Protein AF-A0A0M4FGN3-F1 (afdb_monomer)

Secondary structure (DSSP, 8-state):
-EEEE-TTT--EEEEE---SEEEEEEESS-EEEEEEEETTSTTGGG--TT-EEEEE-TTSSEEEEEEEEEEEETTTTEEEEEEEEGGGGHHHH-EEPPEEEEEEEHHHHHHHHHTTSSEEEEEE----EEEEEE-S-EEHHHHHHHHHHHHT-EEEEEEEEETTEEEEEEEEEESSSS-EEEEEEEBTTTEEEEEEEE-TTS--SEEEEEEEEPTTS-EEEEEEE-HHHHHHH-BTTB--EEEE--S---TT--HHHHHHHHHHHHHHHHHHHEEEEEEEE--TTSTT-TT----TT-EEEEEETTSSS-EEEEEEEEEEEE-SS-TT-EEEEEEEEEEE-HHHHHHHHHHHHHHHT-EEEEESSPPP--TTEEEEE-SSSS-EEEEE-SSSEEESS--SGGGGTPPPHHHHHHHHHHHHHHHHHHHHHHHHHHHHHHTTTTSHHHHHHHHTT--PEEEESS---TTSTTGGG--SHHHHHHTTT-EEEETTT--EEEEEEETTEEEEEE---HHHHHHHHHHHHHGGGTT----EESSS--S-B-TT-EES--TTS--EEE-S-B-TTPPP-GGGEEE------THHHHHHHHHHHHHHHHHHHHHHHHHHTT--PPEE-SSPP-SS-PPTT-EEE-TTT--EEEE-SSSEEE-----SSHHHHHHHHHHHHHHHHHHHHHHHHH--HHHHHHHHHHHHHHHHHHHHHHHHHHHHHHHHHHTTT--EEEEE-SS-EEEEES-----S----S-GGGGTT-EETTTEEE-TT--EEE-S---S--S---S----S------SS--TT---------EEEEETTEEEEE--------TT-EEE--EE-TTSPEEP-EEE-S-EEEEEEEE-SS-EEESS--EEEEE----S---EEEE-PBTTEEEEEEE---SS--EEEEEEEE-SS---GGGEEEEEEES--SSEEEEEEEESSPPPTT--EEEEEEEE--

Foldseek 3Di:
DKFWADLPPQFTPFGFDAFPDWKWKDFLQWTKIKTKGQLPTPCPVVDDQQIKMWDADPVGFIFIWTFHDWDADPVVSMIITITTGPCVCQQVPDKDAWDKDFFDDLQRQLCVLCPPHQEHADAEDADDTDIDGRHGIGRSVRSNVSSLVRRQWGWDWDWGDDPRGTPGIYIHTHNFPAEALVAEAEPPPWWPDKDKDFALVLQFFKEFEWEDQAPVRDIDTDIAGHVVSCVVNPDVSDTRYDYHYDPDPPNVDDNVNSNVVRVVVNVVSNQVRIWMKTKTFQCCPPPPCVSNDDDARYWYWYWYVPDVVTWIKIWGFRMWMDDSNDRRPIMTITGPIDTDDPCVVCVVVVVVCLVVLQDEAEECDDDDADQSYWYFHDDPPDTWTWGHPPPDTHTPDDPDCVSVPHADPVRVVVVVVVVVVVVVVVVVVVVVVCCVPPPDPDPPVVVVVVVLPPAAEAEEQDDDWCCDPPNVVQPDVVSLSSNQQHWYANPNVLWIWGWHQDPNDTTTHTDPDPVVSVVVVVVVVVVVVPPDDAEEAADQDAPQHDFQYWYQCPPPRFIWTFHHGDHHPDDDDPVRIDGPDDDDDPVVVVVVVVVVVVVVVVVVVVVVVVVVVVDLDEAEEQDDDDDDPDDFQRWYARNVPRWIWTDHVPDTDTDDDDPPPPVVVVVVVVVVVVVVVVVVVVVVVVDDVVVVVVVVVVVVVVVVVVVVVVVVVVVVVVVVCVVPQPDWDWDDDPVDTDTDGPDDDDDDDDDDPDQQVCAQPQDPVQWHQHNVRDIDHDDDDPPDDDDDDDDDDDPDDDFDDPDDDPPDDGDDDFDFQWDDDPRDTDTDDRDDDDDDPQQEDEDWAADPVGHTDAEDEDAEEAAGPGDYEYQHDYDYPPHHYDDPDDDDDPDFDWDKWFDDWFKTKDKDFDQQVFQWDKDKDKDADDDDDDPQFWDDWDWDPTDNTIIMIMTGGVGTDDRPGIIIIGIDTHHD

Nearest PDB structures (foldseek):
  6v8i-assembly1_BE  TM=7.083E-01  e=2.727E-15  Dubowvirus dv80alpha
  8v3w-assembly1_b  TM=6.725E-01  e=1.205E-14  Clostridioides difficile
  8kea-assembly1_C  TM=5.360E-01  e=2.234E-07  unclassified Caudoviricetes
  5x4a-assembly1_D  TM=5.845E-01  e=2.790E-01  Sclerophytum lochmodes
  4ru4-assembly1_C  TM=4.182E-01  e=5.064E-02  Pseudomonas phage LKA1

Sequence (972 aa):
MIHVLHHQTDDLVGWVDLVLEDNHSRSLNEETFDFIAPSDADGIDKVQGRSRILIPAEEGDYREFIVDKIYESRVSKQTEIYSIASYTDLQKSKVIAPAERDGQTLESAADFVLEGLEWQVGIVEYSGIRKWMIEKHLSAYEALRVIASLFDVELVFRVTTDGDKVTGRYVDFLKKQGMNRGKEITFGKDLIEIKRTIDPSRVVTALYCIGPEKEDGTRLTVTVTNNEAFQNWNRKGQHLIEIYEPESNDQDMTLERLTQLGETELNKRIAAAVNYEVEGASLEHILGYEHELTRIGDTVKIKDESFEPEMYLDSRVIQIDRSIFDKSKKTYALGEVIEYEKEDVMRLWKDLQSLYATRVVKSPNPPAGKPTIIWIKTGGPIDVPHSWDGSGWIPFSPLEAKDINAETPGGAQDKANNARDEANQYTNSQLENYVQTVIYNQDMSAIQNQIDGSITTWFYDYDPSMSNEPANLWSTDEEKNNHLGDLFYNTSSGYTYRFALNNSVYQWIRITDTDVTKALSDASKAQDTADSKRRVFVNQPSPPYEPGDIWTQGTNGDILSCQTAKQEGESYAAADWVKAAKYTDDQRAIDAENNAIDYTNGQVEQVEEAISQRELSIFRQDQEPSGGGFVVGQLWIRTTDFTFFRWTGSAWEQFTPSVNSVNGIDNRLSIAESNITELDNEVSLRVKQSDYDVDMDDLTSRMSSAESSITIHADQIQQRVEKNNVISSINQTAEQVQIQAEKIALNGYVEAKHIKSLNGLNVNNNFIVDVNGNVTFKGNLEGATGTFNGKITSSDLILEPEEYHPLSGSSILFPSGWATQGGESYYINGNIALTSSEGVLSIEGRNGDGTELGYVHIQSPLWVNGYLDVNGSIESNGSPVHTANTARPAQYTIYGLNPAINRMRRKINHNLGYTPRVIPVIRWQTGSVSVNDINLVYTENVSDTSFDIVVAGKRNFSSSEYVFVDVIMMKP

pLDDT: mean 74.84, std 14.71, range [30.83, 97.19]

Organism: NCBI:txid1441095

Radius of gyration: 68.79 Å; Cα contacts (8 Å, |Δi|>4): 1493; chains: 1; bounding box: 128×178×149 Å

Structure (mmCIF, N/CA/C/O backbone):
data_AF-A0A0M4FGN3-F1
#
_entry.id   AF-A0A0M4FGN3-F1
#
loop_
_atom_site.group_PDB
_atom_site.id
_atom_site.type_symbol
_atom_site.label_atom_id
_atom_site.label_alt_id
_atom_site.label_comp_id
_atom_site.label_asym_id
_atom_site.label_entity_id
_atom_site.label_seq_id
_atom_site.pdbx_PDB_ins_code
_atom_site.Cartn_x
_atom_site.Cartn_y
_atom_site.Cartn_z
_atom_site.occupancy
_atom_site.B_iso_or_equiv
_atom_site.auth_seq_id
_atom_site.auth_comp_id
_atom_site.auth_asym_id
_atom_site.auth_atom_id
_atom_site.pdbx_PDB_model_num
ATOM 1 N N . MET A 1 1 ? -32.573 -3.537 29.240 1.00 88.06 1 MET A N 1
ATOM 2 C CA . MET A 1 1 ? -32.678 -4.028 30.632 1.00 88.06 1 MET A CA 1
ATOM 3 C C . MET A 1 1 ? -31.289 -4.364 31.144 1.00 88.06 1 MET A C 1
ATOM 5 O O . MET A 1 1 ? -30.476 -4.850 30.361 1.00 88.06 1 MET A O 1
ATOM 9 N N . ILE A 1 2 ? -31.034 -4.102 32.421 1.00 93.94 2 ILE A N 1
ATOM 10 C CA . ILE A 1 2 ? -29.785 -4.421 33.121 1.00 93.94 2 ILE A CA 1
ATOM 11 C C . ILE A 1 2 ? -30.071 -5.620 34.023 1.00 93.94 2 ILE A C 1
ATOM 13 O O . ILE A 1 2 ? -30.979 -5.547 34.845 1.00 93.94 2 ILE A O 1
ATOM 17 N N . HIS A 1 3 ? -29.328 -6.713 33.891 1.00 92.25 3 HIS A N 1
ATOM 18 C CA . HIS A 1 3 ? -29.494 -7.879 34.763 1.00 92.25 3 HIS A CA 1
ATOM 19 C C . HIS A 1 3 ? -28.575 -7.750 35.973 1.00 92.25 3 HIS A C 1
ATOM 21 O O . HIS A 1 3 ? -27.423 -7.355 35.820 1.00 92.25 3 HIS A O 1
ATOM 27 N N . VAL A 1 4 ? -29.064 -8.098 37.161 1.00 92.94 4 VAL A N 1
ATOM 28 C CA . VAL A 1 4 ? -28.305 -8.044 38.414 1.00 92.94 4 VAL A CA 1
ATOM 29 C C . VAL A 1 4 ? -28.046 -9.467 38.884 1.00 92.94 4 VAL A C 1
ATOM 31 O O . VAL A 1 4 ? -28.983 -10.238 39.092 1.00 92.94 4 VAL A O 1
ATOM 34 N N . LEU A 1 5 ? -26.777 -9.807 39.068 1.00 90.00 5 LEU A N 1
ATOM 35 C CA . LEU A 1 5 ? -26.331 -11.116 39.525 1.00 90.00 5 LEU A CA 1
ATOM 36 C C . LEU A 1 5 ? -25.870 -11.065 40.983 1.00 90.00 5 LEU A C 1
ATOM 38 O O . LEU A 1 5 ? -25.321 -10.066 41.466 1.00 90.00 5 LEU A O 1
ATOM 42 N N . HIS A 1 6 ? -26.046 -12.183 41.681 1.00 84.38 6 HIS A N 1
ATOM 43 C CA . HIS A 1 6 ? -25.507 -12.369 43.017 1.00 84.38 6 HIS A CA 1
ATOM 44 C C . HIS A 1 6 ? -23.975 -12.460 42.980 1.00 84.38 6 HIS A C 1
ATOM 46 O O . HIS A 1 6 ? -23.405 -13.294 42.283 1.00 84.38 6 HIS A O 1
ATOM 52 N N . HIS A 1 7 ? -23.290 -11.672 43.811 1.00 79.56 7 HIS A N 1
ATOM 53 C CA . HIS A 1 7 ? -21.828 -11.524 43.780 1.00 79.56 7 HIS A CA 1
ATOM 54 C C . HIS A 1 7 ? -21.002 -12.780 44.151 1.00 79.56 7 HIS A C 1
ATOM 56 O O . HIS A 1 7 ? -19.769 -12.712 44.119 1.00 79.56 7 HIS A O 1
ATOM 62 N N . GLN A 1 8 ? -21.646 -13.875 44.581 1.00 81.44 8 GLN A N 1
ATOM 63 C CA . GLN A 1 8 ? -20.994 -15.149 44.942 1.00 81.44 8 GLN A CA 1
ATOM 64 C C . GLN A 1 8 ? -21.423 -16.341 44.088 1.00 81.44 8 GLN A C 1
ATOM 66 O O . GLN A 1 8 ? -20.669 -17.304 44.003 1.00 81.44 8 GLN A O 1
ATOM 71 N N . THR A 1 9 ? -22.649 -16.335 43.559 1.00 81.88 9 THR A N 1
ATOM 72 C CA . THR A 1 9 ? -23.236 -17.525 42.920 1.00 81.88 9 THR A CA 1
ATOM 73 C C . THR A 1 9 ? -23.491 -17.329 41.434 1.00 81.88 9 THR A C 1
ATOM 75 O O . THR A 1 9 ? -23.855 -18.292 40.771 1.00 81.88 9 THR A O 1
ATOM 78 N N . ASP A 1 10 ? -23.309 -16.107 40.920 1.00 83.19 10 ASP A N 1
ATOM 79 C CA . ASP A 1 10 ? -23.632 -15.709 39.546 1.00 83.19 10 ASP A CA 1
ATOM 80 C C . ASP A 1 10 ? -25.105 -15.961 39.152 1.00 83.19 10 ASP A C 1
ATOM 82 O O . ASP A 1 10 ? -25.465 -15.848 37.982 1.00 83.19 10 ASP A O 1
ATOM 86 N N . ASP A 1 11 ? -25.979 -16.251 40.124 1.00 84.88 11 ASP A N 1
ATOM 87 C CA . ASP A 1 11 ? -27.414 -16.403 39.893 1.00 84.88 11 ASP A CA 1
ATOM 88 C C . ASP A 1 11 ? -28.068 -15.032 39.682 1.00 84.88 11 ASP A C 1
ATOM 90 O O . ASP A 1 11 ? -27.766 -14.062 40.388 1.00 84.88 11 ASP A O 1
ATOM 94 N N . LEU A 1 12 ? -29.019 -14.964 38.751 1.00 89.00 12 LEU A N 1
ATOM 95 C CA . LEU A 1 12 ? -29.838 -13.779 38.519 1.00 89.00 12 LEU A CA 1
ATOM 96 C C . LEU A 1 12 ? -30.718 -13.476 39.745 1.00 89.00 12 LEU A C 1
ATOM 98 O O . LEU A 1 12 ? -31.578 -14.272 40.122 1.00 89.00 12 LEU A O 1
ATOM 102 N N . VAL A 1 13 ? -30.532 -12.303 40.357 1.00 90.50 13 VAL A N 1
ATOM 103 C CA . VAL A 1 13 ? -31.299 -11.856 41.541 1.00 90.50 13 VAL A CA 1
ATOM 104 C C . VAL A 1 13 ? -32.360 -10.805 41.223 1.00 90.50 13 VAL A C 1
ATOM 106 O O . VAL A 1 13 ? -33.228 -10.536 42.056 1.00 90.50 13 VAL A O 1
ATOM 109 N N . GLY A 1 14 ? -32.303 -10.211 40.032 1.00 91.12 14 GLY A N 1
ATOM 110 C CA . GLY A 1 14 ? -33.264 -9.224 39.554 1.00 91.12 14 GLY A CA 1
ATOM 111 C C . GLY A 1 14 ? -32.786 -8.527 38.284 1.00 91.12 14 GLY A C 1
ATOM 112 O O . GLY A 1 14 ? -31.739 -8.861 37.729 1.00 91.12 14 GLY A O 1
ATOM 113 N N . TRP A 1 15 ? -33.550 -7.541 37.827 1.00 92.75 15 TRP A N 1
ATOM 114 C CA . TRP A 1 15 ? -33.180 -6.675 36.712 1.00 92.75 15 TRP A CA 1
ATOM 115 C C . TRP A 1 15 ? -33.684 -5.255 36.956 1.00 92.75 15 TRP A C 1
ATOM 117 O O . TRP A 1 15 ? -34.665 -5.062 37.667 1.00 92.75 15 TRP A O 1
ATOM 127 N N . VAL A 1 16 ? -33.018 -4.283 36.339 1.00 94.06 16 VAL A N 1
ATOM 128 C CA . VAL A 1 16 ? -33.429 -2.877 36.300 1.00 94.06 16 VAL A CA 1
ATOM 129 C C . VAL A 1 16 ? -33.820 -2.541 34.862 1.00 94.06 16 VAL A C 1
ATOM 131 O O . VAL A 1 16 ? -33.036 -2.725 33.922 1.00 94.06 16 VAL A O 1
ATOM 134 N N . ASP A 1 17 ? -35.052 -2.087 34.669 1.00 93.00 17 ASP A N 1
ATOM 135 C CA . ASP A 1 17 ? -35.622 -1.721 33.368 1.00 93.00 17 ASP A CA 1
ATOM 136 C C . ASP A 1 17 ? -35.981 -0.233 33.252 1.00 93.00 17 ASP A C 1
ATOM 138 O O . ASP A 1 17 ? -36.118 0.265 32.135 1.00 93.00 17 ASP A O 1
ATOM 142 N N . LEU A 1 18 ? -36.060 0.481 34.379 1.00 92.62 18 LEU A N 1
ATOM 143 C CA . LEU A 1 18 ? -36.282 1.919 34.433 1.00 92.62 18 LEU A CA 1
ATOM 144 C C . LEU A 1 18 ? -35.008 2.661 34.847 1.00 92.62 18 LEU A C 1
ATOM 146 O O . LEU A 1 18 ? -34.578 2.609 35.999 1.00 92.62 18 LEU A O 1
ATOM 150 N N . VAL A 1 19 ? -34.448 3.404 33.898 1.00 94.00 19 VAL A N 1
ATOM 151 C CA . VAL A 1 19 ? -33.241 4.217 34.068 1.00 94.00 19 VAL A CA 1
ATOM 152 C C . VAL A 1 19 ? -33.517 5.622 33.530 1.00 94.00 19 VAL A C 1
ATOM 154 O O . VAL A 1 19 ? -34.225 5.782 32.537 1.00 94.00 19 VAL A O 1
ATOM 157 N N . LEU A 1 20 ? -33.019 6.644 34.225 1.00 93.06 20 LEU A N 1
ATOM 158 C CA . LEU A 1 20 ? -33.134 8.050 33.826 1.00 93.06 20 LEU A CA 1
ATOM 159 C C . LEU A 1 20 ? -32.028 8.429 32.841 1.00 93.06 20 LEU A C 1
ATOM 161 O O . LEU A 1 20 ? -32.298 9.062 31.824 1.00 93.06 20 LEU A O 1
ATOM 165 N N . GLU A 1 21 ? -30.799 8.030 33.160 1.00 94.69 21 GLU A N 1
ATOM 166 C CA . GLU A 1 21 ? -29.600 8.260 32.358 1.00 94.69 21 GLU A CA 1
ATOM 167 C C . GLU A 1 21 ? -28.668 7.058 32.493 1.00 94.69 21 GLU A C 1
ATOM 169 O O . GLU A 1 21 ? -28.531 6.498 33.580 1.00 94.69 21 GLU A O 1
ATOM 174 N N . ASP A 1 22 ? -28.026 6.668 31.400 1.00 96.25 22 ASP A N 1
ATOM 175 C CA . ASP A 1 22 ? -27.001 5.635 31.377 1.00 96.25 22 ASP A CA 1
ATOM 176 C C . ASP A 1 22 ? -25.895 5.993 30.388 1.00 96.25 22 ASP A C 1
ATOM 178 O O . ASP A 1 22 ? -26.147 6.620 29.357 1.00 96.25 22 ASP A O 1
ATOM 182 N N . ASN A 1 23 ? -24.676 5.566 30.702 1.00 96.19 23 ASN A N 1
ATOM 183 C CA . ASN A 1 23 ? -23.548 5.626 29.792 1.00 96.19 23 ASN A CA 1
ATOM 184 C C . ASN A 1 23 ? -22.708 4.353 29.898 1.00 96.19 23 ASN A C 1
ATOM 186 O O . ASN A 1 23 ? -22.152 4.035 30.950 1.00 96.19 23 ASN A O 1
ATOM 190 N N . HIS A 1 24 ? -22.594 3.642 28.783 1.00 96.25 24 HIS A N 1
ATOM 191 C CA . HIS A 1 24 ? -21.620 2.586 28.578 1.00 96.25 24 HIS A CA 1
ATOM 192 C C . HIS A 1 24 ? -20.431 3.155 27.806 1.00 96.25 24 HIS A C 1
ATOM 194 O O . HIS A 1 24 ? -20.526 3.347 26.589 1.00 96.25 24 HIS A O 1
ATOM 200 N N . SER A 1 25 ? -19.323 3.374 28.511 1.00 95.75 25 SER A N 1
ATOM 201 C CA . SER A 1 25 ? -18.077 3.860 27.925 1.00 95.75 25 SER A CA 1
ATOM 202 C C . SER A 1 25 ? -17.104 2.703 27.748 1.00 95.75 25 SER A C 1
ATOM 204 O O . SER A 1 25 ? -16.799 1.979 28.697 1.00 95.75 25 SER A O 1
ATOM 206 N N . ARG A 1 26 ? -16.620 2.504 26.523 1.00 93.50 26 ARG A N 1
ATOM 207 C CA . ARG A 1 26 ? -15.679 1.437 26.179 1.00 93.50 26 ARG A CA 1
ATOM 208 C C . ARG A 1 26 ? -14.543 1.991 25.343 1.00 93.50 26 ARG A C 1
ATOM 210 O O . ARG A 1 26 ? -14.753 2.363 24.195 1.00 93.50 26 ARG A O 1
ATOM 217 N N . SER A 1 27 ? -13.335 1.943 25.883 1.00 92.69 27 SER A N 1
ATOM 218 C CA . SER A 1 27 ? -12.094 2.140 25.136 1.00 92.69 27 SER A CA 1
ATOM 219 C C . SER A 1 27 ? -11.418 0.798 24.829 1.00 92.69 27 SER A C 1
ATOM 221 O O . SER A 1 27 ? -11.882 -0.263 25.252 1.00 92.69 27 SER A O 1
ATOM 223 N N . LEU A 1 28 ? -10.289 0.828 24.117 1.00 86.38 28 LEU A N 1
ATOM 224 C CA . LEU A 1 28 ? -9.449 -0.360 23.899 1.00 86.38 28 LEU A CA 1
ATOM 225 C C . LEU A 1 28 ? -8.864 -0.953 25.199 1.00 86.38 28 LEU A C 1
ATOM 227 O O . LEU A 1 28 ? -8.432 -2.101 25.205 1.00 86.38 28 LEU A O 1
ATOM 231 N N . ASN A 1 29 ? -8.823 -0.190 26.299 1.00 83.12 29 ASN A N 1
ATOM 232 C CA . ASN A 1 29 ? -8.142 -0.599 27.536 1.00 83.12 29 ASN A CA 1
ATOM 233 C C . ASN A 1 29 ? -9.062 -0.648 28.767 1.00 83.12 29 ASN A C 1
ATOM 235 O O . ASN A 1 29 ? -8.825 -1.422 29.696 1.00 83.12 29 ASN A O 1
ATOM 239 N N . GLU A 1 30 ? -10.084 0.198 28.791 1.00 90.06 30 GLU A N 1
ATOM 240 C CA . GLU A 1 30 ? -10.958 0.433 29.938 1.00 90.06 30 GLU A CA 1
ATOM 241 C C . GLU A 1 30 ? -12.418 0.408 29.506 1.00 90.06 30 GLU A C 1
ATOM 243 O O . GLU A 1 30 ? -12.754 0.824 28.396 1.00 90.06 30 GLU A O 1
ATOM 248 N N . GLU A 1 31 ? -13.284 -0.060 30.396 1.00 94.56 31 GLU A N 1
ATOM 249 C CA . GLU A 1 31 ? -14.713 -0.143 30.141 1.00 94.56 31 GLU A CA 1
ATOM 250 C C . GLU A 1 31 ? -15.495 0.073 31.444 1.00 94.56 31 GLU A C 1
ATOM 252 O O . GLU A 1 31 ? -15.178 -0.513 32.487 1.00 94.56 31 GLU A O 1
ATOM 257 N N . THR A 1 32 ? -16.519 0.921 31.380 1.00 96.56 32 THR A N 1
ATOM 258 C CA . THR A 1 32 ? -17.404 1.263 32.498 1.00 96.56 32 THR A CA 1
ATOM 259 C C . THR A 1 32 ? -18.860 1.289 32.047 1.00 96.56 32 THR A C 1
ATOM 261 O O . THR A 1 32 ? -19.177 1.458 30.865 1.00 96.56 32 THR A O 1
ATOM 264 N N . PHE A 1 33 ? -19.764 1.103 33.004 1.00 97.19 33 PHE A N 1
ATOM 265 C CA . PHE A 1 33 ? -21.189 1.290 32.775 1.00 97.19 33 PHE A CA 1
ATOM 266 C C . PHE A 1 33 ? -21.816 1.986 33.974 1.00 97.19 33 PHE A C 1
ATOM 268 O O . PHE A 1 33 ? -21.983 1.394 35.041 1.00 97.19 33 PHE A O 1
ATOM 275 N N . ASP A 1 34 ? -22.188 3.239 33.784 1.00 97.12 34 ASP A N 1
ATOM 276 C CA . ASP A 1 34 ? -22.736 4.062 34.849 1.00 97.12 34 ASP A CA 1
ATOM 277 C C . ASP A 1 34 ? -24.188 4.387 34.527 1.00 97.12 34 ASP A C 1
ATOM 279 O O . ASP A 1 34 ? -24.540 4.628 33.370 1.00 97.12 34 ASP A O 1
ATOM 283 N N . PHE A 1 35 ? -25.054 4.375 35.537 1.00 97.19 35 PHE A N 1
ATOM 284 C CA . PHE A 1 35 ? -26.461 4.698 35.337 1.00 97.19 35 PHE A CA 1
ATOM 285 C C . PHE A 1 35 ? -27.119 5.314 36.569 1.00 97.19 35 PHE A C 1
ATOM 287 O O . PHE A 1 35 ? -26.720 5.086 37.712 1.00 97.19 35 PHE A O 1
ATOM 294 N N . ILE A 1 36 ? -28.168 6.090 36.315 1.00 95.94 36 ILE A N 1
ATOM 295 C CA . ILE A 1 36 ? -28.982 6.774 37.313 1.00 95.94 36 ILE A CA 1
ATOM 296 C C . ILE A 1 36 ? -30.403 6.238 37.205 1.00 95.94 36 ILE A C 1
ATOM 298 O O . ILE A 1 36 ? -31.047 6.367 36.165 1.00 95.94 36 ILE A O 1
ATOM 302 N N . ALA A 1 37 ? -30.926 5.680 38.290 1.00 95.44 37 ALA A N 1
ATOM 303 C CA . ALA A 1 37 ? -32.297 5.186 38.362 1.00 95.44 37 ALA A CA 1
ATOM 304 C C . ALA A 1 37 ? -33.078 5.886 39.488 1.00 95.44 37 ALA A C 1
ATOM 306 O O . ALA A 1 37 ? -32.477 6.360 40.460 1.00 95.44 37 ALA A O 1
ATOM 307 N N . PRO A 1 38 ? -34.419 5.962 39.406 1.00 94.75 38 PRO A N 1
ATOM 308 C CA . PRO A 1 38 ? -35.238 6.344 40.552 1.00 94.75 38 PRO A CA 1
ATOM 309 C C . PRO A 1 38 ? -34.973 5.403 41.734 1.00 94.75 38 PRO A C 1
ATOM 311 O O . PRO A 1 38 ? -34.879 4.190 41.558 1.00 94.75 38 PRO A O 1
ATOM 314 N N . SER A 1 39 ? -34.872 5.936 42.952 1.00 92.31 39 SER A N 1
ATOM 315 C CA . SER A 1 39 ? -34.588 5.111 44.140 1.00 92.31 39 SER A CA 1
ATOM 316 C C . SER A 1 39 ? -35.708 4.122 44.496 1.00 92.31 39 SER A C 1
ATOM 318 O O . SER A 1 39 ? -35.512 3.273 45.362 1.00 92.31 39 SER A O 1
ATOM 320 N N . ASP A 1 40 ? -36.885 4.259 43.886 1.00 90.44 40 ASP A N 1
ATOM 321 C CA . ASP A 1 40 ? -38.044 3.371 44.004 1.00 90.44 40 ASP A CA 1
ATOM 322 C C . ASP A 1 40 ? -38.285 2.511 42.750 1.00 90.44 40 ASP A C 1
ATOM 324 O O . ASP A 1 40 ? -39.321 1.856 42.665 1.00 90.44 40 ASP A O 1
ATOM 328 N N . ALA A 1 41 ? -37.350 2.496 41.792 1.00 91.00 41 ALA A N 1
ATOM 329 C CA . ALA A 1 41 ? -37.431 1.629 40.620 1.00 91.00 41 ALA A CA 1
ATOM 330 C C . ALA A 1 41 ? -37.349 0.143 41.003 1.00 91.00 41 ALA A C 1
ATOM 332 O O . ALA A 1 41 ? -36.570 -0.248 41.877 1.00 91.00 41 ALA A O 1
ATOM 333 N N . ASP A 1 42 ? -38.123 -0.697 40.316 1.00 90.69 42 ASP A N 1
ATOM 334 C CA . ASP A 1 42 ? -38.100 -2.141 40.538 1.00 90.69 42 ASP A CA 1
ATOM 335 C C . ASP A 1 42 ? -36.694 -2.711 40.271 1.00 90.69 42 ASP A C 1
ATOM 337 O O . ASP A 1 42 ? -36.020 -2.363 39.300 1.00 90.69 42 ASP A O 1
ATOM 341 N N . GLY A 1 43 ? -36.224 -3.569 41.180 1.00 90.19 43 GLY A N 1
ATOM 342 C CA . GLY A 1 43 ? -34.922 -4.233 41.087 1.00 90.19 43 GLY A CA 1
ATOM 343 C C . GLY A 1 43 ? -33.719 -3.400 41.540 1.00 90.19 43 GLY A C 1
ATOM 344 O O . GLY A 1 43 ? -32.652 -3.979 41.759 1.00 90.19 43 GLY A O 1
ATOM 345 N N . ILE A 1 44 ? -33.860 -2.085 41.763 1.00 92.38 44 ILE A N 1
ATOM 346 C CA . ILE A 1 44 ? -32.749 -1.244 42.248 1.00 92.38 44 ILE A CA 1
ATOM 347 C C . ILE A 1 44 ? -32.294 -1.653 43.656 1.00 92.38 44 ILE A C 1
ATOM 349 O O . ILE A 1 44 ? -31.110 -1.595 43.971 1.00 92.38 44 ILE A O 1
ATOM 353 N N . ASP A 1 45 ? -33.218 -2.161 44.478 1.00 90.19 45 ASP A N 1
ATOM 354 C CA . ASP A 1 45 ? -32.961 -2.696 45.820 1.00 90.19 45 ASP A CA 1
ATOM 355 C C . ASP A 1 45 ? -32.082 -3.961 45.809 1.00 90.19 45 ASP A C 1
ATOM 357 O O . ASP A 1 45 ? -31.513 -4.341 46.837 1.00 90.19 45 ASP A O 1
ATOM 361 N N . LYS A 1 46 ? -31.971 -4.626 44.651 1.00 91.56 46 LYS A N 1
ATOM 362 C CA . LYS A 1 46 ? -31.095 -5.786 44.437 1.00 91.56 46 LYS A CA 1
ATOM 363 C C . LYS A 1 46 ? -29.666 -5.386 44.094 1.00 91.56 46 LYS A C 1
ATOM 365 O O . LYS A 1 46 ? -28.768 -6.220 44.220 1.00 91.56 46 LYS A O 1
ATOM 370 N N . VAL A 1 47 ? -29.437 -4.141 43.674 1.00 91.88 47 VAL A N 1
ATOM 371 C CA . VAL A 1 47 ? -28.095 -3.642 43.379 1.00 91.88 47 VAL A CA 1
ATOM 372 C C . VAL A 1 47 ? -27.408 -3.286 44.691 1.00 91.88 47 VAL A C 1
ATOM 374 O O . VAL A 1 47 ? -27.779 -2.343 45.383 1.00 91.88 47 VAL A O 1
ATOM 377 N N . GLN A 1 48 ? -26.395 -4.066 45.046 1.00 88.12 48 GLN A N 1
ATOM 378 C CA . GLN A 1 48 ? -25.594 -3.874 46.246 1.00 88.12 48 GLN A CA 1
ATOM 379 C C . GLN A 1 48 ? -24.142 -3.607 45.859 1.00 88.12 48 GLN A C 1
ATOM 381 O O . GLN A 1 48 ? -23.730 -3.796 44.711 1.00 88.12 48 GLN A O 1
ATOM 386 N N . GLY A 1 49 ? -23.343 -3.165 46.832 1.00 85.06 49 GLY A N 1
ATOM 387 C CA . GLY A 1 49 ? -21.904 -3.030 46.628 1.00 85.06 49 GLY A CA 1
ATOM 388 C C . GLY A 1 49 ? -21.314 -4.359 46.158 1.00 85.06 49 GLY A C 1
ATOM 389 O O . GLY A 1 49 ? -21.573 -5.400 46.767 1.00 85.06 49 GLY A O 1
ATOM 390 N N . ARG A 1 50 ? -20.520 -4.319 45.082 1.00 88.81 50 ARG A N 1
ATOM 391 C CA . ARG A 1 50 ? -19.925 -5.498 44.439 1.00 88.81 50 ARG A CA 1
ATOM 392 C C . ARG A 1 50 ? -20.907 -6.460 43.752 1.00 88.81 50 ARG A C 1
ATOM 394 O O . ARG A 1 50 ? -20.470 -7.536 43.338 1.00 88.81 50 ARG A O 1
ATOM 401 N N . SER A 1 51 ? -22.192 -6.116 43.611 1.00 91.12 51 SER A N 1
ATOM 402 C CA . SER A 1 51 ? -23.090 -6.852 42.709 1.00 91.12 51 SER A CA 1
ATOM 403 C C . SER A 1 51 ? -22.503 -6.857 41.298 1.00 91.12 51 SER A C 1
ATOM 405 O O . SER A 1 51 ? -21.919 -5.861 40.863 1.00 91.12 51 SER A O 1
ATOM 407 N N . ARG A 1 52 ? -22.653 -7.976 40.585 1.00 92.50 52 ARG A N 1
ATOM 408 C CA . ARG A 1 52 ? -22.305 -8.049 39.165 1.00 92.50 52 ARG A CA 1
ATOM 409 C C . ARG A 1 52 ? -23.526 -7.658 38.342 1.00 92.50 52 ARG A C 1
ATOM 411 O O . ARG A 1 52 ? -24.643 -8.028 38.699 1.00 92.50 52 ARG A O 1
ATOM 418 N N . ILE A 1 53 ? -23.327 -6.916 37.263 1.00 93.56 53 ILE A N 1
ATOM 419 C CA . ILE A 1 53 ? -24.404 -6.528 36.352 1.00 93.56 53 ILE A CA 1
ATOM 420 C C . ILE A 1 53 ? -24.064 -6.933 34.921 1.00 93.56 53 ILE A C 1
ATOM 422 O O . ILE A 1 53 ? -22.916 -6.802 34.495 1.00 93.56 53 ILE A O 1
ATOM 426 N N . LEU A 1 54 ? -25.065 -7.423 34.187 1.00 93.12 54 LEU A N 1
ATOM 427 C CA . LEU A 1 54 ? -24.946 -7.756 32.770 1.00 93.12 54 LEU A CA 1
ATOM 428 C C . LEU A 1 54 ? -25.772 -6.792 31.923 1.00 93.12 54 LEU A C 1
ATOM 430 O O . LEU A 1 54 ? -26.985 -6.646 32.120 1.00 93.12 54 LEU A O 1
ATOM 434 N N . ILE A 1 55 ? -25.121 -6.200 30.927 1.00 93.31 55 ILE A N 1
ATOM 435 C CA . ILE A 1 55 ? -25.766 -5.397 29.885 1.00 93.31 55 ILE A CA 1
ATOM 436 C C . ILE A 1 55 ? -25.614 -6.091 28.527 1.00 93.31 55 ILE A C 1
ATOM 438 O O . ILE A 1 55 ? -24.614 -6.780 28.307 1.00 93.31 55 ILE A O 1
ATOM 442 N N . PRO A 1 56 ? -26.568 -5.924 27.599 1.00 90.56 56 PRO A N 1
ATOM 443 C CA . PRO A 1 56 ? -26.436 -6.479 26.257 1.00 90.56 56 PRO A CA 1
ATOM 444 C C . PRO A 1 56 ? -25.249 -5.842 25.518 1.00 90.56 56 PRO A C 1
ATOM 446 O O . PRO A 1 56 ? -25.124 -4.614 25.448 1.00 90.56 56 PRO A O 1
ATOM 449 N N . ALA A 1 57 ? -24.381 -6.670 24.946 1.00 88.38 57 ALA A N 1
ATOM 450 C CA . ALA A 1 57 ? -23.338 -6.257 24.016 1.00 88.38 57 ALA A CA 1
ATOM 451 C C . ALA A 1 57 ? -23.948 -5.822 22.672 1.00 88.38 57 ALA A C 1
ATOM 453 O O . ALA A 1 57 ? -25.113 -6.076 22.373 1.00 88.38 57 ALA A O 1
ATOM 454 N N . GLU A 1 58 ? -23.152 -5.160 21.836 1.00 84.75 58 GLU A N 1
ATOM 455 C CA . GLU A 1 58 ? -23.599 -4.694 20.514 1.00 84.75 58 GLU A CA 1
ATOM 456 C C . GLU A 1 58 ? -23.753 -5.812 19.469 1.00 84.75 58 GLU A C 1
ATOM 458 O O . GLU A 1 58 ? -24.384 -5.591 18.437 1.00 84.75 58 GLU A O 1
ATOM 463 N N . GLU A 1 59 ? -23.176 -6.991 19.723 1.00 75.75 59 GLU A N 1
ATOM 464 C CA . GLU A 1 59 ? -23.167 -8.148 18.810 1.00 75.75 59 GLU A CA 1
ATOM 465 C C . GLU A 1 59 ? -23.887 -9.383 19.395 1.00 75.75 59 GLU A C 1
ATOM 467 O O . GLU A 1 59 ? -23.697 -10.498 18.926 1.00 75.75 59 GLU A O 1
ATOM 472 N N . GLY A 1 60 ? -24.753 -9.187 20.398 1.00 72.06 60 GLY A N 1
ATOM 473 C CA . GLY A 1 60 ? -25.714 -10.203 20.857 1.00 72.06 60 GLY A CA 1
ATOM 474 C C . GLY A 1 60 ? -25.374 -10.938 22.158 1.00 72.06 60 GLY A C 1
ATOM 475 O O . GLY A 1 60 ? -26.295 -11.417 22.811 1.00 72.06 60 GLY A O 1
ATOM 476 N N . ASP A 1 61 ? -24.109 -10.973 22.579 1.00 83.19 61 ASP A N 1
ATOM 477 C CA . ASP A 1 61 ? -23.713 -11.490 23.902 1.00 83.19 61 ASP A CA 1
ATOM 478 C C . ASP A 1 61 ? -23.939 -10.451 25.022 1.00 83.19 61 ASP A C 1
ATOM 480 O O . ASP A 1 61 ? -24.549 -9.402 24.809 1.00 83.19 61 ASP A O 1
ATOM 484 N N . TYR A 1 62 ? -23.433 -10.713 26.231 1.00 89.94 62 TYR A N 1
ATOM 485 C CA . TYR A 1 62 ? -23.481 -9.790 27.368 1.00 89.94 62 TYR A CA 1
ATOM 486 C C . TYR A 1 62 ? -22.097 -9.261 27.758 1.00 89.94 62 TYR A C 1
ATOM 488 O O . TYR A 1 62 ? -21.060 -9.888 27.539 1.00 89.94 62 TYR A O 1
ATOM 496 N N . ARG A 1 63 ? -22.090 -8.082 28.381 1.00 92.06 63 ARG A N 1
ATOM 497 C CA . ARG A 1 63 ? -20.924 -7.473 29.032 1.00 92.06 63 ARG A CA 1
ATOM 498 C C . ARG A 1 63 ? -21.161 -7.442 30.532 1.00 92.06 63 ARG A C 1
ATOM 500 O O . ARG A 1 63 ? -22.243 -7.052 30.967 1.00 92.06 63 ARG A O 1
ATOM 507 N N . GLU A 1 64 ? -20.159 -7.856 31.300 1.00 93.25 64 GLU A N 1
ATOM 508 C CA . GLU A 1 64 ? -20.253 -7.973 32.754 1.00 93.25 64 GLU A CA 1
ATOM 509 C C . GLU A 1 64 ? -19.441 -6.896 33.471 1.00 93.25 64 GLU A C 1
ATOM 511 O O . GLU A 1 64 ? -18.237 -6.749 33.237 1.00 93.25 64 GLU A O 1
ATOM 516 N N . PHE A 1 65 ? -20.090 -6.223 34.417 1.00 95.38 65 PHE A N 1
ATOM 517 C CA . PHE A 1 65 ? -19.523 -5.171 35.255 1.00 95.38 65 PHE A CA 1
ATOM 518 C C . PHE A 1 65 ? -19.703 -5.490 36.736 1.00 95.38 65 PHE A C 1
ATOM 520 O O . PHE A 1 65 ? -20.562 -6.285 37.115 1.00 95.38 65 PHE A O 1
ATOM 527 N N . ILE A 1 66 ? -18.903 -4.849 37.582 1.00 94.25 66 ILE A N 1
ATOM 528 C CA . ILE A 1 66 ? -18.969 -4.920 39.040 1.00 94.25 66 ILE A CA 1
ATOM 529 C C . ILE A 1 66 ? -19.285 -3.523 39.562 1.00 94.25 66 ILE A C 1
ATOM 531 O O . ILE A 1 66 ? -18.613 -2.552 39.217 1.00 94.25 66 ILE A O 1
ATOM 535 N N . VAL A 1 67 ? -20.292 -3.427 40.426 1.00 94.88 67 VAL A N 1
ATOM 536 C CA . VAL A 1 67 ? -20.651 -2.170 41.087 1.00 94.88 67 VAL A CA 1
ATOM 537 C C . VAL A 1 67 ? -19.521 -1.729 42.020 1.00 94.88 67 VAL A C 1
ATOM 539 O O . VAL A 1 67 ? -19.230 -2.409 43.009 1.00 94.88 67 VAL A O 1
ATOM 542 N N . ASP A 1 68 ? -18.919 -0.579 41.711 1.00 93.44 68 ASP A N 1
ATOM 543 C CA . ASP A 1 68 ? -17.828 0.038 42.475 1.00 93.44 68 ASP A CA 1
ATOM 544 C C . ASP A 1 68 ? -18.375 1.014 43.523 1.00 93.44 68 ASP A C 1
ATOM 546 O O . ASP A 1 68 ? -17.999 0.957 44.697 1.00 93.44 68 ASP A O 1
ATOM 550 N N . LYS A 1 69 ? -19.309 1.890 43.125 1.00 94.31 69 LYS A N 1
ATOM 551 C CA . LYS A 1 69 ? -19.903 2.905 44.010 1.00 94.31 69 LYS A CA 1
ATOM 552 C C . LYS A 1 69 ? -21.401 3.032 43.788 1.00 94.31 69 LYS A C 1
ATOM 554 O O . LYS A 1 69 ? -21.890 2.935 42.668 1.00 94.31 69 LYS A O 1
ATOM 559 N N . ILE A 1 70 ? -22.108 3.303 44.881 1.00 95.00 70 ILE A N 1
ATOM 560 C CA . ILE A 1 70 ? -23.535 3.621 44.886 1.00 95.00 70 ILE A CA 1
ATOM 561 C C . ILE A 1 70 ? -23.703 4.930 45.652 1.00 95.00 70 ILE A C 1
ATOM 563 O O . ILE A 1 70 ? -23.277 5.030 46.807 1.00 95.00 70 ILE A O 1
ATOM 567 N N . TYR A 1 71 ? -24.334 5.918 45.025 1.00 93.81 71 TYR A N 1
ATOM 568 C CA . TYR A 1 71 ? -24.744 7.155 45.676 1.00 93.81 71 TYR A CA 1
ATOM 569 C C . TYR A 1 71 ? -26.264 7.231 45.714 1.00 93.81 71 TYR A C 1
ATOM 571 O O . TYR A 1 71 ? -26.933 7.197 44.688 1.00 93.81 71 TYR A O 1
ATOM 579 N N . GLU A 1 72 ? -26.819 7.354 46.916 1.00 91.12 72 GLU A N 1
ATOM 580 C CA . GLU A 1 72 ? -28.256 7.524 47.111 1.00 91.12 72 GLU A CA 1
ATOM 581 C C . GLU A 1 72 ? -28.566 8.946 47.569 1.00 91.12 72 GLU A C 1
ATOM 583 O O . GLU A 1 72 ? -28.133 9.387 48.639 1.00 91.12 72 GLU A O 1
ATOM 588 N N . SER A 1 73 ? -29.393 9.652 46.804 1.00 88.62 73 SER A N 1
ATOM 589 C CA . SER A 1 73 ? -29.889 10.971 47.176 1.00 88.62 73 SER A CA 1
ATOM 590 C C . SER A 1 73 ? -31.351 10.895 47.593 1.00 88.62 73 SER A C 1
ATOM 592 O O . SER A 1 73 ? -32.259 10.683 46.790 1.00 88.62 73 SER A O 1
ATOM 594 N N . ARG A 1 74 ? -31.616 11.156 48.877 1.00 84.69 74 ARG A N 1
ATOM 595 C CA . ARG A 1 74 ? -32.990 11.233 49.405 1.00 84.69 74 ARG A CA 1
ATOM 596 C C . ARG A 1 74 ? -33.732 12.499 48.959 1.00 84.69 74 ARG A C 1
ATOM 598 O O . ARG A 1 74 ? -34.956 12.532 49.048 1.00 84.69 74 ARG A O 1
ATOM 605 N N . VAL A 1 75 ? -33.007 13.522 48.494 1.00 85.62 75 VAL A N 1
ATOM 606 C CA . VAL A 1 75 ? -33.586 14.790 48.018 1.00 85.62 75 VAL A CA 1
ATOM 607 C C . VAL A 1 75 ? -34.058 14.657 46.573 1.00 85.62 75 VAL A C 1
ATOM 609 O O . VAL A 1 75 ? -35.216 14.958 46.295 1.00 85.62 75 VAL A O 1
ATOM 612 N N . SER A 1 76 ? -33.198 14.172 45.671 1.00 88.19 76 SER A N 1
ATOM 613 C CA . SER A 1 76 ? -33.572 13.937 44.267 1.00 88.19 76 SER A CA 1
ATOM 614 C C . SER A 1 76 ? -34.330 12.623 44.057 1.00 88.19 76 SER A C 1
ATOM 616 O O . SER A 1 76 ? -34.930 12.453 43.003 1.00 88.19 76 SER A O 1
ATOM 618 N N . LYS A 1 77 ? -34.365 11.730 45.064 1.00 92.44 77 LYS A N 1
ATOM 619 C CA . LYS A 1 77 ? -34.936 10.370 44.980 1.00 92.44 77 LYS A CA 1
ATOM 620 C C . LYS A 1 77 ? -34.325 9.557 43.835 1.00 92.44 77 LYS A C 1
ATOM 622 O O . LYS A 1 77 ? -35.027 8.844 43.121 1.00 92.44 77 LYS A O 1
ATOM 627 N N . GLN A 1 78 ? -33.020 9.708 43.661 1.00 94.69 78 GLN A N 1
ATOM 628 C CA . GLN A 1 78 ? -32.239 9.038 42.633 1.00 94.69 78 GLN A CA 1
ATOM 629 C C . GLN A 1 78 ? -31.123 8.230 43.281 1.00 94.69 78 GLN A C 1
ATOM 631 O O . GLN A 1 78 ? -30.569 8.618 44.318 1.00 94.69 78 GLN A O 1
ATOM 636 N N . THR A 1 79 ? -30.810 7.114 42.639 1.00 94.69 79 THR A N 1
ATOM 637 C CA . THR A 1 79 ? -29.687 6.248 42.959 1.00 94.69 79 THR A CA 1
ATOM 638 C C . THR A 1 79 ? -28.751 6.240 41.757 1.00 94.69 79 THR A C 1
ATOM 640 O O . THR A 1 79 ? -29.157 5.862 40.659 1.00 94.69 79 THR A O 1
ATOM 643 N N . GLU A 1 80 ? -27.515 6.676 41.968 1.00 95.44 80 GLU A N 1
ATOM 644 C CA . GLU A 1 80 ? -26.446 6.689 40.969 1.00 95.44 80 GLU A CA 1
ATOM 645 C C . GLU A 1 80 ? -25.543 5.481 41.216 1.00 95.44 80 GLU A C 1
ATOM 647 O O . GLU A 1 80 ? -25.069 5.263 42.337 1.00 95.44 80 GLU A O 1
ATOM 652 N N . ILE A 1 81 ? -25.326 4.679 40.181 1.00 96.56 81 ILE A N 1
ATOM 653 C CA . ILE A 1 81 ? -24.533 3.456 40.241 1.00 96.56 81 ILE A CA 1
ATOM 654 C C . ILE A 1 81 ? -23.364 3.616 39.285 1.00 96.56 81 ILE A C 1
ATOM 656 O O . ILE A 1 81 ? -23.560 3.807 38.087 1.00 96.56 81 ILE A O 1
ATOM 660 N N . TYR A 1 82 ? -22.161 3.507 39.841 1.00 96.44 82 TYR A N 1
ATOM 661 C CA . TYR A 1 82 ? -20.918 3.501 39.087 1.00 96.44 82 TYR A CA 1
ATOM 662 C C . TYR A 1 82 ? -20.353 2.090 39.064 1.00 96.44 82 TYR A C 1
ATOM 664 O O . TYR A 1 82 ? -20.205 1.458 40.123 1.00 96.44 82 TYR A O 1
ATOM 672 N N . SER A 1 83 ? -20.031 1.590 37.876 1.00 96.12 83 SER A N 1
ATOM 673 C CA . SER A 1 83 ? -19.531 0.228 37.716 1.00 96.12 83 SER A CA 1
ATOM 674 C C . SER A 1 83 ? -18.321 0.148 36.794 1.00 96.12 83 SER A C 1
ATOM 676 O O . SER A 1 83 ? -18.184 0.887 35.821 1.00 96.12 83 SER A O 1
ATOM 678 N N . ILE A 1 84 ? -17.428 -0.779 37.125 1.00 95.19 84 ILE A N 1
ATOM 679 C CA . ILE A 1 84 ? -16.198 -1.057 36.382 1.00 95.19 84 ILE A CA 1
ATOM 680 C C . ILE A 1 84 ? -16.288 -2.440 35.752 1.00 95.19 84 ILE A C 1
ATOM 682 O O . ILE A 1 84 ? -16.992 -3.316 36.260 1.00 95.19 84 ILE A O 1
ATOM 686 N N . ALA A 1 85 ? -15.589 -2.661 34.644 1.00 94.94 85 ALA A N 1
ATOM 687 C CA . ALA A 1 85 ? -15.614 -3.958 33.985 1.00 94.94 85 ALA A CA 1
ATOM 688 C C . ALA A 1 85 ? -15.140 -5.098 34.899 1.00 94.94 85 ALA A C 1
ATOM 690 O O . ALA A 1 85 ? -14.160 -4.985 35.629 1.00 94.94 85 ALA A O 1
ATOM 691 N N . SER A 1 86 ? -15.808 -6.245 34.822 1.00 93.31 86 SER A N 1
ATOM 692 C CA . SER A 1 86 ? -15.543 -7.398 35.696 1.00 93.31 86 SER A CA 1
ATOM 693 C C . SER A 1 86 ? -14.111 -7.939 35.639 1.00 93.31 86 SER A C 1
ATOM 695 O O . SER A 1 86 ? -13.621 -8.493 36.625 1.00 93.31 86 SER A O 1
ATOM 697 N N . TYR A 1 87 ? -13.405 -7.761 34.518 1.00 93.12 87 TYR A N 1
ATOM 698 C CA . TYR A 1 87 ? -12.020 -8.208 34.371 1.00 93.12 87 TYR A CA 1
ATOM 699 C C . TYR A 1 87 ? -11.041 -7.441 35.270 1.00 93.12 87 TYR A C 1
ATOM 701 O O . TYR A 1 87 ? -9.937 -7.927 35.515 1.00 93.12 87 TYR A O 1
ATOM 709 N N . THR A 1 88 ? -11.417 -6.280 35.821 1.00 92.00 88 THR A N 1
ATOM 710 C CA . THR A 1 88 ? -10.550 -5.533 36.744 1.00 92.00 88 THR A CA 1
ATOM 711 C C . THR A 1 88 ? -10.295 -6.285 38.051 1.00 92.00 88 THR A C 1
ATOM 713 O O . THR A 1 88 ? -9.271 -6.049 38.692 1.00 92.00 88 THR A O 1
ATOM 716 N N . ASP A 1 89 ? -11.161 -7.236 38.434 1.00 91.94 89 ASP A N 1
ATOM 717 C CA . ASP A 1 89 ? -10.937 -8.098 39.605 1.00 91.94 89 ASP A CA 1
ATOM 718 C C . ASP A 1 89 ? -9.619 -8.891 39.489 1.00 91.94 89 ASP A C 1
ATOM 720 O O . ASP A 1 89 ? -8.982 -9.151 40.514 1.00 91.94 89 ASP A O 1
ATOM 724 N N . LEU A 1 90 ? -9.131 -9.162 38.265 1.00 94.12 90 LEU A N 1
ATOM 725 C CA . LEU A 1 90 ? -7.838 -9.814 38.002 1.00 94.12 90 LEU A CA 1
ATOM 726 C C . LEU A 1 90 ? -6.645 -9.067 38.618 1.00 94.12 90 LEU A C 1
ATOM 728 O O . LEU A 1 90 ? -5.616 -9.681 38.902 1.00 94.12 90 LEU A O 1
ATOM 732 N N . GLN A 1 91 ? -6.765 -7.763 38.883 1.00 93.88 91 GLN A N 1
ATOM 733 C CA . GLN A 1 91 ? -5.734 -7.008 39.604 1.00 93.88 91 GLN A CA 1
ATOM 734 C C . GLN A 1 91 ? -5.548 -7.505 41.047 1.00 93.88 91 GLN A C 1
ATOM 736 O O . GLN A 1 91 ? -4.467 -7.376 41.620 1.00 93.88 91 GLN A O 1
ATOM 741 N N . LYS A 1 92 ? -6.599 -8.077 41.644 1.00 91.75 92 LYS A N 1
ATOM 742 C CA . LYS A 1 92 ? -6.634 -8.535 43.039 1.00 91.75 92 LYS A CA 1
ATOM 743 C C . LYS A 1 92 ? -6.722 -10.059 43.171 1.00 91.75 92 LYS A C 1
ATOM 745 O O . LYS A 1 92 ? -6.610 -10.559 44.286 1.00 91.75 92 LYS A O 1
ATOM 750 N N . SER A 1 93 ? -6.907 -10.801 42.075 1.00 92.38 93 SER A N 1
ATOM 751 C CA . SER A 1 93 ? -7.136 -12.253 42.128 1.00 92.38 93 SER A CA 1
ATOM 752 C C . SER A 1 93 ? -5.876 -13.087 42.380 1.00 92.38 93 SER A C 1
ATOM 754 O O . SER A 1 93 ? -5.943 -14.083 43.095 1.00 92.38 93 SER A O 1
ATOM 756 N N . LYS A 1 94 ? -4.732 -12.721 41.785 1.00 94.50 94 LYS A N 1
ATOM 757 C CA . LYS A 1 94 ? -3.484 -13.506 41.857 1.00 94.50 94 LYS A CA 1
ATOM 758 C C . LYS A 1 94 ? -2.262 -12.615 41.658 1.00 94.50 94 LYS A C 1
ATOM 760 O O . LYS A 1 94 ? -2.297 -11.676 40.864 1.00 94.50 94 LYS A O 1
ATOM 765 N N . VAL A 1 95 ? -1.185 -12.932 42.377 1.00 95.38 95 VAL A N 1
ATOM 766 C CA . VAL A 1 95 ? 0.124 -12.277 42.255 1.00 95.38 95 VAL A CA 1
ATOM 767 C C . VAL A 1 95 ? 1.092 -13.233 41.569 1.00 95.38 95 VAL A C 1
ATOM 769 O O . VAL A 1 95 ? 1.247 -14.378 41.993 1.00 95.38 95 VAL A O 1
ATOM 772 N N . ILE A 1 96 ? 1.752 -12.752 40.523 1.00 95.25 96 ILE A N 1
ATOM 773 C CA . ILE A 1 96 ? 2.776 -13.463 39.768 1.00 95.25 96 ILE A CA 1
ATOM 774 C C . ILE A 1 96 ? 4.148 -13.022 40.280 1.00 95.25 96 ILE A C 1
ATOM 776 O O . ILE A 1 96 ? 4.474 -11.833 40.275 1.00 95.25 96 ILE A O 1
ATOM 780 N N . ALA A 1 97 ? 4.934 -13.980 40.767 1.00 92.88 97 ALA A N 1
ATOM 781 C CA . ALA A 1 97 ? 6.273 -13.723 41.287 1.00 92.88 97 ALA A CA 1
ATOM 782 C C . ALA A 1 97 ? 7.291 -13.480 40.153 1.00 92.88 97 ALA A C 1
ATOM 784 O O . ALA A 1 97 ? 7.116 -14.031 39.062 1.00 92.88 97 ALA A O 1
ATOM 785 N N . PRO A 1 98 ? 8.372 -12.716 40.412 1.00 94.56 98 PRO A N 1
ATOM 786 C CA . PRO A 1 98 ? 9.482 -12.566 39.479 1.00 94.56 98 PRO A CA 1
ATOM 787 C C . PRO A 1 98 ? 10.054 -13.918 39.053 1.00 94.56 98 PRO A C 1
ATOM 789 O O . PRO A 1 98 ? 10.361 -14.768 39.891 1.00 94.56 98 PRO A O 1
ATOM 792 N N . ALA A 1 99 ? 10.189 -14.113 37.748 1.00 91.69 99 ALA A N 1
ATOM 793 C CA . ALA A 1 99 ? 10.667 -15.343 37.145 1.00 91.69 99 ALA A CA 1
ATOM 794 C C . ALA A 1 99 ? 11.110 -15.091 35.701 1.00 91.69 99 ALA A C 1
ATOM 796 O O . ALA A 1 99 ? 10.595 -14.212 35.010 1.00 91.69 99 ALA A O 1
ATOM 797 N N . GLU A 1 100 ? 12.034 -15.919 35.234 1.00 91.56 100 GLU A N 1
ATOM 798 C CA . GLU A 1 100 ? 12.394 -16.013 33.826 1.00 91.56 100 GLU A CA 1
ATOM 799 C C . GLU A 1 100 ? 11.696 -17.233 33.226 1.00 91.56 100 GLU A C 1
ATOM 801 O O . GLU A 1 100 ? 11.791 -18.339 33.766 1.00 91.56 100 GLU A O 1
ATOM 806 N N . ARG A 1 101 ? 10.973 -17.037 32.123 1.00 89.00 101 ARG A N 1
ATOM 807 C CA . ARG A 1 101 ? 10.291 -18.118 31.411 1.00 89.00 101 ARG A CA 1
ATOM 808 C C . ARG A 1 101 ? 10.706 -18.104 29.949 1.00 89.00 101 ARG A C 1
ATOM 810 O O . ARG A 1 101 ? 10.272 -17.248 29.180 1.00 89.00 101 ARG A O 1
ATOM 817 N N . ASP A 1 102 ? 11.560 -19.051 29.581 1.00 89.31 102 ASP A N 1
ATOM 818 C CA . ASP A 1 102 ? 12.021 -19.209 28.204 1.00 89.31 102 ASP A CA 1
ATOM 819 C C . ASP A 1 102 ? 11.030 -20.040 27.367 1.00 89.31 102 ASP A C 1
ATOM 821 O O . ASP A 1 102 ? 10.251 -20.834 27.909 1.00 89.31 102 ASP A O 1
ATOM 825 N N . GLY A 1 103 ? 11.040 -19.826 26.050 1.00 85.75 103 GLY A N 1
ATOM 826 C CA . GLY A 1 103 ? 10.265 -20.598 25.073 1.00 85.75 103 GLY A CA 1
ATOM 827 C C . GLY A 1 103 ? 8.749 -20.643 25.306 1.00 85.75 103 GLY A C 1
ATOM 828 O O . GLY A 1 103 ? 8.141 -21.681 25.061 1.00 85.75 103 GLY A O 1
ATOM 829 N N . GLN A 1 104 ? 8.129 -19.568 25.805 1.00 89.25 104 GLN A N 1
ATOM 830 C CA . GLN A 1 104 ? 6.681 -19.538 26.050 1.00 89.25 104 GLN A CA 1
ATOM 831 C C . GLN A 1 104 ? 5.911 -19.255 24.757 1.00 89.25 104 GLN A C 1
ATOM 833 O O . GLN A 1 104 ? 6.280 -18.336 24.023 1.00 89.25 104 GLN A O 1
ATOM 838 N N . THR A 1 105 ? 4.820 -19.986 24.506 1.00 93.81 105 THR A N 1
ATOM 839 C CA . THR A 1 105 ? 3.782 -19.517 23.575 1.00 93.81 105 THR A CA 1
ATOM 840 C C . THR A 1 105 ? 2.875 -18.524 24.296 1.00 93.81 105 THR A C 1
ATOM 842 O O . THR A 1 105 ? 2.902 -18.419 25.530 1.00 93.81 105 THR A O 1
ATOM 845 N N . LEU A 1 106 ? 2.066 -17.785 23.538 1.00 93.50 106 LEU A N 1
ATOM 846 C CA . LEU A 1 106 ? 1.098 -16.868 24.127 1.00 93.50 106 LEU A CA 1
ATOM 847 C C . LEU A 1 106 ? 0.109 -17.626 25.022 1.00 93.50 106 LEU A C 1
ATOM 849 O O . LEU A 1 106 ? -0.130 -17.219 26.157 1.00 93.50 106 LEU A O 1
ATOM 853 N N . GLU A 1 107 ? -0.404 -18.758 24.538 1.00 94.31 107 GLU A N 1
ATOM 854 C CA . GLU A 1 107 ? -1.346 -19.614 25.257 1.00 94.31 107 GLU A CA 1
ATOM 855 C C . GLU A 1 107 ? -0.731 -20.116 26.560 1.00 94.31 107 GLU A C 1
ATOM 857 O O . GLU A 1 107 ? -1.359 -20.004 27.605 1.00 94.31 107 GLU A O 1
ATOM 862 N N . SER A 1 108 ? 0.512 -20.616 26.531 1.00 94.25 108 SER A N 1
ATOM 863 C CA . SER A 1 108 ? 1.149 -21.163 27.733 1.00 94.25 108 SER A CA 1
ATOM 864 C C . SER A 1 108 ? 1.408 -20.091 28.794 1.00 94.25 108 SER A C 1
ATOM 866 O O . SER A 1 108 ? 1.299 -20.358 29.990 1.00 94.25 108 SER A O 1
ATOM 868 N N . ALA A 1 109 ? 1.766 -18.874 28.368 1.00 94.50 109 ALA A N 1
ATOM 869 C CA . ALA A 1 109 ? 1.975 -17.753 29.277 1.00 94.50 109 ALA A CA 1
ATOM 870 C C . ALA A 1 109 ? 0.648 -17.259 29.874 1.00 94.50 109 ALA A C 1
ATOM 872 O O . ALA A 1 109 ? 0.564 -17.045 31.084 1.00 94.50 109 ALA A O 1
ATOM 873 N N . ALA A 1 110 ? -0.388 -17.113 29.043 1.00 95.38 110 ALA A N 1
ATOM 874 C CA . ALA A 1 110 ? -1.716 -16.690 29.471 1.00 95.38 110 ALA A CA 1
ATOM 875 C C . ALA A 1 110 ? -2.368 -17.712 30.412 1.00 95.38 110 ALA A C 1
ATOM 877 O O . ALA A 1 110 ? -2.885 -17.328 31.459 1.00 95.38 110 ALA A O 1
ATOM 878 N N . ASP A 1 111 ? -2.276 -19.003 30.090 1.00 95.62 111 ASP A N 1
ATOM 879 C CA . ASP A 1 111 ? -2.818 -20.093 30.903 1.00 95.62 111 ASP A CA 1
ATOM 880 C C . ASP A 1 111 ? -2.144 -20.146 32.280 1.00 95.62 111 ASP A C 1
ATOM 882 O O . ASP A 1 111 ? -2.822 -20.203 33.299 1.00 95.62 111 ASP A O 1
ATOM 886 N N . PHE A 1 112 ? -0.819 -19.967 32.353 1.00 94.62 112 PHE A N 1
ATOM 887 C CA . PHE A 1 112 ? -0.108 -19.854 33.633 1.00 94.62 112 PHE A CA 1
ATOM 888 C C . PHE A 1 112 ? -0.622 -18.694 34.504 1.00 94.62 112 PHE A C 1
ATOM 890 O O . PHE A 1 112 ? -0.745 -18.821 35.730 1.00 94.62 112 PHE A O 1
ATOM 897 N N . VAL A 1 113 ? -0.925 -17.544 33.894 1.00 95.69 113 VAL A N 1
ATOM 898 C CA . VAL A 1 113 ? -1.482 -16.399 34.625 1.00 95.69 113 VAL A CA 1
ATOM 899 C C . VAL A 1 113 ? -2.900 -16.710 35.099 1.00 95.69 113 VAL A C 1
ATOM 901 O O . VAL A 1 113 ? -3.200 -16.502 36.276 1.00 95.69 113 VAL A O 1
ATOM 904 N N . LEU A 1 114 ? -3.733 -17.260 34.219 1.00 96.38 114 LEU A N 1
ATOM 905 C CA . LEU A 1 114 ? -5.153 -17.525 34.449 1.00 96.38 114 LEU A CA 1
ATOM 906 C C . LEU A 1 114 ? -5.441 -18.802 35.253 1.00 96.38 114 LEU A C 1
ATOM 908 O O . LEU A 1 114 ? -6.555 -18.981 35.739 1.00 96.38 114 LEU A O 1
ATOM 912 N N . GLU A 1 115 ? -4.442 -19.656 35.476 1.00 94.75 115 GLU A N 1
ATOM 913 C CA . GLU A 1 115 ? -4.592 -20.900 36.227 1.00 94.75 115 GLU A CA 1
ATOM 914 C C . GLU A 1 115 ? -5.185 -20.646 37.623 1.00 94.75 115 GLU A C 1
ATOM 916 O O . GLU A 1 115 ? -4.613 -19.905 38.438 1.00 94.75 115 GLU A O 1
ATOM 921 N N . GLY A 1 116 ? -6.325 -21.291 37.892 1.00 91.12 116 GLY A N 1
ATOM 922 C CA . GLY A 1 116 ? -7.067 -21.184 39.149 1.00 91.12 116 GLY A CA 1
ATOM 923 C C . GLY A 1 116 ? -7.972 -19.951 39.269 1.00 91.12 116 GLY A C 1
ATOM 924 O O . GLY A 1 116 ? -8.492 -19.709 40.357 1.00 91.12 116 GLY A O 1
ATOM 925 N N . LEU A 1 117 ? -8.153 -19.173 38.196 1.00 94.50 117 LEU A N 1
ATOM 926 C CA . LEU A 1 117 ? -9.050 -18.013 38.136 1.00 94.50 117 LEU A CA 1
ATOM 927 C C . LEU A 1 117 ? -10.357 -18.341 37.391 1.00 94.50 117 LEU A C 1
ATOM 929 O O . LEU A 1 117 ? -10.469 -19.365 36.725 1.00 94.50 117 LEU A O 1
ATOM 933 N N . GLU A 1 118 ? -11.357 -17.460 37.500 1.00 91.06 118 GLU A N 1
ATOM 934 C CA . GLU A 1 118 ? -12.636 -17.586 36.768 1.00 91.06 118 GLU A CA 1
ATOM 935 C C . GLU A 1 118 ? -12.502 -17.307 35.262 1.00 91.06 118 GLU A C 1
ATOM 937 O O . GLU A 1 118 ? -13.352 -17.711 34.471 1.00 91.06 118 GLU A O 1
ATOM 942 N N . TRP A 1 119 ? -11.457 -16.571 34.880 1.00 95.25 119 TRP A N 1
ATOM 943 C CA . TRP A 1 119 ? -11.147 -16.227 33.498 1.00 95.25 119 TRP A CA 1
ATOM 944 C C . TRP A 1 119 ? -10.272 -17.312 32.885 1.00 95.25 119 TRP A C 1
ATOM 946 O O . TRP A 1 119 ? -9.290 -17.718 33.498 1.00 95.25 119 TRP A O 1
ATOM 956 N N . GLN A 1 120 ? -10.591 -17.734 31.665 1.00 96.00 120 GLN A N 1
ATOM 957 C CA . GLN A 1 120 ? -9.818 -18.727 30.917 1.00 96.00 120 GLN A CA 1
ATOM 958 C C . GLN A 1 120 ? -9.327 -18.163 29.580 1.00 96.00 120 GLN A C 1
ATOM 960 O O . GLN A 1 120 ? -9.866 -17.176 29.073 1.00 96.00 120 GLN A O 1
ATOM 965 N N . VAL A 1 121 ? -8.296 -18.783 29.006 1.00 96.19 121 VAL A N 1
ATOM 966 C CA . VAL A 1 121 ? -7.796 -18.409 27.676 1.00 96.19 121 VAL A CA 1
ATOM 967 C C . VAL A 1 121 ? -8.885 -18.682 26.638 1.00 96.19 121 VAL A C 1
ATOM 969 O O . VAL A 1 121 ? -9.502 -19.748 26.634 1.00 96.19 121 VAL A O 1
ATOM 972 N N . GLY A 1 122 ? -9.157 -17.694 25.793 1.00 94.81 122 GLY A N 1
ATOM 973 C CA . GLY A 1 122 ? -10.108 -17.794 24.697 1.00 94.81 122 GLY A CA 1
ATOM 974 C C . GLY A 1 122 ? -9.415 -17.963 23.345 1.00 94.81 122 GLY A C 1
ATOM 975 O O . GLY A 1 122 ? -8.575 -18.843 23.169 1.00 94.81 122 GLY A O 1
ATOM 976 N N . ILE A 1 123 ? -9.797 -17.139 22.373 1.00 93.75 123 ILE A N 1
ATOM 977 C CA . ILE A 1 123 ? -9.222 -17.125 21.023 1.00 93.75 123 ILE A CA 1
ATOM 978 C C . ILE A 1 123 ? -7.801 -16.563 21.089 1.00 93.75 123 ILE A C 1
ATOM 980 O O . ILE A 1 123 ? -7.585 -15.535 21.721 1.00 93.75 123 ILE A O 1
ATOM 984 N N . VAL A 1 124 ? -6.845 -17.200 20.411 1.00 94.00 124 VAL A N 1
ATOM 985 C CA . VAL A 1 124 ? -5.471 -16.695 20.288 1.00 94.00 124 VAL A CA 1
ATOM 986 C C . VAL A 1 124 ? -5.076 -16.617 18.819 1.00 94.00 124 VAL A C 1
ATOM 988 O O . VAL A 1 124 ? -5.031 -17.624 18.116 1.00 94.00 124 VAL A O 1
ATOM 991 N N . GLU A 1 125 ? -4.785 -15.406 18.348 1.00 88.94 125 GLU A N 1
ATOM 992 C CA . GLU A 1 125 ? -4.414 -15.118 16.960 1.00 88.94 125 GLU A CA 1
ATOM 993 C C . GLU A 1 125 ? -2.918 -14.829 16.799 1.00 88.94 125 GLU A C 1
ATOM 995 O O . GLU A 1 125 ? -2.501 -14.042 15.954 1.00 88.94 125 GLU A O 1
ATOM 1000 N N . TYR A 1 126 ? -2.062 -15.463 17.589 1.00 84.88 126 TYR A N 1
ATOM 1001 C CA . TYR A 1 126 ? -0.619 -15.306 17.456 1.00 84.88 126 TYR A CA 1
ATOM 1002 C C . TYR A 1 126 ? 0.069 -16.662 17.387 1.00 84.88 126 TYR A C 1
ATOM 1004 O O . TYR A 1 126 ? -0.220 -17.557 18.168 1.00 84.88 126 TYR A O 1
ATOM 1012 N N . SER A 1 127 ? 1.023 -16.800 16.466 1.00 78.00 127 SER A N 1
ATOM 1013 C CA . SER A 1 127 ? 1.848 -17.999 16.338 1.00 78.00 127 SER A CA 1
ATOM 1014 C C . SER A 1 127 ? 3.313 -17.635 16.548 1.00 78.00 127 SER A C 1
ATOM 1016 O O . SER A 1 127 ? 3.912 -16.953 15.714 1.00 78.00 127 SER A O 1
ATOM 1018 N N . GLY A 1 128 ? 3.903 -18.092 17.647 1.00 84.75 128 GLY A N 1
ATOM 1019 C CA . GLY A 1 128 ? 5.317 -17.882 17.934 1.00 84.75 128 GLY A CA 1
ATOM 1020 C C . GLY A 1 128 ? 5.655 -18.156 19.391 1.00 84.75 128 GLY A C 1
ATOM 1021 O O . GLY A 1 128 ? 4.772 -18.322 20.230 1.00 84.75 128 GLY A O 1
ATOM 1022 N N . ILE A 1 129 ? 6.953 -18.189 19.677 1.00 87.56 129 ILE A N 1
ATOM 1023 C CA . ILE A 1 129 ? 7.477 -18.316 21.035 1.00 87.56 129 ILE A CA 1
ATOM 1024 C C . ILE A 1 129 ? 8.275 -17.072 21.397 1.00 87.56 129 ILE A C 1
ATOM 1026 O O . ILE A 1 129 ? 8.990 -16.520 20.559 1.00 87.56 129 ILE A O 1
ATOM 1030 N N . ARG A 1 130 ? 8.162 -16.631 22.648 1.00 88.44 130 ARG A N 1
ATOM 1031 C CA . ARG A 1 130 ? 8.953 -15.528 23.192 1.00 88.44 130 ARG A CA 1
ATOM 1032 C C . ARG A 1 130 ? 9.457 -15.868 24.584 1.00 88.44 130 ARG A C 1
ATOM 1034 O O . ARG A 1 130 ? 8.887 -16.688 25.305 1.00 88.44 130 ARG A O 1
ATOM 1041 N N . LYS A 1 131 ? 10.547 -15.209 24.954 1.00 89.25 131 LYS A N 1
ATOM 1042 C CA . LYS A 1 131 ? 11.069 -15.225 26.313 1.00 89.25 131 LYS A CA 1
ATOM 1043 C C . LYS A 1 131 ? 10.337 -14.164 27.125 1.00 89.25 131 LYS A C 1
ATOM 1045 O O . LYS A 1 131 ? 10.351 -12.993 26.755 1.00 89.25 131 LYS A O 1
ATOM 1050 N N . TRP A 1 132 ? 9.710 -14.569 28.223 1.00 91.38 132 TRP A N 1
ATOM 1051 C CA . TRP A 1 132 ? 9.016 -13.661 29.130 1.00 91.38 132 TRP A CA 1
ATOM 1052 C C . TRP A 1 132 ? 9.846 -13.459 30.398 1.00 91.38 132 TRP A C 1
ATOM 1054 O O . TRP A 1 132 ? 10.104 -14.402 31.150 1.00 91.38 132 TRP A O 1
ATOM 1064 N N . MET A 1 133 ? 10.288 -12.220 30.614 1.00 89.12 133 MET A N 1
ATOM 1065 C CA . MET A 1 133 ? 11.041 -11.814 31.796 1.00 89.12 133 MET A CA 1
ATOM 1066 C C . MET A 1 133 ? 10.125 -11.047 32.750 1.00 89.12 133 MET A C 1
ATOM 1068 O O . MET A 1 133 ? 9.579 -10.004 32.397 1.00 89.12 133 MET A O 1
ATOM 1072 N N . ILE A 1 134 ? 9.950 -11.573 33.961 1.00 89.88 134 ILE A N 1
ATOM 1073 C CA . ILE A 1 134 ? 9.140 -10.956 35.010 1.00 89.88 134 ILE A CA 1
ATOM 1074 C C . ILE A 1 134 ? 10.099 -10.392 36.055 1.00 89.88 134 ILE A C 1
ATOM 1076 O O . ILE A 1 134 ? 10.602 -11.120 36.908 1.00 89.88 134 ILE A O 1
ATOM 1080 N N . GLU A 1 135 ? 10.375 -9.094 35.980 1.00 87.38 135 GLU A N 1
ATOM 1081 C CA . GLU A 1 135 ? 11.378 -8.438 36.834 1.00 87.38 135 GLU A CA 1
ATOM 1082 C C . GLU A 1 135 ? 10.870 -8.137 38.251 1.00 87.38 135 GLU A C 1
ATOM 1084 O O . GLU A 1 135 ? 11.639 -8.092 39.213 1.00 87.38 135 GLU A O 1
ATOM 1089 N N . LYS A 1 136 ? 9.559 -7.923 38.393 1.00 91.62 136 LYS A N 1
ATOM 1090 C CA . LYS A 1 136 ? 8.893 -7.547 39.647 1.00 91.62 136 LYS A CA 1
ATOM 1091 C C . LYS A 1 136 ? 7.603 -8.336 39.834 1.00 91.62 136 LYS A C 1
ATOM 1093 O O . LYS A 1 136 ? 7.115 -8.965 38.904 1.00 91.62 136 LYS A O 1
ATOM 1098 N N . HIS A 1 137 ? 7.040 -8.283 41.036 1.00 93.50 137 HIS A N 1
ATOM 1099 C CA . HIS A 1 137 ? 5.719 -8.858 41.275 1.00 93.50 137 HIS A CA 1
ATOM 1100 C C . HIS A 1 137 ? 4.675 -8.125 40.423 1.00 93.50 137 HIS A C 1
ATOM 1102 O O . HIS A 1 137 ? 4.624 -6.895 40.451 1.00 93.50 137 HIS A O 1
ATOM 1108 N N . LEU A 1 138 ? 3.863 -8.883 39.689 1.00 94.88 138 LEU A N 1
ATOM 1109 C CA . LEU A 1 138 ? 2.766 -8.374 38.864 1.00 94.88 138 LEU A CA 1
ATOM 1110 C C . LEU A 1 138 ? 1.443 -8.954 39.367 1.00 94.88 138 LEU A C 1
ATOM 1112 O O . LEU A 1 138 ? 1.390 -10.112 39.783 1.00 94.88 138 LEU A O 1
ATOM 1116 N N . SER A 1 139 ? 0.361 -8.186 39.313 1.00 96.56 139 SER A N 1
ATOM 1117 C CA . SER A 1 139 ? -0.990 -8.753 39.380 1.00 96.56 139 SER A CA 1
ATOM 1118 C C . SER A 1 139 ? -1.302 -9.568 38.120 1.00 96.56 139 SER A C 1
ATOM 1120 O O . SER A 1 139 ? -0.644 -9.404 37.090 1.00 96.56 139 SER A O 1
ATOM 1122 N N . ALA A 1 140 ? -2.318 -10.435 38.160 1.00 95.69 140 ALA A N 1
ATOM 1123 C CA . ALA A 1 140 ? -2.710 -11.205 36.978 1.00 95.69 140 ALA A CA 1
ATOM 1124 C C . ALA A 1 140 ? -3.082 -10.298 35.790 1.00 95.69 140 ALA A C 1
ATOM 1126 O O . ALA A 1 140 ? -2.660 -10.561 34.668 1.00 95.69 140 ALA A O 1
ATOM 1127 N N . TYR A 1 141 ? -3.785 -9.186 36.034 1.00 94.81 141 TYR A N 1
ATOM 1128 C CA . TYR A 1 141 ? -4.104 -8.215 34.981 1.00 94.81 141 TYR A CA 1
ATOM 1129 C C . TYR A 1 141 ? -2.850 -7.560 34.376 1.00 94.81 141 TYR A C 1
ATOM 1131 O O . TYR A 1 141 ? -2.706 -7.500 33.156 1.00 94.81 141 TYR A O 1
ATOM 1139 N N . GLU A 1 142 ? -1.908 -7.109 35.211 1.00 94.75 142 GLU A N 1
ATOM 1140 C CA . GLU A 1 142 ? -0.644 -6.529 34.733 1.00 94.75 142 GLU A CA 1
ATOM 1141 C C . GLU A 1 142 ? 0.194 -7.555 33.965 1.00 94.75 142 GLU A C 1
ATOM 1143 O O . GLU A 1 142 ? 0.776 -7.221 32.936 1.00 94.75 142 GLU A O 1
ATOM 1148 N N . ALA A 1 143 ? 0.225 -8.809 34.421 1.00 95.06 143 ALA A N 1
ATOM 1149 C CA . ALA A 1 143 ? 0.910 -9.889 33.724 1.00 95.06 143 ALA A CA 1
ATOM 1150 C C . ALA A 1 143 ? 0.309 -10.131 32.330 1.00 95.06 143 ALA A C 1
ATOM 1152 O O . ALA A 1 143 ? 1.064 -10.208 31.364 1.00 95.06 143 ALA A O 1
ATOM 1153 N N . LEU A 1 144 ? -1.024 -10.159 32.193 1.00 95.38 144 LEU A N 1
ATOM 1154 C CA . LEU A 1 144 ? -1.693 -10.265 30.888 1.00 95.38 144 LEU A CA 1
ATOM 1155 C C . LEU A 1 144 ? -1.365 -9.080 29.973 1.00 95.38 144 LEU A C 1
ATOM 1157 O O . LEU A 1 144 ? -1.104 -9.285 28.792 1.00 95.38 144 LEU A O 1
ATOM 1161 N N . ARG A 1 145 ? -1.321 -7.850 30.503 1.00 93.75 145 ARG A N 1
ATOM 1162 C CA . ARG A 1 145 ? -0.925 -6.648 29.742 1.00 93.75 145 ARG A CA 1
ATOM 1163 C C . ARG A 1 145 ? 0.518 -6.725 29.249 1.00 93.75 145 ARG A C 1
ATOM 1165 O O . ARG A 1 145 ? 0.793 -6.372 28.105 1.00 93.75 145 ARG A O 1
ATOM 1172 N N . VAL A 1 146 ? 1.432 -7.198 30.096 1.00 93.12 146 VAL A N 1
ATOM 1173 C CA . VAL A 1 146 ? 2.838 -7.414 29.723 1.00 93.12 146 VAL A CA 1
ATOM 1174 C C . VAL A 1 146 ? 2.952 -8.505 28.661 1.00 93.12 146 VAL A C 1
ATOM 1176 O O . VAL A 1 146 ? 3.692 -8.322 27.703 1.00 93.12 146 VAL A O 1
ATOM 1179 N N . ILE A 1 147 ? 2.202 -9.605 28.787 1.00 93.12 147 ILE A N 1
ATOM 1180 C CA . ILE A 1 147 ? 2.154 -10.674 27.779 1.00 93.12 147 ILE A CA 1
ATOM 1181 C C . ILE A 1 147 ? 1.615 -10.126 26.451 1.00 93.12 147 ILE A C 1
ATOM 1183 O O . ILE A 1 147 ? 2.243 -10.328 25.419 1.00 93.12 147 ILE A O 1
ATOM 1187 N N . ALA A 1 148 ? 0.506 -9.389 26.464 1.00 92.38 148 ALA A N 1
ATOM 1188 C CA . ALA A 1 148 ? -0.075 -8.813 25.254 1.00 92.38 148 ALA A CA 1
ATOM 1189 C C . ALA A 1 148 ? 0.914 -7.894 24.520 1.00 92.38 148 ALA A C 1
ATOM 1191 O O . ALA A 1 148 ? 1.136 -8.052 23.323 1.00 92.38 148 ALA A O 1
ATOM 1192 N N . SER A 1 149 ? 1.600 -7.020 25.265 1.00 90.50 149 SER A N 1
ATOM 1193 C CA . SER A 1 149 ? 2.673 -6.169 24.735 1.00 90.50 149 SER A CA 1
ATOM 1194 C C . SER A 1 149 ? 3.863 -6.982 24.207 1.00 90.50 149 SER A C 1
ATOM 1196 O O . SER A 1 149 ? 4.352 -6.733 23.108 1.00 90.50 149 SER A O 1
ATOM 1198 N N . LEU A 1 150 ? 4.300 -8.012 24.945 1.00 89.25 150 LEU A N 1
ATOM 1199 C CA . LEU A 1 150 ? 5.404 -8.886 24.541 1.00 89.25 150 LEU A CA 1
ATOM 1200 C C . LEU A 1 150 ? 5.123 -9.568 23.200 1.00 89.25 150 LEU A C 1
ATOM 1202 O O . LEU A 1 150 ? 6.039 -9.709 22.392 1.00 89.25 150 LEU A O 1
ATOM 1206 N N . PHE A 1 151 ? 3.888 -10.013 22.978 1.00 89.44 151 PHE A N 1
ATOM 1207 C CA . PHE A 1 151 ? 3.482 -10.740 21.779 1.00 89.44 151 PHE A CA 1
ATOM 1208 C C . PHE A 1 151 ? 2.902 -9.855 20.666 1.00 89.44 151 PHE A C 1
ATOM 1210 O O . PHE A 1 151 ? 2.676 -10.380 19.579 1.00 89.44 151 PHE A O 1
ATOM 1217 N N . ASP A 1 152 ? 2.772 -8.542 20.887 1.00 90.38 152 ASP A N 1
ATOM 1218 C CA . ASP A 1 152 ? 2.183 -7.575 19.945 1.00 90.38 152 ASP A CA 1
ATOM 1219 C C . ASP A 1 152 ? 0.739 -7.947 19.558 1.00 90.38 152 ASP A C 1
ATOM 1221 O O . ASP A 1 152 ? 0.395 -8.124 18.390 1.00 90.38 152 ASP A O 1
ATOM 1225 N N . VAL A 1 153 ? -0.091 -8.155 20.584 1.00 92.94 153 VAL A N 1
ATOM 1226 C CA . VAL A 1 153 ? -1.517 -8.490 20.465 1.00 92.94 153 VAL A CA 1
ATOM 1227 C C . VAL A 1 153 ? -2.366 -7.616 21.387 1.00 92.94 153 VAL A C 1
ATOM 1229 O O . VAL A 1 153 ? -1.871 -6.994 22.329 1.00 92.94 153 VAL A O 1
ATOM 1232 N N . GLU A 1 154 ? -3.674 -7.637 21.171 1.00 92.12 154 GLU A N 1
ATOM 1233 C CA . GLU A 1 154 ? -4.665 -6.907 21.952 1.00 92.12 154 GLU A CA 1
ATOM 1234 C C . GLU A 1 154 ? -5.517 -7.849 22.808 1.00 92.12 154 GLU A C 1
ATOM 1236 O O . GLU A 1 154 ? -5.866 -8.956 22.391 1.00 92.12 154 GLU A O 1
ATOM 1241 N N . LEU A 1 155 ? -5.854 -7.397 24.020 1.00 92.88 155 LEU A N 1
ATOM 1242 C CA . LEU A 1 155 ? -6.665 -8.149 24.977 1.00 92.88 155 LEU A CA 1
ATOM 1243 C C . LEU A 1 155 ? -8.143 -7.817 24.799 1.00 92.88 155 LEU A C 1
ATOM 1245 O O . LEU A 1 155 ? -8.543 -6.665 24.959 1.00 92.88 155 LEU A O 1
ATOM 1249 N N . VAL A 1 156 ? -8.966 -8.837 24.571 1.00 92.31 156 VAL A N 1
ATOM 1250 C CA . VAL A 1 156 ? -10.421 -8.699 24.507 1.00 92.31 156 VAL A CA 1
ATOM 1251 C C . VAL A 1 156 ? -11.066 -9.592 25.559 1.00 92.31 156 VAL A C 1
ATOM 1253 O O . VAL A 1 156 ? -10.895 -10.807 25.569 1.00 92.31 156 VAL A O 1
ATOM 1256 N N . PHE A 1 157 ? -11.837 -8.980 26.455 1.00 92.56 157 PHE A N 1
ATOM 1257 C CA . PHE A 1 157 ? -12.570 -9.694 27.497 1.00 92.56 157 PHE A CA 1
ATOM 1258 C C . PHE A 1 157 ? -13.999 -9.992 27.035 1.00 92.56 157 PHE A C 1
ATOM 1260 O O . PHE A 1 157 ? -14.733 -9.092 26.606 1.00 92.56 157 PHE A O 1
ATOM 1267 N N . ARG A 1 158 ? -14.393 -11.263 27.141 1.00 91.00 158 ARG A N 1
ATOM 1268 C CA . ARG A 1 158 ? -15.689 -11.794 26.705 1.00 91.00 158 ARG A CA 1
ATOM 1269 C C . ARG A 1 158 ? -16.346 -12.603 27.817 1.00 91.00 158 ARG A C 1
ATOM 1271 O O . ARG A 1 158 ? -15.686 -13.379 28.504 1.00 91.00 158 ARG A O 1
ATOM 1278 N N . VAL A 1 159 ? -17.664 -12.475 27.943 1.00 90.62 159 VAL A N 1
ATOM 1279 C CA . VAL A 1 159 ? -18.487 -13.306 28.826 1.00 90.62 159 VAL A CA 1
ATOM 1280 C C . VAL A 1 159 ? -19.531 -14.020 27.980 1.00 90.62 159 VAL A C 1
ATOM 1282 O O . VAL A 1 159 ? -20.141 -13.419 27.105 1.00 90.62 159 VAL A O 1
ATOM 1285 N N . THR A 1 160 ? -19.707 -15.312 28.233 1.00 89.12 160 THR A N 1
ATOM 1286 C CA . THR A 1 160 ? -20.725 -16.145 27.583 1.00 89.12 160 THR A CA 1
ATOM 1287 C C . THR A 1 160 ? -21.813 -16.494 28.580 1.00 89.12 160 THR A C 1
ATOM 1289 O O . THR A 1 160 ? -21.532 -16.718 29.762 1.00 89.12 160 THR A O 1
ATOM 1292 N N . THR A 1 161 ? -23.048 -16.537 28.097 1.00 84.50 161 THR A N 1
ATOM 1293 C CA . THR A 1 161 ? -24.233 -16.819 28.904 1.00 84.50 161 THR A CA 1
ATOM 1294 C C . THR A 1 161 ? -25.091 -17.879 28.225 1.00 84.50 161 THR A C 1
ATOM 1296 O O . THR A 1 161 ? -25.234 -17.856 27.005 1.00 84.50 161 THR A O 1
ATOM 1299 N N . ASP A 1 162 ? -25.713 -18.754 29.009 1.00 80.00 162 ASP A N 1
ATOM 1300 C CA . ASP A 1 162 ? -26.768 -19.670 28.563 1.00 80.00 162 ASP A CA 1
ATOM 1301 C C . ASP A 1 162 ? -28.022 -19.399 29.400 1.00 80.00 162 ASP A C 1
ATOM 1303 O O . ASP A 1 162 ? -28.044 -19.634 30.611 1.00 80.00 162 ASP A O 1
ATOM 1307 N N . GLY A 1 163 ? -29.044 -18.819 28.768 1.00 73.44 163 GLY A N 1
ATOM 1308 C CA . GLY A 1 163 ? -30.239 -18.343 29.460 1.00 73.44 163 GLY A CA 1
ATOM 1309 C C . GLY A 1 163 ? -29.924 -17.260 30.498 1.00 73.44 163 GLY A C 1
ATOM 1310 O O . GLY A 1 163 ? -29.486 -16.166 30.151 1.00 73.44 163 GLY A O 1
ATOM 1311 N N . ASP A 1 164 ? -30.182 -17.558 31.771 1.00 69.12 164 ASP A N 1
ATOM 1312 C CA . ASP A 1 164 ? -30.017 -16.655 32.915 1.00 69.12 164 ASP A CA 1
ATOM 1313 C C . ASP A 1 164 ? -28.688 -16.838 33.670 1.00 69.12 164 ASP A C 1
ATOM 1315 O O . ASP A 1 164 ? -28.519 -16.271 34.752 1.00 69.12 164 ASP A O 1
ATOM 1319 N N . LYS A 1 165 ? -27.738 -17.614 33.123 1.00 78.69 165 LYS A N 1
ATOM 1320 C CA . LYS A 1 165 ? -26.466 -17.938 33.787 1.00 78.69 165 LYS A CA 1
ATOM 1321 C C . LYS A 1 165 ? -25.244 -17.610 32.949 1.00 78.69 165 LYS A C 1
ATOM 1323 O O . LYS A 1 165 ? -25.193 -17.889 31.753 1.00 78.69 165 LYS A O 1
ATOM 1328 N N . VAL A 1 166 ? -24.213 -17.098 33.618 1.00 85.88 166 VAL A N 1
ATOM 1329 C CA . VAL A 1 166 ? -22.869 -16.961 33.048 1.00 85.88 166 VAL A CA 1
ATOM 1330 C C . VAL A 1 166 ? -22.220 -18.344 32.967 1.00 85.88 166 VAL A C 1
ATOM 1332 O O . VAL A 1 166 ? -22.055 -19.020 33.980 1.00 85.88 166 VAL A O 1
ATOM 1335 N N . THR A 1 167 ? -21.847 -18.775 31.762 1.00 86.94 167 THR A N 1
ATOM 1336 C CA . THR A 1 167 ? -21.248 -20.098 31.506 1.00 86.94 167 THR A CA 1
ATOM 1337 C C . THR A 1 167 ? -19.730 -20.065 31.401 1.00 86.94 167 THR A C 1
ATOM 1339 O O . THR A 1 167 ? -19.080 -21.095 31.570 1.00 86.94 167 THR A O 1
ATOM 1342 N N . GLY A 1 168 ? -19.144 -18.899 31.125 1.00 89.31 168 GLY A N 1
ATOM 1343 C CA . GLY A 1 168 ? -17.695 -18.767 31.013 1.00 89.31 168 GLY A CA 1
ATOM 1344 C C . GLY A 1 168 ? -17.235 -17.339 30.761 1.00 89.31 168 GLY A C 1
ATOM 1345 O O . GLY A 1 168 ? -17.913 -16.571 30.074 1.00 89.31 168 GLY A O 1
ATOM 1346 N N . ARG A 1 169 ? -16.058 -17.011 31.301 1.00 93.69 169 ARG A N 1
ATOM 1347 C CA . ARG A 1 169 ? -15.356 -15.733 31.132 1.00 93.69 169 ARG A CA 1
ATOM 1348 C C . ARG A 1 169 ? -14.040 -15.995 30.407 1.00 93.69 169 ARG A C 1
ATOM 1350 O O . ARG A 1 169 ? -13.279 -16.865 30.826 1.00 93.69 169 ARG A O 1
ATOM 1357 N N . TYR A 1 170 ? -13.787 -15.285 29.317 1.00 94.81 170 TYR A N 1
ATOM 1358 C CA . TYR A 1 170 ? -12.684 -15.560 28.399 1.00 94.81 170 TYR A CA 1
ATOM 1359 C C . TYR A 1 170 ? -11.828 -14.321 28.158 1.00 94.81 170 TYR A C 1
ATOM 1361 O O . TYR A 1 170 ? -12.349 -13.210 28.039 1.00 94.81 170 TYR A O 1
ATOM 1369 N N . VAL A 1 171 ? -10.518 -14.535 28.059 1.00 95.56 171 VAL A N 1
ATOM 1370 C CA . VAL A 1 171 ? -9.551 -13.542 27.584 1.00 95.56 171 VAL A CA 1
ATOM 1371 C C . VAL A 1 171 ? -9.092 -13.970 26.197 1.00 95.56 171 VAL A C 1
ATOM 1373 O O . VAL A 1 171 ? -8.362 -14.952 26.055 1.00 95.56 171 VAL A O 1
ATOM 1376 N N . ASP A 1 172 ? -9.564 -13.255 25.184 1.00 94.56 172 ASP A N 1
ATOM 1377 C CA . ASP A 1 172 ? -9.172 -13.433 23.793 1.00 94.56 172 ASP A CA 1
ATOM 1378 C C . ASP A 1 172 ? -7.946 -12.530 23.498 1.00 94.56 172 ASP A C 1
ATOM 1380 O O . ASP A 1 172 ? -7.842 -11.408 24.001 1.00 94.56 172 ASP A O 1
ATOM 1384 N N . PHE A 1 173 ? -7.006 -13.028 22.696 1.00 95.00 173 PHE A N 1
ATOM 1385 C CA . PHE A 1 173 ? -5.761 -12.371 22.296 1.00 95.00 173 PHE A CA 1
ATOM 1386 C C . PHE A 1 173 ? -5.739 -12.237 20.773 1.00 95.00 173 PHE A C 1
ATOM 1388 O O . PHE A 1 173 ? -5.415 -13.189 20.057 1.00 95.00 173 PHE A O 1
ATOM 1395 N N . LEU A 1 174 ? -6.105 -11.062 20.274 1.00 93.25 174 LEU A N 1
ATOM 1396 C CA . LEU A 1 174 ? -6.274 -10.807 18.842 1.00 93.25 174 LEU A CA 1
ATOM 1397 C C . LEU A 1 174 ? -5.073 -10.036 18.295 1.00 93.25 174 LEU A C 1
ATOM 1399 O O . LEU A 1 174 ? -4.509 -9.210 19.008 1.00 93.25 174 LEU A O 1
ATOM 1403 N N . LYS A 1 175 ? -4.692 -10.233 17.025 1.00 91.62 175 LYS A N 1
ATOM 1404 C CA . LYS A 1 175 ? -3.623 -9.395 16.431 1.00 91.62 175 LYS A CA 1
ATOM 1405 C C . LYS A 1 175 ? -4.025 -7.928 16.386 1.00 91.62 175 LYS A C 1
ATOM 1407 O O . LYS A 1 175 ? -3.203 -7.048 16.597 1.00 91.62 175 LYS A O 1
ATOM 1412 N N . LYS A 1 176 ? -5.291 -7.688 16.054 1.00 89.88 176 LYS A N 1
ATOM 1413 C CA . LYS A 1 176 ? -5.905 -6.367 16.008 1.00 89.88 176 LYS A CA 1
ATOM 1414 C C . LYS A 1 176 ? -7.409 -6.535 16.192 1.00 89.88 176 LYS A C 1
ATOM 1416 O O . LYS A 1 176 ? -8.037 -7.276 15.443 1.00 89.88 176 LYS A O 1
ATOM 1421 N N . GLN A 1 177 ? -7.984 -5.873 17.189 1.00 90.44 177 GLN A N 1
ATOM 1422 C CA . GLN A 1 177 ? -9.421 -5.849 17.433 1.00 90.44 177 GLN A CA 1
ATOM 1423 C C . GLN A 1 177 ? -10.134 -4.997 16.375 1.00 90.44 177 GLN A C 1
ATOM 1425 O O . GLN A 1 177 ? -9.701 -3.882 16.084 1.00 90.44 177 GLN A O 1
ATOM 1430 N N . GLY A 1 178 ? -11.267 -5.488 15.875 1.00 88.06 178 GLY A N 1
ATOM 1431 C CA . GLY A 1 178 ? -12.104 -4.793 14.896 1.00 88.06 178 GLY A CA 1
ATOM 1432 C C . GLY A 1 178 ? -11.745 -5.128 13.450 1.00 88.06 178 GLY A C 1
ATOM 1433 O O . GLY A 1 178 ? -10.770 -5.824 13.166 1.00 88.06 178 GLY A O 1
ATOM 1434 N N . MET A 1 179 ? -12.573 -4.667 12.518 1.00 88.38 179 MET A N 1
ATOM 1435 C CA . MET A 1 179 ? -12.441 -4.977 11.095 1.00 88.38 179 MET A CA 1
ATOM 1436 C C . MET A 1 179 ? -12.599 -3.725 10.227 1.00 88.38 179 MET A C 1
ATOM 1438 O O . MET A 1 179 ? -13.098 -2.689 10.661 1.00 88.38 179 MET A O 1
ATOM 1442 N N . ASN A 1 180 ? -12.169 -3.807 8.968 1.00 87.56 180 ASN A N 1
ATOM 1443 C CA . ASN A 1 180 ? -12.449 -2.755 7.998 1.00 87.56 180 ASN A CA 1
ATOM 1444 C C . ASN A 1 180 ? -13.811 -3.021 7.344 1.00 87.56 180 ASN A C 1
ATOM 1446 O O . ASN A 1 180 ? -13.930 -3.898 6.489 1.00 87.56 180 ASN A O 1
ATOM 1450 N N . ARG A 1 181 ? -14.836 -2.271 7.767 1.00 84.38 181 ARG A N 1
ATOM 1451 C CA . ARG A 1 181 ? -16.205 -2.353 7.224 1.00 84.38 181 ARG A CA 1
ATOM 1452 C C . ARG A 1 181 ? -16.449 -1.398 6.049 1.00 84.38 181 ARG A C 1
ATOM 1454 O O . ARG A 1 181 ? -17.555 -1.360 5.526 1.00 84.38 181 ARG A O 1
ATOM 1461 N N . GLY A 1 182 ? -15.443 -0.619 5.639 1.00 84.56 182 GLY A N 1
ATOM 1462 C CA . GLY A 1 182 ? -15.585 0.399 4.594 1.00 84.56 182 GLY A CA 1
ATOM 1463 C C . GLY A 1 182 ? -16.364 1.643 5.032 1.00 84.56 182 GLY A C 1
ATOM 1464 O O . GLY A 1 182 ? -16.858 2.375 4.181 1.00 84.56 182 GLY A O 1
ATOM 1465 N N . LYS A 1 183 ? -16.493 1.883 6.342 1.00 88.75 183 LYS A N 1
ATOM 1466 C CA . LYS A 1 183 ? -17.180 3.055 6.891 1.00 88.75 183 LYS A CA 1
ATOM 1467 C C . LYS A 1 183 ? -16.398 4.330 6.564 1.00 88.75 183 LYS A C 1
ATOM 1469 O O . LYS A 1 183 ? -15.221 4.445 6.911 1.00 88.75 183 LYS A O 1
ATOM 1474 N N . GLU A 1 184 ? -17.086 5.288 5.953 1.00 89.81 184 GLU A N 1
ATOM 1475 C CA . GLU A 1 184 ? -16.590 6.639 5.696 1.00 89.81 184 GLU A CA 1
ATOM 1476 C C . GLU A 1 184 ? -17.373 7.649 6.543 1.00 89.81 184 GLU A C 1
ATOM 1478 O O . GLU A 1 184 ? -18.605 7.608 6.588 1.00 89.81 184 GLU A O 1
ATOM 1483 N N . ILE A 1 185 ? -16.640 8.527 7.223 1.00 89.56 185 ILE A N 1
ATOM 1484 C CA . ILE A 1 185 ? -17.140 9.606 8.069 1.00 89.56 185 ILE A CA 1
ATOM 1485 C C . ILE A 1 185 ? -16.876 10.922 7.349 1.00 89.56 185 ILE A C 1
ATOM 1487 O O . ILE A 1 185 ? -15.749 11.204 6.938 1.00 89.56 185 ILE A O 1
ATOM 1491 N N . THR A 1 186 ? -17.918 11.733 7.201 1.00 88.81 186 THR A N 1
ATOM 1492 C CA . THR A 1 186 ? -17.881 12.943 6.370 1.00 88.81 186 THR A CA 1
ATOM 1493 C C . THR A 1 186 ? -18.422 14.158 7.112 1.00 88.81 186 THR A C 1
ATOM 1495 O O . THR A 1 186 ? -19.388 14.072 7.882 1.00 88.81 186 THR A O 1
ATOM 1498 N N . PHE A 1 187 ? -17.801 15.314 6.865 1.00 85.31 187 PHE A N 1
ATOM 1499 C CA . PHE A 1 187 ? -18.274 16.592 7.390 1.00 85.31 187 PHE A CA 1
ATOM 1500 C C . PHE A 1 187 ? -19.710 16.887 6.926 1.00 85.31 187 PHE A C 1
ATOM 1502 O O . PHE A 1 187 ? -20.040 16.761 5.748 1.00 85.31 187 PHE A O 1
ATOM 1509 N N . GLY A 1 188 ? -20.579 17.282 7.861 1.00 83.31 188 GLY A N 1
ATOM 1510 C CA . GLY A 1 188 ? -21.991 17.581 7.590 1.00 83.31 188 GLY A CA 1
ATOM 1511 C C . GLY A 1 188 ? -22.938 16.372 7.591 1.00 83.31 188 GLY A C 1
ATOM 1512 O O . GLY A 1 188 ? -24.143 16.569 7.425 1.00 83.31 188 GLY A O 1
ATOM 1513 N N . LYS A 1 189 ? -22.430 15.150 7.808 1.00 87.88 189 LYS A N 1
ATOM 1514 C CA . LYS A 1 189 ? -23.231 13.921 7.930 1.00 87.88 189 LYS A CA 1
ATOM 1515 C C . LYS A 1 189 ? -23.107 13.302 9.323 1.00 87.88 189 LYS A C 1
ATOM 1517 O O . LYS A 1 189 ? -24.057 13.349 10.096 1.00 87.88 189 LYS A O 1
ATOM 1522 N N . ASP A 1 190 ? -21.951 12.717 9.622 1.00 88.75 190 ASP A N 1
ATOM 1523 C CA . ASP A 1 190 ? -21.683 11.935 10.834 1.00 88.75 190 ASP A CA 1
ATOM 1524 C C . ASP A 1 190 ? -20.418 12.364 11.586 1.00 88.75 190 ASP A C 1
ATOM 1526 O O . ASP A 1 190 ? -20.198 11.910 12.707 1.00 88.75 190 ASP A O 1
ATOM 1530 N N . LEU A 1 191 ? -19.614 13.265 11.017 1.00 89.31 191 LEU A N 1
ATOM 1531 C CA . LEU A 1 191 ? -18.512 13.917 11.721 1.00 89.31 191 LEU A CA 1
ATOM 1532 C C . LEU A 1 191 ? -19.062 14.984 12.683 1.00 89.31 191 LEU A C 1
ATOM 1534 O O . LEU A 1 191 ? -19.676 15.955 12.234 1.00 89.31 191 LEU A O 1
ATOM 1538 N N . ILE A 1 192 ? -18.850 14.806 13.990 1.00 87.75 192 ILE A N 1
ATOM 1539 C CA . ILE A 1 192 ? -19.262 15.765 15.029 1.00 87.75 192 ILE A CA 1
ATOM 1540 C C . ILE A 1 192 ? -18.185 16.836 15.197 1.00 87.75 192 ILE A C 1
ATOM 1542 O O . ILE A 1 192 ? -18.463 18.027 15.061 1.00 87.75 192 ILE A O 1
ATOM 1546 N N . GLU A 1 193 ? -16.955 16.413 15.481 1.00 85.50 193 GLU A N 1
ATOM 1547 C CA . GLU A 1 193 ? -15.821 17.305 15.699 1.00 85.50 193 GLU A CA 1
ATOM 1548 C C . GLU A 1 193 ? -14.544 16.662 15.166 1.00 85.50 193 GLU A C 1
ATOM 1550 O O . GLU A 1 193 ? -14.340 15.451 15.265 1.00 85.50 193 GLU A O 1
ATOM 1555 N N . ILE A 1 194 ? -13.668 17.492 14.609 1.00 86.44 194 ILE A N 1
ATOM 1556 C CA . ILE A 1 194 ? -12.306 17.110 14.280 1.00 86.44 194 ILE A CA 1
ATOM 1557 C C . ILE A 1 194 ? -11.351 18.216 14.700 1.00 86.44 194 ILE A C 1
ATOM 1559 O O . ILE A 1 194 ? -11.520 19.391 14.367 1.00 86.44 194 ILE A O 1
ATOM 1563 N N . LYS A 1 195 ? -10.327 17.837 15.454 1.00 82.62 195 LYS A N 1
ATOM 1564 C CA . LYS A 1 195 ? -9.364 18.768 16.018 1.00 82.62 195 LYS A CA 1
ATOM 1565 C C . LYS A 1 195 ? -7.955 18.227 15.854 1.00 82.62 195 LYS A C 1
ATOM 1567 O O . LYS A 1 195 ? -7.558 17.244 16.474 1.00 82.62 195 LYS A O 1
ATOM 1572 N N . ARG A 1 196 ? -7.178 18.929 15.032 1.00 81.88 196 ARG A N 1
ATOM 1573 C CA . ARG A 1 196 ? -5.746 18.696 14.842 1.00 81.88 196 ARG A CA 1
ATOM 1574 C C . ARG A 1 196 ? -4.951 19.535 15.838 1.00 81.88 196 ARG A C 1
ATOM 1576 O O . ARG A 1 196 ? -5.003 20.763 15.800 1.00 81.88 196 ARG A O 1
ATOM 1583 N N . THR A 1 197 ? -4.189 18.881 16.705 1.00 78.44 197 THR A N 1
ATOM 1584 C CA . THR A 1 197 ? -3.289 19.524 17.667 1.00 78.44 197 THR A CA 1
ATOM 1585 C C . THR A 1 197 ? -1.850 19.147 17.344 1.00 78.44 197 THR A C 1
ATOM 1587 O O . THR A 1 197 ? -1.501 17.973 17.333 1.00 78.44 197 THR A O 1
ATOM 1590 N N . ILE A 1 198 ? -0.997 20.143 17.114 1.00 75.50 198 ILE A N 1
ATOM 1591 C CA . ILE A 1 198 ? 0.442 19.936 16.918 1.00 75.50 198 ILE A CA 1
ATOM 1592 C C . ILE A 1 198 ? 1.137 20.272 18.237 1.00 75.50 198 ILE A C 1
ATOM 1594 O O . ILE A 1 198 ? 0.969 21.386 18.733 1.00 75.50 198 ILE A O 1
ATOM 1598 N N . ASP A 1 199 ? 1.910 19.338 18.796 1.00 78.06 199 ASP A N 1
ATOM 1599 C CA . ASP A 1 199 ? 2.781 19.572 19.953 1.00 78.06 199 ASP A CA 1
ATOM 1600 C C . ASP A 1 199 ? 4.200 19.916 19.466 1.00 78.06 199 ASP A C 1
ATOM 1602 O O . ASP A 1 199 ? 4.974 19.012 19.137 1.00 78.06 199 ASP A O 1
ATOM 1606 N N . PRO A 1 200 ? 4.598 21.206 19.445 1.00 71.50 200 PRO A N 1
ATOM 1607 C CA . PRO A 1 200 ? 5.887 21.620 18.895 1.00 71.50 200 PRO A CA 1
ATOM 1608 C C . PRO A 1 200 ? 7.085 21.065 19.671 1.00 71.50 200 PRO A C 1
ATOM 1610 O O . PRO A 1 200 ? 8.199 21.069 19.152 1.00 71.50 200 PRO A O 1
ATOM 1613 N N . SER A 1 201 ? 6.886 20.625 20.919 1.00 74.50 201 SER A N 1
ATOM 1614 C CA . SER A 1 201 ? 7.965 20.110 21.766 1.00 74.50 201 SER A CA 1
ATOM 1615 C C . SER A 1 201 ? 8.416 18.700 21.378 1.00 74.50 201 SER A C 1
ATOM 1617 O O . SER A 1 201 ? 9.549 18.329 21.673 1.00 74.50 201 SER A O 1
ATOM 1619 N N . ARG A 1 202 ? 7.551 17.941 20.691 1.00 74.94 202 ARG A N 1
ATOM 1620 C CA . ARG A 1 202 ? 7.785 16.552 20.260 1.00 74.94 202 ARG A CA 1
ATOM 1621 C C . ARG A 1 202 ? 8.178 16.431 18.790 1.00 74.94 202 ARG A C 1
ATOM 1623 O O . ARG A 1 202 ? 8.373 15.328 18.290 1.00 74.94 202 ARG A O 1
ATOM 1630 N N . VAL A 1 203 ? 8.271 17.556 18.087 1.00 82.12 203 VAL A N 1
ATOM 1631 C CA . VAL A 1 203 ? 8.551 17.583 16.654 1.00 82.12 203 VAL A CA 1
ATOM 1632 C C . VAL A 1 203 ? 9.997 17.169 16.376 1.00 82.12 203 VAL A C 1
ATOM 1634 O O . VAL A 1 203 ? 10.947 17.849 16.769 1.00 82.12 203 VAL A O 1
ATOM 1637 N N . VAL A 1 204 ? 10.153 16.082 15.622 1.00 86.06 204 VAL A N 1
ATOM 1638 C CA . VAL A 1 204 ? 11.438 15.542 15.167 1.00 86.06 204 VAL A CA 1
ATOM 1639 C C . VAL A 1 204 ? 11.383 15.351 13.653 1.00 86.06 204 VAL A C 1
ATOM 1641 O O . VAL A 1 204 ? 10.376 14.925 13.099 1.00 86.06 204 VAL A O 1
ATOM 1644 N N . THR A 1 205 ? 12.474 15.679 12.966 1.00 87.06 205 THR A N 1
ATOM 1645 C CA . THR A 1 205 ? 12.589 15.562 11.494 1.00 87.06 205 THR A CA 1
ATOM 1646 C C . THR A 1 205 ? 13.681 14.576 11.067 1.00 87.06 205 THR A C 1
ATOM 1648 O O . THR A 1 205 ? 13.855 14.320 9.874 1.00 87.06 205 THR A O 1
ATOM 1651 N N . ALA A 1 206 ? 14.453 14.065 12.031 1.00 90.69 206 ALA A N 1
ATOM 1652 C CA . ALA A 1 206 ? 15.495 13.071 11.830 1.00 90.69 206 ALA A CA 1
ATOM 1653 C C . ALA A 1 206 ? 15.860 12.360 13.145 1.00 90.69 206 ALA A C 1
ATOM 1655 O O . ALA A 1 206 ? 15.850 12.979 14.209 1.00 90.69 206 ALA A O 1
ATOM 1656 N N . LEU A 1 207 ? 16.243 11.086 13.070 1.00 93.75 207 LEU A N 1
ATOM 1657 C CA . LEU A 1 207 ? 16.774 10.321 14.198 1.00 93.75 207 LEU A CA 1
ATOM 1658 C C . LEU A 1 207 ? 18.223 9.919 13.960 1.00 93.75 207 LEU A C 1
ATOM 1660 O O . LEU A 1 207 ? 18.558 9.338 12.929 1.00 93.75 207 LEU A O 1
ATOM 1664 N N . TYR A 1 208 ? 19.069 10.189 14.949 1.00 93.38 208 TYR A N 1
ATOM 1665 C CA . TYR A 1 208 ? 20.414 9.645 15.042 1.00 93.38 208 TYR A CA 1
ATOM 1666 C C . TYR A 1 208 ? 20.352 8.295 15.762 1.00 93.38 208 TYR A C 1
ATOM 1668 O O . TYR A 1 208 ? 20.245 8.233 16.988 1.00 93.38 208 TYR A O 1
ATOM 1676 N N . CYS A 1 209 ? 20.357 7.217 14.985 1.00 92.44 209 CYS A N 1
ATOM 1677 C CA . CYS A 1 209 ? 20.171 5.856 15.471 1.00 92.44 209 CYS A CA 1
ATOM 1678 C C . CYS A 1 209 ? 21.521 5.241 15.842 1.00 92.44 209 CYS A C 1
ATOM 1680 O O . CYS A 1 209 ? 22.448 5.265 15.030 1.00 92.44 209 CYS A O 1
ATOM 1682 N N . ILE A 1 210 ? 21.624 4.669 17.040 1.00 90.69 210 ILE A N 1
ATOM 1683 C CA . ILE A 1 210 ? 22.837 4.038 17.568 1.00 90.69 210 ILE A CA 1
ATOM 1684 C C . ILE A 1 210 ? 22.513 2.573 17.869 1.00 90.69 210 ILE A C 1
ATOM 1686 O O . ILE A 1 210 ? 21.673 2.281 18.713 1.00 90.69 210 ILE A O 1
ATOM 1690 N N . GLY A 1 211 ? 23.160 1.653 17.156 1.00 86.06 211 GLY A N 1
ATOM 1691 C CA . GLY A 1 211 ? 23.030 0.215 17.382 1.00 86.06 211 GLY A CA 1
ATOM 1692 C C . GLY A 1 211 ? 23.782 -0.256 18.635 1.00 86.06 211 GLY A C 1
ATOM 1693 O O . GLY A 1 211 ? 24.611 0.486 19.174 1.00 86.06 211 GLY A O 1
ATOM 1694 N N . PRO A 1 212 ? 23.525 -1.496 19.087 1.00 83.31 212 PRO A N 1
ATOM 1695 C CA . PRO A 1 212 ? 24.186 -2.065 20.255 1.00 83.31 212 PRO A CA 1
ATOM 1696 C C . PRO A 1 212 ? 25.710 -2.123 20.095 1.00 83.31 212 PRO A C 1
ATOM 1698 O O . PRO A 1 212 ? 26.253 -2.170 18.989 1.00 83.31 212 PRO A O 1
ATOM 1701 N N . GLU A 1 213 ? 26.402 -2.095 21.231 1.00 83.06 213 GLU A N 1
ATOM 1702 C CA . GLU A 1 213 ? 27.862 -2.143 21.299 1.00 83.06 213 GLU A CA 1
ATOM 1703 C C . GLU A 1 213 ? 28.382 -3.535 20.936 1.00 83.06 213 GLU A C 1
ATOM 1705 O O . GLU A 1 213 ? 27.990 -4.539 21.538 1.00 83.06 213 GLU A O 1
ATOM 1710 N N . LYS A 1 214 ? 29.258 -3.582 19.931 1.00 80.62 214 LYS A N 1
ATOM 1711 C CA . LYS A 1 214 ? 29.909 -4.808 19.463 1.00 80.62 214 LYS A CA 1
ATOM 1712 C C . LYS A 1 214 ? 31.017 -5.238 20.421 1.00 80.62 214 LYS A C 1
ATOM 1714 O O . LYS A 1 214 ? 31.504 -4.440 21.219 1.00 80.62 214 LYS A O 1
ATOM 1719 N N . GLU A 1 215 ? 31.473 -6.486 20.300 1.00 71.62 215 GLU A N 1
ATOM 1720 C CA . GLU A 1 215 ? 32.576 -7.028 21.116 1.00 71.62 215 GLU A CA 1
ATOM 1721 C C . GLU A 1 215 ? 33.882 -6.210 21.024 1.00 71.62 215 GLU A C 1
ATOM 1723 O O . GLU A 1 215 ? 34.693 -6.234 21.949 1.00 71.62 215 GLU A O 1
ATOM 1728 N N . ASP A 1 216 ? 34.087 -5.463 19.935 1.00 74.25 216 ASP A N 1
ATOM 1729 C CA . ASP A 1 216 ? 35.246 -4.585 19.722 1.00 74.25 216 ASP A CA 1
ATOM 1730 C C . ASP A 1 216 ? 35.084 -3.164 20.309 1.00 74.25 216 ASP A C 1
ATOM 1732 O O . ASP A 1 216 ? 35.982 -2.331 20.167 1.00 74.25 216 ASP A O 1
ATOM 1736 N N . GLY A 1 217 ? 33.956 -2.881 20.973 1.00 73.56 217 GLY A N 1
ATOM 1737 C CA . GLY A 1 217 ? 33.612 -1.574 21.543 1.00 73.56 217 GLY A CA 1
ATOM 1738 C C . GLY A 1 217 ? 33.099 -0.550 20.522 1.00 73.56 217 GLY A C 1
ATOM 1739 O O . GLY A 1 217 ? 32.881 0.611 20.874 1.00 73.56 217 GLY A O 1
ATOM 1740 N N . THR A 1 218 ? 32.910 -0.931 19.253 1.00 82.31 218 THR A N 1
ATOM 1741 C CA . THR A 1 218 ? 32.345 -0.049 18.223 1.00 82.31 218 THR A CA 1
ATOM 1742 C C . THR A 1 218 ? 30.816 -0.133 18.179 1.00 82.31 218 THR A C 1
ATOM 1744 O O . THR A 1 218 ? 30.211 -1.144 18.536 1.00 82.31 218 THR A O 1
ATOM 1747 N N . ARG A 1 219 ? 30.167 0.954 17.739 1.00 84.56 219 ARG A N 1
ATOM 1748 C CA . ARG A 1 219 ? 28.708 1.033 17.556 1.00 84.56 219 ARG A CA 1
ATOM 1749 C C . ARG A 1 219 ? 28.372 1.396 16.118 1.00 84.56 219 ARG A C 1
ATOM 1751 O O . ARG A 1 219 ? 29.010 2.269 15.526 1.00 84.56 219 ARG A O 1
ATOM 1758 N N . LEU A 1 220 ? 27.353 0.748 15.560 1.00 87.06 220 LEU A N 1
ATOM 1759 C CA . LEU A 1 220 ? 26.774 1.163 14.282 1.00 87.06 220 LEU A CA 1
ATOM 1760 C C . LEU A 1 220 ? 25.960 2.436 14.489 1.00 87.06 220 LEU A C 1
ATOM 1762 O O . LEU A 1 220 ? 25.221 2.540 15.463 1.00 87.06 220 LEU A O 1
ATOM 1766 N N . THR A 1 221 ? 26.083 3.396 13.576 1.00 90.56 221 THR A N 1
ATOM 1767 C CA . THR A 1 221 ? 25.298 4.632 13.628 1.00 90.56 221 THR A CA 1
ATOM 1768 C C . THR A 1 221 ? 24.728 4.960 12.258 1.00 90.56 221 THR A C 1
ATOM 1770 O O . THR A 1 221 ? 25.395 4.763 11.241 1.00 90.56 221 THR A O 1
ATOM 1773 N N . VAL A 1 222 ? 23.487 5.442 12.224 1.00 93.00 222 VAL A N 1
ATOM 1774 C CA . VAL A 1 222 ? 22.821 5.895 10.998 1.00 93.00 222 VAL A CA 1
ATOM 1775 C C . VAL A 1 222 ? 21.871 7.041 11.311 1.00 93.00 222 VAL A C 1
ATOM 1777 O O . VAL A 1 222 ? 21.153 7.005 12.307 1.00 93.00 222 VAL A O 1
ATOM 1780 N N . THR A 1 223 ? 21.863 8.067 10.464 1.00 93.56 223 THR A N 1
ATOM 1781 C CA . THR A 1 223 ? 20.874 9.145 10.554 1.00 93.56 223 THR A CA 1
ATOM 1782 C C . THR A 1 223 ? 19.750 8.856 9.579 1.00 93.56 223 THR A C 1
ATOM 1784 O O . THR A 1 223 ? 19.979 8.804 8.373 1.00 93.56 223 THR A O 1
ATOM 1787 N N . VAL A 1 224 ? 18.541 8.701 10.101 1.00 92.19 224 VAL A N 1
ATOM 1788 C CA . VAL A 1 224 ? 17.322 8.566 9.306 1.00 92.19 224 VAL A CA 1
ATOM 1789 C C . VAL A 1 224 ? 16.628 9.922 9.262 1.00 92.19 224 VAL A C 1
ATOM 1791 O O . VAL A 1 224 ? 16.516 10.581 10.294 1.00 92.19 224 VAL A O 1
ATOM 1794 N N . THR A 1 225 ? 16.172 10.360 8.090 1.00 91.81 225 THR A N 1
ATOM 1795 C CA . THR A 1 225 ? 15.513 11.662 7.898 1.00 91.81 225 THR A CA 1
ATOM 1796 C C . THR A 1 225 ? 14.137 11.490 7.267 1.00 91.81 225 THR A C 1
ATOM 1798 O O . THR A 1 225 ? 13.938 10.597 6.449 1.00 91.81 225 THR A O 1
ATOM 1801 N N . ASN A 1 226 ? 13.198 12.381 7.592 1.00 88.94 226 ASN A N 1
ATOM 1802 C CA . ASN A 1 226 ? 11.898 12.451 6.928 1.00 88.94 226 ASN A CA 1
ATOM 1803 C C . ASN A 1 226 ? 11.780 13.807 6.213 1.00 88.94 226 ASN A C 1
ATOM 1805 O O . ASN A 1 226 ? 11.828 14.866 6.845 1.00 88.94 226 ASN A O 1
ATOM 1809 N N . ASN A 1 227 ? 11.678 13.769 4.882 1.00 80.69 227 ASN A N 1
ATOM 1810 C CA . ASN A 1 227 ? 11.683 14.972 4.048 1.00 80.69 227 ASN A CA 1
ATOM 1811 C C . ASN A 1 227 ? 10.436 15.835 4.250 1.00 80.69 227 ASN A C 1
ATOM 1813 O O . ASN A 1 227 ? 10.538 17.056 4.211 1.00 80.69 227 ASN A O 1
ATOM 1817 N N . GLU A 1 228 ? 9.283 15.221 4.481 1.00 77.12 228 GLU A N 1
ATOM 1818 C CA . GLU A 1 228 ? 8.015 15.923 4.668 1.00 77.12 228 GLU A CA 1
ATOM 1819 C C . GLU A 1 228 ? 7.996 16.667 6.007 1.00 77.12 228 GLU A C 1
ATOM 1821 O O . GLU A 1 228 ? 7.793 17.882 6.054 1.00 77.12 228 GLU A O 1
ATOM 1826 N N . ALA A 1 229 ? 8.367 15.971 7.086 1.00 77.69 229 ALA A N 1
ATOM 1827 C CA . ALA A 1 229 ? 8.562 16.573 8.402 1.00 77.69 229 ALA A CA 1
ATOM 1828 C C . ALA A 1 229 ? 9.606 17.702 8.356 1.00 77.69 229 ALA A C 1
ATOM 1830 O O . ALA A 1 229 ? 9.443 18.739 9.000 1.00 77.69 229 ALA A O 1
ATOM 1831 N N . PHE A 1 230 ? 10.669 17.540 7.561 1.00 81.12 230 PHE A N 1
ATOM 1832 C CA . PHE A 1 230 ? 11.644 18.601 7.332 1.00 81.12 230 PHE A CA 1
ATOM 1833 C C . PHE A 1 230 ? 11.029 19.811 6.618 1.00 81.12 230 PHE A C 1
ATOM 1835 O O . PHE A 1 230 ? 11.227 20.927 7.086 1.00 81.12 230 PHE A O 1
ATOM 1842 N N . GLN A 1 231 ? 10.259 19.646 5.538 1.00 78.56 231 GLN A N 1
ATOM 1843 C CA . GLN A 1 231 ? 9.615 20.789 4.869 1.00 78.56 231 GLN A CA 1
ATOM 1844 C C . GLN A 1 231 ? 8.692 21.560 5.818 1.00 78.56 231 GLN A C 1
ATOM 1846 O O . GLN A 1 231 ? 8.758 22.788 5.870 1.00 78.56 231 GLN A O 1
ATOM 1851 N N . ASN A 1 232 ? 7.915 20.838 6.624 1.00 74.88 232 ASN A N 1
ATOM 1852 C CA . ASN A 1 232 ? 6.917 21.430 7.508 1.00 74.88 232 ASN A CA 1
ATOM 1853 C C . ASN A 1 232 ? 7.527 22.105 8.743 1.00 74.88 232 ASN A C 1
ATOM 1855 O O . ASN A 1 232 ? 7.040 23.149 9.181 1.00 74.88 232 ASN A O 1
ATOM 1859 N N . TRP A 1 233 ? 8.593 21.533 9.311 1.00 80.00 233 TRP A N 1
ATOM 1860 C CA . TRP A 1 233 ? 9.066 21.919 10.644 1.00 80.00 233 TRP A CA 1
ATOM 1861 C C . TRP A 1 233 ? 10.549 22.290 10.739 1.00 80.00 233 TRP A C 1
ATOM 1863 O O . TRP A 1 233 ? 11.037 22.565 11.839 1.00 80.00 233 TRP A O 1
ATOM 1873 N N . ASN A 1 234 ? 11.294 22.326 9.626 1.00 83.50 234 ASN A N 1
ATOM 1874 C CA . ASN A 1 234 ? 12.700 22.733 9.673 1.00 83.50 234 ASN A CA 1
ATOM 1875 C C . ASN A 1 234 ? 12.865 24.125 10.295 1.00 83.50 234 ASN A C 1
ATOM 1877 O O . ASN A 1 234 ? 12.076 25.051 10.090 1.00 83.50 234 ASN A O 1
ATOM 1881 N N . ARG A 1 235 ? 13.985 24.307 10.995 1.00 80.56 235 ARG A N 1
ATOM 1882 C CA . ARG A 1 235 ? 14.405 25.622 11.471 1.00 80.56 235 ARG A CA 1
ATOM 1883 C C . ARG A 1 235 ? 15.607 26.082 10.664 1.00 80.56 235 ARG A C 1
ATOM 1885 O O . ARG A 1 235 ? 16.714 25.603 10.880 1.00 80.56 235 ARG A O 1
ATOM 1892 N N . LYS A 1 236 ? 15.403 27.048 9.762 1.00 85.38 236 LYS A N 1
ATOM 1893 C CA . LYS A 1 236 ? 16.459 27.592 8.880 1.00 85.38 236 LYS A CA 1
ATOM 1894 C C . LYS A 1 236 ? 17.136 26.508 8.020 1.00 85.38 236 LYS A C 1
ATOM 1896 O O . LYS A 1 236 ? 18.353 26.537 7.852 1.00 85.38 236 LYS A O 1
ATOM 1901 N N . GLY A 1 237 ? 16.364 25.542 7.520 1.00 83.31 237 GLY A N 1
ATOM 1902 C CA . GLY A 1 237 ? 16.891 24.426 6.730 1.00 83.31 237 GLY A CA 1
ATOM 1903 C C . GLY A 1 237 ? 17.711 23.413 7.535 1.00 83.31 237 GLY A C 1
ATOM 1904 O O . GLY A 1 237 ? 18.499 22.677 6.951 1.00 83.31 237 GLY A O 1
ATOM 1905 N N . GLN A 1 238 ? 17.571 23.382 8.865 1.00 85.88 238 GLN A N 1
ATOM 1906 C CA . GLN A 1 238 ? 18.198 22.374 9.722 1.00 85.88 238 GLN A CA 1
ATOM 1907 C C . GLN A 1 238 ? 17.164 21.374 10.235 1.00 85.88 238 GLN A C 1
ATOM 1909 O O . GLN A 1 238 ? 16.057 21.767 10.619 1.00 85.88 238 GLN A O 1
ATOM 1914 N N . HIS A 1 239 ? 17.555 20.096 10.265 1.00 88.50 239 HIS A N 1
ATOM 1915 C CA . HIS A 1 239 ? 16.771 19.041 10.893 1.00 88.50 239 HIS A CA 1
ATOM 1916 C C . HIS A 1 239 ? 16.732 19.241 12.413 1.00 88.50 239 HIS A C 1
ATOM 1918 O O . HIS A 1 239 ? 17.741 19.543 13.050 1.00 88.50 239 HIS A O 1
ATOM 1924 N N . LEU A 1 240 ? 15.560 19.021 12.993 1.00 88.62 240 LEU A N 1
ATOM 1925 C CA . LEU A 1 240 ? 15.363 18.754 14.411 1.00 88.62 240 LEU A CA 1
ATOM 1926 C C . LEU A 1 240 ? 15.697 17.273 14.643 1.00 88.62 240 LEU A C 1
ATOM 1928 O O . LEU A 1 240 ? 14.960 16.412 14.156 1.00 88.62 240 LEU A O 1
ATOM 1932 N N . ILE A 1 241 ? 16.845 17.000 15.273 1.00 90.62 241 ILE A N 1
ATOM 1933 C CA . ILE A 1 241 ? 17.426 15.655 15.420 1.00 90.62 241 ILE A CA 1
ATOM 1934 C C . ILE A 1 241 ? 17.315 15.190 16.873 1.00 90.62 241 ILE A C 1
ATOM 1936 O O . ILE A 1 241 ? 17.682 15.935 17.782 1.00 90.62 241 ILE A O 1
ATOM 1940 N N . GLU A 1 242 ? 16.903 13.940 17.076 1.00 91.00 242 GLU A N 1
ATOM 1941 C CA . GLU A 1 242 ? 16.926 13.263 18.377 1.00 91.00 242 GLU A CA 1
ATOM 1942 C C . GLU A 1 242 ? 17.686 11.927 18.293 1.00 91.00 242 GLU A C 1
ATOM 1944 O O . GLU A 1 242 ? 17.894 11.392 17.204 1.00 91.00 242 GLU A O 1
ATOM 1949 N N . ILE A 1 243 ? 18.145 11.398 19.429 1.00 92.19 243 ILE A N 1
ATOM 1950 C CA . ILE A 1 243 ? 18.880 10.126 19.498 1.00 92.19 243 ILE A CA 1
ATOM 1951 C C . ILE A 1 243 ? 17.890 8.966 19.691 1.00 92.19 243 ILE A C 1
ATOM 1953 O O . ILE A 1 243 ? 16.902 9.091 20.423 1.00 92.19 243 ILE A O 1
ATOM 1957 N N . TYR A 1 244 ? 18.160 7.833 19.041 1.00 90.94 244 TYR A N 1
ATOM 1958 C CA . TYR A 1 244 ? 17.428 6.580 19.221 1.00 90.94 244 TYR A CA 1
ATOM 1959 C C . TYR A 1 244 ? 18.395 5.403 19.396 1.00 90.94 244 TYR A C 1
ATOM 1961 O O . TYR A 1 244 ? 19.230 5.148 18.531 1.00 90.94 244 TYR A O 1
ATOM 1969 N N . GLU A 1 245 ? 18.267 4.678 20.506 1.00 89.75 245 GLU A N 1
ATOM 1970 C CA . GLU A 1 245 ? 18.998 3.434 20.764 1.00 89.75 245 GLU A CA 1
ATOM 1971 C C . GLU A 1 245 ? 17.974 2.288 20.838 1.00 89.75 245 GLU A C 1
ATOM 1973 O O . GLU A 1 245 ? 17.134 2.301 21.742 1.00 89.75 245 GLU A O 1
ATOM 1978 N N . PRO A 1 246 ? 17.963 1.326 19.893 1.00 82.94 246 PRO A N 1
ATOM 1979 C CA . PRO A 1 246 ? 17.049 0.193 19.962 1.00 82.94 246 PRO A CA 1
ATOM 1980 C C . PRO A 1 246 ? 17.342 -0.682 21.185 1.00 82.94 246 PRO A C 1
ATOM 1982 O O . PRO A 1 246 ? 18.496 -1.027 21.438 1.00 82.94 246 PRO A O 1
ATOM 1985 N N . GLU A 1 247 ? 16.298 -1.126 21.887 1.00 79.06 247 GLU A N 1
ATOM 1986 C CA . GLU A 1 247 ? 16.397 -2.118 22.968 1.00 79.06 247 GLU A CA 1
ATOM 1987 C C . GLU A 1 247 ? 16.657 -3.526 22.395 1.00 79.06 247 GLU A C 1
ATOM 1989 O O . GLU A 1 247 ? 15.803 -4.411 22.409 1.00 79.06 247 GLU A O 1
ATOM 1994 N N . SER A 1 248 ? 17.839 -3.732 21.817 1.00 73.12 248 SER A N 1
ATOM 1995 C CA . SER A 1 248 ? 18.282 -5.016 21.277 1.00 73.12 248 SER A CA 1
ATOM 1996 C C . SER A 1 248 ? 19.692 -5.329 21.752 1.00 73.12 248 SER A C 1
ATOM 1998 O O . SER A 1 248 ? 20.582 -4.490 21.664 1.00 73.12 248 SER A O 1
ATOM 2000 N N . ASN A 1 249 ? 19.904 -6.569 22.193 1.00 68.88 249 ASN A N 1
ATOM 2001 C CA . ASN A 1 249 ? 21.225 -7.088 22.559 1.00 68.88 249 ASN A CA 1
ATOM 2002 C C . ASN A 1 249 ? 21.925 -7.794 21.381 1.00 68.88 249 ASN A C 1
ATOM 2004 O O . ASN A 1 249 ? 22.931 -8.470 21.581 1.00 68.88 249 ASN A O 1
ATOM 2008 N N . ASP A 1 250 ? 21.370 -7.690 20.169 1.00 74.12 250 ASP A N 1
ATOM 2009 C CA . ASP A 1 250 ? 21.909 -8.309 18.958 1.00 74.12 250 ASP A CA 1
ATOM 2010 C C . ASP A 1 250 ? 23.166 -7.574 18.471 1.00 74.12 250 ASP A C 1
ATOM 2012 O O . ASP A 1 250 ? 23.086 -6.566 17.767 1.00 74.12 250 ASP A O 1
ATOM 2016 N N . GLN A 1 251 ? 24.338 -8.079 18.856 1.00 70.25 251 GLN A N 1
ATOM 2017 C CA . GLN A 1 251 ? 25.635 -7.511 18.476 1.00 70.25 251 GLN A CA 1
ATOM 2018 C C . GLN A 1 251 ? 25.952 -7.662 16.975 1.00 70.25 251 GLN A C 1
ATOM 2020 O O . GLN A 1 251 ? 26.801 -6.931 16.457 1.00 70.25 251 GLN A O 1
ATOM 2025 N N . ASP A 1 252 ? 25.232 -8.537 16.262 1.00 75.94 252 ASP A N 1
ATOM 2026 C CA . ASP A 1 252 ? 25.370 -8.774 14.820 1.00 75.94 252 ASP A CA 1
ATOM 2027 C C . ASP A 1 252 ? 24.382 -7.941 13.979 1.00 75.94 252 ASP A C 1
ATOM 2029 O O . ASP A 1 252 ? 24.243 -8.152 12.769 1.00 75.94 252 ASP A O 1
ATOM 2033 N N . MET A 1 253 ? 23.714 -6.954 14.588 1.00 80.62 253 MET A N 1
ATOM 2034 C CA . MET A 1 253 ? 22.759 -6.083 13.903 1.00 80.62 253 MET A CA 1
ATOM 2035 C C . MET A 1 253 ? 23.367 -5.441 12.645 1.00 80.62 253 MET A C 1
ATOM 2037 O O . MET A 1 253 ? 24.468 -4.887 12.669 1.00 80.62 253 MET A O 1
ATOM 2041 N N . THR A 1 254 ? 22.637 -5.484 11.528 1.00 85.75 254 THR A N 1
ATOM 2042 C CA . THR A 1 254 ? 23.065 -4.872 10.262 1.00 85.75 254 THR A CA 1
ATOM 2043 C C . THR A 1 254 ? 22.691 -3.390 10.192 1.00 85.75 254 THR A C 1
ATOM 2045 O O . THR A 1 254 ? 21.759 -2.933 10.857 1.00 85.75 254 THR A O 1
ATOM 2048 N N . LEU A 1 255 ? 23.392 -2.628 9.340 1.00 86.56 255 LEU A N 1
ATOM 2049 C CA . LEU A 1 255 ? 23.060 -1.221 9.076 1.00 86.56 255 LEU A CA 1
ATOM 2050 C C . LEU A 1 255 ? 21.620 -1.071 8.563 1.00 86.56 255 LEU A C 1
ATOM 2052 O O . LEU A 1 255 ? 20.892 -0.212 9.038 1.00 86.56 255 LEU A O 1
ATOM 2056 N N . GLU A 1 256 ? 21.200 -1.951 7.653 1.00 84.94 256 GLU A N 1
ATOM 2057 C CA . GLU A 1 256 ? 19.847 -1.977 7.085 1.00 84.94 256 GLU A CA 1
ATOM 2058 C C . GLU A 1 256 ? 18.774 -2.211 8.157 1.00 84.94 256 GLU A C 1
ATOM 2060 O O . GLU A 1 256 ? 17.757 -1.517 8.190 1.00 84.94 256 GLU A O 1
ATOM 2065 N N . ARG A 1 257 ? 19.025 -3.130 9.099 1.00 83.06 257 ARG A N 1
ATOM 2066 C CA . ARG A 1 257 ? 18.102 -3.384 10.208 1.00 83.06 257 ARG A CA 1
ATOM 2067 C C . ARG A 1 257 ? 17.997 -2.183 11.149 1.00 83.06 257 ARG A C 1
ATOM 2069 O O . ARG A 1 257 ? 16.890 -1.847 11.567 1.00 83.06 257 ARG A O 1
ATOM 2076 N N . LEU A 1 258 ? 19.118 -1.526 11.458 1.00 86.81 258 LEU A N 1
ATOM 2077 C CA . LEU A 1 258 ? 19.139 -0.310 12.275 1.00 86.81 258 LEU A CA 1
ATOM 2078 C C . LEU A 1 258 ? 18.410 0.852 11.578 1.00 86.81 258 LEU A C 1
ATOM 2080 O O . LEU A 1 258 ? 17.652 1.564 12.231 1.00 86.81 258 LEU A O 1
ATOM 2084 N N . THR A 1 259 ? 18.578 1.003 10.260 1.00 88.69 259 THR A N 1
ATOM 2085 C CA . THR A 1 259 ? 17.833 1.976 9.448 1.00 88.69 259 THR A CA 1
ATOM 2086 C C . THR A 1 259 ? 16.332 1.719 9.515 1.00 88.69 259 THR A C 1
ATOM 2088 O O . THR A 1 259 ? 15.585 2.644 9.808 1.00 88.69 259 THR A O 1
ATOM 2091 N N . GLN A 1 260 ? 15.882 0.473 9.344 1.00 86.81 260 GLN A N 1
ATOM 2092 C CA . GLN A 1 260 ? 14.458 0.127 9.395 1.00 86.81 260 GLN A CA 1
ATOM 2093 C C . GLN A 1 260 ? 13.824 0.426 10.766 1.00 86.81 260 GLN A C 1
ATOM 2095 O O . GLN A 1 260 ? 12.707 0.945 10.847 1.00 86.81 260 GLN A O 1
ATOM 2100 N N . LEU A 1 261 ? 14.534 0.108 11.856 1.00 83.94 261 LEU A N 1
ATOM 2101 C CA . LEU A 1 261 ? 14.097 0.447 13.214 1.00 83.94 261 LEU A CA 1
ATOM 2102 C C . LEU A 1 261 ? 14.043 1.969 13.405 1.00 83.94 261 LEU A C 1
ATOM 2104 O O . LEU A 1 261 ? 13.066 2.479 13.948 1.00 83.94 261 LEU A O 1
ATOM 2108 N N . GLY A 1 262 ? 15.050 2.685 12.899 1.00 89.50 262 GLY A N 1
ATOM 2109 C CA . GLY A 1 262 ? 15.110 4.144 12.909 1.00 89.50 262 GLY A CA 1
ATOM 2110 C C . GLY A 1 262 ? 13.988 4.819 12.118 1.00 89.50 262 GLY A C 1
ATOM 2111 O O . GLY A 1 262 ? 13.402 5.777 12.605 1.00 89.50 262 GLY A O 1
ATOM 2112 N N . GLU A 1 263 ? 13.640 4.314 10.934 1.00 87.25 263 GLU A N 1
ATOM 2113 C CA . GLU A 1 263 ? 12.513 4.800 10.121 1.00 87.25 263 GLU A CA 1
ATOM 2114 C C . GLU A 1 263 ? 11.175 4.558 10.815 1.00 87.25 263 GLU A C 1
ATOM 2116 O O . GLU A 1 263 ? 10.340 5.459 10.895 1.00 87.25 263 GLU A O 1
ATOM 2121 N N . THR A 1 264 ? 10.994 3.363 11.378 1.00 82.75 264 THR A N 1
ATOM 2122 C CA . THR A 1 264 ? 9.780 3.014 12.125 1.00 82.75 264 THR A CA 1
ATOM 2123 C C . THR A 1 264 ? 9.602 3.931 13.334 1.00 82.75 264 THR A C 1
ATOM 2125 O O . THR A 1 264 ? 8.513 4.452 13.563 1.00 82.75 264 THR A O 1
ATOM 2128 N N . GLU A 1 265 ? 10.670 4.160 14.097 1.00 84.38 265 GLU A N 1
ATOM 2129 C CA . GLU A 1 265 ? 10.646 5.036 15.268 1.00 84.38 265 GLU A CA 1
ATOM 2130 C C . GLU A 1 265 ? 10.486 6.517 14.890 1.00 84.38 265 GLU A C 1
ATOM 2132 O O . GLU A 1 265 ? 9.717 7.233 15.531 1.00 84.38 265 GLU A O 1
ATOM 2137 N N . LEU A 1 266 ? 11.147 6.985 13.825 1.00 86.81 266 LEU A N 1
ATOM 2138 C CA . LEU A 1 266 ? 11.009 8.362 13.340 1.00 86.81 266 LEU A CA 1
ATOM 2139 C C . LEU A 1 266 ? 9.557 8.644 12.945 1.00 86.81 266 LEU A C 1
ATOM 2141 O O . LEU A 1 266 ? 9.002 9.663 13.352 1.00 86.81 266 LEU A O 1
ATOM 2145 N N . ASN A 1 267 ? 8.916 7.715 12.233 1.00 81.88 267 ASN A N 1
ATOM 2146 C CA . ASN A 1 267 ? 7.508 7.833 11.863 1.00 81.88 267 ASN A CA 1
ATOM 2147 C C . ASN A 1 267 ? 6.585 7.816 13.092 1.00 81.88 267 ASN A C 1
ATOM 2149 O O . ASN A 1 267 ? 5.648 8.608 13.150 1.00 81.88 267 ASN A O 1
ATOM 2153 N N . LYS A 1 268 ? 6.876 6.997 14.115 1.00 80.50 268 LYS A N 1
ATOM 2154 C CA . LYS A 1 268 ? 6.130 7.015 15.388 1.00 80.50 268 LYS A CA 1
ATOM 2155 C C . LYS A 1 268 ? 6.230 8.361 16.103 1.00 80.50 268 LYS A C 1
ATOM 2157 O O . LYS A 1 268 ? 5.221 8.858 16.596 1.00 80.50 268 LYS A O 1
ATOM 2162 N N . ARG A 1 269 ? 7.420 8.968 16.158 1.00 82.56 269 ARG A N 1
ATOM 2163 C CA . ARG A 1 269 ? 7.621 10.276 16.811 1.00 82.56 269 ARG A CA 1
ATOM 2164 C C . ARG A 1 269 ? 6.960 11.415 16.041 1.00 82.56 269 ARG A C 1
ATOM 2166 O O . ARG A 1 269 ? 6.355 12.281 16.663 1.00 82.56 269 ARG A O 1
ATOM 2173 N N . ILE A 1 270 ? 7.012 11.377 14.708 1.00 78.56 270 ILE A N 1
ATOM 2174 C CA . ILE A 1 270 ? 6.285 12.315 13.840 1.00 78.56 270 ILE A CA 1
ATOM 2175 C C . ILE A 1 270 ? 4.774 12.195 14.076 1.00 78.56 270 ILE A C 1
ATOM 2177 O O . ILE A 1 270 ? 4.122 13.208 14.325 1.00 78.56 270 ILE A O 1
ATOM 2181 N N . ALA A 1 271 ? 4.234 10.972 14.091 1.00 68.00 271 ALA A N 1
ATOM 2182 C CA . ALA A 1 271 ? 2.823 10.724 14.384 1.00 68.00 271 ALA A CA 1
ATOM 2183 C C . ALA A 1 271 ? 2.435 11.178 15.804 1.00 68.00 271 ALA A C 1
ATOM 2185 O O . ALA A 1 271 ? 1.378 11.758 16.000 1.00 68.00 271 ALA A O 1
ATOM 2186 N N . ALA A 1 272 ? 3.306 10.999 16.801 1.00 67.62 272 ALA A N 1
ATOM 2187 C CA . ALA A 1 272 ? 3.051 11.452 18.170 1.00 67.62 272 ALA A CA 1
ATOM 2188 C C . ALA A 1 272 ? 3.109 12.984 18.353 1.00 67.62 272 ALA A C 1
ATOM 2190 O O . ALA A 1 272 ? 2.626 13.491 19.369 1.00 67.62 272 ALA A O 1
ATOM 2191 N N . ALA A 1 273 ? 3.717 13.720 17.415 1.00 71.12 273 ALA A N 1
ATOM 2192 C CA . ALA A 1 273 ? 3.762 15.182 17.429 1.00 71.12 273 ALA A CA 1
ATOM 2193 C C . ALA A 1 273 ? 2.479 15.823 16.869 1.00 71.12 273 ALA A C 1
ATOM 2195 O O . ALA A 1 273 ? 2.193 16.980 17.184 1.00 71.12 273 ALA A O 1
ATOM 2196 N N . VAL A 1 274 ? 1.704 15.085 16.066 1.00 69.56 274 VAL A N 1
ATOM 2197 C CA . VAL A 1 274 ? 0.434 15.533 15.483 1.00 69.56 274 VAL A CA 1
ATOM 2198 C C . VAL A 1 274 ? -0.687 14.657 16.027 1.00 69.56 274 VAL A C 1
ATOM 2200 O O . VAL A 1 274 ? -0.880 13.529 15.592 1.00 69.56 274 VAL A O 1
ATOM 2203 N N . ASN A 1 275 ? -1.438 15.179 16.993 1.00 70.81 275 ASN A N 1
ATOM 2204 C CA . ASN A 1 275 ? -2.575 14.474 17.563 1.00 70.81 275 ASN A CA 1
ATOM 2205 C C . ASN A 1 275 ? -3.873 14.896 16.874 1.00 70.81 275 ASN A C 1
ATOM 2207 O O . ASN A 1 275 ? -4.125 16.088 16.681 1.00 70.81 275 ASN A O 1
ATOM 2211 N N . TYR A 1 276 ? -4.713 13.920 16.568 1.00 74.75 276 TYR A N 1
ATOM 2212 C CA . TYR A 1 276 ? -6.047 14.129 16.029 1.00 74.75 276 TYR A CA 1
ATOM 2213 C C . TYR A 1 276 ? -7.062 13.653 17.063 1.00 74.75 276 TYR A C 1
ATOM 2215 O O . TYR A 1 276 ? -7.018 12.506 17.500 1.00 74.75 276 TYR A O 1
ATOM 2223 N N . GLU A 1 277 ? -7.962 14.543 17.459 1.00 77.81 277 GLU A N 1
ATOM 2224 C CA . GLU A 1 277 ? -9.154 14.210 18.234 1.00 77.81 277 GLU A CA 1
ATOM 2225 C C . GLU A 1 277 ? -10.325 14.259 17.255 1.00 77.81 277 GLU A C 1
ATOM 2227 O O . GLU A 1 277 ? -10.608 15.317 16.689 1.00 77.81 277 GLU A O 1
ATOM 2232 N N . VAL A 1 278 ? -10.951 13.113 16.993 1.00 85.50 278 VAL A N 1
ATOM 2233 C CA . VAL A 1 278 ? -12.087 13.027 16.071 1.00 85.50 278 VAL A CA 1
ATOM 2234 C C . VAL A 1 278 ? -13.249 12.360 16.777 1.00 85.50 278 VAL A C 1
ATOM 2236 O O . VAL A 1 278 ? -13.093 11.267 17.322 1.00 85.50 278 VAL A O 1
ATOM 2239 N N . GLU A 1 279 ? -14.409 13.000 16.731 1.00 88.00 279 GLU A N 1
ATOM 2240 C CA . GLU A 1 279 ? -15.656 12.476 17.269 1.00 88.00 279 GLU A CA 1
ATOM 2241 C C . GLU A 1 279 ? -16.665 12.271 16.137 1.00 88.00 279 GLU A C 1
ATOM 2243 O O . GLU A 1 279 ? -16.887 13.156 15.304 1.00 88.00 279 GLU A O 1
ATOM 2248 N N . GLY A 1 280 ? -17.283 11.091 16.102 1.00 87.44 280 GLY A N 1
ATOM 2249 C CA . GLY A 1 280 ? -18.329 10.759 15.142 1.00 87.44 280 GLY A CA 1
ATOM 2250 C C . GLY A 1 280 ? -19.604 10.253 15.809 1.00 87.44 280 GLY A C 1
ATOM 2251 O O . GLY A 1 280 ? -19.574 9.626 16.871 1.00 87.44 280 GLY A O 1
ATOM 2252 N N . ALA A 1 281 ? -20.734 10.520 15.159 1.00 87.88 281 ALA A N 1
ATOM 2253 C CA . ALA A 1 281 ? -22.046 10.017 15.542 1.00 87.88 281 ALA A CA 1
ATOM 2254 C C . ALA A 1 281 ? -22.320 8.670 14.867 1.00 87.88 281 ALA A C 1
ATOM 2256 O O . ALA A 1 281 ? -22.062 8.491 13.675 1.00 87.88 281 ALA A O 1
ATOM 2257 N N . SER A 1 282 ? -22.921 7.724 15.589 1.00 88.38 282 SER A N 1
ATOM 2258 C CA . SER A 1 282 ? -23.407 6.501 14.953 1.00 88.38 282 SER A CA 1
ATOM 2259 C C . SER A 1 282 ? -24.712 6.739 14.195 1.00 88.38 282 SER A C 1
ATOM 2261 O O . SER A 1 282 ? -25.659 7.310 14.732 1.00 88.38 282 SER A O 1
ATOM 2263 N N . LEU A 1 283 ? -24.777 6.243 12.956 1.00 85.94 283 LEU A N 1
ATOM 2264 C CA . LEU A 1 283 ? -25.978 6.292 12.114 1.00 85.94 283 LEU A CA 1
ATOM 2265 C C . LEU A 1 283 ? -26.709 4.942 12.019 1.00 85.94 283 LEU A C 1
ATOM 2267 O O . LEU A 1 283 ? -27.741 4.856 11.364 1.00 85.94 283 LEU A O 1
ATOM 2271 N N . GLU A 1 284 ? -26.221 3.894 12.693 1.00 83.56 284 GLU A N 1
ATOM 2272 C CA . GLU A 1 284 ? -26.678 2.503 12.501 1.00 83.56 284 GLU A CA 1
ATOM 2273 C C . GLU A 1 284 ? -28.158 2.256 12.854 1.00 83.56 284 GLU A C 1
ATOM 2275 O O . GLU A 1 284 ? -28.737 1.232 12.496 1.00 83.56 284 GLU A O 1
ATOM 2280 N N . HIS A 1 285 ? -28.773 3.180 13.592 1.00 83.06 285 HIS A N 1
ATOM 2281 C CA . HIS A 1 285 ? -30.174 3.117 14.010 1.00 83.06 285 HIS A CA 1
ATOM 2282 C C . HIS A 1 285 ? -31.077 4.107 13.259 1.00 83.06 285 HIS A C 1
ATOM 2284 O O . HIS A 1 285 ? -32.250 4.259 13.607 1.00 83.06 285 HIS A O 1
ATOM 2290 N N . ILE A 1 286 ? -30.550 4.759 12.220 1.00 81.88 286 ILE A N 1
ATOM 2291 C CA . ILE A 1 286 ? -31.313 5.581 11.283 1.00 81.88 286 ILE A CA 1
ATOM 2292 C C . ILE A 1 286 ? -31.715 4.705 10.092 1.00 81.88 286 ILE A C 1
ATOM 2294 O O . ILE A 1 286 ? -30.891 3.992 9.526 1.00 81.88 286 ILE A O 1
ATOM 2298 N N . LEU A 1 287 ? -32.993 4.774 9.708 1.00 78.00 287 LEU A N 1
ATOM 2299 C CA . LEU A 1 287 ? -33.544 4.011 8.585 1.00 78.00 287 LEU A CA 1
ATOM 2300 C C . LEU A 1 287 ? -32.734 4.259 7.299 1.00 78.00 287 LEU A C 1
ATOM 2302 O O . LEU A 1 287 ? -32.599 5.408 6.875 1.00 78.00 287 LEU A O 1
ATOM 2306 N N . GLY A 1 288 ? -32.234 3.189 6.674 1.00 79.69 288 GLY A N 1
ATOM 2307 C CA . GLY A 1 288 ? -31.422 3.244 5.450 1.00 79.69 288 GLY A CA 1
ATOM 2308 C C . GLY A 1 288 ? -29.909 3.371 5.674 1.00 79.69 288 GLY A C 1
ATOM 2309 O O . GLY A 1 288 ? -29.151 3.299 4.707 1.00 79.69 288 GLY A O 1
ATOM 2310 N N . TYR A 1 289 ? -29.456 3.521 6.922 1.00 83.81 289 TYR A N 1
ATOM 2311 C CA . TYR A 1 289 ? -28.040 3.588 7.306 1.00 83.81 289 TYR A CA 1
ATOM 2312 C C . TYR A 1 289 ? -27.592 2.374 8.134 1.00 83.81 289 TYR A C 1
ATOM 2314 O O . TYR A 1 289 ? -26.547 2.407 8.782 1.00 83.81 289 TYR A O 1
ATOM 2322 N N . GLU A 1 290 ? -28.334 1.261 8.091 1.00 82.00 290 GLU A N 1
ATOM 2323 C CA . GLU A 1 290 ? -28.014 0.048 8.860 1.00 82.00 290 GLU A CA 1
ATOM 2324 C C . GLU A 1 290 ? -26.648 -0.554 8.473 1.00 82.00 290 GLU A C 1
ATOM 2326 O O . GLU A 1 290 ? -26.001 -1.228 9.272 1.00 82.00 290 GLU A O 1
ATOM 2331 N N . HIS A 1 291 ? -26.188 -0.283 7.249 1.00 81.56 291 HIS A N 1
ATOM 2332 C CA . HIS A 1 291 ? -24.882 -0.691 6.732 1.00 81.56 291 HIS A CA 1
ATOM 2333 C C . HIS A 1 291 ? -23.708 0.115 7.318 1.00 81.56 291 HIS A C 1
ATOM 2335 O O . HIS A 1 291 ? -22.561 -0.307 7.194 1.00 81.56 291 HIS A O 1
ATOM 2341 N N . GLU A 1 292 ? -23.967 1.240 7.992 1.00 84.94 292 GLU A N 1
ATOM 2342 C CA . GLU A 1 292 ? -22.949 2.110 8.602 1.00 84.94 292 GLU A CA 1
ATOM 2343 C C . GLU A 1 292 ? -22.644 1.749 10.058 1.00 84.94 292 GLU A C 1
ATOM 2345 O O . GLU A 1 292 ? -22.362 2.600 10.905 1.00 84.94 292 GLU A O 1
ATOM 2350 N N . LEU A 1 293 ? -22.728 0.455 10.343 1.00 87.62 293 LEU A N 1
ATOM 2351 C CA . LEU A 1 293 ? -22.443 -0.129 11.636 1.00 87.62 293 LEU A CA 1
ATOM 2352 C C . LEU A 1 293 ? -20.965 0.068 11.999 1.00 87.62 293 LEU A C 1
ATOM 2354 O O . LEU A 1 293 ? -20.072 -0.325 11.251 1.00 87.62 293 LEU A O 1
ATOM 2358 N N . THR A 1 294 ? -20.728 0.620 13.190 1.00 89.75 294 THR A N 1
ATOM 2359 C CA . THR A 1 294 ? -19.387 0.905 13.722 1.00 89.75 294 THR A CA 1
ATOM 2360 C C . THR A 1 294 ? -19.209 0.218 15.073 1.00 89.75 294 THR A C 1
ATOM 2362 O O . THR A 1 294 ? -20.069 0.347 15.959 1.00 89.75 294 THR A O 1
ATOM 2365 N N . ARG A 1 295 ? -18.110 -0.521 15.246 1.00 91.19 295 ARG A N 1
ATOM 2366 C CA . ARG A 1 295 ? -17.716 -1.189 16.496 1.00 91.19 295 ARG A CA 1
ATOM 2367 C C . ARG A 1 295 ? -16.324 -0.748 16.940 1.00 91.19 295 ARG A C 1
ATOM 2369 O O . ARG A 1 295 ? -15.564 -0.140 16.191 1.00 91.19 295 ARG A O 1
ATOM 2376 N N . ILE A 1 296 ? -16.002 -1.040 18.197 1.00 91.69 296 ILE A N 1
ATOM 2377 C CA . ILE A 1 296 ? -14.704 -0.708 18.785 1.00 91.69 296 ILE A CA 1
ATOM 2378 C C . ILE A 1 296 ? -13.583 -1.436 18.028 1.00 91.69 296 ILE A C 1
ATOM 2380 O O . ILE A 1 296 ? -13.688 -2.627 17.732 1.00 91.69 296 ILE A O 1
ATOM 2384 N N . GLY A 1 297 ? -12.512 -0.713 17.712 1.00 90.19 297 GLY A N 1
ATOM 2385 C CA . GLY A 1 297 ? -11.381 -1.216 16.942 1.00 90.19 297 GLY A CA 1
ATOM 2386 C C . GLY A 1 297 ? -11.580 -1.220 15.422 1.00 90.19 297 GLY A C 1
ATOM 2387 O O . GLY A 1 297 ? -10.596 -1.433 14.711 1.00 90.19 297 GLY A O 1
ATOM 2388 N N . ASP A 1 298 ? -12.791 -0.961 14.907 1.00 92.75 298 ASP A N 1
ATOM 2389 C CA . ASP A 1 298 ? -13.025 -0.891 13.461 1.00 92.75 298 ASP A CA 1
ATOM 2390 C C . ASP A 1 298 ? -12.179 0.221 12.824 1.00 92.75 298 ASP A C 1
ATOM 2392 O O . ASP A 1 298 ? -11.931 1.276 13.417 1.00 92.75 298 ASP A O 1
ATOM 2396 N N . THR A 1 299 ? -11.723 -0.033 11.598 1.00 91.31 299 THR A N 1
ATOM 2397 C CA . THR A 1 299 ? -11.019 0.972 10.791 1.00 91.31 299 THR A CA 1
ATOM 2398 C C . THR A 1 299 ? -12.042 1.793 10.021 1.00 91.31 299 THR A C 1
ATOM 2400 O O . THR A 1 299 ? -12.904 1.231 9.340 1.00 91.31 299 THR A O 1
ATOM 2403 N N . VAL A 1 300 ? -11.935 3.113 10.123 1.00 91.00 300 VAL A N 1
ATOM 2404 C CA . VAL A 1 300 ? -12.826 4.084 9.490 1.00 91.00 300 VAL A CA 1
ATOM 2405 C C . VAL A 1 300 ? -12.016 5.080 8.677 1.00 91.00 300 VAL A C 1
ATOM 2407 O O . VAL A 1 300 ? -10.889 5.426 9.031 1.00 91.00 300 VAL A O 1
ATOM 2410 N N . LYS A 1 301 ? -12.608 5.553 7.587 1.00 90.88 301 LYS A N 1
ATOM 2411 C CA . LYS A 1 301 ? -12.048 6.636 6.781 1.00 90.88 301 LYS A CA 1
ATOM 2412 C C . LYS A 1 301 ? -12.743 7.931 7.133 1.00 90.88 301 LYS A C 1
ATOM 2414 O O . LYS A 1 301 ? -13.954 7.934 7.321 1.00 90.88 301 LYS A O 1
ATOM 2419 N N . ILE A 1 302 ? -11.999 9.020 7.208 1.00 88.19 302 ILE A N 1
ATOM 2420 C CA . ILE A 1 302 ? -12.535 10.352 7.455 1.00 88.19 302 ILE A CA 1
ATOM 2421 C C . ILE A 1 302 ? -12.182 11.216 6.258 1.00 88.19 302 ILE A C 1
ATOM 2423 O O . ILE A 1 302 ? -11.032 11.252 5.814 1.00 88.19 302 ILE A O 1
ATOM 2427 N N . LYS A 1 303 ? -13.183 11.926 5.757 1.00 85.94 303 LYS A N 1
ATOM 2428 C CA . LYS A 1 303 ? -13.028 12.898 4.690 1.00 85.94 303 LYS A CA 1
ATOM 2429 C C . LYS A 1 303 ? -13.590 14.232 5.156 1.00 85.94 303 LYS A C 1
ATOM 2431 O O . LYS A 1 303 ? -14.799 14.371 5.361 1.00 85.94 303 LYS A O 1
ATOM 2436 N N . ASP A 1 304 ? -12.704 15.209 5.296 1.00 82.69 304 ASP A N 1
ATOM 2437 C CA . ASP A 1 304 ? -13.074 16.580 5.617 1.00 82.69 304 ASP A CA 1
ATOM 2438 C C . ASP A 1 304 ? -12.580 17.537 4.526 1.00 82.69 304 ASP A C 1
ATOM 2440 O O . ASP A 1 304 ? -11.397 17.869 4.428 1.00 82.69 304 ASP A O 1
ATOM 2444 N N . GLU A 1 305 ? -13.519 17.979 3.687 1.00 80.19 305 GLU A N 1
ATOM 2445 C CA . GLU A 1 305 ? -13.268 18.936 2.605 1.00 80.19 305 GLU A CA 1
ATOM 2446 C C . GLU A 1 305 ? -13.225 20.399 3.094 1.00 80.19 305 GLU A C 1
ATOM 2448 O O . GLU A 1 305 ? -12.997 21.303 2.294 1.00 80.19 305 GLU A O 1
ATOM 2453 N N . SER A 1 306 ? -13.470 20.663 4.385 1.00 78.38 306 SER A N 1
ATOM 2454 C CA . SER A 1 306 ? -13.503 22.024 4.942 1.00 78.38 306 SER A CA 1
ATOM 2455 C C . SER A 1 306 ? -12.129 22.570 5.352 1.00 78.38 306 SER A C 1
ATOM 2457 O O . SER A 1 306 ? -11.979 23.783 5.515 1.00 78.38 306 SER A O 1
ATOM 2459 N N . PHE A 1 307 ? -11.125 21.701 5.500 1.00 72.88 307 PHE A N 1
ATOM 2460 C CA . PHE A 1 307 ? -9.736 22.095 5.741 1.00 72.88 307 PHE A CA 1
ATOM 2461 C C . PHE A 1 307 ? -9.044 22.522 4.437 1.00 72.88 307 PHE A C 1
ATOM 2463 O O . PHE A 1 307 ? -9.343 22.011 3.360 1.00 72.88 307 PHE A O 1
ATOM 2470 N N . GLU A 1 308 ? -8.088 23.452 4.534 1.00 71.06 308 GLU A N 1
ATOM 2471 C CA . GLU A 1 308 ? -7.182 23.805 3.435 1.00 71.06 308 GLU A CA 1
ATOM 2472 C C . GLU A 1 308 ? -5.734 23.434 3.820 1.00 71.06 308 GLU A C 1
ATOM 2474 O O . GLU A 1 308 ? -5.154 24.106 4.683 1.00 71.06 308 GLU A O 1
ATOM 2479 N N . PRO A 1 309 ? -5.122 22.405 3.193 1.00 69.00 309 PRO A N 1
ATOM 2480 C CA . PRO A 1 309 ? -5.684 21.499 2.174 1.00 69.00 309 PRO A CA 1
ATOM 2481 C C . PRO A 1 309 ? -6.729 20.508 2.730 1.00 69.00 309 PRO A C 1
ATOM 2483 O O . PRO A 1 309 ? -6.789 20.286 3.938 1.00 69.00 309 PRO A O 1
ATOM 2486 N N . GLU A 1 310 ? -7.546 19.929 1.834 1.00 78.12 310 GLU A N 1
ATOM 2487 C CA . GLU A 1 310 ? -8.548 18.903 2.181 1.00 78.12 310 GLU A CA 1
ATOM 2488 C C . GLU A 1 310 ? -7.883 17.736 2.916 1.00 78.12 310 GLU A C 1
ATOM 2490 O O . GLU A 1 310 ? -6.821 17.266 2.503 1.00 78.12 310 GLU A O 1
ATOM 2495 N N . MET A 1 311 ? -8.533 17.231 3.962 1.00 78.38 311 MET A N 1
ATOM 2496 C CA . MET A 1 311 ? -7.939 16.233 4.840 1.00 78.38 311 MET A CA 1
ATOM 2497 C C . MET A 1 311 ? -8.592 14.864 4.638 1.00 78.38 311 MET A C 1
ATOM 2499 O O . MET A 1 311 ? -9.805 14.699 4.810 1.00 78.38 311 MET A O 1
ATOM 2503 N N . TYR A 1 312 ? -7.768 13.874 4.296 1.00 83.69 312 TYR A N 1
ATOM 2504 C CA . TYR A 1 312 ? -8.158 12.472 4.167 1.00 83.69 312 TYR A CA 1
ATOM 2505 C C . TYR A 1 312 ? -7.427 11.672 5.234 1.00 83.69 312 TYR A C 1
ATOM 2507 O O . TYR A 1 312 ? -6.199 11.648 5.252 1.00 83.69 312 TYR A O 1
ATOM 2515 N N . LEU A 1 313 ? -8.163 11.024 6.131 1.00 85.12 313 LEU A N 1
ATOM 2516 C CA . LEU A 1 313 ? -7.572 10.282 7.239 1.00 85.12 313 LEU A CA 1
ATOM 2517 C C . LEU A 1 313 ? -8.065 8.837 7.245 1.00 85.12 313 LEU A C 1
ATOM 2519 O O . LEU A 1 313 ? -9.269 8.605 7.159 1.00 85.12 313 LEU A O 1
ATOM 2523 N N . ASP A 1 314 ? -7.165 7.879 7.448 1.00 87.69 314 ASP A N 1
ATOM 2524 C CA . ASP A 1 314 ? -7.555 6.575 7.987 1.00 87.69 314 ASP A CA 1
ATOM 2525 C C . ASP A 1 314 ? -7.389 6.627 9.504 1.00 87.69 314 ASP A C 1
ATOM 2527 O O . ASP A 1 314 ? -6.388 7.112 10.032 1.00 87.69 314 ASP A O 1
ATOM 2531 N N . SER A 1 315 ? -8.386 6.137 10.223 1.00 88.69 315 SER A N 1
ATOM 2532 C CA . SER A 1 315 ? -8.392 6.148 11.675 1.00 88.69 315 SER A CA 1
ATOM 2533 C C . SER A 1 315 ? -9.044 4.884 12.215 1.00 88.69 315 SER A C 1
ATOM 2535 O O . SER A 1 315 ? -9.680 4.110 11.496 1.00 88.69 315 SER A O 1
ATOM 2537 N N . ARG A 1 316 ? -8.860 4.645 13.506 1.00 91.38 316 ARG A N 1
ATOM 2538 C CA . ARG A 1 316 ? -9.418 3.509 14.218 1.00 91.38 316 ARG A CA 1
ATOM 2539 C C . ARG A 1 316 ? -10.330 3.987 15.328 1.00 91.38 316 ARG A C 1
ATOM 2541 O O . ARG A 1 316 ? -10.000 4.925 16.046 1.00 91.38 316 ARG A O 1
ATOM 2548 N N . VAL A 1 317 ? -11.453 3.306 15.514 1.00 91.69 317 VAL A N 1
ATOM 2549 C CA . VAL A 1 317 ? -12.343 3.558 16.650 1.00 91.69 317 VAL A CA 1
ATOM 2550 C C . VAL A 1 317 ? -11.647 3.104 17.932 1.00 91.69 317 VAL A C 1
ATOM 2552 O O . VAL A 1 317 ? -11.489 1.904 18.157 1.00 91.69 317 VAL A O 1
ATOM 2555 N N . ILE A 1 318 ? -11.227 4.050 18.772 1.00 91.31 318 ILE A N 1
ATOM 2556 C CA . ILE A 1 318 ? -10.498 3.768 20.021 1.00 91.31 318 ILE A CA 1
ATOM 2557 C C . ILE A 1 318 ? -11.391 3.838 21.260 1.00 91.31 318 ILE A C 1
ATOM 2559 O O . ILE A 1 318 ? -11.032 3.273 22.295 1.00 91.31 318 ILE A O 1
ATOM 2563 N N . GLN A 1 319 ? -12.541 4.510 21.154 1.00 93.25 319 GLN A N 1
ATOM 2564 C CA . GLN A 1 319 ? -13.529 4.628 22.220 1.00 93.25 319 GLN A CA 1
ATOM 2565 C C . GLN A 1 319 ? -14.948 4.729 21.653 1.00 93.25 319 GLN A C 1
ATOM 2567 O O . GLN A 1 319 ? -15.163 5.320 20.597 1.00 93.25 319 GLN A O 1
ATOM 2572 N N . ILE A 1 320 ? -15.908 4.147 22.366 1.00 93.88 320 ILE A N 1
ATOM 2573 C CA . ILE A 1 320 ? -17.344 4.239 22.109 1.00 93.88 320 ILE A CA 1
ATOM 2574 C C . ILE A 1 320 ? -18.037 4.634 23.406 1.00 93.88 320 ILE A C 1
ATOM 2576 O O . ILE A 1 320 ? -17.834 3.985 24.432 1.00 93.88 320 ILE A O 1
ATOM 2580 N N . ASP A 1 321 ? -18.918 5.620 23.319 1.00 94.12 321 ASP A N 1
ATOM 2581 C CA . ASP A 1 321 ? -19.859 5.984 24.369 1.00 94.12 321 ASP A CA 1
ATOM 2582 C C . ASP A 1 321 ? -21.273 5.745 23.837 1.00 94.12 321 ASP A C 1
ATOM 2584 O O . ASP A 1 321 ? -21.648 6.232 22.767 1.00 94.12 321 ASP A O 1
ATOM 2588 N N . ARG A 1 322 ? -22.056 4.923 24.541 1.00 94.31 322 ARG A N 1
ATOM 2589 C CA . ARG A 1 322 ? -23.418 4.572 24.120 1.00 94.31 322 ARG A CA 1
ATOM 2590 C C . ARG A 1 322 ? -24.383 4.449 25.291 1.00 94.31 322 ARG A C 1
ATOM 2592 O O . ARG A 1 322 ? -23.995 4.020 26.374 1.00 94.31 322 ARG A O 1
ATOM 2599 N N . SER A 1 323 ? -25.662 4.690 25.030 1.00 94.00 323 SER A N 1
ATOM 2600 C CA . SER A 1 323 ? -26.755 4.274 25.913 1.00 94.00 323 SER A CA 1
ATOM 2601 C C . SER A 1 323 ? -27.346 2.933 25.459 1.00 94.00 323 SER A C 1
ATOM 2603 O O . SER A 1 323 ? -27.511 2.668 24.265 1.00 94.00 323 SER A O 1
ATOM 2605 N N . ILE A 1 324 ? -27.677 2.061 26.413 1.00 93.06 324 ILE A N 1
ATOM 2606 C CA . ILE A 1 324 ? -28.394 0.801 26.166 1.00 93.06 324 ILE A CA 1
ATOM 2607 C C . ILE A 1 324 ? -29.922 0.984 26.159 1.00 93.06 324 ILE A C 1
ATOM 2609 O O . ILE A 1 324 ? -30.638 0.062 25.758 1.00 93.06 324 ILE A O 1
ATOM 2613 N N . PHE A 1 325 ? -30.426 2.141 26.603 1.00 91.69 325 PHE A N 1
ATOM 2614 C CA . PHE A 1 325 ? -31.855 2.484 26.617 1.00 91.69 325 PHE A CA 1
ATOM 2615 C C . PHE A 1 325 ? -32.238 3.474 25.508 1.00 91.69 325 PHE A C 1
ATOM 2617 O O . PHE A 1 325 ? -33.333 3.371 24.954 1.00 91.69 325 PHE A O 1
ATOM 2624 N N . ASP A 1 326 ? -31.336 4.383 25.138 1.00 90.56 326 ASP A N 1
ATOM 2625 C CA . ASP A 1 326 ? -31.502 5.363 24.067 1.00 90.56 326 ASP A CA 1
ATOM 2626 C C . ASP A 1 326 ? -30.491 5.112 22.942 1.00 90.56 326 ASP A C 1
ATOM 2628 O O . ASP A 1 326 ? -29.361 5.598 22.943 1.00 90.56 326 ASP A O 1
ATOM 2632 N N . LYS A 1 327 ? -30.944 4.371 21.929 1.00 86.62 327 LYS A N 1
ATOM 2633 C CA . LYS A 1 327 ? -30.146 4.017 20.747 1.00 86.62 327 LYS A CA 1
ATOM 2634 C C . LYS A 1 327 ? -29.667 5.219 19.923 1.00 86.62 327 LYS A C 1
ATOM 2636 O O . LYS A 1 327 ? -28.772 5.049 19.103 1.00 86.62 327 LYS A O 1
ATOM 2641 N N . SER A 1 328 ? -30.256 6.406 20.100 1.00 84.56 328 SER A N 1
ATOM 2642 C CA . SER A 1 328 ? -29.809 7.620 19.404 1.00 84.56 328 SER A CA 1
ATOM 2643 C C . SER A 1 328 ? -28.547 8.231 20.021 1.00 84.56 328 SER A C 1
ATOM 2645 O O . SER A 1 328 ? -27.848 9.000 19.364 1.00 84.56 328 SER A O 1
ATOM 2647 N N . LYS A 1 329 ? -28.224 7.868 21.268 1.00 88.75 329 LYS A N 1
ATOM 2648 C CA . LYS A 1 329 ? -27.045 8.344 21.992 1.00 88.75 329 LYS A CA 1
ATOM 2649 C C . LYS A 1 329 ? -25.906 7.348 21.848 1.00 88.75 329 LYS A C 1
ATOM 2651 O O . LYS A 1 329 ? -25.639 6.566 22.759 1.00 88.75 329 LYS A O 1
ATOM 2656 N N . LYS A 1 330 ? -25.254 7.373 20.689 1.00 92.00 330 LYS A N 1
ATOM 2657 C CA . LYS A 1 330 ? -24.013 6.639 20.451 1.00 92.00 330 LYS A CA 1
ATOM 2658 C C . LYS A 1 330 ? -23.021 7.512 19.693 1.00 92.00 330 LYS A C 1
ATOM 2660 O 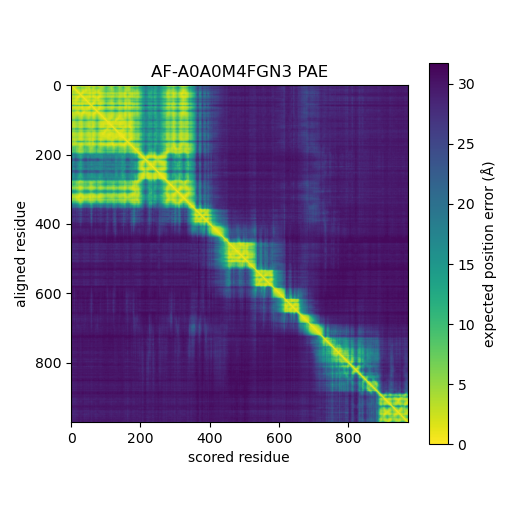O . LYS A 1 330 ? -23.262 7.870 18.538 1.00 92.00 330 LYS A O 1
ATOM 2665 N N . THR A 1 331 ? -21.900 7.798 20.337 1.00 92.62 331 THR A N 1
ATOM 2666 C CA . THR A 1 331 ? -20.757 8.496 19.750 1.00 92.62 331 THR A CA 1
ATOM 2667 C C . THR A 1 331 ? -19.510 7.635 19.872 1.00 92.62 331 THR A C 1
ATOM 2669 O O . THR A 1 331 ? -19.466 6.637 20.599 1.00 92.62 331 THR A O 1
ATOM 2672 N N . TYR A 1 332 ? -18.498 7.969 19.088 1.00 91.81 332 TYR A N 1
ATOM 2673 C CA . TYR A 1 332 ? -17.222 7.284 19.132 1.00 91.81 332 TYR A CA 1
ATOM 2674 C C . TYR A 1 332 ? -16.080 8.260 18.900 1.00 91.81 332 TYR A C 1
ATOM 2676 O O . TYR A 1 332 ? -16.192 9.182 18.091 1.00 91.81 332 TYR A O 1
ATOM 2684 N N . ALA A 1 333 ? -14.973 8.016 19.597 1.00 90.50 333 ALA A N 1
ATOM 2685 C CA . ALA A 1 333 ? -13.729 8.733 19.398 1.00 90.50 333 ALA A CA 1
ATOM 2686 C C . ALA A 1 333 ? -12.778 7.892 18.547 1.00 90.50 333 ALA A C 1
ATOM 2688 O O . ALA A 1 333 ? -12.636 6.674 18.738 1.00 90.50 333 ALA A O 1
ATOM 2689 N N . LEU A 1 334 ? -12.123 8.556 17.603 1.00 88.88 334 LEU A N 1
ATOM 2690 C CA . LEU A 1 334 ? -11.192 7.934 16.676 1.00 88.88 334 LEU A CA 1
ATOM 2691 C C . LEU A 1 334 ? -9.755 8.333 17.020 1.00 88.88 334 LEU A C 1
ATOM 2693 O O . LEU A 1 334 ? -9.490 9.446 17.469 1.00 88.88 334 LEU A O 1
ATOM 2697 N N . GLY A 1 335 ? -8.834 7.398 16.819 1.00 83.25 335 GLY A N 1
ATOM 2698 C CA . GLY A 1 335 ? -7.408 7.548 17.085 1.00 83.25 335 GLY A CA 1
ATOM 2699 C C . GLY A 1 335 ? -6.569 6.750 16.094 1.00 83.25 335 GLY A C 1
ATOM 2700 O O . GLY A 1 335 ? -7.080 6.308 15.066 1.00 83.25 335 GLY A O 1
ATOM 2701 N N . GLU A 1 336 ? -5.273 6.586 16.385 1.00 80.62 336 GLU A N 1
ATOM 2702 C CA . GLU A 1 336 ? -4.309 5.931 15.474 1.00 80.62 336 GLU A CA 1
ATOM 2703 C C . GLU A 1 336 ? -4.396 6.493 14.041 1.00 80.62 336 GLU A C 1
ATOM 2705 O O . GLU A 1 336 ? -4.511 5.755 13.065 1.00 80.62 336 GLU A O 1
ATOM 2710 N N . VAL A 1 337 ? -4.430 7.822 13.935 1.00 78.56 337 VAL A N 1
ATOM 2711 C CA . VAL A 1 337 ? -4.762 8.522 12.693 1.00 78.56 337 VAL A CA 1
ATOM 2712 C C . VAL A 1 337 ? -3.571 8.557 11.738 1.00 78.56 337 VAL A C 1
ATOM 2714 O O . VAL A 1 337 ? -2.463 8.923 12.129 1.00 78.56 337 VAL A O 1
ATOM 2717 N N . ILE A 1 338 ? -3.822 8.218 10.475 1.00 76.31 338 ILE A N 1
ATOM 2718 C CA . ILE A 1 338 ? -2.881 8.322 9.359 1.00 76.31 338 ILE A CA 1
ATOM 2719 C C . ILE A 1 338 ? -3.466 9.308 8.347 1.00 76.31 338 ILE A C 1
ATOM 2721 O O . ILE A 1 338 ? -4.570 9.100 7.850 1.00 76.31 338 ILE A O 1
ATOM 2725 N N . GLU A 1 339 ? -2.729 10.378 8.058 1.00 76.69 339 GLU A N 1
ATOM 2726 C CA . GLU A 1 339 ? -3.113 11.417 7.096 1.00 76.69 339 GLU A CA 1
ATOM 2727 C C . GLU A 1 339 ? -2.627 11.056 5.685 1.00 76.69 339 GLU A C 1
ATOM 2729 O O . GLU A 1 339 ? -1.507 10.574 5.510 1.00 76.69 339 GLU A O 1
ATOM 2734 N N . TYR A 1 340 ? -3.481 11.280 4.686 1.00 77.25 340 TYR A N 1
ATOM 2735 C CA . TYR A 1 340 ? -3.195 11.075 3.270 1.00 77.25 340 TYR A CA 1
ATOM 2736 C C . TYR A 1 340 ? -3.424 12.356 2.474 1.00 77.25 340 TYR A C 1
ATOM 2738 O O . TYR A 1 340 ? -4.408 13.070 2.671 1.00 77.25 340 TYR A O 1
ATOM 2746 N N . GLU A 1 341 ? -2.563 12.573 1.485 1.00 73.31 341 GLU A N 1
ATOM 2747 C CA . GLU A 1 341 ? -2.766 13.595 0.467 1.00 73.31 341 GLU A CA 1
ATOM 2748 C C . GLU A 1 341 ? -3.828 13.155 -0.551 1.00 73.31 341 GLU A C 1
ATOM 2750 O O . GLU A 1 341 ? -3.960 11.972 -0.896 1.00 73.31 341 GLU A O 1
ATOM 2755 N N . LYS A 1 342 ? -4.558 14.125 -1.109 1.00 73.38 342 LYS A N 1
ATOM 2756 C CA . LYS A 1 342 ? -5.598 13.882 -2.123 1.00 73.38 342 LYS A CA 1
ATOM 2757 C C . LYS A 1 342 ? -5.066 13.090 -3.319 1.00 73.38 342 LYS A C 1
ATOM 2759 O O . LYS A 1 342 ? -5.721 12.166 -3.807 1.00 73.38 342 LYS A O 1
ATOM 2764 N N . GLU A 1 343 ? -3.871 13.428 -3.796 1.00 69.56 343 GLU A N 1
ATOM 2765 C CA . GLU A 1 343 ? -3.197 12.723 -4.885 1.00 69.56 343 GLU A CA 1
ATOM 2766 C C . GLU A 1 343 ? -2.939 11.241 -4.578 1.00 69.56 343 GLU A C 1
ATOM 2768 O O . GLU A 1 343 ? -3.106 10.416 -5.480 1.00 69.56 343 GLU A O 1
ATOM 2773 N N . ASP A 1 344 ? -2.576 10.892 -3.340 1.00 71.25 344 ASP A N 1
ATOM 2774 C CA . ASP A 1 344 ? -2.281 9.513 -2.934 1.00 71.25 344 ASP A CA 1
ATOM 2775 C C . ASP A 1 344 ? -3.543 8.653 -2.884 1.00 71.25 344 ASP A C 1
ATOM 2777 O O . ASP A 1 344 ? -3.549 7.534 -3.407 1.00 71.25 344 ASP A O 1
ATOM 2781 N N . VAL A 1 345 ? -4.634 9.201 -2.340 1.00 68.38 345 VAL A N 1
ATOM 2782 C CA . VAL A 1 345 ? -5.951 8.543 -2.335 1.00 68.38 345 VAL A CA 1
ATOM 2783 C C . VAL A 1 345 ? -6.440 8.323 -3.768 1.00 68.38 345 VAL A C 1
ATOM 2785 O O . VAL A 1 345 ? -6.925 7.246 -4.125 1.00 68.38 345 VAL A O 1
ATOM 2788 N N . MET A 1 346 ? -6.254 9.323 -4.632 1.00 69.81 346 MET A N 1
ATOM 2789 C CA . MET A 1 346 ? -6.710 9.278 -6.020 1.00 69.81 346 MET A CA 1
ATOM 2790 C C . MET A 1 346 ? -5.791 8.475 -6.944 1.00 69.81 346 MET A C 1
ATOM 2792 O O . MET A 1 346 ? -6.188 8.198 -8.076 1.00 69.81 346 MET A O 1
ATOM 2796 N N . ARG A 1 347 ? -4.590 8.074 -6.509 1.00 72.88 347 ARG A N 1
ATOM 2797 C CA . ARG A 1 347 ? -3.657 7.282 -7.327 1.00 72.88 347 ARG A CA 1
ATOM 2798 C C . ARG A 1 347 ? -4.255 5.930 -7.698 1.00 72.88 347 ARG A C 1
ATOM 2800 O O . ARG A 1 347 ? -4.358 5.618 -8.878 1.00 72.88 347 ARG A O 1
ATOM 2807 N N . LEU A 1 348 ? -4.740 5.180 -6.706 1.00 61.16 348 LEU A N 1
ATOM 2808 C CA . LEU A 1 348 ? -5.337 3.861 -6.934 1.00 61.16 348 LEU A CA 1
ATOM 2809 C C . LEU A 1 348 ? -6.604 3.951 -7.795 1.00 61.16 348 LEU A C 1
ATOM 2811 O O . LEU A 1 348 ? -6.838 3.104 -8.652 1.00 61.16 348 LEU A O 1
ATOM 2815 N N . TRP A 1 349 ? -7.405 5.001 -7.601 1.00 61.34 349 TRP A N 1
ATOM 2816 C CA . TRP A 1 349 ? -8.578 5.266 -8.430 1.00 61.34 349 TRP A CA 1
ATOM 2817 C C . TRP A 1 349 ? -8.200 5.602 -9.877 1.00 61.34 349 TRP A C 1
ATOM 2819 O O . TRP A 1 349 ? -8.816 5.073 -10.796 1.00 61.34 349 TRP A O 1
ATOM 2829 N N . LYS A 1 350 ? -7.167 6.423 -10.105 1.00 66.75 350 LYS A N 1
ATOM 2830 C CA . LYS A 1 350 ? -6.639 6.723 -11.448 1.00 66.75 350 LYS A CA 1
ATOM 2831 C C . LYS A 1 350 ? -6.084 5.468 -12.131 1.00 66.75 350 LYS A C 1
ATOM 2833 O O . LYS A 1 350 ? -6.339 5.262 -13.317 1.00 66.75 350 LYS A O 1
ATOM 2838 N N . ASP A 1 351 ? -5.401 4.605 -11.384 1.00 65.31 351 ASP A N 1
ATOM 2839 C CA . ASP A 1 351 ? -4.880 3.330 -11.886 1.00 65.31 351 ASP A CA 1
ATOM 2840 C C . ASP A 1 351 ? -6.019 2.359 -12.243 1.00 65.31 351 ASP A C 1
ATOM 2842 O O . ASP A 1 351 ? -6.018 1.766 -13.323 1.00 65.31 351 ASP A O 1
ATOM 2846 N N . LEU A 1 352 ? -7.047 2.256 -11.391 1.00 56.81 352 LEU A N 1
ATOM 2847 C CA . LEU A 1 352 ? -8.258 1.479 -11.671 1.00 56.81 352 LEU A CA 1
ATOM 2848 C C . LEU A 1 352 ? -9.047 2.056 -12.851 1.00 56.81 352 LEU A C 1
ATOM 2850 O O . LEU A 1 352 ? -9.487 1.294 -13.705 1.00 56.81 352 LEU A O 1
ATOM 2854 N N . GLN A 1 353 ? -9.191 3.378 -12.957 1.00 58.91 353 GLN A N 1
ATOM 2855 C CA . GLN A 1 353 ? -9.811 4.032 -14.113 1.00 58.91 353 GLN A CA 1
ATOM 2856 C C . GLN A 1 353 ? -9.052 3.734 -15.406 1.00 58.91 353 GLN A C 1
ATOM 2858 O O . GLN A 1 353 ? -9.686 3.476 -16.422 1.00 58.91 353 GLN A O 1
ATOM 2863 N N . SER A 1 354 ? -7.718 3.708 -15.380 1.00 57.97 354 SER A N 1
ATOM 2864 C CA . SER A 1 354 ? -6.898 3.286 -16.523 1.00 57.97 354 SER A CA 1
ATOM 2865 C C . SER A 1 354 ? -7.169 1.821 -16.909 1.00 57.97 354 SER A C 1
ATOM 2867 O O . SER A 1 354 ? -7.323 1.486 -18.088 1.00 57.97 354 SER A O 1
ATOM 2869 N N . LEU A 1 355 ? -7.337 0.950 -15.909 1.00 54.16 355 LEU A N 1
ATOM 2870 C CA . LEU A 1 355 ? -7.673 -0.464 -16.094 1.00 54.16 355 LEU A CA 1
ATOM 2871 C C . LEU A 1 355 ? -9.087 -0.666 -16.672 1.00 54.16 355 LEU A C 1
ATOM 2873 O O . LEU A 1 355 ? -9.248 -1.411 -17.636 1.00 54.16 355 LEU A O 1
ATOM 2877 N N . TYR A 1 356 ? -10.100 0.032 -16.150 1.00 55.47 356 TYR A N 1
ATOM 2878 C CA . TYR A 1 356 ? -11.491 -0.048 -16.621 1.00 55.47 356 TYR A CA 1
ATOM 2879 C C . TYR A 1 356 ? -11.752 0.736 -17.916 1.00 55.47 356 TYR A C 1
ATOM 2881 O O . TYR A 1 356 ? -12.671 0.398 -18.661 1.00 55.47 356 TYR A O 1
ATOM 2889 N N . ALA A 1 357 ? -10.929 1.738 -18.238 1.00 57.78 357 ALA A N 1
ATOM 2890 C CA . ALA A 1 357 ? -10.946 2.400 -19.540 1.00 57.78 357 ALA A CA 1
ATOM 2891 C C . ALA A 1 357 ? -10.483 1.465 -20.669 1.00 57.78 357 ALA A C 1
ATOM 2893 O O . ALA A 1 357 ? -10.745 1.755 -21.838 1.00 57.78 357 ALA A O 1
ATOM 2894 N N . THR A 1 358 ? -9.827 0.345 -20.337 1.00 62.84 358 THR A N 1
ATOM 2895 C CA . THR A 1 358 ? -9.349 -0.637 -21.311 1.00 62.84 358 THR A CA 1
ATOM 2896 C C . THR A 1 358 ? -10.513 -1.448 -21.887 1.00 62.84 358 THR A C 1
ATOM 2898 O O . THR A 1 358 ? -10.958 -2.450 -21.328 1.00 62.84 358 THR A O 1
ATOM 2901 N N . ARG A 1 359 ? -11.021 -1.032 -23.049 1.00 69.69 359 ARG A N 1
ATOM 2902 C CA . ARG A 1 359 ? -12.113 -1.709 -23.758 1.00 69.69 359 ARG A CA 1
ATOM 2903 C C . ARG A 1 359 ? -11.566 -2.797 -24.681 1.00 69.69 359 ARG A C 1
ATOM 2905 O O . ARG A 1 359 ? -10.861 -2.496 -25.642 1.00 69.69 359 ARG A O 1
ATOM 2912 N N . VAL A 1 360 ? -11.948 -4.053 -24.454 1.00 76.56 360 VAL A N 1
ATOM 2913 C CA . VAL A 1 360 ? -11.580 -5.171 -25.341 1.00 76.56 360 VAL A CA 1
ATOM 2914 C C . VAL A 1 360 ? -12.580 -5.282 -26.494 1.00 76.56 360 VAL A C 1
ATOM 2916 O O . VAL A 1 360 ? -13.774 -5.476 -26.276 1.00 76.56 360 VAL A O 1
ATOM 2919 N N . VAL A 1 361 ? -12.105 -5.178 -27.735 1.00 80.88 361 VAL A N 1
ATOM 2920 C CA . VAL A 1 361 ? -12.929 -5.287 -28.950 1.00 80.88 361 VAL A CA 1
ATOM 2921 C C . VAL A 1 361 ? -12.494 -6.511 -29.748 1.00 80.88 361 VAL A C 1
ATOM 2923 O O . VAL A 1 361 ? -11.335 -6.607 -30.132 1.00 80.88 361 VAL A O 1
ATOM 2926 N N . LYS A 1 362 ? -13.419 -7.433 -30.041 1.00 86.06 362 LYS A N 1
ATOM 2927 C CA . LYS A 1 362 ? -13.178 -8.603 -30.906 1.00 86.06 362 LYS A CA 1
ATOM 2928 C C . LYS A 1 362 ? -13.753 -8.347 -32.299 1.00 86.06 362 LYS A C 1
ATOM 2930 O O . LYS A 1 362 ? -14.959 -8.157 -32.426 1.00 86.06 362 LYS A O 1
ATOM 2935 N N . SER A 1 363 ? -12.918 -8.310 -33.336 1.00 83.81 363 SER A N 1
ATOM 2936 C CA . SER A 1 363 ? -13.362 -8.036 -34.715 1.00 83.81 363 SER A CA 1
ATOM 2937 C C . SER A 1 363 ? -12.310 -8.470 -35.746 1.00 83.81 363 SER A C 1
ATOM 2939 O O . SER A 1 363 ? -11.121 -8.362 -35.448 1.00 83.81 363 SER A O 1
ATOM 2941 N N . PRO A 1 364 ? -12.694 -8.871 -36.977 1.00 83.12 364 PRO A N 1
ATOM 2942 C CA . PRO A 1 364 ? -11.738 -9.142 -38.054 1.00 83.12 364 PRO A CA 1
ATOM 2943 C C . PRO A 1 364 ? -11.003 -7.895 -38.557 1.00 83.12 364 PRO A C 1
ATOM 2945 O O . PRO A 1 364 ? -9.857 -7.977 -39.000 1.00 83.12 364 PRO A O 1
ATOM 2948 N N . ASN A 1 365 ? -11.658 -6.734 -38.467 1.00 87.56 365 ASN A N 1
ATOM 2949 C CA . ASN A 1 365 ? -11.128 -5.443 -38.904 1.00 87.56 365 ASN A CA 1
ATOM 2950 C C . ASN A 1 365 ? -10.749 -4.565 -37.699 1.00 87.56 365 ASN A C 1
ATOM 2952 O O . ASN A 1 365 ? -11.467 -4.605 -36.690 1.00 87.56 365 ASN A O 1
ATOM 2956 N N . PRO A 1 366 ? -9.677 -3.754 -37.807 1.00 86.06 366 PRO A N 1
ATOM 2957 C CA . PRO A 1 366 ? -9.203 -2.913 -36.715 1.00 86.06 366 PRO A CA 1
ATOM 2958 C C . PRO A 1 366 ? -10.232 -1.838 -36.331 1.00 86.06 366 PRO A C 1
ATOM 2960 O O . PRO A 1 366 ? -10.782 -1.174 -37.215 1.00 86.06 366 PRO A O 1
ATOM 2963 N N . PRO A 1 367 ? -10.492 -1.628 -35.028 1.00 84.19 367 PRO A N 1
ATOM 2964 C CA . PRO A 1 367 ? -11.284 -0.506 -34.547 1.00 84.19 367 PRO A CA 1
ATOM 2965 C C . PRO A 1 367 ? -10.490 0.806 -34.654 1.00 84.19 367 PRO A C 1
ATOM 2967 O O . PRO A 1 367 ? -9.284 0.813 -34.912 1.00 84.19 367 PRO A O 1
ATOM 2970 N N . ALA A 1 368 ? -11.171 1.937 -34.447 1.00 81.94 368 ALA A N 1
ATOM 2971 C CA . ALA A 1 368 ? -10.523 3.247 -34.418 1.00 81.94 368 ALA A CA 1
ATOM 2972 C C . ALA A 1 368 ? -9.404 3.280 -33.360 1.00 81.94 368 ALA A C 1
ATOM 2974 O O . ALA A 1 368 ? -9.628 2.881 -32.215 1.00 81.94 368 ALA A O 1
ATOM 2975 N N . GLY A 1 369 ? -8.216 3.743 -33.759 1.00 79.62 369 GLY A N 1
ATOM 2976 C CA . GLY A 1 369 ? -7.010 3.735 -32.936 1.00 79.62 369 GLY A CA 1
ATOM 2977 C C . GLY A 1 369 ? -7.158 4.590 -31.683 1.00 79.62 369 GLY A C 1
ATOM 2978 O O . GLY A 1 369 ? -7.188 5.817 -31.760 1.00 79.62 369 GLY A O 1
ATOM 2979 N N . LYS A 1 370 ? -7.273 3.933 -30.527 1.00 78.06 370 LYS A N 1
ATOM 2980 C CA . LYS A 1 370 ? -7.292 4.569 -29.210 1.00 78.06 370 LYS A CA 1
ATOM 2981 C C . LYS A 1 370 ? -6.378 3.778 -28.268 1.00 78.06 370 LYS A C 1
ATOM 2983 O O . LYS A 1 370 ? -6.502 2.554 -28.244 1.00 78.06 370 LYS A O 1
ATOM 2988 N N . PRO A 1 371 ? -5.531 4.441 -27.456 1.00 73.38 371 PRO A N 1
ATOM 2989 C CA . PRO A 1 371 ? -4.625 3.773 -26.510 1.00 73.38 371 PRO A CA 1
ATOM 2990 C C . PRO A 1 371 ? -5.343 2.871 -25.498 1.00 73.38 371 PRO A C 1
ATOM 2992 O O . PRO A 1 371 ? -4.768 1.924 -24.980 1.00 73.38 371 PRO A O 1
ATOM 2995 N N . THR A 1 372 ? -6.616 3.161 -25.232 1.00 72.25 372 THR A N 1
ATOM 2996 C CA . THR A 1 372 ? -7.458 2.469 -24.254 1.00 72.25 372 THR A CA 1
ATOM 2997 C C . THR A 1 372 ? -8.232 1.285 -24.841 1.00 72.25 372 THR A C 1
ATOM 2999 O O . THR A 1 372 ? -9.127 0.753 -24.197 1.00 72.25 372 THR A O 1
ATOM 3002 N N . ILE A 1 373 ? -7.961 0.860 -26.078 1.00 81.75 373 ILE A N 1
ATOM 3003 C CA . ILE A 1 373 ? -8.626 -0.302 -26.682 1.00 81.75 373 ILE A CA 1
ATOM 3004 C C . ILE A 1 373 ? -7.605 -1.423 -26.873 1.00 81.75 373 ILE A C 1
ATOM 3006 O O . ILE A 1 373 ? -6.573 -1.220 -27.505 1.00 81.75 373 ILE A O 1
ATOM 3010 N N . ILE A 1 374 ? -7.935 -2.625 -26.398 1.00 85.06 374 ILE A N 1
ATOM 3011 C CA . ILE A 1 374 ? -7.255 -3.859 -26.811 1.00 85.06 374 ILE A CA 1
ATOM 3012 C C . ILE A 1 374 ? -8.093 -4.478 -27.923 1.00 85.06 374 ILE A C 1
ATOM 3014 O O . ILE A 1 374 ? -9.244 -4.869 -27.710 1.00 85.06 374 ILE A O 1
ATOM 3018 N N . TRP A 1 375 ? -7.534 -4.561 -29.124 1.00 90.12 375 TRP A N 1
ATOM 3019 C CA . TRP A 1 375 ? -8.214 -5.169 -30.258 1.00 90.12 375 TRP A CA 1
ATOM 3020 C C . TRP A 1 375 ? -7.780 -6.620 -30.426 1.00 90.12 375 TRP A C 1
ATOM 3022 O O . TRP A 1 375 ? -6.624 -6.912 -30.697 1.00 90.12 375 TRP A O 1
ATOM 3032 N N . ILE A 1 376 ? -8.716 -7.551 -30.315 1.00 86.69 376 ILE A N 1
ATOM 3033 C CA . ILE A 1 376 ? -8.497 -8.952 -30.655 1.00 86.69 376 ILE A CA 1
ATOM 3034 C C . ILE A 1 376 ? -8.926 -9.145 -32.107 1.00 86.69 376 ILE A C 1
ATOM 3036 O O . ILE A 1 376 ? -10.118 -9.082 -32.435 1.00 86.69 376 ILE A O 1
ATOM 3040 N N . LYS A 1 377 ? -7.942 -9.375 -32.976 1.00 85.75 377 LYS A N 1
ATOM 3041 C CA . LYS A 1 377 ? -8.165 -9.659 -34.390 1.00 85.75 377 LYS A CA 1
ATOM 3042 C C . LYS A 1 377 ? -8.682 -11.084 -34.542 1.00 85.75 377 LYS A C 1
ATOM 3044 O O . LYS A 1 377 ? -7.951 -12.030 -34.259 1.00 85.75 377 LYS A O 1
ATOM 3049 N N . THR A 1 378 ? -9.919 -11.217 -35.004 1.00 81.50 378 THR A N 1
ATOM 3050 C CA . THR A 1 378 ? -10.573 -12.514 -35.230 1.00 81.50 378 THR A CA 1
ATOM 3051 C C . THR A 1 378 ? -10.552 -12.909 -36.712 1.00 81.50 378 THR A C 1
ATOM 3053 O O . THR A 1 378 ? -10.348 -12.073 -37.591 1.00 81.50 378 THR A O 1
ATOM 3056 N N . GLY A 1 379 ? -10.737 -14.196 -37.019 1.00 74.44 379 GLY A N 1
ATOM 3057 C CA . GLY A 1 379 ? -10.790 -14.697 -38.405 1.00 74.44 379 GLY A CA 1
ATOM 3058 C C . GLY A 1 379 ? -9.445 -15.121 -39.014 1.00 74.44 379 GLY A C 1
ATOM 3059 O O . GLY A 1 379 ? -9.387 -15.414 -40.206 1.00 74.44 379 GLY A O 1
ATOM 3060 N N . GLY A 1 380 ? -8.378 -15.170 -38.209 1.00 71.25 380 GLY A N 1
ATOM 3061 C CA . GLY A 1 380 ? -7.144 -15.907 -38.511 1.00 71.25 380 GLY A CA 1
ATOM 3062 C C . GLY A 1 380 ? -7.153 -17.322 -37.903 1.00 71.25 380 GLY A C 1
ATOM 3063 O O . GLY A 1 380 ? -8.140 -17.710 -37.282 1.00 71.25 380 GLY A O 1
ATOM 3064 N N . PRO A 1 381 ? -6.063 -18.103 -38.047 1.00 70.94 381 PRO A N 1
ATOM 3065 C CA . PRO A 1 381 ? -5.949 -19.426 -37.422 1.00 70.94 381 PRO A CA 1
ATOM 3066 C C . PRO A 1 381 ? -5.953 -19.375 -35.884 1.00 70.94 381 PRO A C 1
ATOM 3068 O O . PRO A 1 381 ? -6.337 -20.352 -35.248 1.00 70.94 381 PRO A O 1
ATOM 3071 N N . ILE A 1 382 ? -5.557 -18.239 -35.301 1.00 72.81 382 ILE A N 1
ATOM 3072 C CA . ILE A 1 382 ? -5.683 -17.917 -33.877 1.00 72.81 382 ILE A CA 1
ATOM 3073 C C . ILE A 1 382 ? -6.133 -16.460 -33.718 1.00 72.81 382 ILE A C 1
ATOM 3075 O O . ILE A 1 382 ? -5.804 -15.610 -34.549 1.00 72.81 382 ILE A O 1
ATOM 3079 N N . ASP A 1 383 ? -6.870 -16.181 -32.646 1.00 85.44 383 ASP A N 1
ATOM 3080 C CA . ASP A 1 383 ? -7.247 -14.823 -32.259 1.00 85.44 383 ASP A CA 1
ATOM 3081 C C . ASP A 1 383 ? -6.038 -14.123 -31.622 1.00 85.44 383 ASP A C 1
ATOM 3083 O O . ASP A 1 383 ? -5.503 -14.592 -30.616 1.00 85.44 383 ASP A O 1
ATOM 3087 N N . VAL A 1 384 ? -5.607 -12.994 -32.195 1.00 83.88 384 VAL A N 1
ATOM 3088 C CA . VAL A 1 384 ? -4.391 -12.287 -31.753 1.00 83.88 384 VAL A CA 1
ATOM 3089 C C . VAL A 1 384 ? -4.753 -10.923 -31.154 1.00 83.88 384 VAL A C 1
ATOM 3091 O O . VAL A 1 384 ? -5.337 -10.088 -31.857 1.00 83.88 384 VAL A O 1
ATOM 3094 N N . PRO A 1 385 ? -4.399 -10.653 -29.885 1.00 88.00 385 PRO A N 1
ATOM 3095 C CA . PRO A 1 385 ? -4.564 -9.335 -29.285 1.00 88.00 385 PRO A CA 1
ATOM 3096 C C . PRO A 1 385 ? -3.542 -8.330 -29.835 1.00 88.00 385 PRO A C 1
ATOM 3098 O O . PRO A 1 385 ? -2.373 -8.655 -30.025 1.00 88.00 385 PRO A O 1
ATOM 3101 N N . HIS A 1 386 ? -3.996 -7.102 -30.076 1.00 88.56 386 HIS A N 1
ATOM 3102 C CA . HIS A 1 386 ? -3.227 -5.957 -30.554 1.00 88.56 386 HIS A CA 1
ATOM 3103 C C . HIS A 1 386 ? -3.461 -4.742 -29.637 1.00 88.56 386 HIS A C 1
ATOM 3105 O O . HIS A 1 386 ? -4.577 -4.539 -29.149 1.00 88.56 386 HIS A O 1
ATOM 3111 N N . SER A 1 387 ? -2.430 -3.922 -29.426 1.00 87.69 387 SER A N 1
ATOM 3112 C CA . SER A 1 387 ? -2.493 -2.614 -28.752 1.00 87.69 387 SER A CA 1
ATOM 3113 C C . SER A 1 387 ? -2.243 -1.481 -29.746 1.00 87.69 387 SER A C 1
ATOM 3115 O O . SER A 1 387 ? -1.696 -1.691 -30.826 1.00 87.69 387 SER A O 1
ATOM 3117 N N . TRP A 1 388 ? -2.683 -0.274 -29.400 1.00 85.69 388 TRP A N 1
ATOM 3118 C CA . TRP A 1 388 ? -2.473 0.923 -30.211 1.00 85.69 388 TRP A CA 1
ATOM 3119 C C . TRP A 1 388 ? -1.231 1.682 -29.733 1.00 85.69 388 TRP A C 1
ATOM 3121 O O . TRP A 1 388 ? -1.188 2.107 -28.581 1.00 85.69 388 TRP A O 1
ATOM 3131 N N . ASP A 1 389 ? -0.246 1.893 -30.609 1.00 84.31 389 ASP A N 1
ATOM 3132 C CA . ASP A 1 389 ? 1.022 2.569 -30.273 1.00 84.31 389 ASP A CA 1
ATOM 3133 C C . ASP A 1 389 ? 1.024 4.088 -30.545 1.00 84.31 389 ASP A C 1
ATOM 3135 O O . ASP A 1 389 ? 2.037 4.762 -30.370 1.00 84.31 389 ASP A O 1
ATOM 3139 N N . GLY A 1 390 ? -0.115 4.639 -30.977 1.00 79.38 390 GLY A N 1
ATOM 3140 C CA . GLY A 1 390 ? -0.251 6.034 -31.412 1.00 79.38 390 GLY A CA 1
ATOM 3141 C C . GLY A 1 390 ? -0.267 6.207 -32.933 1.00 79.38 390 GLY A C 1
ATOM 3142 O O . GLY A 1 390 ? -0.817 7.194 -33.419 1.00 79.38 390 GLY A O 1
ATOM 3143 N N . SER A 1 391 ? 0.252 5.234 -33.683 1.00 81.62 391 SER A N 1
ATOM 3144 C CA . SER A 1 391 ? 0.366 5.253 -35.147 1.00 81.62 391 SER A CA 1
ATOM 3145 C C . SER A 1 391 ? -0.289 4.047 -35.832 1.00 81.62 391 SER A C 1
ATOM 3147 O O . SER A 1 391 ? -0.764 4.164 -36.964 1.00 81.62 391 SER A O 1
ATOM 3149 N N . GLY A 1 392 ? -0.368 2.908 -35.144 1.00 84.62 392 GLY A N 1
ATOM 3150 C CA . GLY A 1 392 ? -0.886 1.655 -35.672 1.00 84.62 392 GLY A CA 1
ATOM 3151 C C . GLY A 1 392 ? -1.239 0.632 -34.589 1.00 84.62 392 GLY A C 1
ATOM 3152 O O . GLY A 1 392 ? -0.948 0.794 -33.404 1.00 84.62 392 GLY A O 1
ATOM 3153 N N . TRP A 1 393 ? -1.908 -0.440 -35.021 1.00 86.44 393 TRP A N 1
ATOM 3154 C CA . TRP A 1 393 ? -2.219 -1.599 -34.184 1.00 86.44 393 TRP A CA 1
ATOM 3155 C C . TRP A 1 393 ? -1.050 -2.586 -34.209 1.00 86.44 393 TRP A C 1
ATOM 3157 O O . TRP A 1 393 ? -0.792 -3.201 -35.244 1.00 86.44 393 TRP A O 1
ATOM 3167 N N . ILE A 1 394 ? -0.379 -2.763 -33.074 1.00 86.19 394 ILE A N 1
ATOM 3168 C CA . ILE A 1 394 ? 0.749 -3.683 -32.900 1.00 86.19 394 ILE A CA 1
ATOM 3169 C C . ILE A 1 394 ? 0.295 -4.964 -32.181 1.00 86.19 394 ILE A C 1
ATOM 3171 O O . ILE A 1 394 ? -0.442 -4.873 -31.201 1.00 86.19 394 ILE A O 1
ATOM 3175 N N . PRO A 1 395 ? 0.669 -6.169 -32.644 1.00 86.25 395 PRO A N 1
ATOM 3176 C CA . PRO A 1 395 ? 0.290 -7.415 -31.981 1.00 86.25 395 PRO A CA 1
ATOM 3177 C C . PRO A 1 395 ? 1.061 -7.605 -30.665 1.00 86.25 395 PRO A C 1
ATOM 3179 O O . PRO A 1 395 ? 2.239 -7.276 -30.569 1.00 86.25 395 PRO A O 1
ATOM 3182 N N . PHE A 1 396 ? 0.410 -8.183 -29.653 1.00 80.06 396 PHE A N 1
ATOM 3183 C CA . PHE A 1 396 ? 1.030 -8.492 -28.353 1.00 80.06 396 PHE A CA 1
ATOM 3184 C C . PHE A 1 396 ? 2.053 -9.628 -28.436 1.00 80.06 396 PHE A C 1
ATOM 3186 O O . PHE A 1 396 ? 2.924 -9.745 -27.577 1.00 80.06 396 PHE A O 1
ATOM 3193 N N . SER A 1 397 ? 1.923 -10.487 -29.444 1.00 72.88 397 SER A N 1
ATOM 3194 C CA . SER A 1 397 ? 2.839 -11.589 -29.702 1.00 72.88 397 SER A CA 1
ATOM 3195 C C . SER A 1 397 ? 3.438 -11.462 -31.106 1.00 72.88 397 SER A C 1
ATOM 3197 O O . SER A 1 397 ? 2.683 -11.197 -32.046 1.00 72.88 397 SER A O 1
ATOM 3199 N N . PRO A 1 398 ? 4.741 -11.731 -31.270 1.00 69.25 398 PRO A N 1
ATOM 3200 C CA . PRO A 1 398 ? 5.380 -11.933 -32.569 1.00 69.25 398 PRO A CA 1
ATOM 3201 C C . PRO A 1 398 ? 4.588 -12.932 -33.420 1.00 69.25 398 PRO A C 1
ATOM 3203 O O . PRO A 1 398 ? 4.296 -14.032 -32.948 1.00 69.25 398 PRO A O 1
ATOM 3206 N N . LEU A 1 399 ? 4.226 -12.569 -34.650 1.00 69.44 399 LEU A N 1
ATOM 3207 C CA . LEU A 1 399 ? 3.481 -13.455 -35.556 1.00 69.44 399 LEU A CA 1
ATOM 3208 C C . LEU A 1 399 ? 4.389 -14.088 -36.609 1.00 69.44 399 LEU A C 1
ATOM 3210 O O . LEU A 1 399 ? 4.073 -15.151 -37.142 1.00 69.44 399 LEU A O 1
ATOM 3214 N N . GLU A 1 400 ? 5.533 -13.464 -36.882 1.00 66.31 400 GLU A N 1
ATOM 3215 C CA . GLU A 1 400 ? 6.539 -13.942 -37.820 1.00 66.31 400 GLU A CA 1
ATOM 3216 C C . GLU A 1 400 ? 7.938 -13.901 -37.187 1.00 66.31 400 GLU A C 1
ATOM 3218 O O . GLU A 1 400 ? 8.218 -13.104 -36.296 1.00 66.31 400 GLU A O 1
ATOM 3223 N N . ALA A 1 401 ? 8.860 -14.742 -37.667 1.00 62.25 401 ALA A N 1
ATOM 3224 C CA . ALA A 1 401 ? 10.225 -14.833 -37.130 1.00 62.25 401 ALA A CA 1
ATOM 3225 C C . ALA A 1 401 ? 10.973 -13.478 -37.131 1.00 62.25 401 ALA A C 1
ATOM 3227 O O . ALA A 1 401 ? 11.755 -13.194 -36.223 1.00 62.25 401 ALA A O 1
ATOM 3228 N N . LYS A 1 402 ? 10.659 -12.600 -38.095 1.00 62.00 402 LYS A N 1
ATOM 3229 C CA . LYS A 1 402 ? 11.207 -11.237 -38.189 1.00 62.00 402 LYS A CA 1
ATOM 3230 C C . LYS A 1 402 ? 10.875 -10.364 -36.971 1.00 62.00 402 LYS A C 1
ATOM 3232 O O . LYS A 1 402 ? 11.657 -9.483 -36.636 1.00 62.00 402 LYS A O 1
ATOM 3237 N N . ASP A 1 403 ? 9.758 -10.632 -36.295 1.00 66.25 403 ASP A N 1
ATOM 3238 C CA . ASP A 1 403 ? 9.259 -9.831 -35.173 1.00 66.25 403 ASP A CA 1
ATOM 3239 C C . ASP A 1 403 ? 10.081 -10.068 -33.883 1.00 66.25 403 ASP A C 1
ATOM 3241 O O . ASP A 1 403 ? 9.968 -9.307 -32.926 1.00 66.25 403 ASP A O 1
ATOM 3245 N N . ILE A 1 404 ? 10.937 -11.103 -33.860 1.00 63.50 404 ILE A N 1
ATOM 3246 C CA . ILE A 1 404 ? 11.887 -11.419 -32.769 1.00 63.50 404 ILE A CA 1
ATOM 3247 C C . ILE A 1 404 ? 13.348 -11.459 -33.234 1.00 63.50 404 ILE A C 1
ATOM 3249 O O . ILE A 1 404 ? 14.196 -12.022 -32.544 1.00 63.50 404 ILE A O 1
ATOM 3253 N N . ASN A 1 405 ? 13.660 -10.913 -34.413 1.00 60.69 405 ASN A N 1
ATOM 3254 C CA . ASN A 1 405 ? 14.976 -11.064 -35.050 1.00 60.69 405 ASN A CA 1
ATOM 3255 C C . ASN A 1 405 ? 15.417 -12.537 -35.220 1.00 60.69 405 ASN A C 1
ATOM 3257 O O . ASN A 1 405 ? 16.614 -12.828 -35.260 1.00 60.69 405 ASN A O 1
ATOM 3261 N N . ALA A 1 406 ? 14.472 -13.478 -35.316 1.00 62.81 406 ALA A N 1
ATOM 3262 C CA . ALA A 1 406 ? 14.769 -14.868 -35.630 1.00 62.81 406 ALA A CA 1
ATOM 3263 C C . ALA A 1 406 ? 14.905 -15.042 -37.148 1.00 62.81 406 ALA A C 1
ATOM 3265 O O . ALA A 1 406 ? 14.102 -14.542 -37.937 1.00 62.81 406 ALA A O 1
ATOM 3266 N N . GLU A 1 407 ? 15.949 -15.761 -37.552 1.00 67.06 407 GLU A N 1
ATOM 3267 C CA . GLU A 1 407 ? 16.272 -16.003 -38.954 1.00 67.06 407 GLU A CA 1
ATOM 3268 C C . GLU A 1 407 ? 15.188 -16.866 -39.620 1.00 67.06 407 GLU A C 1
ATOM 3270 O O . GLU A 1 407 ? 14.751 -17.880 -39.071 1.00 67.06 407 GLU A O 1
ATOM 3275 N N . THR A 1 408 ? 14.748 -16.480 -40.818 1.00 70.06 408 THR A N 1
ATOM 3276 C CA . THR A 1 408 ? 13.784 -17.291 -41.577 1.00 70.06 408 THR A CA 1
ATOM 3277 C C . THR A 1 408 ? 14.459 -18.560 -42.115 1.00 70.06 408 THR A C 1
ATOM 3279 O O . THR A 1 408 ? 15.671 -18.554 -42.327 1.00 70.06 408 THR A O 1
ATOM 3282 N N . PRO A 1 409 ? 13.719 -19.643 -42.422 1.00 71.31 409 PRO A N 1
ATOM 3283 C CA . PRO A 1 409 ? 14.304 -20.825 -43.064 1.00 71.31 409 PRO A CA 1
ATOM 3284 C C . PRO A 1 409 ? 15.085 -20.497 -44.349 1.00 71.31 409 PRO A C 1
ATOM 3286 O O . PRO A 1 409 ? 16.109 -21.119 -44.614 1.00 71.31 409 PRO A O 1
ATOM 3289 N N . GLY A 1 410 ? 14.645 -19.482 -45.107 1.00 71.00 410 GLY A N 1
ATOM 3290 C CA . GLY A 1 410 ? 15.366 -18.959 -46.272 1.00 71.00 410 GLY A CA 1
ATOM 3291 C C . GLY A 1 410 ? 16.665 -18.241 -45.898 1.00 71.00 410 GLY A C 1
ATOM 3292 O O . GLY A 1 410 ? 17.712 -18.578 -46.431 1.00 71.00 410 GLY A O 1
ATOM 3293 N N . GLY A 1 411 ? 16.633 -17.335 -44.916 1.00 74.12 411 GLY A N 1
ATOM 3294 C CA . GLY A 1 411 ? 17.836 -16.636 -44.441 1.00 74.12 411 GLY A CA 1
ATOM 3295 C C . GLY A 1 411 ? 18.869 -17.566 -43.789 1.00 74.12 411 GLY A C 1
ATOM 3296 O O . GLY A 1 411 ? 20.076 -17.392 -43.964 1.00 74.12 411 GLY A O 1
ATOM 3297 N N . ALA A 1 412 ? 18.412 -18.618 -43.104 1.00 72.69 412 ALA A N 1
ATOM 3298 C CA . ALA A 1 412 ? 19.271 -19.673 -42.577 1.00 72.69 412 ALA A CA 1
ATOM 3299 C C . ALA A 1 412 ? 19.904 -20.493 -43.713 1.00 72.69 412 ALA A C 1
ATOM 3301 O O . ALA A 1 412 ? 21.090 -20.821 -43.649 1.00 72.69 412 ALA A O 1
ATOM 3302 N N . GLN A 1 413 ? 19.141 -20.771 -44.775 1.00 77.75 413 GLN A N 1
ATOM 3303 C CA . GLN A 1 413 ? 19.644 -21.436 -45.974 1.00 77.75 413 GLN A CA 1
ATOM 3304 C C . GLN A 1 413 ? 20.642 -20.558 -46.740 1.00 77.75 413 GLN A C 1
ATOM 3306 O O . GLN A 1 413 ? 21.652 -21.076 -47.203 1.00 77.75 413 GLN A O 1
ATOM 3311 N N . ASP A 1 414 ? 20.424 -19.247 -46.826 1.00 81.19 414 ASP A N 1
ATOM 3312 C CA . ASP A 1 414 ? 21.336 -18.309 -47.487 1.00 81.19 414 ASP A CA 1
ATOM 3313 C C . ASP A 1 414 ? 22.641 -18.141 -46.707 1.00 81.19 414 ASP A C 1
ATOM 3315 O O . ASP A 1 414 ? 23.719 -18.167 -47.298 1.00 81.19 414 ASP A O 1
ATOM 3319 N N . LYS A 1 415 ? 22.581 -18.078 -45.371 1.00 80.44 415 LYS A N 1
ATOM 3320 C CA . LYS A 1 415 ? 23.782 -18.131 -44.521 1.00 80.44 415 LYS A CA 1
ATOM 3321 C C . LYS A 1 415 ? 24.525 -19.456 -44.663 1.00 80.44 415 LYS A C 1
ATOM 3323 O O . LYS A 1 415 ? 25.750 -19.449 -44.733 1.00 80.44 415 LYS A O 1
ATOM 3328 N N . ALA A 1 416 ? 23.811 -20.578 -44.741 1.00 79.12 416 ALA A N 1
ATOM 3329 C CA . ALA A 1 416 ? 24.425 -21.882 -44.980 1.00 79.12 416 ALA A CA 1
ATOM 3330 C C . ALA A 1 416 ? 25.053 -21.974 -46.382 1.00 79.12 416 ALA A C 1
ATOM 3332 O O . ALA A 1 416 ? 26.141 -22.528 -46.529 1.00 79.12 416 ALA A O 1
ATOM 3333 N N . ASN A 1 417 ? 24.406 -21.402 -47.401 1.00 84.88 417 ASN A N 1
ATOM 3334 C CA . ASN A 1 417 ? 24.925 -21.335 -48.764 1.00 84.88 417 ASN A CA 1
ATOM 3335 C C . ASN A 1 417 ? 26.168 -20.442 -48.834 1.00 84.88 417 ASN A C 1
ATOM 3337 O O . ASN A 1 417 ? 27.174 -20.883 -49.374 1.00 84.88 417 ASN A O 1
ATOM 3341 N N . ASN A 1 418 ? 26.150 -19.260 -48.215 1.00 86.25 418 ASN A N 1
ATOM 3342 C CA . ASN A 1 418 ? 27.320 -18.383 -48.137 1.00 86.25 418 ASN A CA 1
ATOM 3343 C C . ASN A 1 418 ? 28.472 -19.045 -47.379 1.00 86.25 418 ASN A C 1
ATOM 3345 O O . ASN A 1 418 ? 29.588 -19.056 -47.880 1.00 86.25 418 ASN A O 1
ATOM 3349 N N . ALA A 1 419 ? 28.213 -19.672 -46.229 1.00 82.62 419 ALA A N 1
ATOM 3350 C CA . ALA A 1 419 ? 29.244 -20.401 -45.491 1.00 82.62 419 ALA A CA 1
ATOM 3351 C C . ALA A 1 419 ? 29.826 -21.566 -46.315 1.00 82.62 419 ALA A C 1
ATOM 3353 O O . ALA A 1 419 ? 31.030 -21.817 -46.279 1.00 82.62 419 ALA A O 1
ATOM 3354 N N . ARG A 1 420 ? 28.989 -22.265 -47.093 1.00 85.19 420 ARG A N 1
ATOM 3355 C CA . ARG A 1 420 ? 29.431 -23.301 -48.036 1.00 85.19 420 ARG A CA 1
ATOM 3356 C C . ARG A 1 420 ? 30.269 -22.710 -49.168 1.00 85.19 420 ARG A C 1
ATOM 3358 O O . ARG A 1 420 ? 31.280 -23.300 -49.534 1.00 85.19 420 ARG A O 1
ATOM 3365 N N . ASP A 1 421 ? 29.866 -21.579 -49.727 1.00 86.62 421 ASP A N 1
ATOM 3366 C CA . ASP A 1 421 ? 30.546 -20.948 -50.855 1.00 86.62 421 ASP A CA 1
ATOM 3367 C C . ASP A 1 421 ? 31.882 -20.319 -50.420 1.00 86.62 421 ASP A C 1
ATOM 3369 O O . ASP A 1 421 ? 32.878 -20.453 -51.129 1.00 86.62 421 ASP A O 1
ATOM 3373 N N . GLU A 1 422 ? 31.952 -19.750 -49.214 1.00 86.12 422 GLU A N 1
ATOM 3374 C CA . GLU A 1 422 ? 33.191 -19.311 -48.561 1.00 86.12 422 GLU A CA 1
ATOM 3375 C C . GLU A 1 422 ? 34.125 -20.493 -48.269 1.00 86.12 422 GLU A C 1
ATOM 3377 O O . GLU A 1 422 ? 35.318 -20.429 -48.573 1.00 86.12 422 GLU A O 1
ATOM 3382 N N . ALA A 1 423 ? 33.593 -21.606 -47.750 1.00 80.62 423 ALA A N 1
ATOM 3383 C CA . ALA A 1 423 ? 34.367 -22.829 -47.552 1.00 80.62 423 ALA A CA 1
ATOM 3384 C C . ALA A 1 423 ? 34.904 -23.375 -48.885 1.00 80.62 423 ALA A C 1
ATOM 3386 O O . ALA A 1 423 ? 36.082 -23.716 -48.977 1.00 80.62 423 ALA A O 1
ATOM 3387 N N . ASN A 1 424 ? 34.084 -23.382 -49.940 1.00 83.88 424 ASN A N 1
ATOM 3388 C CA . ASN A 1 424 ? 34.493 -23.787 -51.284 1.00 83.88 424 ASN A CA 1
ATOM 3389 C C . ASN A 1 424 ? 35.566 -22.856 -51.863 1.00 83.88 424 ASN A C 1
ATOM 3391 O O . ASN A 1 424 ? 36.520 -23.339 -52.468 1.00 83.88 424 ASN A O 1
ATOM 3395 N N . GLN A 1 425 ? 35.456 -21.538 -51.671 1.00 80.94 425 GLN A N 1
ATOM 3396 C CA . GLN A 1 425 ? 36.488 -20.586 -52.093 1.00 80.94 425 GLN A CA 1
ATOM 3397 C C . GLN A 1 425 ? 37.803 -20.810 -51.348 1.00 80.94 425 GLN A C 1
ATOM 3399 O O . GLN A 1 425 ? 38.863 -20.835 -51.974 1.00 80.94 425 GLN A O 1
ATOM 3404 N N . TYR A 1 426 ? 37.747 -21.031 -50.033 1.00 81.06 426 TYR A N 1
ATOM 3405 C CA . TYR A 1 426 ? 38.927 -21.357 -49.243 1.00 81.06 426 TYR A CA 1
ATOM 3406 C C . TYR A 1 426 ? 39.571 -22.665 -49.720 1.00 81.06 426 TYR A C 1
ATOM 3408 O O . TYR A 1 426 ? 40.769 -22.689 -50.000 1.00 81.06 426 TYR A O 1
ATOM 3416 N N . THR A 1 427 ? 38.789 -23.734 -49.903 1.00 77.00 427 THR A N 1
ATOM 3417 C CA . THR A 1 427 ? 39.280 -25.019 -50.423 1.00 77.00 427 THR A CA 1
ATOM 3418 C C . THR A 1 427 ? 39.860 -24.888 -51.830 1.00 77.00 427 THR A C 1
ATOM 3420 O O . THR A 1 427 ? 40.937 -25.423 -52.079 1.00 77.00 427 THR A O 1
ATOM 3423 N N . ASN A 1 428 ? 39.218 -24.138 -52.728 1.00 77.75 428 ASN A N 1
ATOM 3424 C CA . ASN A 1 428 ? 39.734 -23.891 -54.075 1.00 77.75 428 ASN A CA 1
ATOM 3425 C C . ASN A 1 428 ? 41.046 -23.101 -54.045 1.00 77.75 428 ASN A C 1
ATOM 3427 O O . ASN A 1 428 ? 41.971 -23.451 -54.767 1.00 77.75 428 ASN A O 1
ATOM 3431 N N . SER A 1 429 ? 41.182 -22.112 -53.161 1.00 75.56 429 SER A N 1
ATOM 3432 C CA . SER A 1 429 ? 42.437 -21.374 -52.980 1.00 75.56 429 SER A CA 1
ATOM 3433 C C . SER A 1 429 ? 43.563 -22.253 -52.415 1.00 75.56 429 SER A C 1
ATOM 3435 O O . SER A 1 429 ? 44.719 -22.131 -52.827 1.00 75.56 429 SER A O 1
ATOM 3437 N N . GLN A 1 430 ? 43.246 -23.177 -51.499 1.00 76.44 430 GLN A N 1
ATOM 3438 C CA . GLN A 1 430 ? 44.214 -24.169 -51.016 1.00 76.44 430 GLN A CA 1
ATOM 3439 C C . GLN A 1 430 ? 44.595 -25.175 -52.117 1.00 76.44 430 GLN A C 1
ATOM 3441 O O . GLN A 1 430 ? 45.765 -25.543 -52.228 1.00 76.44 430 GLN A O 1
ATOM 3446 N N . LEU A 1 431 ? 43.640 -25.586 -52.959 1.00 68.69 431 LEU A N 1
ATOM 3447 C CA . LEU A 1 431 ? 43.872 -26.470 -54.102 1.00 68.69 431 LEU A CA 1
ATOM 3448 C C . LEU A 1 431 ? 44.730 -25.789 -55.176 1.00 68.69 431 LEU A C 1
ATOM 3450 O O . LEU A 1 431 ? 45.685 -26.391 -55.653 1.00 68.69 431 LEU A O 1
ATOM 3454 N N . GLU A 1 432 ? 44.453 -24.529 -55.514 1.00 66.62 432 GLU A N 1
ATOM 3455 C CA . GLU A 1 432 ? 45.264 -23.738 -56.448 1.00 66.62 432 GLU A CA 1
ATOM 3456 C C . GLU A 1 432 ? 46.696 -23.547 -55.935 1.00 66.62 432 GLU A C 1
ATOM 3458 O O . GLU A 1 432 ? 47.644 -23.715 -56.703 1.00 66.62 432 GLU A O 1
ATOM 3463 N N . ASN A 1 433 ? 46.879 -23.309 -54.630 1.00 63.72 433 ASN A N 1
ATOM 3464 C CA . ASN A 1 433 ? 48.208 -23.273 -54.011 1.00 63.72 433 ASN A CA 1
ATOM 3465 C C . ASN A 1 433 ? 48.921 -24.634 -54.065 1.00 63.72 433 ASN A C 1
ATOM 3467 O O . ASN A 1 433 ? 50.117 -24.692 -54.351 1.00 63.72 433 ASN A O 1
ATOM 3471 N N . TYR A 1 434 ? 48.215 -25.743 -53.827 1.00 58.88 434 TYR A N 1
ATOM 3472 C CA . TYR A 1 434 ? 48.791 -27.089 -53.921 1.00 58.88 434 TYR A CA 1
ATOM 3473 C C . TYR A 1 434 ? 49.191 -27.444 -55.364 1.00 58.88 434 TYR A C 1
ATOM 3475 O O . TYR A 1 434 ? 50.296 -27.937 -55.601 1.00 58.88 434 TYR A O 1
ATOM 3483 N N . VAL A 1 435 ? 48.340 -27.112 -56.340 1.00 59.41 435 VAL A N 1
ATOM 3484 C CA . VAL A 1 435 ? 48.593 -27.304 -57.777 1.00 59.41 435 VAL A CA 1
ATOM 3485 C C . VAL A 1 435 ? 49.771 -26.446 -58.256 1.00 59.41 435 VAL A C 1
ATOM 3487 O O . VAL A 1 435 ? 50.611 -26.943 -59.010 1.00 59.41 435 VAL A O 1
ATOM 3490 N N . GLN A 1 436 ? 49.906 -25.205 -57.774 1.00 56.41 436 GLN A N 1
ATOM 3491 C CA . GLN A 1 436 ? 51.060 -24.348 -58.081 1.00 56.41 436 GLN A CA 1
ATOM 3492 C C . GLN A 1 436 ? 52.364 -24.801 -57.410 1.00 56.41 436 GLN A C 1
ATOM 3494 O O . GLN A 1 436 ? 53.433 -24.578 -57.975 1.00 56.41 436 GLN A O 1
ATOM 3499 N N . THR A 1 437 ? 52.305 -25.454 -56.245 1.00 55.31 437 THR A N 1
ATOM 3500 C CA . THR A 1 437 ? 53.513 -25.772 -55.458 1.00 55.31 437 THR A CA 1
ATOM 3501 C C . THR A 1 437 ? 54.058 -27.184 -55.707 1.00 55.31 437 THR A C 1
ATOM 3503 O O . THR A 1 437 ? 55.257 -27.396 -55.545 1.00 55.31 437 THR A O 1
ATOM 3506 N N . VAL A 1 438 ? 53.230 -28.154 -56.122 1.00 56.69 438 VAL A N 1
ATOM 3507 C CA . VAL A 1 438 ? 53.647 -29.574 -56.185 1.00 56.69 438 VAL A CA 1
ATOM 3508 C C . VAL A 1 438 ? 53.703 -30.158 -57.605 1.00 56.69 438 VAL A C 1
ATOM 3510 O O . VAL A 1 438 ? 54.460 -31.098 -57.818 1.00 56.69 438 VAL A O 1
ATOM 3513 N N . ILE A 1 439 ? 52.985 -29.616 -58.601 1.00 53.84 439 ILE A N 1
ATOM 3514 C CA . ILE A 1 439 ? 52.786 -30.342 -59.879 1.00 53.84 439 ILE A CA 1
ATOM 3515 C C . ILE A 1 439 ? 53.442 -29.676 -61.107 1.00 53.84 439 ILE A C 1
ATOM 3517 O O . ILE A 1 439 ? 53.787 -30.372 -62.060 1.00 53.84 439 ILE A O 1
ATOM 3521 N N . TYR A 1 440 ? 53.719 -28.366 -61.112 1.00 47.06 440 TYR A N 1
ATOM 3522 C CA . TYR A 1 440 ? 54.083 -27.686 -62.370 1.00 47.06 440 TYR A CA 1
ATOM 3523 C C . TYR A 1 440 ? 55.563 -27.694 -62.801 1.00 47.06 440 TYR A C 1
ATOM 3525 O O . TYR A 1 440 ? 55.840 -27.247 -63.910 1.00 47.06 440 TYR A O 1
ATOM 3533 N N . ASN A 1 441 ? 56.519 -28.205 -62.010 1.00 53.94 441 ASN A N 1
ATOM 3534 C CA . ASN A 1 441 ? 57.952 -28.016 -62.321 1.00 53.94 441 ASN A CA 1
ATOM 3535 C C . ASN A 1 441 ? 58.858 -29.264 -62.344 1.00 53.94 441 ASN A C 1
ATOM 3537 O O . ASN A 1 441 ? 60.066 -29.090 -62.504 1.00 53.94 441 ASN A O 1
ATOM 3541 N N . GLN A 1 442 ? 58.344 -30.500 -62.255 1.00 55.16 442 GLN A N 1
ATOM 3542 C CA . GLN A 1 442 ? 59.205 -31.692 -62.437 1.00 55.16 442 GLN A CA 1
ATOM 3543 C C . GLN A 1 442 ? 58.700 -32.791 -63.392 1.00 55.16 442 GLN A C 1
ATOM 3545 O O . GLN A 1 442 ? 59.552 -33.456 -63.973 1.00 55.16 442 GLN A O 1
ATOM 3550 N N . ASP A 1 443 ? 57.399 -32.925 -63.689 1.00 61.34 443 ASP A N 1
ATOM 3551 C CA . ASP A 1 443 ? 56.917 -34.124 -64.414 1.00 6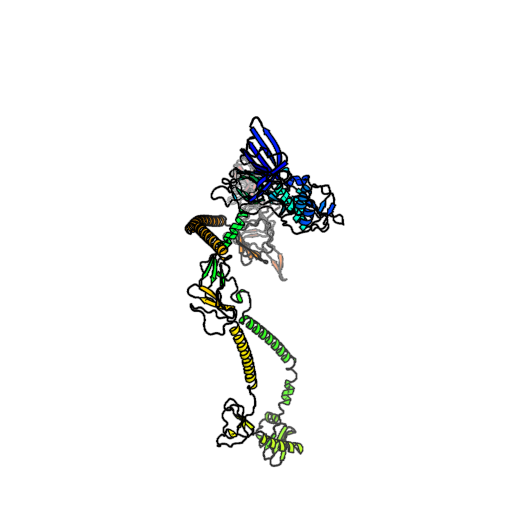1.34 443 ASP A CA 1
ATOM 3552 C C . ASP A 1 443 ? 56.415 -33.912 -65.855 1.00 61.34 443 ASP A C 1
ATOM 3554 O O . ASP A 1 443 ? 56.242 -34.883 -66.590 1.00 61.34 443 ASP A O 1
ATOM 3558 N N . MET A 1 444 ? 56.251 -32.675 -66.338 1.00 54.94 444 MET A N 1
ATOM 3559 C CA . MET A 1 444 ? 55.732 -32.449 -67.702 1.00 54.94 444 MET A CA 1
ATOM 3560 C C . MET A 1 444 ? 56.715 -32.841 -68.821 1.00 54.94 444 MET A C 1
ATOM 3562 O O . MET A 1 444 ? 56.274 -33.290 -69.871 1.00 54.94 444 MET A O 1
ATOM 3566 N N . SER A 1 445 ? 58.038 -32.759 -68.623 1.00 55.41 445 SER A N 1
ATOM 3567 C CA . SER A 1 445 ? 58.997 -33.238 -69.642 1.00 55.41 445 SER A CA 1
ATOM 3568 C C . SER A 1 445 ? 59.310 -34.736 -69.526 1.00 55.41 445 SER A C 1
ATOM 3570 O O . SER A 1 445 ? 59.720 -35.356 -70.508 1.00 55.41 445 SER A O 1
ATOM 3572 N N . ALA A 1 446 ? 59.093 -35.336 -68.352 1.00 56.78 446 ALA A N 1
ATOM 3573 C CA . ALA A 1 446 ? 59.298 -36.764 -68.117 1.00 56.78 446 ALA A CA 1
ATOM 3574 C C . ALA A 1 446 ? 58.112 -37.602 -68.624 1.00 56.78 446 ALA A C 1
ATOM 3576 O O . ALA A 1 446 ? 58.321 -38.645 -69.240 1.00 56.78 446 ALA A O 1
ATOM 3577 N N . ILE A 1 447 ? 56.880 -37.109 -68.448 1.00 58.22 447 ILE A N 1
ATOM 3578 C CA . ILE A 1 447 ? 55.657 -37.770 -68.921 1.00 58.22 447 ILE A CA 1
ATOM 3579 C C . ILE A 1 447 ? 55.507 -37.644 -70.445 1.00 58.22 447 ILE A C 1
ATOM 3581 O O . ILE A 1 447 ? 55.124 -38.616 -71.090 1.00 58.22 447 ILE A O 1
ATOM 3585 N N . GLN A 1 448 ? 55.903 -36.519 -71.057 1.00 55.88 448 GLN A N 1
ATOM 3586 C CA . GLN A 1 448 ? 55.847 -36.371 -72.520 1.00 55.88 448 GLN A CA 1
ATOM 3587 C C . GLN A 1 448 ? 56.814 -37.334 -73.243 1.00 55.88 448 GLN A C 1
ATOM 3589 O O . GLN A 1 448 ? 56.447 -37.934 -74.245 1.00 55.88 448 GLN A O 1
ATOM 3594 N N . ASN A 1 449 ? 57.994 -37.599 -72.666 1.00 54.69 449 ASN A N 1
ATOM 3595 C CA . ASN A 1 449 ? 58.952 -38.582 -73.196 1.00 54.69 449 ASN A CA 1
ATOM 3596 C C . ASN A 1 449 ? 58.556 -40.053 -72.946 1.00 54.69 449 ASN A C 1
ATOM 3598 O O . ASN A 1 449 ? 59.087 -40.945 -73.604 1.00 54.69 449 ASN A O 1
ATOM 3602 N N . GLN A 1 450 ? 57.657 -40.330 -71.992 1.00 54.91 450 GLN A N 1
ATOM 3603 C CA . GLN A 1 450 ? 57.110 -41.675 -71.756 1.00 54.91 450 GLN A CA 1
ATOM 3604 C C . GLN A 1 450 ? 55.870 -41.973 -72.614 1.00 54.91 450 GLN A C 1
ATOM 3606 O O . GLN A 1 450 ? 55.577 -43.142 -72.856 1.00 54.91 450 GLN A O 1
ATOM 3611 N N . ILE A 1 451 ? 55.152 -40.938 -73.067 1.00 53.78 451 ILE A N 1
ATOM 3612 C CA . ILE A 1 451 ? 53.922 -41.062 -73.864 1.00 53.78 451 ILE A CA 1
ATOM 3613 C C . ILE A 1 451 ? 54.213 -41.200 -75.370 1.00 53.78 451 ILE A C 1
ATOM 3615 O O . ILE A 1 451 ? 53.513 -41.960 -76.033 1.00 53.78 451 ILE A O 1
ATOM 3619 N N . ASP A 1 452 ? 55.290 -40.606 -75.895 1.00 52.50 452 ASP A N 1
ATOM 3620 C CA . ASP A 1 452 ? 55.678 -40.720 -77.320 1.00 52.50 452 ASP A CA 1
ATOM 3621 C C . ASP A 1 452 ? 56.329 -42.079 -77.692 1.00 52.50 452 ASP A C 1
ATOM 3623 O O . ASP A 1 452 ? 56.908 -42.242 -78.762 1.00 52.50 452 ASP A O 1
ATOM 3627 N N . GLY A 1 453 ? 56.245 -43.080 -76.806 1.00 56.09 453 GLY A N 1
ATOM 3628 C CA . GLY A 1 453 ? 56.831 -44.416 -76.968 1.00 56.09 453 GLY A CA 1
ATOM 3629 C C . GLY A 1 453 ? 55.816 -45.550 -77.144 1.00 56.09 453 GLY A C 1
ATOM 3630 O O . GLY A 1 453 ? 56.103 -46.682 -76.743 1.00 56.09 453 GLY A O 1
ATOM 3631 N N . SER A 1 454 ? 54.616 -45.290 -77.676 1.00 53.66 454 SER A N 1
ATOM 3632 C CA . SER A 1 454 ? 53.641 -46.358 -77.929 1.00 53.66 454 SER A CA 1
ATOM 3633 C C . SER A 1 454 ? 54.086 -47.242 -79.100 1.00 53.66 454 SER A C 1
ATOM 3635 O O . SER A 1 454 ? 53.850 -46.919 -80.260 1.00 53.66 454 SER A O 1
ATOM 3637 N N . ILE A 1 455 ? 54.705 -48.380 -78.787 1.00 63.47 455 ILE A N 1
ATOM 3638 C CA . ILE A 1 455 ? 55.059 -49.410 -79.769 1.00 63.47 455 ILE A CA 1
ATOM 3639 C C . ILE A 1 455 ? 53.769 -50.028 -80.322 1.00 63.47 455 ILE A C 1
ATOM 3641 O O . ILE A 1 455 ? 53.082 -50.784 -79.629 1.00 63.47 455 ILE A O 1
ATOM 3645 N N . THR A 1 456 ? 53.449 -49.737 -81.579 1.00 71.50 456 THR A N 1
ATOM 3646 C CA . THR A 1 456 ? 52.345 -50.379 -82.297 1.00 71.50 456 THR A CA 1
ATOM 3647 C C . THR A 1 456 ? 52.843 -51.678 -82.914 1.00 71.50 456 THR A C 1
ATOM 3649 O O . THR A 1 456 ? 53.917 -51.724 -83.515 1.00 71.50 456 THR A O 1
ATOM 3652 N N . THR A 1 457 ? 52.074 -52.759 -82.753 1.00 76.12 457 THR A N 1
ATOM 3653 C CA . THR A 1 457 ? 52.358 -54.020 -83.447 1.00 76.12 457 THR A CA 1
ATOM 3654 C C . THR A 1 457 ? 51.429 -54.181 -84.640 1.00 76.12 457 THR A C 1
ATOM 3656 O O . THR A 1 457 ? 50.211 -54.233 -84.486 1.00 76.12 457 THR A O 1
ATOM 3659 N N . TRP A 1 458 ? 52.019 -54.300 -85.821 1.00 76.50 458 TRP A N 1
ATOM 3660 C CA . TRP A 1 458 ? 51.334 -54.495 -87.090 1.00 76.50 458 TRP A CA 1
ATOM 3661 C C . TRP A 1 458 ? 51.341 -55.975 -87.473 1.00 76.50 458 TRP A C 1
ATOM 3663 O O . TRP A 1 458 ? 52.384 -56.622 -87.395 1.00 76.50 458 TRP A O 1
ATOM 3673 N N . PHE A 1 459 ? 50.198 -56.511 -87.903 1.00 78.06 459 PHE A N 1
ATOM 3674 C CA . PHE A 1 459 ? 50.044 -57.916 -88.289 1.00 78.06 459 PHE A CA 1
ATOM 3675 C C . PHE A 1 459 ? 49.665 -58.003 -89.772 1.00 78.06 459 PHE A C 1
ATOM 3677 O O . PHE A 1 459 ? 48.539 -57.677 -90.139 1.00 78.06 459 PHE A O 1
ATOM 3684 N N . TYR A 1 460 ? 50.597 -58.447 -90.615 1.00 80.38 460 TYR A N 1
ATOM 3685 C CA . TYR A 1 460 ? 50.408 -58.596 -92.066 1.00 80.38 460 TYR A CA 1
ATOM 3686 C C . TYR A 1 460 ? 51.023 -59.907 -92.559 1.00 80.38 460 TYR A C 1
ATOM 3688 O O . TYR A 1 460 ? 51.758 -60.557 -91.829 1.00 80.38 460 TYR A O 1
ATOM 3696 N N . ASP A 1 461 ? 50.747 -60.314 -93.792 1.00 79.44 461 ASP A N 1
ATOM 3697 C CA . ASP A 1 461 ? 51.131 -61.619 -94.344 1.00 79.44 461 ASP A CA 1
ATOM 3698 C C . ASP A 1 461 ? 52.402 -61.592 -95.226 1.00 79.44 461 ASP A C 1
ATOM 3700 O O . ASP A 1 461 ? 52.724 -62.585 -95.884 1.00 79.44 461 ASP A O 1
ATOM 3704 N N . TYR A 1 462 ? 53.153 -60.482 -95.217 1.00 78.00 462 TYR A N 1
ATOM 3705 C CA . TYR A 1 462 ? 54.368 -60.236 -96.014 1.00 78.00 462 TYR A CA 1
ATOM 3706 C C . TYR A 1 462 ? 55.525 -59.663 -95.175 1.00 78.00 462 TYR A C 1
ATOM 3708 O O . TYR A 1 462 ? 55.318 -59.250 -94.044 1.00 78.00 462 TYR A O 1
ATOM 3716 N N . ASP A 1 463 ? 56.758 -59.627 -95.703 1.00 83.44 463 ASP A N 1
ATOM 3717 C CA . ASP A 1 463 ? 57.906 -59.019 -94.999 1.00 83.44 463 ASP A CA 1
ATOM 3718 C C . ASP A 1 463 ? 57.934 -57.481 -95.157 1.00 83.44 463 ASP A C 1
ATOM 3720 O O . ASP A 1 463 ? 57.693 -56.972 -96.259 1.00 83.44 463 ASP A O 1
ATOM 3724 N N . PRO A 1 464 ? 58.250 -56.715 -94.095 1.00 87.25 464 PRO A N 1
ATOM 3725 C CA . PRO A 1 464 ? 58.171 -55.260 -94.129 1.00 87.25 464 PRO A CA 1
ATOM 3726 C C . PRO A 1 464 ? 59.347 -54.624 -94.883 1.00 87.25 464 PRO A C 1
ATOM 3728 O O . PRO A 1 464 ? 60.490 -55.082 -94.825 1.00 87.25 464 PRO A O 1
ATOM 3731 N N . SER A 1 465 ? 59.073 -53.516 -95.566 1.00 84.81 465 SER A N 1
ATOM 3732 C CA . SER A 1 465 ? 60.037 -52.676 -96.274 1.00 84.81 465 SER A CA 1
ATOM 3733 C C . SER A 1 465 ? 59.673 -51.195 -96.112 1.00 84.81 465 SER A C 1
ATOM 3735 O O . SER A 1 465 ? 58.614 -50.852 -95.602 1.00 84.81 465 SER A O 1
ATOM 3737 N N . MET A 1 466 ? 60.536 -50.284 -96.572 1.00 84.19 466 MET A N 1
ATOM 3738 C CA . MET A 1 466 ? 60.196 -48.849 -96.622 1.00 84.19 466 MET A CA 1
ATOM 3739 C C . MET A 1 466 ? 59.157 -48.507 -97.707 1.00 84.19 466 MET A C 1
ATOM 3741 O O . MET A 1 466 ? 58.749 -47.356 -97.821 1.00 84.19 466 MET A O 1
ATOM 3745 N N . SER A 1 467 ? 58.778 -49.473 -98.550 1.00 81.81 467 SER A N 1
ATOM 3746 C CA . SER A 1 467 ? 57.910 -49.273 -99.716 1.00 81.81 467 SER A CA 1
ATOM 3747 C C . SER A 1 467 ? 56.542 -49.948 -99.596 1.00 81.81 467 SER A C 1
ATOM 3749 O O . SER A 1 467 ? 55.720 -49.778 -100.495 1.00 81.81 467 SER A O 1
ATOM 3751 N N . ASN A 1 468 ? 56.281 -50.684 -98.514 1.00 84.44 468 ASN A N 1
ATOM 3752 C CA . ASN A 1 468 ? 54.981 -51.275 -98.201 1.00 84.44 468 ASN A CA 1
ATOM 3753 C C . ASN A 1 468 ? 54.438 -50.760 -96.860 1.00 84.44 468 ASN A C 1
ATOM 3755 O O . ASN A 1 468 ? 55.149 -50.113 -96.087 1.00 84.44 468 ASN A O 1
ATOM 3759 N N . GLU A 1 469 ? 53.150 -51.000 -96.619 1.00 78.31 469 GLU A N 1
ATOM 3760 C CA . GLU A 1 469 ? 52.509 -50.609 -95.366 1.00 78.31 469 GLU A CA 1
ATOM 3761 C C . GLU A 1 469 ?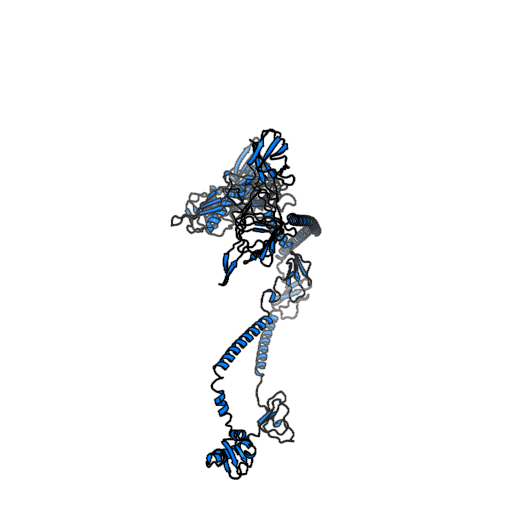 53.074 -51.437 -94.200 1.00 78.31 469 GLU A C 1
ATOM 3763 O O . GLU A 1 469 ? 53.319 -52.638 -94.364 1.00 78.31 469 GLU A O 1
ATOM 3768 N N . PRO A 1 470 ? 53.300 -50.820 -93.026 1.00 82.38 470 PRO A N 1
ATOM 3769 C CA . PRO A 1 470 ? 52.885 -49.456 -92.665 1.00 82.38 470 PRO A CA 1
ATOM 3770 C C . PRO A 1 470 ? 53.898 -48.349 -93.027 1.00 82.38 470 PRO A C 1
ATOM 3772 O O . PRO A 1 470 ? 53.535 -47.177 -93.052 1.00 82.38 470 PRO A O 1
ATOM 3775 N N . ALA A 1 471 ? 55.158 -48.678 -93.334 1.00 82.88 471 ALA A N 1
ATOM 3776 C CA . ALA A 1 471 ? 56.224 -47.673 -93.404 1.00 82.88 471 ALA A CA 1
ATOM 3777 C C . ALA A 1 471 ? 56.163 -46.737 -94.622 1.00 82.88 471 ALA A C 1
ATOM 3779 O O . ALA A 1 471 ? 56.691 -45.627 -94.566 1.00 82.88 471 ALA A O 1
ATOM 3780 N N . ASN A 1 472 ? 55.506 -47.142 -95.709 1.00 81.88 472 ASN A N 1
ATOM 3781 C CA . ASN A 1 472 ? 55.261 -46.267 -96.861 1.00 81.88 472 ASN A CA 1
ATOM 3782 C C . ASN A 1 472 ? 54.276 -45.115 -96.565 1.00 81.88 472 ASN A C 1
ATOM 3784 O O . ASN A 1 472 ? 54.235 -44.161 -97.342 1.00 81.88 472 ASN A O 1
ATOM 3788 N N . LEU A 1 473 ? 53.507 -45.188 -95.471 1.00 80.94 473 LEU A N 1
ATOM 3789 C CA . LEU A 1 473 ? 52.592 -44.131 -95.027 1.00 80.94 473 LEU A CA 1
ATOM 3790 C C . LEU A 1 473 ? 53.311 -43.046 -94.211 1.00 80.94 473 LEU A C 1
ATOM 3792 O O . LEU A 1 473 ? 52.772 -41.958 -94.038 1.00 80.94 473 LEU A O 1
ATOM 3796 N N . TRP A 1 474 ? 54.532 -43.312 -93.736 1.00 85.75 474 TRP A N 1
ATOM 3797 C CA . TRP A 1 474 ? 55.325 -42.381 -92.929 1.00 85.75 474 TRP A CA 1
ATOM 3798 C C . TRP A 1 474 ? 56.201 -41.524 -93.842 1.00 85.75 474 TRP A C 1
ATOM 3800 O O . TRP A 1 474 ? 57.355 -41.843 -94.148 1.00 85.75 474 TRP A O 1
ATOM 3810 N N . SER A 1 475 ? 55.606 -40.447 -94.343 1.00 75.25 475 SER A N 1
ATOM 3811 C CA . SER A 1 475 ? 56.178 -39.615 -95.402 1.00 75.25 475 SER A CA 1
ATOM 3812 C C . SER A 1 475 ? 57.227 -38.618 -94.897 1.00 75.25 475 SER A C 1
ATOM 3814 O O . SER A 1 475 ? 58.146 -38.260 -95.639 1.00 75.25 475 SER A O 1
ATOM 3816 N N . THR A 1 476 ? 57.142 -38.222 -93.627 1.00 78.94 476 THR A N 1
ATOM 3817 C CA . THR A 1 476 ? 58.063 -37.291 -92.965 1.00 78.94 476 THR A CA 1
ATOM 3818 C C . THR A 1 476 ? 58.955 -37.996 -91.943 1.00 78.94 476 THR A C 1
ATOM 3820 O O . THR A 1 476 ? 58.644 -39.078 -91.447 1.00 78.94 476 THR A O 1
ATOM 3823 N N . ASP A 1 477 ? 60.097 -37.390 -91.616 1.00 80.62 477 ASP A N 1
ATOM 3824 C CA . ASP A 1 477 ? 60.983 -37.936 -90.580 1.00 80.62 477 ASP A CA 1
ATOM 3825 C C . ASP A 1 477 ? 60.396 -37.772 -89.166 1.00 80.62 477 ASP A C 1
ATOM 3827 O O . ASP A 1 477 ? 60.722 -38.559 -88.285 1.00 80.62 477 ASP A O 1
ATOM 3831 N N . GLU A 1 478 ? 59.493 -36.810 -88.955 1.00 77.38 478 GLU A N 1
ATOM 3832 C CA . GLU A 1 478 ? 58.719 -36.661 -87.714 1.00 77.38 478 GLU A CA 1
ATOM 3833 C C . GLU A 1 478 ? 57.737 -37.829 -87.531 1.00 77.38 478 GLU A C 1
ATOM 3835 O O . GLU A 1 478 ? 57.741 -38.477 -86.488 1.00 77.38 478 GLU A O 1
ATOM 3840 N N . GLU A 1 479 ? 57.002 -38.201 -88.586 1.00 75.75 479 GLU A N 1
ATOM 3841 C CA . GLU A 1 479 ? 56.144 -39.394 -88.582 1.00 75.75 479 GLU A CA 1
ATOM 3842 C C . GLU A 1 479 ? 56.962 -40.671 -88.347 1.00 75.75 479 GLU A C 1
ATOM 3844 O O . GLU A 1 479 ? 56.601 -41.486 -87.505 1.00 75.75 479 GLU A O 1
ATOM 3849 N N . LYS A 1 480 ? 58.113 -40.839 -89.012 1.00 79.88 480 LYS A N 1
ATOM 3850 C CA . LYS A 1 480 ? 58.983 -42.011 -88.788 1.00 79.88 480 LYS A CA 1
ATOM 3851 C C . LYS A 1 480 ? 59.553 -42.070 -87.370 1.00 79.88 480 LYS A C 1
ATOM 3853 O O . LYS A 1 480 ? 59.753 -43.171 -86.864 1.00 79.88 480 LYS A O 1
ATOM 3858 N N . ASN A 1 481 ? 59.819 -40.926 -86.737 1.00 76.50 481 ASN A N 1
ATOM 3859 C CA . ASN A 1 481 ? 60.294 -40.874 -85.354 1.00 76.50 481 ASN A CA 1
ATOM 3860 C C . ASN A 1 481 ? 59.223 -41.331 -84.355 1.00 76.50 481 ASN A C 1
ATOM 3862 O O . ASN A 1 481 ? 59.571 -42.030 -83.407 1.00 76.50 481 ASN A O 1
ATOM 3866 N N . ASN A 1 482 ? 57.943 -41.041 -84.612 1.00 76.12 482 ASN A N 1
ATOM 3867 C CA . ASN A 1 482 ? 56.825 -41.516 -83.782 1.00 76.12 482 ASN A CA 1
ATOM 3868 C C . ASN A 1 482 ? 56.649 -43.045 -83.825 1.00 76.12 482 ASN A C 1
ATOM 3870 O O . ASN A 1 482 ? 56.084 -43.626 -82.906 1.00 76.12 482 ASN A O 1
ATOM 3874 N N . HIS A 1 483 ? 57.145 -43.697 -84.881 1.00 78.44 483 HIS A N 1
ATOM 3875 C CA . HIS A 1 483 ? 57.050 -45.146 -85.079 1.00 78.44 483 HIS A CA 1
ATOM 3876 C C . HIS A 1 483 ? 58.351 -45.894 -84.749 1.00 78.44 483 HIS A C 1
ATOM 3878 O O . HIS A 1 483 ? 58.482 -47.091 -85.022 1.00 78.44 483 HIS A O 1
ATOM 3884 N N . LEU A 1 484 ? 59.356 -45.223 -84.173 1.00 78.56 484 LEU A N 1
ATOM 3885 C CA . LEU A 1 484 ? 60.587 -45.889 -83.752 1.00 78.56 484 LEU A CA 1
ATOM 3886 C C . LEU A 1 484 ? 60.298 -46.893 -82.634 1.00 78.56 484 LEU A C 1
ATOM 3888 O O . LEU A 1 484 ? 59.820 -46.546 -81.561 1.00 78.56 484 LEU A O 1
ATOM 3892 N N . GLY A 1 485 ? 60.654 -48.153 -82.874 1.00 76.88 485 GLY A N 1
ATOM 3893 C CA . GLY A 1 485 ? 60.361 -49.250 -81.959 1.00 76.88 485 GLY A CA 1
ATOM 3894 C C . GLY A 1 485 ? 59.105 -50.046 -82.305 1.00 76.88 485 GLY A C 1
ATOM 3895 O O . GLY A 1 485 ? 58.968 -51.133 -81.743 1.00 76.88 485 GLY A O 1
ATOM 3896 N N . ASP A 1 486 ? 58.271 -49.588 -83.253 1.00 85.75 486 ASP A N 1
ATOM 3897 C CA . ASP A 1 486 ? 57.108 -50.338 -83.746 1.00 85.75 486 ASP A CA 1
ATOM 3898 C C . ASP A 1 486 ? 57.505 -51.747 -84.184 1.00 85.75 486 ASP A C 1
ATOM 3900 O O . ASP A 1 486 ? 58.579 -51.972 -84.759 1.00 85.75 486 ASP A O 1
ATOM 3904 N N . LEU A 1 487 ? 56.620 -52.702 -83.907 1.00 84.31 487 LEU A N 1
ATOM 3905 C CA . LEU A 1 487 ? 56.803 -54.102 -84.247 1.00 84.31 487 LEU A CA 1
ATOM 3906 C C . LEU A 1 487 ? 55.959 -54.458 -85.464 1.00 84.31 487 LEU A C 1
ATOM 3908 O O . LEU A 1 487 ? 54.828 -54.016 -85.627 1.00 84.31 487 LEU A O 1
ATOM 3912 N N . PHE A 1 488 ? 56.503 -55.310 -86.313 1.00 85.31 488 PHE A N 1
ATOM 3913 C CA . PHE A 1 488 ? 55.792 -55.881 -87.442 1.00 85.31 488 PHE A CA 1
ATOM 3914 C C . PHE A 1 488 ? 55.897 -57.394 -87.339 1.00 85.31 488 PHE A C 1
ATOM 3916 O O . PHE A 1 488 ? 57.004 -57.933 -87.320 1.00 85.31 488 PHE A O 1
ATOM 3923 N N . TYR A 1 489 ? 54.762 -58.078 -87.277 1.00 82.25 489 TYR A N 1
ATOM 3924 C CA . TYR A 1 489 ? 54.675 -59.528 -87.276 1.00 82.25 489 TYR A CA 1
ATOM 3925 C C . TYR A 1 489 ? 54.132 -60.016 -88.614 1.00 82.25 489 TYR A C 1
ATOM 3927 O O . TYR A 1 489 ? 52.999 -59.711 -88.991 1.00 82.25 489 TYR A O 1
ATOM 3935 N N . ASN A 1 490 ? 54.944 -60.804 -89.315 1.00 81.12 490 ASN A N 1
ATOM 3936 C CA . ASN A 1 490 ? 54.506 -61.490 -90.517 1.00 81.12 490 ASN A CA 1
ATOM 3937 C C . ASN A 1 490 ? 53.738 -62.768 -90.121 1.00 81.12 490 ASN A C 1
ATOM 3939 O O . ASN A 1 490 ? 54.345 -63.738 -89.665 1.00 81.12 490 ASN A O 1
ATOM 3943 N N . THR A 1 491 ? 52.419 -62.787 -90.312 1.00 76.62 491 THR A N 1
ATOM 3944 C CA . THR A 1 491 ? 51.527 -63.911 -89.974 1.00 76.62 491 THR A CA 1
ATOM 3945 C C . THR A 1 491 ? 51.747 -65.146 -90.851 1.00 76.62 491 THR A C 1
ATOM 3947 O O . THR A 1 491 ? 51.414 -66.253 -90.429 1.00 76.62 491 THR A O 1
ATOM 3950 N N . SER A 1 492 ? 52.358 -64.990 -92.030 1.00 78.44 492 SER A N 1
ATOM 3951 C CA . SER A 1 492 ? 52.683 -66.090 -92.948 1.00 78.44 492 SER A CA 1
ATOM 3952 C C . SER A 1 492 ? 54.042 -66.728 -92.662 1.00 78.44 492 SER A C 1
ATOM 3954 O O . SER A 1 492 ? 54.170 -67.951 -92.709 1.00 78.44 492 SER A O 1
ATOM 3956 N N . SER A 1 493 ? 55.077 -65.922 -92.391 1.00 77.94 493 SER A N 1
ATOM 3957 C CA . SER A 1 493 ? 56.443 -66.420 -92.141 1.00 77.94 493 SER A CA 1
ATOM 3958 C C . SER A 1 493 ? 56.752 -66.644 -90.659 1.00 77.94 493 SER A C 1
ATOM 3960 O O . SER A 1 493 ? 57.694 -67.365 -90.324 1.00 77.94 493 SER A O 1
ATOM 3962 N N . GLY A 1 494 ? 55.958 -66.045 -89.769 1.00 73.75 494 GLY A N 1
ATOM 3963 C CA . GLY A 1 494 ? 56.152 -66.080 -88.325 1.00 73.75 494 GLY A CA 1
ATOM 3964 C C . GLY A 1 494 ? 57.346 -65.254 -87.850 1.00 73.75 494 GLY A C 1
ATOM 3965 O O . GLY A 1 494 ? 57.855 -65.521 -86.768 1.00 73.75 494 GLY A O 1
ATOM 3966 N N . TYR A 1 495 ? 57.842 -64.299 -88.643 1.00 81.50 495 TYR A N 1
ATOM 3967 C CA . TYR A 1 495 ? 58.965 -63.439 -88.262 1.00 81.50 495 TYR A CA 1
ATOM 3968 C C . TYR A 1 495 ? 58.515 -62.067 -87.773 1.00 81.50 495 TYR A C 1
ATOM 3970 O O . TYR A 1 495 ? 57.617 -61.450 -88.344 1.00 81.50 495 TYR A O 1
ATOM 3978 N N . THR A 1 496 ? 59.212 -61.575 -86.748 1.00 83.81 496 THR A N 1
ATOM 3979 C CA . THR A 1 496 ? 59.003 -60.242 -86.181 1.00 83.81 496 THR A CA 1
ATOM 3980 C C . THR A 1 496 ? 60.128 -59.294 -86.588 1.00 83.81 496 THR A C 1
ATOM 3982 O O . THR A 1 496 ? 61.310 -59.647 -86.545 1.00 83.81 496 THR A O 1
ATOM 3985 N N . TYR A 1 497 ? 59.775 -58.061 -86.930 1.00 84.88 497 TYR A N 1
ATOM 3986 C CA . TYR A 1 497 ? 60.688 -56.972 -87.262 1.00 84.88 497 TYR A CA 1
ATOM 3987 C C . TYR A 1 497 ? 60.415 -55.773 -86.354 1.00 84.88 497 TYR A C 1
ATOM 3989 O O . TYR A 1 497 ? 59.297 -55.601 -85.879 1.00 84.88 497 TYR A O 1
ATOM 3997 N N . ARG A 1 498 ? 61.432 -54.939 -86.123 1.00 87.38 498 ARG A N 1
ATOM 3998 C CA . ARG A 1 498 ? 61.321 -53.669 -85.400 1.00 87.38 498 ARG A CA 1
ATOM 3999 C C . ARG A 1 498 ? 61.748 -52.515 -86.288 1.00 87.38 498 ARG A C 1
ATOM 4001 O O . ARG A 1 498 ? 62.805 -52.600 -86.919 1.00 87.38 498 ARG A O 1
ATOM 4008 N N . PHE A 1 499 ? 60.983 -51.434 -86.292 1.00 87.56 499 PHE A N 1
ATOM 4009 C CA . PHE A 1 499 ? 61.372 -50.217 -86.985 1.00 87.56 499 PHE A CA 1
ATOM 4010 C C . PHE A 1 499 ? 62.449 -49.471 -86.194 1.00 87.56 499 PHE A C 1
ATOM 4012 O O . PHE A 1 499 ? 62.306 -49.241 -84.992 1.00 87.56 499 PHE A O 1
ATOM 4019 N N . ALA A 1 500 ? 63.565 -49.135 -86.838 1.00 83.25 500 ALA A N 1
ATOM 4020 C CA . ALA A 1 500 ? 64.687 -48.487 -86.174 1.00 83.25 500 ALA A CA 1
ATOM 4021 C C . ALA A 1 500 ? 65.459 -47.552 -87.110 1.00 83.25 500 ALA A C 1
ATOM 4023 O O . ALA A 1 500 ? 65.555 -47.774 -88.318 1.00 83.25 500 ALA A O 1
ATOM 4024 N N . LEU A 1 501 ? 66.086 -46.538 -86.517 1.00 83.38 501 LEU A N 1
ATOM 4025 C CA . LEU A 1 501 ? 67.049 -45.663 -87.173 1.00 83.38 501 LEU A CA 1
ATOM 4026 C C . LEU A 1 501 ? 68.465 -46.173 -86.874 1.00 83.38 501 LEU A C 1
ATOM 4028 O O . LEU A 1 501 ? 68.896 -46.172 -85.723 1.00 83.38 501 LEU A O 1
ATOM 4032 N N . ASN A 1 502 ? 69.201 -46.619 -87.894 1.00 77.31 502 ASN A N 1
ATOM 4033 C CA . ASN A 1 502 ? 70.577 -47.104 -87.739 1.00 77.31 502 ASN A CA 1
ATOM 4034 C C . ASN A 1 502 ? 71.507 -46.358 -88.704 1.00 77.31 502 ASN A C 1
ATOM 4036 O O . ASN A 1 502 ? 71.241 -46.313 -89.904 1.00 77.31 502 ASN A O 1
ATOM 4040 N N . ASN A 1 503 ? 72.576 -45.748 -88.179 1.00 75.62 503 ASN A N 1
ATOM 4041 C CA . ASN A 1 503 ? 73.489 -44.864 -88.921 1.00 75.62 503 ASN A CA 1
ATOM 4042 C C . ASN A 1 503 ? 72.757 -43.795 -89.759 1.00 75.62 503 ASN A C 1
ATOM 4044 O O . ASN A 1 503 ? 73.096 -43.564 -90.918 1.00 75.62 503 ASN A O 1
ATOM 4048 N N . SER A 1 504 ? 71.731 -43.171 -89.171 1.00 77.88 504 SER A N 1
ATOM 4049 C CA . SER A 1 504 ? 70.887 -42.150 -89.813 1.00 77.88 504 SER A CA 1
ATOM 4050 C C . SER A 1 504 ? 70.040 -42.642 -91.000 1.00 77.88 504 SER A C 1
ATOM 4052 O O . SER A 1 504 ? 69.564 -41.827 -91.786 1.00 77.88 504 SER A O 1
ATOM 4054 N N . VAL A 1 505 ? 69.812 -43.957 -91.126 1.00 79.31 505 VAL A N 1
ATOM 4055 C CA . VAL A 1 505 ? 68.911 -44.559 -92.125 1.00 79.31 505 VAL A CA 1
ATOM 4056 C C . VAL A 1 505 ? 67.800 -45.355 -91.433 1.00 79.31 505 VAL A C 1
ATOM 4058 O O . VAL A 1 505 ? 68.083 -46.266 -90.649 1.00 79.31 505 VAL A O 1
ATOM 4061 N N . TYR A 1 506 ? 66.540 -45.012 -91.717 1.00 83.62 506 TYR A N 1
ATOM 4062 C CA . TYR A 1 506 ? 65.365 -45.742 -91.227 1.00 83.62 506 TYR A CA 1
ATOM 4063 C C . TYR A 1 506 ? 65.239 -47.091 -91.932 1.00 83.62 506 TYR A C 1
ATOM 4065 O O . TYR A 1 506 ? 65.304 -47.162 -93.161 1.00 83.62 506 TYR A O 1
ATOM 4073 N N . GLN A 1 507 ? 65.068 -48.162 -91.161 1.00 84.00 507 GLN A N 1
ATOM 4074 C CA . GLN A 1 507 ? 64.919 -49.512 -91.693 1.00 84.00 507 GLN A CA 1
ATOM 4075 C C . GLN A 1 507 ? 64.179 -50.439 -90.722 1.00 84.00 507 GLN A C 1
ATOM 4077 O O . GLN A 1 507 ? 64.207 -50.253 -89.505 1.00 84.00 507 GLN A O 1
ATOM 4082 N N . TRP A 1 508 ? 63.574 -51.490 -91.274 1.00 86.06 508 TRP A N 1
ATOM 4083 C CA . TRP A 1 508 ? 63.059 -52.616 -90.499 1.00 86.06 508 TRP A CA 1
ATOM 4084 C C . TRP A 1 508 ? 64.183 -53.602 -90.196 1.00 86.06 508 TRP A C 1
ATOM 4086 O O . TRP A 1 508 ? 64.847 -54.108 -91.100 1.00 86.06 508 TRP A O 1
ATOM 4096 N N . ILE A 1 509 ? 64.390 -53.892 -88.914 1.00 83.25 509 ILE A N 1
ATOM 4097 C CA . ILE A 1 509 ? 65.410 -54.829 -88.442 1.00 83.25 509 ILE A CA 1
ATOM 4098 C C . ILE A 1 509 ? 64.710 -56.078 -87.921 1.00 83.25 509 ILE A C 1
ATOM 4100 O O . ILE A 1 509 ? 63.872 -55.998 -87.025 1.00 83.25 509 ILE A O 1
ATOM 4104 N N . ARG A 1 510 ? 65.063 -57.248 -88.456 1.00 83.62 510 ARG A N 1
ATOM 4105 C CA . ARG A 1 510 ? 64.503 -58.523 -87.995 1.00 83.62 510 ARG A CA 1
ATOM 4106 C C . ARG A 1 510 ? 64.946 -58.829 -86.562 1.00 83.62 510 ARG A C 1
ATOM 4108 O O . ARG A 1 510 ? 66.139 -58.796 -86.261 1.00 83.62 510 ARG A O 1
ATOM 4115 N N . ILE A 1 511 ? 63.992 -59.182 -85.704 1.00 80.88 511 ILE A N 1
ATOM 4116 C CA . ILE A 1 511 ? 64.251 -59.670 -84.349 1.00 80.88 511 ILE A CA 1
ATOM 4117 C C . ILE A 1 511 ? 64.523 -61.177 -84.424 1.00 80.88 511 ILE A C 1
ATOM 4119 O O . ILE A 1 511 ? 63.751 -61.933 -85.009 1.00 80.88 511 ILE A O 1
ATOM 4123 N N . THR A 1 512 ? 65.637 -61.622 -83.843 1.00 73.19 512 THR A N 1
ATOM 4124 C CA . THR A 1 512 ? 66.028 -63.045 -83.804 1.00 73.19 512 THR A CA 1
ATOM 4125 C C . THR A 1 512 ? 65.622 -63.752 -82.509 1.00 73.19 512 THR A C 1
ATOM 4127 O O . THR A 1 512 ? 65.889 -64.941 -82.359 1.00 73.19 512 THR A O 1
ATOM 4130 N N . ASP A 1 513 ? 65.001 -63.029 -81.577 1.00 70.81 513 ASP A N 1
ATOM 4131 C CA . ASP A 1 513 ? 64.504 -63.545 -80.302 1.00 70.81 513 ASP A CA 1
ATOM 4132 C C . ASP A 1 513 ? 63.192 -64.334 -80.492 1.00 70.81 513 ASP A C 1
ATOM 4134 O O . ASP A 1 513 ? 62.183 -63.823 -80.995 1.00 70.81 513 ASP A O 1
ATOM 4138 N N . THR A 1 514 ? 63.214 -65.609 -80.110 1.00 65.69 514 THR A N 1
ATOM 4139 C CA . THR A 1 514 ? 62.092 -66.539 -80.276 1.00 65.69 514 THR A CA 1
ATOM 4140 C C . THR A 1 514 ? 60.941 -66.292 -79.300 1.00 65.69 514 THR A C 1
ATOM 4142 O O . THR A 1 514 ? 59.803 -66.626 -79.632 1.00 65.69 514 THR A O 1
ATOM 4145 N N . ASP A 1 515 ? 61.187 -65.679 -78.139 1.00 69.12 515 ASP A N 1
ATOM 4146 C CA . ASP A 1 515 ? 60.157 -65.470 -77.112 1.00 69.12 515 ASP A CA 1
ATOM 4147 C C . ASP A 1 515 ? 59.238 -64.297 -77.475 1.00 69.12 515 ASP A C 1
ATOM 4149 O O . ASP A 1 515 ? 58.015 -64.394 -77.350 1.00 69.12 515 ASP A O 1
ATOM 4153 N N . VAL A 1 516 ? 59.804 -63.234 -78.056 1.00 64.19 516 VAL A N 1
ATOM 4154 C CA . VAL A 1 516 ? 59.047 -62.090 -78.604 1.00 64.19 516 VAL A CA 1
ATOM 4155 C C . VAL A 1 516 ? 58.138 -62.529 -79.756 1.00 64.19 516 VAL A C 1
ATOM 4157 O O . VAL A 1 516 ? 57.001 -62.079 -79.886 1.00 64.19 516 VAL A O 1
ATOM 4160 N N . THR A 1 517 ? 58.616 -63.466 -80.572 1.00 63.19 517 THR A N 1
ATOM 4161 C CA . THR A 1 517 ? 57.867 -64.027 -81.704 1.00 63.19 517 THR A CA 1
ATOM 4162 C C . THR A 1 517 ? 56.665 -64.864 -81.239 1.00 63.19 517 THR A C 1
ATOM 4164 O O . THR A 1 517 ? 55.597 -64.828 -81.851 1.00 63.19 517 THR A O 1
ATOM 4167 N N . LYS A 1 518 ? 56.804 -65.587 -80.121 1.00 69.38 518 LYS A N 1
ATOM 4168 C CA . LYS A 1 518 ? 55.727 -66.392 -79.530 1.00 69.38 518 LYS A CA 1
ATOM 4169 C C . LYS A 1 518 ? 54.680 -65.534 -78.812 1.00 69.38 518 LYS A C 1
ATOM 4171 O O . LYS A 1 518 ? 53.489 -65.773 -78.983 1.00 69.38 518 LYS A O 1
ATOM 4176 N N . ALA A 1 519 ? 55.112 -64.500 -78.090 1.00 69.06 519 ALA A N 1
ATOM 4177 C CA . ALA A 1 519 ? 54.217 -63.565 -77.407 1.00 69.06 519 ALA A CA 1
ATOM 4178 C C . ALA A 1 519 ? 53.247 -62.857 -78.376 1.00 69.06 519 ALA A C 1
ATOM 4180 O O . ALA A 1 519 ? 52.070 -62.688 -78.061 1.00 69.06 519 ALA A O 1
ATOM 4181 N N . LEU A 1 520 ? 53.708 -62.508 -79.582 1.00 67.50 520 LEU A N 1
ATOM 4182 C CA . LEU A 1 520 ? 52.868 -61.874 -80.605 1.00 67.50 520 LEU A CA 1
ATOM 4183 C C . LEU A 1 520 ? 51.902 -62.852 -81.296 1.00 67.50 520 LEU A C 1
ATOM 4185 O O . LEU A 1 520 ? 50.778 -62.471 -81.621 1.00 67.50 520 LEU A O 1
ATOM 4189 N N . SER A 1 521 ? 52.282 -64.127 -81.441 1.00 68.44 521 SER A N 1
ATOM 4190 C CA . SER A 1 521 ? 51.364 -65.188 -81.886 1.00 68.44 521 SER A CA 1
ATOM 4191 C C . SER A 1 521 ? 50.212 -65.418 -80.896 1.00 68.44 521 SER A C 1
ATOM 4193 O O . SER A 1 521 ? 49.103 -65.747 -81.315 1.00 68.44 521 SER A O 1
ATOM 4195 N N . ASP A 1 522 ? 50.459 -65.294 -79.590 1.00 70.88 522 ASP A N 1
ATOM 4196 C CA . ASP A 1 522 ? 49.424 -65.473 -78.564 1.00 70.88 522 ASP A CA 1
ATOM 4197 C C . ASP A 1 522 ? 48.515 -64.232 -78.449 1.00 70.88 522 ASP A C 1
ATOM 4199 O O . ASP A 1 522 ? 47.303 -64.373 -78.275 1.00 70.88 522 ASP A O 1
ATOM 4203 N N . ALA A 1 523 ? 49.058 -63.026 -78.657 1.00 64.38 523 ALA A N 1
ATOM 4204 C CA . ALA A 1 523 ? 48.287 -61.781 -78.701 1.00 64.38 523 ALA A CA 1
ATOM 4205 C C . ALA A 1 523 ? 47.269 -61.741 -79.859 1.00 64.38 523 ALA A C 1
ATOM 4207 O O . ALA A 1 523 ? 46.131 -61.323 -79.653 1.00 64.38 523 ALA A O 1
ATOM 4208 N N . SER A 1 524 ? 47.629 -62.259 -81.042 1.00 63.69 524 SER A N 1
ATOM 4209 C CA . SER A 1 524 ? 46.704 -62.371 -82.184 1.00 63.69 524 SER A CA 1
ATOM 4210 C C . SER A 1 524 ? 45.486 -63.263 -81.887 1.00 63.69 524 SER A C 1
ATOM 4212 O O . SER A 1 524 ? 44.406 -63.000 -82.403 1.00 63.69 524 SER A O 1
ATOM 4214 N N . LYS A 1 525 ? 45.617 -64.278 -81.020 1.00 65.25 525 LYS A N 1
ATOM 4215 C CA . LYS A 1 525 ? 44.509 -65.184 -80.653 1.00 65.25 525 LYS A CA 1
ATOM 4216 C C . LYS A 1 525 ? 43.582 -64.622 -79.571 1.00 65.25 525 LYS A C 1
ATOM 4218 O O . LYS A 1 525 ? 42.439 -65.055 -79.468 1.00 65.25 525 LYS A O 1
ATOM 4223 N N . ALA A 1 526 ? 44.057 -63.688 -78.746 1.00 58.56 526 ALA A N 1
ATOM 4224 C CA . ALA A 1 526 ? 43.283 -63.123 -77.638 1.00 58.56 526 ALA A CA 1
ATOM 4225 C C . ALA A 1 526 ? 42.246 -62.074 -78.091 1.00 58.56 526 ALA A C 1
ATOM 4227 O O . ALA A 1 526 ? 41.248 -61.871 -77.399 1.00 58.56 526 ALA A O 1
ATOM 4228 N N . GLN A 1 527 ? 42.444 -61.448 -79.256 1.00 61.25 527 GLN A N 1
ATOM 4229 C CA . GLN A 1 527 ? 41.532 -60.438 -79.803 1.00 61.25 527 GLN A CA 1
ATOM 4230 C C . GLN A 1 527 ? 40.176 -61.036 -80.233 1.00 61.25 527 GLN A C 1
ATOM 4232 O O . GLN A 1 527 ? 39.141 -60.453 -79.927 1.00 61.25 527 GLN A O 1
ATOM 4237 N N . ASP A 1 528 ? 40.161 -62.251 -80.792 1.00 57.91 528 ASP A N 1
ATOM 4238 C CA . ASP A 1 528 ? 38.934 -62.948 -81.228 1.00 57.91 528 ASP A CA 1
ATOM 4239 C C . ASP A 1 528 ? 37.959 -63.294 -80.080 1.00 57.91 528 ASP A C 1
ATOM 4241 O O . ASP A 1 528 ? 36.775 -63.534 -80.310 1.00 57.91 528 ASP A O 1
ATOM 4245 N N . THR A 1 529 ? 38.420 -63.332 -78.822 1.00 59.59 529 THR A N 1
ATOM 4246 C CA . THR A 1 529 ? 37.584 -63.735 -77.667 1.00 59.59 529 THR A CA 1
ATOM 4247 C C . THR A 1 529 ? 36.843 -62.556 -77.014 1.00 59.59 529 THR A C 1
ATOM 4249 O O . THR A 1 529 ? 35.852 -62.762 -76.313 1.00 59.59 529 THR A O 1
ATOM 4252 N N . ALA A 1 530 ? 37.279 -61.312 -77.235 1.00 55.50 530 ALA A N 1
ATOM 4253 C CA . ALA A 1 530 ? 36.714 -60.130 -76.575 1.00 55.50 530 ALA A CA 1
ATOM 4254 C C . ALA A 1 530 ? 35.438 -59.574 -77.247 1.00 55.50 530 ALA A C 1
ATOM 4256 O O . ALA A 1 530 ? 34.707 -58.804 -76.618 1.00 55.50 530 ALA A O 1
ATOM 4257 N N . ASP A 1 531 ? 35.123 -59.998 -78.474 1.00 54.47 531 ASP A N 1
ATOM 4258 C CA . ASP A 1 531 ? 34.014 -59.446 -79.269 1.00 54.47 531 ASP A CA 1
ATOM 4259 C C . ASP A 1 531 ? 32.616 -60.034 -78.954 1.00 54.47 531 ASP A C 1
ATOM 4261 O O . ASP A 1 531 ? 31.621 -59.602 -79.534 1.00 54.47 531 ASP A O 1
ATOM 4265 N N . SER A 1 532 ? 32.469 -60.955 -77.987 1.00 53.84 532 SER A N 1
ATOM 4266 C CA . SER A 1 532 ? 31.160 -61.533 -77.594 1.00 53.84 532 SER A CA 1
ATOM 4267 C C . SER A 1 532 ? 30.694 -61.088 -76.186 1.00 53.84 532 SER A C 1
ATOM 4269 O O . SER A 1 532 ? 31.245 -61.534 -75.182 1.00 53.84 532 SER A O 1
ATOM 4271 N N . LYS A 1 533 ? 29.656 -60.231 -76.070 1.00 58.81 533 LYS A N 1
ATOM 4272 C CA . LYS A 1 533 ? 29.088 -59.712 -74.788 1.00 58.81 533 LYS A CA 1
ATOM 4273 C C . LYS A 1 533 ? 27.694 -60.300 -74.440 1.00 58.81 533 LYS A C 1
ATOM 4275 O O . LYS A 1 533 ? 26.841 -60.396 -75.315 1.00 58.81 533 LYS A O 1
ATOM 4280 N N . ARG A 1 534 ? 27.439 -60.610 -73.150 1.00 62.81 534 ARG A N 1
ATOM 4281 C CA . ARG A 1 534 ? 26.139 -61.052 -72.547 1.00 62.81 534 ARG A CA 1
ATOM 4282 C C . ARG A 1 534 ? 25.141 -59.886 -72.354 1.00 62.81 534 ARG A C 1
ATOM 4284 O O . ARG A 1 534 ? 25.594 -58.758 -72.158 1.00 62.81 534 ARG A O 1
ATOM 4291 N N . ARG A 1 535 ? 23.813 -60.119 -72.379 1.00 73.19 535 ARG A N 1
ATOM 4292 C CA . ARG A 1 535 ? 22.767 -59.072 -72.549 1.00 73.19 535 ARG A CA 1
ATOM 4293 C C . ARG A 1 535 ? 21.785 -58.933 -71.362 1.00 73.19 535 ARG A C 1
ATOM 4295 O O . ARG A 1 535 ? 21.501 -59.887 -70.643 1.00 73.19 535 ARG A O 1
ATOM 4302 N N . VAL A 1 536 ? 21.236 -57.721 -71.173 1.00 76.69 536 VAL A N 1
ATOM 4303 C CA . VAL A 1 536 ? 20.180 -57.405 -70.180 1.00 76.69 536 VAL A CA 1
ATOM 4304 C C . VAL A 1 536 ? 18.965 -56.794 -70.879 1.00 76.69 536 VAL A C 1
ATOM 4306 O O . VAL A 1 536 ? 19.086 -55.810 -71.608 1.00 76.69 536 VAL A O 1
ATOM 4309 N N . PHE A 1 537 ? 17.790 -57.363 -70.629 1.00 78.19 537 PHE A N 1
ATOM 4310 C CA . PHE A 1 537 ? 16.505 -56.948 -71.172 1.00 78.19 537 PHE A CA 1
ATOM 4311 C C . PHE A 1 537 ? 15.710 -56.157 -70.128 1.00 78.19 537 PHE A C 1
ATOM 4313 O O . PHE A 1 537 ? 15.585 -56.563 -68.974 1.00 78.19 537 PHE A O 1
ATOM 4320 N N . VAL A 1 538 ? 15.128 -55.035 -70.547 1.00 77.00 538 VAL A N 1
ATOM 4321 C CA . VAL A 1 538 ? 14.244 -54.198 -69.709 1.00 77.00 538 VAL A CA 1
ATOM 4322 C C . VAL A 1 538 ? 12.772 -54.280 -70.132 1.00 77.00 538 VAL A C 1
ATOM 4324 O O . VAL A 1 538 ? 11.901 -53.869 -69.381 1.00 77.00 538 VAL A O 1
ATOM 4327 N N . ASN A 1 539 ? 12.505 -54.882 -71.294 1.00 76.38 539 ASN A N 1
ATOM 4328 C CA . ASN A 1 539 ? 11.185 -55.208 -71.848 1.00 76.38 539 ASN A CA 1
ATOM 4329 C C . ASN A 1 539 ? 11.151 -56.713 -72.185 1.00 76.38 539 ASN A C 1
ATOM 4331 O O . ASN A 1 539 ? 12.201 -57.354 -72.122 1.00 76.38 539 ASN A O 1
ATOM 4335 N N . GLN A 1 540 ? 9.991 -57.278 -72.556 1.00 82.31 540 GLN A N 1
ATOM 4336 C CA . GLN A 1 540 ? 9.876 -58.712 -72.878 1.00 82.31 540 GLN A CA 1
ATOM 4337 C C . GLN A 1 540 ? 10.983 -59.159 -73.869 1.00 82.31 540 GLN A C 1
ATOM 4339 O O . GLN A 1 540 ? 11.049 -58.607 -74.972 1.00 82.31 540 GLN A O 1
ATOM 4344 N N . PRO A 1 541 ? 11.853 -60.123 -73.496 1.00 83.12 541 PRO A N 1
ATOM 4345 C CA . PRO A 1 541 ? 12.991 -60.543 -74.311 1.00 83.12 541 PRO A CA 1
ATOM 4346 C C . PRO A 1 541 ? 12.566 -61.057 -75.690 1.00 83.12 541 PRO A C 1
ATOM 4348 O O . PRO A 1 541 ? 11.646 -61.868 -75.800 1.00 83.12 541 PRO A O 1
ATOM 4351 N N . SER A 1 542 ? 13.263 -60.617 -76.741 1.00 78.19 542 SER A N 1
ATOM 4352 C CA . SER A 1 542 ? 13.103 -61.153 -78.100 1.00 78.19 542 SER A CA 1
ATOM 4353 C C . SER A 1 542 ? 14.319 -62.012 -78.455 1.00 78.19 542 SER A C 1
ATOM 4355 O O . SER A 1 542 ? 15.443 -61.588 -78.174 1.00 78.19 542 SER A O 1
ATOM 4357 N N . PRO A 1 543 ? 14.135 -63.225 -79.011 1.00 82.50 543 PRO A N 1
ATOM 4358 C CA . PRO A 1 543 ? 15.262 -64.025 -79.468 1.00 82.50 543 PRO A CA 1
ATOM 4359 C C . PRO A 1 543 ? 16.096 -63.297 -80.542 1.00 82.50 543 PRO A C 1
ATOM 4361 O O . PRO A 1 543 ? 15.517 -62.625 -81.397 1.00 82.50 543 PRO A O 1
ATOM 4364 N N . PRO A 1 544 ? 17.434 -63.440 -80.529 1.00 77.31 544 PRO A N 1
ATOM 4365 C CA . PRO A 1 544 ? 18.161 -64.440 -79.758 1.00 77.31 544 PRO A CA 1
ATOM 4366 C C . PRO A 1 544 ? 18.438 -64.001 -78.316 1.00 77.31 544 PRO A C 1
ATOM 4368 O O . PRO A 1 544 ? 18.837 -62.861 -78.085 1.00 77.31 544 PRO A O 1
ATOM 4371 N N . TYR A 1 545 ? 18.301 -64.921 -77.363 1.00 83.00 545 TYR A N 1
ATOM 4372 C CA . TYR A 1 545 ? 18.758 -64.770 -75.976 1.00 83.00 545 TYR A CA 1
ATOM 4373 C C . TYR A 1 545 ? 19.440 -66.056 -75.514 1.00 83.00 545 TYR A C 1
ATOM 4375 O O . TYR A 1 545 ? 19.112 -67.144 -75.988 1.00 83.00 545 TYR A O 1
ATOM 4383 N N . GLU A 1 546 ? 20.394 -65.943 -74.599 1.00 81.12 546 GLU A N 1
ATOM 4384 C CA . GLU A 1 546 ? 21.230 -67.058 -74.149 1.00 81.12 546 GLU A CA 1
ATOM 4385 C C . GLU A 1 546 ? 21.099 -67.297 -72.635 1.00 81.12 546 GLU A C 1
ATOM 4387 O O . GLU A 1 546 ? 20.723 -66.385 -71.890 1.00 81.12 546 GLU A O 1
ATOM 4392 N N . PRO A 1 547 ? 21.392 -68.517 -72.144 1.00 80.00 547 PRO A N 1
ATOM 4393 C CA . PRO A 1 547 ? 21.395 -68.806 -70.721 1.00 80.00 547 PRO A CA 1
ATOM 4394 C C . PRO A 1 547 ? 22.345 -67.861 -69.982 1.00 80.00 547 PRO A C 1
ATOM 4396 O O . PRO A 1 547 ? 23.527 -67.758 -70.315 1.00 80.00 547 PRO A O 1
ATOM 4399 N N . GLY A 1 548 ? 21.826 -67.176 -68.967 1.00 72.94 548 GLY A N 1
ATOM 4400 C CA . GLY A 1 548 ? 22.550 -66.141 -68.228 1.00 72.94 548 GLY A CA 1
ATOM 4401 C C . GLY A 1 548 ? 22.225 -64.700 -68.633 1.00 72.94 548 GLY A C 1
ATOM 4402 O O . GLY A 1 548 ? 22.676 -63.790 -67.937 1.00 72.94 548 GLY A O 1
ATOM 4403 N N . ASP A 1 549 ? 21.414 -64.470 -69.671 1.00 84.75 549 ASP A N 1
ATOM 4404 C CA . ASP A 1 549 ? 20.806 -63.154 -69.903 1.00 84.75 549 ASP A CA 1
ATOM 4405 C C . ASP A 1 549 ? 19.784 -62.815 -68.787 1.00 84.75 549 ASP A C 1
ATOM 4407 O O . ASP A 1 549 ? 19.166 -63.703 -68.184 1.00 84.75 549 ASP A O 1
ATOM 4411 N N . ILE A 1 550 ? 19.606 -61.523 -68.482 1.00 84.75 550 ILE A N 1
ATOM 4412 C CA . ILE A 1 550 ? 18.778 -61.030 -67.356 1.00 84.75 550 ILE A CA 1
ATOM 4413 C C . ILE A 1 550 ? 17.585 -60.219 -67.869 1.00 84.75 550 ILE A C 1
ATOM 4415 O O . ILE A 1 550 ? 17.756 -59.388 -68.755 1.00 84.75 550 ILE A O 1
ATOM 4419 N N . TRP A 1 551 ? 16.398 -60.399 -67.281 1.00 85.81 551 TRP A N 1
ATOM 4420 C CA . TRP A 1 551 ? 15.202 -59.598 -67.561 1.00 85.81 551 TRP A CA 1
ATOM 4421 C C . TRP A 1 551 ? 14.628 -58.998 -66.272 1.00 85.81 551 TRP A C 1
ATOM 4423 O O . TRP A 1 551 ? 14.311 -59.717 -65.326 1.00 85.81 551 TRP A O 1
ATOM 4433 N N . THR A 1 552 ? 14.507 -57.671 -66.219 1.00 75.44 552 THR A N 1
ATOM 4434 C CA . THR A 1 552 ? 14.211 -56.924 -64.980 1.00 75.44 552 THR A CA 1
ATOM 4435 C C . THR A 1 552 ? 12.767 -56.425 -64.851 1.00 75.44 552 THR A C 1
ATOM 4437 O O . THR A 1 552 ? 12.485 -55.615 -63.971 1.00 75.44 552 THR A O 1
ATOM 4440 N N . GLN A 1 553 ? 11.843 -56.896 -65.697 1.00 74.31 553 GLN A N 1
ATOM 4441 C CA . GLN A 1 553 ? 10.419 -56.527 -65.642 1.00 74.31 553 GLN A CA 1
ATOM 4442 C C . GLN A 1 553 ? 9.488 -57.726 -65.892 1.00 74.31 553 GLN A C 1
ATOM 4444 O O . GLN A 1 553 ? 8.683 -57.720 -66.823 1.00 74.31 553 GLN A O 1
ATOM 4449 N N . GLY A 1 554 ? 9.587 -58.773 -65.067 1.00 68.06 554 GLY A N 1
ATOM 4450 C CA . GLY A 1 554 ? 8.572 -59.833 -65.035 1.00 68.06 554 GLY A CA 1
ATOM 4451 C C . GLY A 1 554 ? 7.183 -59.304 -64.632 1.00 68.06 554 GLY A C 1
ATOM 4452 O O . GLY A 1 554 ? 7.038 -58.139 -64.274 1.00 68.06 554 GLY A O 1
ATOM 4453 N N . THR A 1 555 ? 6.155 -60.158 -64.648 1.00 65.69 555 THR A N 1
ATOM 4454 C CA . THR A 1 555 ? 4.722 -59.793 -64.530 1.00 65.69 555 THR A CA 1
ATOM 4455 C C . THR A 1 555 ? 4.359 -58.808 -63.402 1.00 65.69 555 THR A C 1
ATOM 4457 O O . THR A 1 555 ? 3.430 -58.033 -63.593 1.00 65.69 555 THR A O 1
ATOM 4460 N N . ASN A 1 556 ? 5.099 -58.775 -62.284 1.00 62.50 556 ASN A N 1
ATOM 4461 C CA . ASN A 1 556 ? 4.908 -57.819 -61.178 1.00 62.50 556 ASN A CA 1
ATOM 4462 C C . ASN A 1 556 ? 6.185 -57.019 -60.817 1.00 62.50 556 ASN A C 1
ATOM 4464 O O . ASN A 1 556 ? 6.364 -56.631 -59.665 1.00 62.50 556 ASN A O 1
ATOM 4468 N N . GLY A 1 557 ? 7.104 -56.805 -61.768 1.00 68.25 557 GLY A N 1
ATOM 4469 C CA . GLY A 1 557 ? 8.427 -56.211 -61.504 1.00 68.25 557 GLY A CA 1
ATOM 4470 C C . GLY A 1 557 ? 9.462 -57.218 -60.984 1.00 68.25 557 GLY A C 1
ATOM 4471 O O . GLY A 1 557 ? 10.454 -56.839 -60.367 1.00 68.25 557 GLY A O 1
ATOM 4472 N N . ASP A 1 558 ? 9.224 -58.511 -61.220 1.00 75.50 558 ASP A N 1
ATOM 4473 C CA . ASP A 1 558 ? 10.131 -59.591 -60.829 1.00 75.50 558 ASP A CA 1
ATOM 4474 C C . ASP A 1 558 ? 11.440 -59.557 -61.643 1.00 75.50 558 ASP A C 1
ATOM 4476 O O . ASP A 1 558 ? 11.425 -59.303 -62.851 1.00 75.50 558 ASP A O 1
ATOM 4480 N N . ILE A 1 559 ? 12.563 -59.907 -61.005 1.00 80.25 559 ILE A N 1
ATOM 4481 C CA . ILE A 1 559 ? 13.848 -60.142 -61.683 1.00 80.25 559 ILE A CA 1
ATOM 4482 C C . ILE A 1 559 ? 13.928 -61.615 -62.106 1.00 80.25 559 ILE A C 1
ATOM 4484 O O . ILE A 1 559 ? 13.868 -62.524 -61.268 1.00 80.25 559 ILE A O 1
ATOM 4488 N N . LEU A 1 560 ? 14.080 -61.842 -63.411 1.00 82.69 560 LEU A N 1
ATOM 4489 C CA . LEU A 1 560 ? 14.115 -63.154 -64.052 1.00 82.69 560 LEU A CA 1
ATOM 4490 C C . LEU A 1 560 ? 15.467 -63.380 -64.753 1.00 82.69 560 LEU A C 1
ATOM 4492 O O . LEU A 1 560 ? 16.051 -62.450 -65.309 1.00 82.69 560 LEU A O 1
ATOM 4496 N N . SER A 1 561 ? 15.959 -64.620 -64.764 1.00 83.00 561 SER A N 1
ATOM 4497 C CA . SER A 1 561 ? 17.162 -65.021 -65.515 1.00 83.00 561 SER A CA 1
ATOM 4498 C C . SER A 1 561 ? 16.825 -66.095 -66.547 1.00 83.00 561 SER A C 1
ATOM 4500 O O . SER A 1 561 ? 16.043 -67.005 -66.256 1.00 83.00 561 SER A O 1
ATOM 4502 N N . CYS A 1 562 ? 17.402 -65.973 -67.745 1.00 83.56 562 CYS A N 1
ATOM 4503 C CA . CYS A 1 562 ? 17.244 -66.937 -68.825 1.00 83.56 562 CYS A CA 1
ATOM 4504 C C . CYS A 1 562 ? 18.004 -68.228 -68.506 1.00 83.56 562 CYS A C 1
ATOM 4506 O O . CYS A 1 562 ? 19.208 -68.200 -68.241 1.00 83.56 562 CYS A O 1
ATOM 4508 N N . GLN A 1 563 ? 17.321 -69.367 -68.567 1.00 84.81 563 GLN A N 1
ATOM 4509 C CA . GLN A 1 563 ? 17.927 -70.692 -68.423 1.00 84.81 563 GLN A CA 1
ATOM 4510 C C . GLN A 1 563 ? 18.077 -71.445 -69.748 1.00 84.81 563 GLN A C 1
ATOM 4512 O O . GLN A 1 563 ? 18.903 -72.353 -69.818 1.00 84.81 563 GLN A O 1
ATOM 4517 N N . THR A 1 564 ? 17.321 -71.087 -70.790 1.00 81.88 564 THR A N 1
ATOM 4518 C CA . THR A 1 564 ? 17.299 -71.824 -72.065 1.00 81.88 564 THR A CA 1
ATOM 4519 C C . THR A 1 564 ? 17.497 -70.875 -73.244 1.00 81.88 564 THR A C 1
ATOM 4521 O O . THR A 1 564 ? 16.782 -69.887 -73.368 1.00 81.88 564 THR A O 1
ATOM 4524 N N . ALA A 1 565 ? 18.476 -71.171 -74.107 1.00 83.06 565 ALA A N 1
ATOM 4525 C CA . ALA A 1 565 ? 18.793 -70.341 -75.270 1.00 83.06 565 ALA A CA 1
ATOM 4526 C C . ALA A 1 565 ? 17.670 -70.364 -76.315 1.00 83.06 565 ALA A C 1
ATOM 4528 O O . ALA A 1 565 ? 17.061 -71.413 -76.535 1.00 83.06 565 ALA A O 1
ATOM 4529 N N . LYS A 1 566 ? 17.498 -69.254 -77.037 1.00 83.19 566 LYS A N 1
ATOM 4530 C CA . LYS A 1 566 ? 16.727 -69.190 -78.284 1.00 83.19 566 LYS A CA 1
ATOM 4531 C C . LYS A 1 566 ? 17.467 -68.425 -79.365 1.00 83.19 566 LYS A C 1
ATOM 4533 O O . LYS A 1 566 ? 18.208 -67.488 -79.071 1.00 83.19 566 LYS A O 1
ATOM 4538 N N . GLN A 1 567 ? 17.248 -68.824 -80.613 1.00 79.88 567 GLN A N 1
ATOM 4539 C CA . GLN A 1 567 ? 17.895 -68.240 -81.789 1.00 79.88 567 GLN A CA 1
ATOM 4540 C C . GLN A 1 567 ? 17.037 -67.143 -82.432 1.00 79.88 567 GLN A C 1
ATOM 4542 O O . GLN A 1 567 ? 15.837 -67.036 -82.183 1.00 79.88 567 GLN A O 1
ATOM 4547 N N . GLU A 1 568 ? 17.660 -66.306 -83.259 1.00 74.25 568 GLU A N 1
ATOM 4548 C CA . GLU A 1 568 ? 16.992 -65.194 -83.934 1.00 74.25 568 GLU A CA 1
ATOM 4549 C C . GLU A 1 568 ? 15.847 -65.692 -84.833 1.00 74.25 568 GLU A C 1
ATOM 4551 O O . GLU A 1 568 ? 16.027 -66.591 -85.652 1.00 74.25 568 GLU A O 1
ATOM 4556 N N . GLY A 1 569 ? 14.649 -65.127 -84.651 1.00 72.81 569 GLY A N 1
ATOM 4557 C CA . GLY A 1 569 ? 13.432 -65.525 -85.371 1.00 72.81 569 GLY A CA 1
ATOM 4558 C C . GLY A 1 569 ? 12.537 -66.545 -84.652 1.00 72.81 569 GLY A C 1
ATOM 4559 O O . GLY A 1 569 ? 11.408 -66.769 -85.091 1.00 72.81 569 GLY A O 1
ATOM 4560 N N . GLU A 1 570 ? 12.973 -67.131 -83.532 1.00 76.06 570 GLU A N 1
ATOM 4561 C CA . GLU A 1 570 ? 12.102 -67.955 -82.684 1.00 76.06 570 GLU A CA 1
ATOM 4562 C C . GLU A 1 570 ? 11.151 -67.095 -81.830 1.00 76.06 570 GLU A C 1
ATOM 4564 O O . GLU A 1 570 ? 11.402 -65.923 -81.554 1.00 76.06 570 GLU A O 1
ATOM 4569 N N . SER A 1 571 ? 10.023 -67.666 -81.392 1.00 80.44 571 SER A N 1
ATOM 4570 C CA . SER A 1 571 ? 9.088 -66.961 -80.500 1.00 80.44 571 SER A CA 1
ATOM 4571 C C . SER A 1 571 ? 9.528 -67.054 -79.041 1.00 80.44 571 SER A C 1
ATOM 4573 O O . SER A 1 571 ? 9.922 -68.126 -78.579 1.00 80.44 571 SER A O 1
ATOM 4575 N N . TYR A 1 572 ? 9.399 -65.953 -78.300 1.00 84.62 572 TYR A N 1
ATOM 4576 C CA . TYR A 1 572 ? 9.613 -65.906 -76.850 1.00 84.62 572 TYR A CA 1
ATOM 4577 C C . TYR A 1 572 ? 8.810 -66.992 -76.113 1.00 84.62 572 TYR A C 1
ATOM 4579 O O . TYR A 1 572 ? 7.636 -67.214 -76.421 1.00 84.62 572 TYR A O 1
ATOM 4587 N N . ALA A 1 573 ? 9.418 -67.633 -75.110 1.00 83.06 573 ALA A N 1
ATOM 4588 C CA . ALA A 1 573 ? 8.720 -68.523 -74.187 1.00 83.06 573 ALA A CA 1
ATOM 4589 C C . ALA A 1 573 ? 9.000 -68.130 -72.730 1.00 83.06 573 ALA A C 1
ATOM 4591 O O . ALA A 1 573 ? 10.141 -68.117 -72.279 1.00 83.06 573 ALA A O 1
ATOM 4592 N N . ALA A 1 574 ? 7.940 -67.856 -71.966 1.00 80.81 574 ALA A N 1
ATOM 4593 C CA . ALA A 1 574 ? 8.062 -67.445 -70.565 1.00 80.81 574 ALA A CA 1
ATOM 4594 C C . ALA A 1 574 ? 8.697 -68.519 -69.664 1.00 80.81 574 ALA A C 1
ATOM 4596 O O . ALA A 1 574 ? 9.321 -68.182 -68.666 1.00 80.81 574 ALA A O 1
ATOM 4597 N N . ALA A 1 575 ? 8.583 -69.798 -70.036 1.00 82.56 575 ALA A N 1
ATOM 4598 C CA . ALA A 1 575 ? 9.208 -70.906 -69.313 1.00 82.56 575 ALA A CA 1
ATOM 4599 C C . ALA A 1 575 ? 10.747 -70.901 -69.387 1.00 82.56 575 ALA A C 1
ATOM 4601 O O . ALA A 1 575 ? 11.385 -71.527 -68.545 1.00 82.56 575 ALA A O 1
ATOM 4602 N N . ASP A 1 576 ? 11.344 -70.176 -70.342 1.00 86.00 576 ASP A N 1
ATOM 4603 C CA . ASP A 1 576 ? 12.803 -70.036 -70.441 1.00 86.00 576 ASP A CA 1
ATOM 4604 C C . ASP A 1 576 ? 13.370 -69.135 -69.328 1.00 86.00 576 ASP A C 1
ATOM 4606 O O . ASP A 1 576 ? 14.587 -69.056 -69.161 1.00 86.00 576 ASP A O 1
ATOM 4610 N N . TRP A 1 577 ? 12.501 -68.457 -68.566 1.00 85.69 577 TRP A N 1
ATOM 4611 C CA . TRP A 1 577 ? 12.839 -67.414 -67.602 1.00 85.69 577 TRP A CA 1
ATOM 4612 C C . TRP A 1 577 ? 12.341 -67.776 -66.196 1.00 85.69 577 TRP A C 1
ATOM 4614 O O . TRP A 1 577 ? 11.153 -68.009 -65.978 1.00 85.69 577 TRP A O 1
ATOM 4624 N N . VAL A 1 578 ? 13.246 -67.787 -65.213 1.00 83.25 578 VAL A N 1
ATOM 4625 C CA . VAL A 1 578 ? 12.953 -68.189 -63.821 1.00 83.25 578 VAL A CA 1
ATOM 4626 C C . VAL A 1 578 ? 13.242 -67.070 -62.818 1.00 83.25 578 VAL A C 1
ATOM 4628 O O . VAL A 1 578 ? 14.168 -66.282 -63.017 1.00 83.25 578 VAL A O 1
ATOM 4631 N N . LYS A 1 579 ? 12.455 -66.996 -61.729 1.00 80.12 579 LYS A N 1
ATOM 4632 C CA . LYS A 1 579 ? 12.598 -65.971 -60.672 1.00 80.12 579 LYS A CA 1
ATOM 4633 C C . LYS A 1 579 ? 13.923 -66.112 -59.929 1.00 80.12 579 LYS A C 1
ATOM 4635 O O . LYS A 1 579 ? 14.239 -67.186 -59.421 1.00 80.12 579 LYS A O 1
ATOM 4640 N N . ALA A 1 580 ? 14.653 -65.005 -59.817 1.00 71.00 580 ALA A N 1
ATOM 4641 C CA . ALA A 1 580 ? 15.971 -64.969 -59.193 1.00 71.00 580 ALA A CA 1
ATOM 4642 C C . ALA A 1 580 ? 15.956 -64.631 -57.680 1.00 71.00 580 ALA A C 1
ATOM 4644 O O . ALA A 1 580 ? 16.977 -64.829 -57.027 1.00 71.00 580 ALA A O 1
ATOM 4645 N N . ALA A 1 581 ? 14.832 -64.169 -57.096 1.00 64.56 581 ALA A N 1
ATOM 4646 C CA . ALA A 1 581 ? 14.741 -63.731 -55.686 1.00 64.56 581 ALA A CA 1
ATOM 4647 C C . ALA A 1 581 ? 13.528 -64.321 -54.911 1.00 64.56 581 ALA A C 1
ATOM 4649 O O . ALA A 1 581 ? 12.459 -64.502 -55.490 1.00 64.56 581 ALA A O 1
ATOM 4650 N N . LYS A 1 582 ? 13.688 -64.613 -53.601 1.00 53.94 582 LYS A N 1
ATOM 4651 C CA . LYS A 1 582 ? 12.680 -65.201 -52.676 1.00 53.94 582 LYS A CA 1
ATOM 4652 C C . LYS A 1 582 ? 12.497 -64.362 -51.386 1.00 53.94 582 LYS A C 1
ATOM 4654 O O . LYS A 1 582 ? 13.234 -64.597 -50.435 1.00 53.94 582 LYS A O 1
ATOM 4659 N N . TYR A 1 583 ? 11.522 -63.454 -51.292 1.00 48.12 583 TYR A N 1
ATOM 4660 C CA . TYR A 1 583 ? 11.166 -62.793 -50.016 1.00 48.12 583 TYR A CA 1
ATOM 4661 C C . TYR A 1 583 ? 9.642 -62.558 -49.893 1.00 48.12 583 TYR A C 1
ATOM 4663 O O . TYR A 1 583 ? 9.066 -62.107 -50.877 1.00 48.12 583 TYR A O 1
ATOM 4671 N N . THR A 1 584 ? 9.101 -62.824 -48.679 1.00 47.62 584 THR A N 1
ATOM 4672 C CA . THR A 1 584 ? 7.787 -62.505 -48.024 1.00 47.62 584 THR A CA 1
ATOM 4673 C C . THR A 1 584 ? 6.715 -63.610 -47.817 1.00 47.62 584 THR A C 1
ATOM 4675 O O . THR A 1 584 ? 6.126 -64.115 -48.769 1.00 47.62 584 THR A O 1
ATOM 4678 N N . ASP A 1 585 ? 6.396 -63.916 -46.540 1.00 52.62 585 ASP A N 1
ATOM 4679 C CA . ASP A 1 585 ? 5.163 -64.581 -46.057 1.00 52.62 585 ASP A CA 1
ATOM 4680 C C . ASP A 1 585 ? 4.687 -64.036 -44.673 1.00 52.62 585 ASP A C 1
ATOM 4682 O O . ASP A 1 585 ? 5.088 -64.503 -43.611 1.00 52.62 585 ASP A O 1
ATOM 4686 N N . ASP A 1 586 ? 3.776 -63.051 -44.660 1.00 64.62 586 ASP A N 1
ATOM 4687 C CA . ASP A 1 586 ? 3.286 -62.340 -43.450 1.00 64.62 586 ASP A CA 1
ATOM 4688 C C . ASP A 1 586 ? 2.267 -63.124 -42.578 1.00 64.62 586 ASP A C 1
ATOM 4690 O O . ASP A 1 586 ? 1.604 -62.570 -41.698 1.00 64.62 586 ASP A O 1
ATOM 4694 N N . GLN A 1 587 ? 2.139 -64.440 -42.771 1.00 68.12 587 GLN A N 1
ATOM 4695 C CA . GLN A 1 587 ? 1.080 -65.258 -42.158 1.00 68.12 587 GLN A CA 1
ATOM 4696 C C . GLN A 1 587 ? 1.165 -65.338 -40.620 1.00 68.12 587 GLN A C 1
ATOM 4698 O O . GLN A 1 587 ? 0.149 -65.455 -39.942 1.00 68.12 587 GLN A O 1
ATOM 4703 N N . ARG A 1 588 ? 2.370 -65.228 -40.044 1.00 67.94 588 ARG A N 1
ATOM 4704 C CA . ARG A 1 588 ? 2.579 -65.328 -38.587 1.00 67.94 588 ARG A CA 1
ATOM 4705 C C . ARG A 1 588 ? 2.100 -64.113 -37.791 1.00 67.94 588 ARG A C 1
ATOM 4707 O O . ARG A 1 588 ? 1.831 -64.260 -36.602 1.00 67.94 588 ARG A O 1
ATOM 4714 N N . ALA A 1 589 ? 2.018 -62.935 -38.407 1.00 69.50 589 ALA A N 1
ATOM 4715 C CA . ALA A 1 589 ? 1.557 -61.729 -37.719 1.00 69.50 589 ALA A CA 1
ATOM 4716 C C . ALA A 1 589 ? 0.031 -61.745 -37.520 1.00 69.50 589 ALA A C 1
ATOM 4718 O O . ALA A 1 589 ? -0.457 -61.363 -36.460 1.00 69.50 589 ALA A O 1
ATOM 4719 N N . ILE A 1 590 ? -0.702 -62.279 -38.502 1.00 72.88 590 ILE A N 1
ATOM 4720 C CA . ILE A 1 590 ? -2.171 -62.342 -38.507 1.00 72.88 590 ILE A CA 1
ATOM 4721 C C . ILE A 1 590 ? -2.696 -63.329 -37.448 1.00 72.88 590 ILE A C 1
ATOM 4723 O O . ILE A 1 590 ? -3.671 -63.045 -36.754 1.00 72.88 590 ILE A O 1
ATOM 4727 N N . ASP A 1 591 ? -2.024 -64.466 -37.255 1.00 77.69 591 ASP A N 1
ATOM 4728 C CA . ASP A 1 591 ? -2.440 -65.464 -36.258 1.00 77.69 591 ASP A CA 1
ATOM 4729 C C . ASP A 1 591 ? -2.261 -64.966 -34.807 1.00 77.69 591 ASP A C 1
ATOM 4731 O O . ASP A 1 591 ? -2.986 -65.384 -33.902 1.00 77.69 591 ASP A O 1
ATOM 4735 N N . ALA A 1 592 ? -1.309 -64.060 -34.560 1.00 75.19 592 ALA A N 1
ATOM 4736 C CA . ALA A 1 592 ? -1.088 -63.478 -33.235 1.00 75.19 592 ALA A CA 1
ATOM 4737 C C . ALA A 1 592 ? -2.172 -62.452 -32.859 1.00 75.19 592 ALA A C 1
ATOM 4739 O O . ALA A 1 592 ? -2.588 -62.400 -31.702 1.00 75.19 592 ALA A O 1
ATOM 4740 N N . GLU A 1 593 ? -2.654 -61.677 -33.832 1.00 80.44 593 GLU A N 1
ATOM 4741 C CA . GLU A 1 593 ? -3.712 -60.681 -33.636 1.00 80.44 593 GLU A CA 1
ATOM 4742 C C . GLU A 1 593 ? -5.054 -61.340 -33.273 1.00 80.44 593 GLU A C 1
ATOM 4744 O O . GLU A 1 593 ? -5.681 -60.965 -32.282 1.00 80.44 593 GLU A O 1
ATOM 4749 N N . ASN A 1 594 ? -5.449 -62.396 -33.994 1.00 79.38 594 ASN A N 1
ATOM 4750 C CA . ASN A 1 594 ? -6.728 -63.080 -33.760 1.00 79.38 594 ASN A CA 1
ATOM 4751 C C . ASN A 1 594 ? -6.809 -63.744 -32.372 1.00 79.38 594 ASN A C 1
ATOM 4753 O O . ASN A 1 594 ? -7.834 -63.650 -31.699 1.00 79.38 594 ASN A O 1
ATOM 4757 N N . ASN A 1 595 ? -5.712 -64.336 -31.888 1.00 80.31 595 ASN A N 1
ATOM 4758 C CA . ASN A 1 595 ? -5.676 -64.941 -30.550 1.00 80.31 595 ASN A CA 1
ATOM 4759 C C . ASN A 1 595 ? -5.838 -63.909 -29.416 1.00 80.31 595 ASN A C 1
ATOM 4761 O O . ASN A 1 595 ? -6.386 -64.232 -28.360 1.00 80.31 595 ASN A O 1
ATOM 4765 N N . ALA A 1 596 ? -5.368 -62.672 -29.608 1.00 78.94 596 ALA A N 1
ATOM 4766 C CA . ALA A 1 596 ? -5.525 -61.607 -28.617 1.00 78.94 596 ALA A CA 1
ATOM 4767 C C . ALA A 1 596 ? -6.978 -61.096 -28.540 1.00 78.94 596 ALA A C 1
ATOM 4769 O O . ALA A 1 596 ? -7.469 -60.769 -27.455 1.00 78.94 596 ALA A O 1
ATOM 4770 N N . ILE A 1 597 ? -7.682 -61.070 -29.676 1.00 81.31 597 ILE A N 1
ATOM 4771 C CA . ILE A 1 597 ? -9.091 -60.665 -29.760 1.00 81.31 597 ILE A CA 1
ATOM 4772 C C . ILE A 1 597 ? -9.995 -61.676 -29.036 1.00 81.31 597 ILE A C 1
ATOM 4774 O O . ILE A 1 597 ? -10.816 -61.272 -28.209 1.00 81.31 597 ILE A O 1
ATOM 4778 N N . ASP A 1 598 ? -9.796 -62.979 -29.254 1.00 81.75 598 ASP A N 1
ATOM 4779 C CA . ASP A 1 598 ? -10.618 -64.034 -28.637 1.00 81.75 598 ASP A CA 1
ATOM 4780 C C . ASP A 1 598 ? -10.518 -64.053 -27.102 1.00 81.75 598 ASP A C 1
ATOM 4782 O O . ASP A 1 598 ? -11.526 -64.203 -26.407 1.00 81.75 598 ASP A O 1
ATOM 4786 N N . TYR A 1 599 ? -9.321 -63.828 -26.546 1.00 78.31 599 TYR A N 1
ATOM 4787 C CA . TYR A 1 599 ? -9.135 -63.727 -25.094 1.00 78.31 599 TYR A CA 1
ATOM 4788 C C . TYR A 1 599 ? -9.874 -62.521 -24.495 1.00 78.31 599 TYR A C 1
ATOM 4790 O O . TYR A 1 599 ? -10.474 -62.618 -23.423 1.00 78.31 599 TYR A O 1
ATOM 4798 N N . THR A 1 600 ? -9.852 -61.386 -25.198 1.00 79.94 600 THR A N 1
ATOM 4799 C CA . THR A 1 600 ? -10.489 -60.146 -24.738 1.00 79.94 600 THR A CA 1
ATOM 4800 C C . THR A 1 600 ? -12.014 -60.281 -24.734 1.00 79.94 600 THR A C 1
ATOM 4802 O O . THR A 1 600 ? -12.655 -59.909 -23.752 1.00 79.94 600 THR A O 1
ATOM 4805 N N . ASN A 1 601 ? -12.593 -60.899 -25.768 1.00 78.25 601 ASN A N 1
ATOM 4806 C CA . ASN A 1 601 ? -14.038 -61.137 -25.854 1.00 78.25 601 ASN A CA 1
ATOM 4807 C C . ASN A 1 601 ? -14.549 -62.073 -24.744 1.00 78.25 601 ASN A C 1
ATOM 4809 O O . ASN A 1 601 ? -15.580 -61.792 -24.137 1.00 78.25 601 ASN A O 1
ATOM 4813 N N . GLY A 1 602 ? -13.794 -63.122 -24.395 1.00 76.88 602 GLY A N 1
ATOM 4814 C CA . GLY A 1 602 ? -14.166 -64.022 -23.296 1.00 76.88 602 GLY A CA 1
ATOM 4815 C C . GLY A 1 602 ? -14.156 -63.363 -21.906 1.00 76.88 602 GLY A C 1
ATOM 4816 O O . GLY A 1 602 ? -14.887 -63.792 -21.016 1.00 76.88 602 GLY A O 1
ATOM 4817 N N . GLN A 1 603 ? -13.352 -62.314 -21.693 1.00 79.19 603 GLN A N 1
ATOM 4818 C CA . GLN A 1 603 ? -13.372 -61.540 -20.441 1.00 79.19 603 GLN A CA 1
ATOM 4819 C C . GLN A 1 603 ? -14.582 -60.596 -20.357 1.00 79.19 603 GLN A C 1
ATOM 4821 O O . GLN A 1 603 ? -15.115 -60.393 -19.268 1.00 79.19 603 GLN A O 1
ATOM 4826 N N . VAL A 1 604 ? -15.037 -60.046 -21.488 1.00 77.38 604 VAL A N 1
ATOM 4827 C CA . VAL A 1 604 ? -16.221 -59.170 -21.544 1.00 77.38 604 VAL A CA 1
ATOM 4828 C C . VAL A 1 604 ? -17.497 -59.951 -21.222 1.00 77.38 604 VAL A C 1
ATOM 4830 O O . VAL A 1 604 ? -18.271 -59.501 -20.382 1.00 77.38 604 VAL A O 1
ATOM 4833 N N . GLU A 1 605 ? -17.663 -61.156 -21.776 1.00 75.75 605 GLU A N 1
ATOM 4834 C CA . GLU A 1 605 ? -18.817 -62.029 -21.491 1.00 75.75 605 GLU A CA 1
ATOM 4835 C C . GLU A 1 605 ? -18.950 -62.353 -19.990 1.00 75.75 605 GLU A C 1
ATOM 4837 O O . GLU A 1 605 ? -20.040 -62.275 -19.425 1.00 75.75 605 GLU A O 1
ATOM 4842 N N . GLN A 1 606 ? -17.833 -62.624 -19.301 1.00 73.94 606 GLN A N 1
ATOM 4843 C CA . GLN A 1 606 ? -17.835 -62.883 -17.852 1.00 73.94 606 GLN A CA 1
ATOM 4844 C C . GLN A 1 606 ? -18.242 -61.654 -17.022 1.00 73.94 606 GLN A C 1
ATOM 4846 O O . GLN A 1 606 ? -18.849 -61.791 -15.957 1.00 73.94 606 GLN A O 1
ATOM 4851 N N . VAL A 1 607 ? -17.914 -60.446 -17.488 1.00 70.12 607 VAL A N 1
ATOM 4852 C CA . VAL A 1 607 ? -18.300 -59.190 -16.828 1.00 70.12 607 VAL A CA 1
ATOM 4853 C C . VAL A 1 607 ? -19.773 -58.869 -17.085 1.00 70.12 607 VAL A C 1
ATOM 4855 O O . VAL A 1 607 ? -20.467 -58.462 -16.153 1.00 70.12 607 VAL A O 1
ATOM 4858 N N . GLU A 1 608 ? -20.280 -59.105 -18.296 1.00 72.12 608 GLU A N 1
ATOM 4859 C CA . GLU A 1 608 ? -21.701 -58.934 -18.628 1.00 72.12 608 GLU A CA 1
ATOM 4860 C C . GLU A 1 608 ? -22.595 -59.884 -17.815 1.00 72.12 608 GLU A C 1
ATOM 4862 O O . GLU A 1 608 ? -23.611 -59.458 -17.257 1.00 72.12 608 GLU A O 1
ATOM 4867 N N . GLU A 1 609 ? -22.180 -61.141 -17.632 1.00 69.19 609 GLU A N 1
ATOM 4868 C CA . GLU A 1 609 ? -22.902 -62.119 -16.809 1.00 69.19 609 GLU A CA 1
ATOM 4869 C C . GLU A 1 609 ? -22.906 -61.720 -15.314 1.00 69.19 609 GLU A C 1
ATOM 4871 O O . GLU A 1 609 ? -23.923 -61.846 -14.622 1.00 69.19 609 GLU A O 1
ATOM 4876 N N . ALA A 1 610 ? -21.808 -61.130 -14.820 1.00 59.69 610 ALA A N 1
ATOM 4877 C CA . ALA A 1 610 ? -21.703 -60.597 -13.458 1.00 59.69 610 ALA A CA 1
ATOM 4878 C C . ALA A 1 610 ? -22.506 -59.296 -13.230 1.00 59.69 610 ALA A C 1
ATOM 4880 O O . ALA A 1 610 ? -22.939 -59.032 -12.102 1.00 59.69 610 ALA A O 1
ATOM 4881 N N . ILE A 1 611 ? -22.716 -58.483 -14.272 1.00 62.06 611 ILE A N 1
ATOM 4882 C CA . ILE A 1 611 ? -23.574 -57.287 -14.238 1.00 62.06 611 ILE A CA 1
ATOM 4883 C C . ILE A 1 611 ? -25.052 -57.694 -14.270 1.00 62.06 611 ILE A C 1
ATOM 4885 O O . ILE A 1 611 ? -25.832 -57.194 -13.462 1.00 62.06 611 ILE A O 1
ATOM 4889 N N . SER A 1 612 ? -25.429 -58.675 -15.095 1.00 60.41 612 SER A N 1
ATOM 4890 C CA . SER A 1 612 ? -26.808 -59.178 -15.181 1.00 60.41 612 SER A CA 1
ATOM 4891 C C . SER A 1 612 ? -27.321 -59.758 -13.850 1.00 60.41 612 SER A C 1
ATOM 4893 O O . SER A 1 612 ? -28.461 -59.513 -13.464 1.00 60.41 612 SER A O 1
ATOM 4895 N N . GLN A 1 613 ? -26.465 -60.432 -13.072 1.00 56.94 613 GLN A N 1
ATOM 4896 C CA . GLN A 1 613 ? -26.801 -60.907 -11.716 1.00 56.94 613 GLN A CA 1
ATOM 4897 C C . GLN A 1 613 ? -26.939 -59.773 -10.673 1.00 56.94 613 GLN A C 1
ATOM 4899 O O . GLN A 1 613 ? -27.506 -59.984 -9.600 1.00 56.94 613 GLN A O 1
ATOM 4904 N N . ARG A 1 614 ? -26.424 -58.567 -10.959 1.00 55.81 614 ARG A N 1
ATOM 4905 C CA . ARG A 1 614 ? -26.492 -57.375 -10.091 1.00 55.81 614 ARG A CA 1
ATOM 4906 C C . ARG A 1 614 ? -27.665 -56.442 -10.408 1.00 55.81 614 ARG A C 1
ATOM 4908 O O . ARG A 1 614 ? -28.005 -55.608 -9.568 1.00 55.81 614 ARG A O 1
ATOM 4915 N N . GLU A 1 615 ? -28.312 -56.585 -11.559 1.00 51.19 615 GLU A N 1
ATOM 4916 C CA . GLU A 1 615 ? -29.463 -55.769 -11.952 1.00 51.19 615 GLU A CA 1
ATOM 4917 C C . GLU A 1 615 ? -30.784 -56.342 -11.401 1.00 51.19 615 GLU A C 1
ATOM 4919 O O . GLU A 1 615 ? -31.563 -57.014 -12.076 1.00 51.19 615 GLU A O 1
ATOM 4924 N N . LEU A 1 616 ? -31.056 -56.038 -10.128 1.00 56.19 616 LEU A N 1
ATOM 4925 C CA . LEU A 1 616 ? -32.366 -56.177 -9.486 1.00 56.19 616 LEU A CA 1
ATOM 4926 C C . LEU A 1 616 ? -33.406 -55.296 -10.204 1.00 56.19 616 LEU A C 1
ATOM 4928 O O . LEU A 1 616 ? -33.598 -54.128 -9.860 1.00 56.19 616 LEU A O 1
ATOM 4932 N N . SER A 1 617 ? -34.105 -55.848 -11.193 1.00 60.38 617 SER A N 1
ATOM 4933 C CA . SER A 1 617 ? -35.242 -55.169 -11.818 1.00 60.38 617 SER A CA 1
ATOM 4934 C C . SER A 1 617 ? -36.391 -55.015 -10.809 1.00 60.38 617 SER A C 1
ATOM 4936 O O . SER A 1 617 ? -36.931 -55.989 -10.278 1.00 60.38 617 SER A O 1
ATOM 4938 N N . ILE A 1 618 ? -36.741 -53.761 -10.505 1.00 75.69 618 ILE A N 1
ATOM 4939 C CA . ILE A 1 618 ? -37.903 -53.408 -9.683 1.00 75.69 618 ILE A CA 1
ATOM 4940 C C . ILE A 1 618 ? -39.158 -53.601 -10.537 1.00 75.69 618 ILE A C 1
ATOM 4942 O O . ILE A 1 618 ? -39.304 -52.941 -11.568 1.00 75.69 618 ILE A O 1
ATOM 4946 N N . PHE A 1 619 ? -40.092 -54.447 -10.104 1.00 77.94 619 PHE A N 1
ATOM 4947 C CA . PHE A 1 619 ? -41.385 -54.569 -10.780 1.00 77.94 619 PHE A CA 1
ATOM 4948 C C . PHE A 1 619 ? -42.193 -53.275 -10.602 1.00 77.94 619 PHE A C 1
ATOM 4950 O O . PHE A 1 619 ? -42.279 -52.745 -9.496 1.00 77.94 619 PHE A O 1
ATOM 4957 N N . ARG A 1 620 ? -42.804 -52.759 -11.674 1.00 82.00 620 ARG A N 1
ATOM 4958 C CA . ARG A 1 620 ? -43.660 -51.557 -11.650 1.00 82.00 620 ARG A CA 1
ATOM 4959 C C . ARG A 1 620 ? -44.987 -51.874 -12.325 1.00 82.00 620 ARG A C 1
ATOM 4961 O O . ARG A 1 620 ? -45.090 -51.826 -13.546 1.00 82.00 620 ARG A O 1
ATOM 4968 N N . GLN A 1 621 ? -45.969 -52.267 -11.529 1.00 80.94 621 GLN A N 1
ATOM 4969 C CA . GLN A 1 621 ? -47.286 -52.694 -12.001 1.00 80.94 621 GLN A CA 1
ATOM 4970 C C . GLN A 1 621 ? -48.285 -52.655 -10.845 1.00 80.94 621 GLN A C 1
ATOM 4972 O O . GLN A 1 621 ? -47.888 -52.754 -9.688 1.00 80.94 621 GLN A O 1
ATOM 4977 N N . ASP A 1 622 ? -49.580 -52.551 -11.135 1.00 82.44 622 ASP A N 1
ATOM 4978 C CA . ASP A 1 622 ? -50.605 -52.468 -10.084 1.00 82.44 622 ASP A CA 1
ATOM 4979 C C . ASP A 1 622 ? -50.903 -53.808 -9.408 1.00 82.44 622 ASP A C 1
ATOM 4981 O O . ASP A 1 622 ? -51.261 -53.858 -8.232 1.00 82.44 622 ASP A O 1
ATOM 4985 N N . GLN A 1 623 ? -50.756 -54.903 -10.154 1.00 83.81 623 GLN A N 1
ATOM 4986 C CA . GLN A 1 623 ? -51.006 -56.257 -9.665 1.00 83.81 623 GLN A CA 1
ATOM 4987 C C . GLN A 1 623 ? -49.727 -56.879 -9.109 1.00 83.81 623 GLN A C 1
ATOM 4989 O O . GLN A 1 623 ? -48.637 -56.593 -9.597 1.00 83.81 623 GLN A O 1
ATOM 4994 N N . GLU A 1 624 ? -49.853 -57.758 -8.119 1.00 85.12 624 GLU A N 1
ATOM 4995 C CA . GLU A 1 624 ? -48.707 -58.459 -7.533 1.00 85.12 624 GLU A CA 1
ATOM 4996 C C . GLU A 1 624 ? -47.951 -59.280 -8.600 1.00 85.12 624 GLU A C 1
ATOM 4998 O O . GLU A 1 624 ? -48.591 -59.988 -9.390 1.00 85.12 624 GLU A O 1
ATOM 5003 N N . PRO A 1 625 ? -46.607 -59.190 -8.672 1.00 85.38 625 PRO A N 1
ATOM 5004 C CA . PRO A 1 625 ? -45.815 -59.992 -9.596 1.00 85.38 625 PRO A CA 1
ATOM 5005 C C . PRO A 1 625 ? -46.069 -61.488 -9.378 1.00 85.38 625 PRO A C 1
ATOM 5007 O O . PRO A 1 625 ? -45.922 -62.001 -8.270 1.00 85.38 625 PRO A O 1
ATOM 5010 N N . SER A 1 626 ? -46.425 -62.203 -10.446 1.00 75.31 626 SER A N 1
ATOM 5011 C CA . SER A 1 626 ? -46.702 -63.644 -10.428 1.00 75.31 626 SER A CA 1
ATOM 5012 C C . SER A 1 626 ? -45.722 -64.384 -11.342 1.00 75.31 626 SER A C 1
ATOM 5014 O O . SER A 1 626 ? -45.331 -63.861 -12.381 1.00 75.31 626 SER A O 1
ATOM 5016 N N . GLY A 1 627 ? -45.282 -65.583 -10.942 1.00 66.50 627 GLY A N 1
ATOM 5017 C CA . GLY A 1 627 ? -44.356 -66.392 -11.753 1.00 66.50 627 GLY A CA 1
ATOM 5018 C C . GLY A 1 627 ? -43.386 -67.297 -10.988 1.00 66.50 627 GLY A C 1
ATOM 5019 O O . GLY A 1 627 ? -42.899 -68.259 -11.569 1.00 66.50 627 GLY A O 1
ATOM 5020 N N . GLY A 1 628 ? -43.147 -67.065 -9.691 1.00 68.50 628 GLY A N 1
ATOM 5021 C CA . GLY A 1 628 ? -42.119 -67.802 -8.938 1.00 68.50 628 GLY A CA 1
ATOM 5022 C C . GLY A 1 628 ? -40.691 -67.495 -9.427 1.00 68.50 628 GLY A C 1
ATOM 5023 O O . GLY A 1 628 ? -40.492 -66.992 -10.526 1.00 68.50 628 GLY A O 1
ATOM 5024 N N . GLY A 1 629 ? -39.679 -67.753 -8.592 1.00 68.12 629 GLY A N 1
ATOM 5025 C CA . GLY A 1 629 ? -38.277 -67.416 -8.902 1.00 68.12 629 GLY A CA 1
ATOM 5026 C C . GLY A 1 629 ? -37.805 -66.039 -8.412 1.00 68.12 629 GLY A C 1
ATOM 5027 O O . GLY A 1 629 ? -36.726 -65.599 -8.793 1.00 68.12 629 GLY A O 1
ATOM 5028 N N . PHE A 1 630 ? -38.580 -65.367 -7.557 1.00 80.88 630 PHE A N 1
ATOM 5029 C CA . PHE A 1 630 ? -38.177 -64.102 -6.935 1.00 80.88 630 PHE A CA 1
ATOM 5030 C C . PHE A 1 630 ? -37.069 -64.306 -5.894 1.00 80.88 630 PHE A C 1
ATOM 5032 O O . PHE A 1 630 ? -37.108 -65.257 -5.105 1.00 80.88 630 PHE A O 1
ATOM 5039 N N . VAL A 1 631 ? -36.110 -63.381 -5.843 1.00 73.56 631 VAL A N 1
ATOM 5040 C CA . VAL A 1 631 ? -35.019 -63.389 -4.854 1.00 73.56 631 VAL A CA 1
ATOM 5041 C C . VAL A 1 631 ? -35.407 -62.602 -3.600 1.00 73.56 631 VAL A C 1
ATOM 5043 O O . VAL A 1 631 ? -36.109 -61.594 -3.679 1.00 73.56 631 VAL A O 1
ATOM 5046 N N . VAL A 1 632 ? -34.982 -63.058 -2.415 1.00 75.81 632 VAL A N 1
ATOM 5047 C CA . VAL A 1 632 ? -35.234 -62.342 -1.148 1.00 75.81 632 VAL A CA 1
ATOM 5048 C C . VAL A 1 632 ? -34.662 -60.925 -1.250 1.00 75.81 632 VAL A C 1
ATOM 5050 O O . VAL A 1 632 ? -33.485 -60.755 -1.553 1.00 75.81 632 VAL A O 1
ATOM 5053 N N . GLY A 1 633 ? -35.493 -59.914 -0.998 1.00 73.75 633 GLY A N 1
ATOM 5054 C CA . GLY A 1 633 ? -35.136 -58.501 -1.140 1.00 73.75 633 GLY A CA 1
ATOM 5055 C C . GLY A 1 633 ? -35.480 -57.875 -2.495 1.00 73.75 633 GLY A C 1
ATOM 5056 O O . GLY A 1 633 ? -35.284 -56.672 -2.651 1.00 73.75 633 GLY A O 1
ATOM 5057 N N . GLN A 1 634 ? -36.031 -58.632 -3.453 1.00 83.00 634 GLN A N 1
ATOM 5058 C CA . GLN A 1 634 ? -36.542 -58.065 -4.704 1.00 83.00 634 GLN A CA 1
ATOM 5059 C C . GLN A 1 634 ? -37.660 -57.050 -4.424 1.00 83.00 634 GLN A C 1
ATOM 5061 O O . GLN A 1 634 ? -38.461 -57.251 -3.510 1.00 83.00 634 GLN A O 1
ATOM 5066 N N . LEU A 1 635 ? -37.698 -55.953 -5.186 1.00 83.44 635 LEU A N 1
ATOM 5067 C CA . LEU A 1 635 ? -38.604 -54.825 -4.950 1.00 83.44 635 LEU A CA 1
ATOM 5068 C C . LEU A 1 635 ? -39.731 -54.771 -5.989 1.00 83.44 635 LEU A C 1
ATOM 5070 O O . LEU A 1 635 ? -39.517 -55.012 -7.178 1.00 83.44 635 LEU A O 1
ATOM 5074 N N . TRP A 1 636 ? -40.922 -54.393 -5.534 1.00 88.38 636 TRP A N 1
ATOM 5075 C CA . TRP A 1 636 ? -42.095 -54.126 -6.362 1.00 88.38 636 TRP A CA 1
ATOM 5076 C C . TRP A 1 636 ? -42.730 -52.806 -5.926 1.00 88.38 636 TRP A C 1
ATOM 5078 O O . TRP A 1 636 ? -42.900 -52.546 -4.735 1.00 88.38 636 TRP A O 1
ATOM 5088 N N . ILE A 1 637 ? -43.072 -51.966 -6.899 1.00 85.00 637 ILE A N 1
ATOM 5089 C CA . ILE A 1 637 ? -43.812 -50.723 -6.701 1.00 85.00 637 ILE A CA 1
ATOM 5090 C C . ILE A 1 637 ? -45.187 -50.890 -7.334 1.00 85.00 637 ILE A C 1
ATOM 5092 O O . ILE A 1 637 ? -45.299 -51.163 -8.536 1.00 85.00 637 ILE A O 1
ATOM 5096 N N . ARG A 1 638 ? -46.228 -50.664 -6.533 1.00 84.75 638 ARG A N 1
ATOM 5097 C CA . ARG A 1 638 ? -47.595 -50.576 -7.032 1.00 84.75 638 ARG A CA 1
ATOM 5098 C C . ARG A 1 638 ? -47.813 -49.203 -7.665 1.00 84.75 638 ARG A C 1
ATOM 5100 O O . ARG A 1 638 ? -47.665 -48.179 -7.005 1.00 84.75 638 ARG A O 1
ATOM 5107 N N . THR A 1 639 ? -48.120 -49.160 -8.956 1.00 82.81 639 THR A N 1
ATOM 5108 C CA . THR A 1 639 ? -48.140 -47.904 -9.728 1.00 82.81 639 THR A CA 1
ATOM 5109 C C . THR A 1 639 ? -49.336 -46.993 -9.431 1.00 82.81 639 THR A C 1
ATOM 5111 O O . THR A 1 639 ? -49.241 -45.793 -9.667 1.00 82.81 639 THR A O 1
ATOM 5114 N N . THR A 1 640 ? -50.425 -47.513 -8.861 1.00 80.44 640 THR A N 1
ATOM 5115 C CA . THR A 1 640 ? -51.616 -46.729 -8.493 1.00 80.44 640 THR A CA 1
ATOM 5116 C C . THR A 1 640 ? -51.418 -45.806 -7.297 1.00 80.44 640 THR A C 1
ATOM 5118 O O . THR A 1 640 ? -52.008 -44.732 -7.261 1.00 80.44 640 THR A O 1
ATOM 5121 N N . ASP A 1 641 ? -50.647 -46.231 -6.296 1.00 81.81 641 ASP A N 1
ATOM 5122 C CA . ASP A 1 641 ? -50.495 -45.523 -5.015 1.00 81.81 641 ASP A CA 1
ATOM 5123 C C . ASP A 1 641 ? -49.028 -45.329 -4.604 1.00 81.81 641 ASP A C 1
ATOM 5125 O O . ASP A 1 641 ? -48.750 -44.797 -3.531 1.00 81.81 641 ASP A O 1
ATOM 5129 N N . PHE A 1 642 ? -48.093 -45.749 -5.461 1.00 77.50 642 PHE A N 1
ATOM 5130 C CA . PHE A 1 642 ? -46.650 -45.697 -5.236 1.00 77.50 642 PHE A CA 1
ATOM 5131 C C . PHE A 1 642 ? -46.205 -46.380 -3.935 1.00 77.50 642 PHE A C 1
ATOM 5133 O O . PHE A 1 642 ? -45.166 -46.036 -3.369 1.00 77.50 642 PHE A O 1
ATOM 5140 N N . THR A 1 643 ? -46.965 -47.368 -3.455 1.00 80.81 643 THR A N 1
ATOM 5141 C CA . THR A 1 643 ? -46.571 -48.148 -2.282 1.00 80.81 643 THR A CA 1
ATOM 5142 C C . THR A 1 643 ? -45.491 -49.170 -2.640 1.00 80.81 643 THR A C 1
ATOM 5144 O O . THR A 1 643 ? -45.516 -49.806 -3.699 1.00 80.81 643 THR A O 1
ATOM 5147 N N . PHE A 1 644 ? -44.505 -49.299 -1.749 1.00 84.62 644 PHE A N 1
ATOM 5148 C CA . PHE A 1 644 ? -43.341 -50.162 -1.937 1.00 84.62 644 PHE A CA 1
ATOM 5149 C C . PHE A 1 644 ? -43.549 -51.502 -1.237 1.00 84.62 644 PHE A C 1
ATOM 5151 O O . PHE A 1 644 ? -43.947 -51.553 -0.072 1.00 84.62 644 PHE A O 1
ATOM 5158 N N . PHE A 1 645 ? -43.212 -52.584 -1.928 1.00 85.50 645 PHE A N 1
ATOM 5159 C CA . PHE A 1 645 ? -43.232 -53.946 -1.412 1.00 85.50 645 PHE A CA 1
ATOM 5160 C C . PHE A 1 645 ? -41.869 -54.606 -1.626 1.00 85.50 645 PHE A C 1
ATOM 5162 O O . PHE A 1 645 ? -41.175 -54.333 -2.609 1.00 85.50 645 PHE A O 1
ATOM 5169 N N . ARG A 1 646 ? -41.491 -55.500 -0.711 1.00 87.06 646 ARG A N 1
ATOM 5170 C CA . ARG A 1 646 ? -40.290 -56.337 -0.822 1.00 87.06 646 ARG A CA 1
ATOM 5171 C C . ARG A 1 646 ? -40.653 -57.817 -0.749 1.00 87.06 646 ARG A C 1
ATOM 5173 O O . ARG A 1 646 ? -41.497 -58.202 0.060 1.00 87.06 646 ARG A O 1
ATOM 5180 N N . TRP A 1 647 ? -39.998 -58.649 -1.553 1.00 87.69 647 TRP A N 1
ATOM 5181 C CA . TRP A 1 647 ? -40.145 -60.100 -1.475 1.00 87.69 647 TRP A CA 1
ATOM 5182 C C . TRP A 1 647 ? -39.369 -60.645 -0.275 1.00 87.69 647 TRP A C 1
ATOM 5184 O O . TRP A 1 647 ? -38.155 -60.459 -0.168 1.00 87.69 647 TRP A O 1
ATOM 5194 N N . THR A 1 648 ? -40.046 -61.340 0.635 1.00 81.69 648 THR A N 1
ATOM 5195 C CA . THR A 1 648 ? -39.431 -61.888 1.859 1.00 81.69 648 THR A CA 1
ATOM 5196 C C . THR A 1 648 ? -38.855 -63.292 1.687 1.00 81.69 648 THR A C 1
ATOM 5198 O O . THR A 1 648 ? -38.266 -63.834 2.616 1.00 81.69 648 THR A O 1
ATOM 5201 N N . GLY A 1 649 ? -39.004 -63.887 0.501 1.00 79.31 649 GLY A N 1
ATOM 5202 C CA . GLY A 1 649 ? -38.707 -65.299 0.238 1.00 79.31 649 GLY A CA 1
ATOM 5203 C C . GLY A 1 649 ? -39.962 -66.161 0.145 1.00 79.31 649 GLY A C 1
ATOM 5204 O O . GLY A 1 649 ? -39.931 -67.201 -0.507 1.00 79.31 649 GLY A O 1
ATOM 5205 N N . SER A 1 650 ? -41.070 -65.706 0.735 1.00 81.88 650 SER A N 1
ATOM 5206 C CA . SER A 1 650 ? -42.356 -66.414 0.719 1.00 81.88 650 SER A CA 1
ATOM 5207 C C . SER A 1 650 ? -43.558 -65.550 0.333 1.00 81.88 650 SER A C 1
ATOM 5209 O O . SER A 1 650 ? -44.567 -66.111 -0.085 1.00 81.88 650 SER A O 1
ATOM 5211 N N . ALA A 1 651 ? -43.483 -64.223 0.483 1.00 85.25 651 ALA A N 1
ATOM 5212 C CA . ALA A 1 651 ? -44.565 -63.301 0.135 1.00 85.25 651 ALA A CA 1
ATOM 5213 C C . ALA A 1 651 ? -44.039 -61.888 -0.179 1.00 85.25 651 ALA A C 1
ATOM 5215 O O . ALA A 1 651 ? -42.921 -61.529 0.204 1.00 85.25 651 ALA A O 1
ATOM 5216 N N . TRP A 1 652 ? -44.862 -61.076 -0.847 1.00 85.62 652 TRP A N 1
ATOM 5217 C CA . TRP A 1 652 ? -44.640 -59.637 -0.987 1.00 85.62 652 TRP A CA 1
ATOM 5218 C C . TRP A 1 652 ? -45.177 -58.903 0.249 1.00 85.62 652 TRP A C 1
ATOM 5220 O O . TRP A 1 652 ? -46.377 -58.914 0.514 1.00 85.62 652 TRP A O 1
ATOM 5230 N N . GLU A 1 653 ? -44.296 -58.250 1.008 1.00 85.44 653 GLU A N 1
ATOM 5231 C CA . GLU A 1 653 ? -44.666 -57.472 2.198 1.00 85.44 653 GLU A CA 1
ATOM 5232 C C . GLU A 1 653 ? -44.435 -55.976 1.984 1.00 85.44 653 GLU A C 1
ATOM 5234 O O . GLU A 1 653 ? -43.415 -55.570 1.418 1.00 85.44 653 GLU A O 1
ATOM 5239 N N . GLN A 1 654 ? -45.377 -55.151 2.453 1.00 84.81 654 GLN A N 1
ATOM 5240 C CA . GLN A 1 654 ? -45.289 -53.696 2.339 1.00 84.81 654 GLN A CA 1
ATOM 5241 C C . GLN A 1 654 ? -44.124 -53.165 3.179 1.00 84.81 654 GLN A C 1
ATOM 5243 O O . GLN A 1 654 ? -43.990 -53.469 4.365 1.00 84.81 654 GLN A O 1
ATOM 5248 N N . PHE A 1 655 ? -43.290 -52.342 2.556 1.00 74.25 655 PHE A N 1
ATOM 5249 C CA . PHE A 1 655 ? -42.168 -51.664 3.179 1.00 74.25 655 PHE A CA 1
ATOM 5250 C C . PHE A 1 655 ? -42.508 -50.180 3.351 1.00 74.25 655 PHE A C 1
ATOM 5252 O O . PHE A 1 655 ? -42.679 -49.459 2.369 1.00 74.25 655 PHE A O 1
ATOM 5259 N N . THR A 1 656 ? -42.597 -49.718 4.599 1.00 65.00 656 THR A N 1
ATOM 5260 C CA . THR A 1 656 ? -42.857 -48.310 4.934 1.00 65.00 656 THR A CA 1
ATOM 5261 C C . THR A 1 656 ? -41.562 -47.664 5.444 1.00 65.00 656 THR A C 1
ATOM 5263 O O . THR A 1 656 ? -41.121 -48.005 6.544 1.00 65.00 656 THR A O 1
ATOM 5266 N N . PRO A 1 657 ? -40.918 -46.747 4.698 1.00 56.72 657 PRO A N 1
ATOM 5267 C CA . PRO A 1 657 ? -39.779 -45.990 5.213 1.00 56.72 657 PRO A CA 1
ATOM 5268 C C . PRO A 1 657 ? -40.241 -45.024 6.321 1.00 56.72 657 PRO A C 1
ATOM 5270 O O . PRO A 1 657 ? -41.279 -44.381 6.188 1.00 56.72 657 PRO A O 1
ATOM 5273 N N . SER A 1 658 ? -39.493 -44.901 7.422 1.00 52.69 658 SER A N 1
ATOM 5274 C CA . SER A 1 658 ? -39.835 -43.988 8.527 1.00 52.69 658 SER A CA 1
ATOM 5275 C C . SER A 1 658 ? -39.689 -42.511 8.116 1.00 52.69 658 SER A C 1
ATOM 5277 O O . SER A 1 658 ? -38.586 -42.066 7.800 1.00 52.69 658 SER A O 1
ATOM 5279 N N . VAL A 1 659 ? -40.780 -41.740 8.165 1.00 55.34 659 VAL A N 1
ATOM 5280 C CA . VAL A 1 659 ? -40.901 -40.365 7.627 1.00 55.34 659 VAL A CA 1
ATOM 5281 C C . VAL A 1 659 ? -40.579 -39.275 8.671 1.00 55.34 659 VAL A C 1
ATOM 5283 O O . VAL A 1 659 ? -41.366 -38.360 8.883 1.00 55.34 659 VAL A O 1
ATOM 5286 N N . ASN A 1 660 ? -39.427 -39.342 9.348 1.00 54.06 660 ASN A N 1
ATOM 5287 C CA . ASN A 1 660 ? -39.019 -38.286 10.300 1.00 54.06 660 ASN A CA 1
ATOM 5288 C C . ASN A 1 660 ? -38.018 -37.268 9.719 1.00 54.06 660 ASN A C 1
ATOM 5290 O O . ASN A 1 660 ? -37.813 -36.214 10.311 1.00 54.06 660 ASN A O 1
ATOM 5294 N N . SER A 1 661 ? -37.411 -37.541 8.560 1.00 55.19 661 SER A N 1
ATOM 5295 C CA . SER A 1 661 ? -36.409 -36.664 7.929 1.00 55.19 661 SER A CA 1
ATOM 5296 C C . SER A 1 661 ? -36.967 -35.733 6.846 1.00 55.19 661 SER A C 1
ATOM 5298 O O . SER A 1 661 ? -36.305 -34.761 6.497 1.00 55.19 661 SER A O 1
ATOM 5300 N N . VAL A 1 662 ? -38.174 -35.990 6.330 1.00 56.34 662 VAL A N 1
ATOM 5301 C CA . VAL A 1 662 ? -38.741 -35.242 5.190 1.00 56.34 662 VAL A CA 1
ATOM 5302 C C . VAL A 1 662 ? -39.313 -33.885 5.627 1.00 56.34 662 VAL A C 1
ATOM 5304 O O . VAL A 1 662 ? -38.991 -32.868 5.022 1.00 56.34 662 VAL A O 1
ATOM 5307 N N . ASN A 1 663 ? -40.015 -33.819 6.764 1.00 57.75 663 ASN A N 1
ATOM 5308 C CA . ASN A 1 663 ? -40.595 -32.562 7.272 1.00 57.75 663 ASN A CA 1
ATOM 5309 C C . ASN A 1 663 ? -39.540 -31.500 7.646 1.00 57.75 663 ASN A C 1
ATOM 5311 O O . ASN A 1 663 ? -39.799 -30.301 7.575 1.00 57.75 663 ASN A O 1
ATOM 5315 N N . GLY A 1 664 ? -38.338 -31.925 8.050 1.00 65.94 664 GLY A N 1
ATOM 5316 C CA . GLY A 1 664 ? -37.230 -31.007 8.333 1.00 65.94 664 GLY A CA 1
ATOM 5317 C C . GLY A 1 664 ? -36.584 -30.435 7.068 1.00 65.94 664 GLY A C 1
ATOM 5318 O O . GLY A 1 664 ? -36.025 -29.341 7.109 1.00 65.94 664 GLY A O 1
ATOM 5319 N N . ILE A 1 665 ? -36.662 -31.160 5.950 1.00 69.19 665 ILE A N 1
ATOM 5320 C CA . ILE A 1 665 ? -36.132 -30.722 4.656 1.00 69.19 665 ILE A CA 1
ATOM 5321 C C . ILE A 1 665 ? -37.119 -29.764 3.987 1.00 69.19 665 ILE A C 1
ATOM 5323 O O . ILE A 1 665 ? -36.680 -28.713 3.533 1.00 69.19 665 ILE A O 1
ATOM 5327 N N . ASP A 1 666 ? -38.423 -30.046 4.027 1.00 70.44 666 ASP A N 1
ATOM 5328 C CA . ASP A 1 666 ? -39.451 -29.161 3.455 1.00 70.44 666 ASP A CA 1
ATOM 5329 C C . ASP A 1 666 ? -39.450 -27.773 4.111 1.00 70.44 666 ASP A C 1
ATOM 5331 O O . ASP A 1 666 ? -39.481 -26.756 3.421 1.00 70.44 666 ASP A O 1
ATOM 5335 N N . ASN A 1 667 ? -39.303 -27.704 5.439 1.00 69.62 667 ASN A N 1
ATOM 5336 C CA . ASN A 1 667 ? -39.199 -26.420 6.139 1.00 69.62 667 ASN A CA 1
ATOM 5337 C C . ASN A 1 667 ? -37.925 -25.650 5.761 1.00 69.62 667 ASN A C 1
ATOM 5339 O O . ASN A 1 667 ? -37.964 -24.435 5.582 1.00 69.62 667 ASN A O 1
ATOM 5343 N N . ARG A 1 668 ? -36.787 -26.340 5.618 1.00 75.06 668 ARG A N 1
ATOM 5344 C CA . ARG A 1 668 ? -35.522 -25.704 5.213 1.00 75.06 668 ARG A CA 1
ATOM 5345 C C . ARG A 1 668 ? -35.556 -25.241 3.759 1.00 75.06 668 ARG A C 1
ATOM 5347 O O . ARG A 1 668 ? -34.986 -24.198 3.459 1.00 75.06 668 ARG A O 1
ATOM 5354 N N . LEU A 1 669 ? -36.219 -25.997 2.886 1.00 79.38 669 LEU A N 1
ATOM 5355 C CA . LEU A 1 669 ? -36.397 -25.651 1.480 1.00 79.38 669 LEU A CA 1
ATOM 5356 C C . LEU A 1 669 ? -37.321 -24.441 1.331 1.00 79.38 669 LEU A C 1
ATOM 5358 O O . LEU A 1 669 ? -36.959 -23.500 0.640 1.00 79.38 669 LEU A O 1
ATOM 5362 N N . SER A 1 670 ? -38.432 -24.403 2.068 1.00 82.25 670 SER A N 1
ATOM 5363 C CA . SER A 1 670 ? -39.353 -23.262 2.058 1.00 82.25 670 SER A CA 1
ATOM 5364 C C . SER A 1 670 ? -38.691 -21.968 2.560 1.00 82.25 670 SER A C 1
ATOM 5366 O O . SER A 1 670 ? -38.878 -20.907 1.968 1.00 82.25 670 SER A O 1
ATOM 5368 N N . ILE A 1 671 ? -37.847 -22.051 3.597 1.00 81.38 671 ILE A N 1
ATOM 5369 C CA . ILE A 1 671 ? -37.055 -20.904 4.078 1.00 81.38 671 ILE A CA 1
ATOM 5370 C C . ILE A 1 671 ? -36.015 -20.475 3.030 1.00 81.38 671 ILE A C 1
ATOM 5372 O O . ILE A 1 671 ? -35.853 -19.284 2.776 1.00 81.38 671 ILE A O 1
ATOM 5376 N N . ALA A 1 672 ? -35.326 -21.428 2.394 1.00 79.06 672 ALA A N 1
ATOM 5377 C CA . ALA A 1 672 ? -34.340 -21.124 1.359 1.00 79.06 672 ALA A CA 1
ATOM 5378 C C . ALA A 1 672 ? -34.976 -20.477 0.117 1.00 79.06 672 ALA A C 1
ATOM 5380 O O . ALA A 1 672 ? -34.435 -19.504 -0.400 1.00 79.06 672 ALA A O 1
ATOM 5381 N N . GLU A 1 673 ? -36.134 -20.964 -0.332 1.00 83.00 673 GLU A N 1
ATOM 5382 C CA . GLU A 1 673 ? -36.894 -20.386 -1.448 1.00 83.00 673 GLU A CA 1
ATOM 5383 C C . GLU A 1 673 ? -37.353 -18.953 -1.146 1.00 83.00 673 GLU A C 1
ATOM 5385 O O . GLU A 1 673 ? -37.242 -18.075 -2.007 1.00 83.00 673 GLU A O 1
ATOM 5390 N N . SER A 1 674 ? -37.800 -18.688 0.087 1.00 82.75 674 SER A N 1
ATOM 5391 C CA . SER A 1 674 ? -38.167 -17.337 0.528 1.00 82.75 674 SER A CA 1
ATOM 5392 C C . SER A 1 674 ? -36.963 -16.392 0.512 1.00 82.75 674 SER A C 1
ATOM 5394 O O . SER A 1 674 ? -37.049 -15.314 -0.070 1.00 82.75 674 SER A O 1
ATOM 5396 N N . ASN A 1 6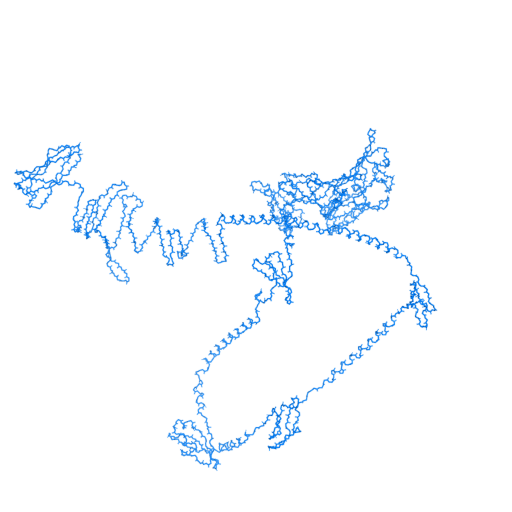75 ? -35.823 -16.815 1.070 1.00 84.56 675 ASN A N 1
ATOM 5397 C CA . ASN A 1 675 ? -34.605 -16.000 1.106 1.00 84.56 675 ASN A CA 1
ATOM 5398 C C . ASN A 1 675 ? -34.053 -15.723 -0.298 1.00 84.56 675 ASN A C 1
ATOM 5400 O O . ASN A 1 675 ? -33.601 -14.617 -0.567 1.00 84.56 675 ASN A O 1
ATOM 5404 N N . ILE A 1 676 ? -34.097 -16.705 -1.204 1.00 83.62 676 ILE A N 1
ATOM 5405 C CA . ILE A 1 676 ? -33.671 -16.521 -2.599 1.00 83.62 676 ILE A CA 1
ATOM 5406 C C . ILE A 1 676 ? -34.577 -15.509 -3.304 1.00 83.62 676 ILE A C 1
ATOM 5408 O O . ILE A 1 676 ? -34.076 -14.650 -4.020 1.00 83.62 676 ILE A O 1
ATOM 5412 N N . THR A 1 677 ? -35.890 -15.577 -3.079 1.00 81.25 677 THR A N 1
ATOM 5413 C CA . THR A 1 677 ? -36.853 -14.633 -3.667 1.00 81.25 677 THR A CA 1
ATOM 5414 C C . THR A 1 677 ? -36.654 -13.216 -3.125 1.00 81.25 677 THR A C 1
ATOM 5416 O O . THR A 1 677 ? -36.748 -12.242 -3.866 1.00 81.25 677 THR A O 1
ATOM 5419 N N . GLU A 1 678 ? -36.367 -13.077 -1.832 1.00 79.62 678 GLU A N 1
ATOM 5420 C CA . GLU A 1 678 ? -36.070 -11.785 -1.209 1.00 79.62 678 GLU A CA 1
ATOM 5421 C C . GLU A 1 678 ? -34.755 -11.195 -1.740 1.00 79.62 678 GLU A C 1
ATOM 5423 O O . GLU A 1 678 ? -34.721 -10.026 -2.123 1.00 79.62 678 GLU A O 1
ATOM 5428 N N . LEU A 1 679 ? -33.719 -12.027 -1.891 1.00 77.81 679 LEU A N 1
ATOM 5429 C CA . LEU A 1 679 ? -32.440 -11.633 -2.481 1.00 77.81 679 LEU A CA 1
ATOM 5430 C C . LEU A 1 679 ? -32.580 -11.247 -3.962 1.00 77.81 679 LEU A C 1
ATOM 5432 O O . LEU A 1 679 ? -31.985 -10.268 -4.395 1.00 77.81 679 LEU A O 1
ATOM 5436 N N . ASP A 1 680 ? -33.383 -11.976 -4.740 1.00 74.12 680 ASP A N 1
ATOM 5437 C CA . ASP A 1 680 ? -33.667 -11.673 -6.152 1.00 74.12 680 ASP A CA 1
ATOM 5438 C C . ASP A 1 680 ? -34.400 -10.329 -6.314 1.00 74.12 680 ASP A C 1
ATOM 5440 O O . ASP A 1 680 ? -34.077 -9.528 -7.197 1.00 74.12 680 ASP A O 1
ATOM 5444 N N . ASN A 1 681 ? -35.325 -10.024 -5.397 1.00 73.00 681 ASN A N 1
ATOM 5445 C CA . ASN A 1 681 ? -35.996 -8.726 -5.339 1.00 73.00 681 ASN A CA 1
ATOM 5446 C C . ASN A 1 681 ? -35.040 -7.595 -4.921 1.00 73.00 681 ASN A C 1
ATOM 5448 O O . ASN A 1 681 ? -35.092 -6.509 -5.500 1.00 73.00 681 ASN A O 1
ATOM 5452 N N . GLU A 1 682 ? -34.149 -7.832 -3.955 1.00 68.81 682 GLU A N 1
ATOM 5453 C CA . GLU A 1 682 ? -33.140 -6.856 -3.528 1.00 68.81 682 GLU A CA 1
ATOM 5454 C C . GLU A 1 682 ? -32.114 -6.578 -4.641 1.00 68.81 682 GLU A C 1
ATOM 5456 O O . GLU A 1 682 ? -31.785 -5.423 -4.919 1.00 68.81 682 GLU A O 1
ATOM 5461 N N . VAL A 1 683 ? -31.669 -7.619 -5.348 1.00 68.06 683 VAL A N 1
ATOM 5462 C CA . VAL A 1 683 ? -30.788 -7.510 -6.519 1.00 68.06 683 VAL A CA 1
ATOM 5463 C C . VAL A 1 683 ? -31.486 -6.757 -7.654 1.00 68.06 683 VAL A C 1
ATOM 5465 O O . VAL A 1 683 ? -30.894 -5.844 -8.226 1.00 68.06 683 VAL A O 1
ATOM 5468 N N . SER A 1 684 ? -32.760 -7.045 -7.934 1.00 63.34 684 SER A N 1
ATOM 5469 C CA . SER A 1 684 ? -33.552 -6.313 -8.937 1.00 63.34 684 SER A CA 1
ATOM 5470 C C . SER A 1 684 ? -33.793 -4.842 -8.568 1.00 63.34 684 SER A C 1
ATOM 5472 O O . SER A 1 684 ? -33.912 -3.995 -9.453 1.00 63.34 684 SER A O 1
ATOM 5474 N N . LEU A 1 685 ? -33.843 -4.506 -7.275 1.00 57.09 685 LEU A N 1
ATOM 5475 C CA . LEU A 1 685 ? -33.939 -3.122 -6.799 1.00 57.09 685 LEU A CA 1
ATOM 5476 C C . LEU A 1 685 ? -32.604 -2.370 -6.885 1.00 57.09 685 LEU A C 1
ATOM 5478 O O . LEU A 1 685 ? -32.623 -1.171 -7.153 1.00 57.09 685 LEU A O 1
ATOM 5482 N N . ARG A 1 686 ? -31.469 -3.057 -6.698 1.00 62.72 686 ARG A N 1
ATOM 5483 C CA . ARG A 1 686 ? -30.114 -2.491 -6.841 1.00 62.72 686 ARG A CA 1
ATOM 5484 C C . ARG A 1 686 ? -29.639 -2.397 -8.298 1.00 62.72 686 ARG A C 1
ATOM 5486 O O . ARG A 1 686 ? -28.694 -1.666 -8.572 1.00 62.72 686 ARG A O 1
ATOM 5493 N N . VAL A 1 687 ? -30.278 -3.110 -9.229 1.00 53.78 687 VAL A N 1
ATOM 5494 C CA . VAL A 1 687 ? -29.940 -3.122 -10.664 1.00 53.78 687 VAL A CA 1
ATOM 5495 C C . VAL A 1 687 ? -31.103 -2.560 -11.482 1.00 53.78 687 VAL A C 1
ATOM 5497 O O . VAL A 1 687 ? -31.735 -3.254 -12.279 1.00 53.78 687 VAL A O 1
ATOM 5500 N N . LYS A 1 688 ? -31.412 -1.273 -11.316 1.00 59.47 688 LYS A N 1
ATOM 5501 C CA . LYS A 1 688 ? -32.242 -0.583 -12.307 1.00 59.47 688 LYS A CA 1
ATOM 5502 C C . LYS A 1 688 ? -31.341 -0.050 -13.410 1.00 59.47 688 LYS A C 1
ATOM 5504 O O . LYS A 1 688 ? -30.504 0.813 -13.176 1.00 59.47 688 LYS A O 1
ATOM 5509 N N . GLN A 1 689 ? -31.557 -0.532 -14.633 1.00 54.22 689 GLN A N 1
ATOM 5510 C CA . GLN A 1 689 ? -30.916 -0.012 -15.846 1.00 54.22 689 GLN A CA 1
ATOM 5511 C C . GLN A 1 689 ? -31.066 1.518 -15.964 1.00 54.22 689 GLN A C 1
ATOM 5513 O O . GLN A 1 689 ? -30.159 2.177 -16.447 1.00 54.22 689 GLN A O 1
ATOM 5518 N N . SER A 1 690 ? -32.153 2.092 -15.430 1.00 55.62 690 SER A N 1
ATOM 5519 C CA . SER A 1 690 ? -32.360 3.544 -15.386 1.00 55.62 690 SER A CA 1
ATOM 5520 C C . SER A 1 690 ? -31.342 4.297 -14.535 1.00 55.62 690 SER A C 1
ATOM 5522 O O . SER A 1 690 ? -31.016 5.424 -14.877 1.00 55.62 690 SER A O 1
ATOM 5524 N N . ASP A 1 691 ? -30.852 3.703 -13.446 1.00 58.06 691 ASP A N 1
ATOM 5525 C CA . ASP A 1 691 ? -29.907 4.369 -12.544 1.00 58.06 691 ASP A CA 1
ATOM 5526 C C . ASP A 1 691 ? -28.491 4.271 -13.129 1.00 58.06 691 ASP A C 1
ATOM 5528 O O . ASP A 1 691 ? -27.757 5.252 -13.130 1.00 58.06 691 ASP A O 1
ATOM 5532 N N . TYR A 1 692 ? -28.168 3.141 -13.775 1.00 60.09 692 TYR A N 1
ATOM 5533 C CA . TYR A 1 692 ? -26.964 3.012 -14.601 1.00 60.09 692 TYR A CA 1
ATOM 5534 C C . TYR A 1 692 ? -26.963 3.999 -15.775 1.00 60.09 692 TYR A C 1
ATOM 5536 O O . TYR A 1 692 ? -25.949 4.641 -16.016 1.00 60.09 692 TYR A O 1
ATOM 5544 N N . ASP A 1 693 ? -28.079 4.151 -16.492 1.00 63.66 693 ASP A N 1
ATOM 5545 C CA . ASP A 1 693 ? -28.174 5.072 -17.628 1.00 63.66 693 ASP A CA 1
ATOM 5546 C C . ASP A 1 693 ? -28.090 6.543 -17.171 1.00 63.66 693 ASP A C 1
ATOM 5548 O O . ASP A 1 693 ? -27.439 7.344 -17.834 1.00 63.66 693 ASP A O 1
ATOM 5552 N N . VAL A 1 694 ? -28.665 6.897 -16.012 1.00 69.69 694 VAL A N 1
ATOM 5553 C CA . VAL A 1 694 ? -28.562 8.246 -15.419 1.00 69.69 694 VAL A CA 1
ATOM 5554 C C . VAL A 1 694 ? -27.145 8.546 -14.930 1.00 69.69 694 VAL A C 1
ATOM 5556 O O . VAL A 1 694 ? -26.617 9.616 -15.236 1.00 69.69 694 VAL A O 1
ATOM 5559 N N . ASP A 1 695 ? -26.505 7.612 -14.227 1.00 72.31 695 ASP A N 1
ATOM 5560 C CA . ASP A 1 695 ? -25.113 7.763 -13.794 1.00 72.31 695 ASP A CA 1
ATOM 5561 C C . ASP A 1 695 ? -24.167 7.803 -14.999 1.00 72.31 695 ASP A C 1
ATOM 5563 O O . ASP A 1 695 ? -23.187 8.550 -15.004 1.00 72.31 695 ASP A O 1
ATOM 5567 N N . MET A 1 696 ? -24.473 7.046 -16.057 1.00 74.56 696 MET A N 1
ATOM 5568 C CA . MET A 1 696 ? -23.696 7.049 -17.290 1.00 74.56 696 MET A CA 1
ATOM 5569 C C . MET A 1 696 ? -23.911 8.330 -18.101 1.00 74.56 696 MET A C 1
ATOM 5571 O O . MET A 1 696 ? -22.957 8.816 -18.711 1.00 74.56 696 MET A O 1
ATOM 5575 N N . ASP A 1 697 ? -25.102 8.927 -18.070 1.00 71.25 697 ASP A N 1
ATOM 5576 C CA . ASP A 1 697 ? -25.381 10.238 -18.660 1.00 71.25 697 ASP A CA 1
ATOM 5577 C C . ASP A 1 697 ? -24.699 11.372 -17.870 1.00 71.25 697 ASP A C 1
ATOM 5579 O O . ASP A 1 697 ? -24.105 12.267 -18.481 1.00 71.25 697 ASP A O 1
ATOM 5583 N N . ASP A 1 698 ? -24.687 11.318 -16.532 1.00 76.69 698 ASP A N 1
ATOM 5584 C CA . ASP A 1 698 ? -23.945 12.270 -15.688 1.00 76.69 698 ASP A CA 1
ATOM 5585 C C . ASP A 1 698 ? -22.432 12.145 -15.904 1.00 76.69 698 ASP A C 1
ATOM 5587 O O . ASP A 1 698 ? -21.743 13.142 -16.143 1.00 76.69 698 ASP A O 1
ATOM 5591 N N . LEU A 1 699 ? -21.908 10.915 -15.934 1.00 78.25 699 LEU A N 1
ATOM 5592 C CA . LEU A 1 699 ? -20.513 10.642 -16.275 1.00 78.25 699 LEU A CA 1
ATOM 5593 C C . LEU A 1 699 ? -20.185 11.099 -17.691 1.00 78.25 699 LEU A C 1
ATOM 5595 O O . LEU A 1 699 ? -19.124 11.680 -17.897 1.00 78.25 699 LEU A O 1
ATOM 5599 N N . THR A 1 700 ? -21.082 10.909 -18.658 1.00 76.94 700 THR A N 1
ATOM 5600 C CA . THR A 1 700 ? -20.896 11.393 -20.033 1.00 76.94 700 THR A CA 1
ATOM 5601 C C . THR A 1 700 ? -20.877 12.919 -20.077 1.00 76.94 700 THR A C 1
ATOM 5603 O O . THR A 1 700 ? -20.047 13.499 -20.776 1.00 76.94 700 THR A O 1
ATOM 5606 N N . SER A 1 701 ? -21.716 13.595 -19.292 1.00 71.94 701 SER A N 1
ATOM 5607 C CA . SER A 1 701 ? -21.763 15.059 -19.194 1.00 71.94 701 SER A CA 1
ATOM 5608 C C . SER A 1 701 ? -20.514 15.640 -18.516 1.00 71.94 701 SER A C 1
ATOM 5610 O O . SER A 1 701 ? -19.889 16.584 -19.018 1.00 71.94 701 SER A O 1
ATOM 5612 N N . ARG A 1 702 ? -20.069 15.026 -17.413 1.00 78.31 702 ARG A N 1
ATOM 5613 C CA . ARG A 1 702 ? -18.835 15.388 -16.700 1.00 78.31 702 ARG A CA 1
ATOM 5614 C C . ARG A 1 702 ? -17.595 15.064 -17.518 1.00 78.31 702 ARG A C 1
ATOM 5616 O O . ARG A 1 702 ? -16.671 15.870 -17.536 1.00 78.31 702 ARG A O 1
ATOM 5623 N N . MET A 1 703 ? -17.590 13.944 -18.236 1.00 81.06 703 MET A N 1
ATOM 5624 C CA . MET A 1 703 ? -16.523 13.570 -19.161 1.00 81.06 703 MET A CA 1
ATOM 5625 C C . MET A 1 703 ? -16.489 14.503 -20.365 1.00 81.06 703 MET A C 1
ATOM 5627 O O . MET A 1 703 ? -15.407 14.913 -20.742 1.00 81.06 703 MET A O 1
ATOM 5631 N N . SER A 1 704 ? -17.632 14.939 -20.895 1.00 74.00 704 SER A N 1
ATOM 5632 C CA . SER A 1 704 ? -17.684 15.945 -21.967 1.00 74.00 704 SER A CA 1
ATOM 5633 C C . SER A 1 704 ? -17.169 17.309 -21.493 1.00 74.00 704 SER A C 1
ATOM 5635 O O . SER A 1 704 ? -16.466 18.012 -22.221 1.00 74.00 704 SER A O 1
ATOM 5637 N N . SER A 1 705 ? -17.476 17.680 -20.247 1.00 74.19 705 SER A N 1
ATOM 5638 C CA . SER A 1 705 ? -16.974 18.906 -19.615 1.00 74.19 705 SER A CA 1
ATOM 5639 C C . SER A 1 705 ? -15.473 18.818 -19.330 1.00 74.19 705 SER A C 1
ATOM 5641 O O . SER A 1 705 ? -14.739 19.762 -19.611 1.00 74.19 705 SER A O 1
ATOM 5643 N N . ALA A 1 706 ? -14.998 17.668 -18.848 1.00 73.38 706 ALA A N 1
ATOM 5644 C CA . ALA A 1 706 ? -13.585 17.395 -18.624 1.00 73.38 706 ALA A CA 1
ATOM 5645 C C . ALA A 1 706 ? -12.809 17.295 -19.941 1.00 73.38 706 ALA A C 1
ATOM 5647 O O . ALA A 1 706 ? -11.739 17.875 -20.031 1.00 73.38 706 ALA A O 1
ATOM 5648 N N . GLU A 1 707 ? -13.344 16.652 -20.981 1.00 75.81 707 GLU A N 1
ATOM 5649 C CA . GLU A 1 707 ? -12.778 16.640 -22.335 1.00 75.81 707 GLU A CA 1
ATOM 5650 C C . GLU A 1 707 ? -12.708 18.056 -22.895 1.00 75.81 707 GLU A C 1
ATOM 5652 O O . GLU A 1 707 ? -11.685 18.427 -23.462 1.00 75.81 707 GLU A O 1
ATOM 5657 N N . SER A 1 708 ? -13.733 18.885 -22.681 1.00 72.31 708 SER A N 1
ATOM 5658 C CA . SER A 1 708 ? -13.709 20.293 -23.086 1.00 72.31 708 SER A CA 1
ATOM 5659 C C . SER A 1 708 ? -12.650 21.083 -22.317 1.00 72.31 708 SER A C 1
ATOM 5661 O O . SER A 1 708 ? -11.890 21.825 -22.927 1.00 72.31 708 SER A O 1
ATOM 5663 N N . SER A 1 709 ? -12.529 20.900 -20.999 1.00 75.44 709 SER A N 1
ATOM 5664 C CA . SER A 1 709 ? -11.486 21.536 -20.185 1.00 75.44 709 SER A CA 1
ATOM 5665 C C . SER A 1 709 ? -10.086 21.028 -20.514 1.00 75.44 709 SER A C 1
ATOM 5667 O O . SER A 1 709 ? -9.161 21.827 -20.548 1.00 75.44 709 SER A O 1
ATOM 5669 N N . ILE A 1 710 ? -9.915 19.736 -20.793 1.00 77.88 710 ILE A N 1
ATOM 5670 C CA . ILE A 1 710 ? -8.649 19.130 -21.219 1.00 77.88 710 ILE A CA 1
ATOM 5671 C C . ILE A 1 710 ? -8.295 19.608 -22.617 1.00 77.88 710 ILE A C 1
ATOM 5673 O O . ILE A 1 710 ? -7.135 19.897 -22.849 1.00 77.88 710 ILE A O 1
ATOM 5677 N N . THR A 1 711 ? -9.262 19.760 -23.521 1.00 74.75 711 THR A N 1
ATOM 5678 C CA . THR A 1 711 ? -9.037 20.332 -24.855 1.00 74.75 711 THR A CA 1
ATOM 5679 C C . THR A 1 711 ? -8.673 21.805 -24.740 1.00 74.75 711 THR A C 1
ATOM 5681 O O . THR A 1 711 ? -7.676 22.218 -25.305 1.00 74.75 711 THR A O 1
ATOM 5684 N N . ILE A 1 712 ? -9.380 22.587 -23.918 1.00 72.69 712 ILE A N 1
ATOM 5685 C CA . ILE A 1 712 ? -9.032 23.987 -23.638 1.00 72.69 712 ILE A CA 1
ATOM 5686 C C . ILE A 1 712 ? -7.654 24.079 -22.976 1.00 72.69 712 ILE A C 1
ATOM 5688 O O . ILE A 1 712 ? -6.881 24.963 -23.322 1.00 72.69 712 ILE A O 1
ATOM 5692 N N . HIS A 1 713 ? -7.311 23.186 -22.048 1.00 72.69 713 HIS A N 1
ATOM 5693 C CA . HIS A 1 713 ? -5.989 23.136 -21.428 1.00 72.69 713 HIS A CA 1
ATOM 5694 C C . HIS A 1 713 ? -4.924 22.658 -22.408 1.00 72.69 713 HIS A C 1
ATOM 5696 O O . HIS A 1 713 ? -3.830 23.193 -22.373 1.00 72.69 713 HIS A O 1
ATOM 5702 N N . ALA A 1 714 ? -5.218 21.711 -23.294 1.00 67.00 714 ALA A N 1
ATOM 5703 C CA . ALA A 1 714 ? -4.318 21.238 -24.336 1.00 67.00 714 ALA A CA 1
ATOM 5704 C C . ALA A 1 714 ? -4.080 22.338 -25.369 1.00 67.00 714 ALA A C 1
ATOM 5706 O O . ALA A 1 714 ? -2.933 22.587 -25.701 1.00 67.00 714 ALA A O 1
ATOM 5707 N N . ASP A 1 715 ? -5.114 23.078 -25.763 1.00 65.62 715 ASP A N 1
ATOM 5708 C CA . ASP A 1 715 ? -5.022 24.258 -26.618 1.00 65.62 715 ASP A CA 1
ATOM 5709 C C . ASP A 1 715 ? -4.299 25.402 -25.900 1.00 65.62 715 ASP A C 1
ATOM 5711 O O . ASP A 1 715 ? -3.519 26.114 -26.515 1.00 65.62 715 ASP A O 1
ATOM 5715 N N . GLN A 1 716 ? -4.488 25.583 -24.589 1.00 68.81 716 GLN A N 1
ATOM 5716 C CA . GLN A 1 716 ? -3.749 26.561 -23.783 1.00 68.81 716 GLN A CA 1
ATOM 5717 C C . GLN A 1 716 ? -2.298 26.141 -23.537 1.00 68.81 716 GLN A C 1
ATOM 5719 O O . GLN A 1 716 ? -1.435 27.007 -23.441 1.00 68.81 716 GLN A O 1
ATOM 5724 N N . ILE A 1 717 ? -2.008 24.845 -23.419 1.00 64.50 717 ILE A N 1
ATOM 5725 C CA . ILE A 1 717 ? -0.664 24.275 -23.305 1.00 64.50 717 ILE A CA 1
ATOM 5726 C C . ILE A 1 717 ? 0.014 24.399 -24.656 1.00 64.50 717 ILE A C 1
ATOM 5728 O O . ILE A 1 717 ? 1.105 24.937 -24.702 1.00 64.50 717 ILE A O 1
ATOM 5732 N N . GLN A 1 718 ? -0.643 24.023 -25.747 1.00 57.72 718 GLN A N 1
ATOM 5733 C CA . GLN A 1 718 ? -0.165 24.210 -27.107 1.00 57.72 718 GLN A CA 1
ATOM 5734 C C . GLN A 1 718 ? 0.055 25.695 -27.396 1.00 57.72 718 GLN A C 1
ATOM 5736 O O . GLN A 1 718 ? 1.135 26.056 -27.834 1.00 57.72 718 GLN A O 1
ATOM 5741 N N . GLN A 1 719 ? -0.862 26.584 -27.005 1.00 52.09 719 GLN A N 1
ATOM 5742 C CA . GLN A 1 719 ? -0.654 28.030 -27.086 1.00 52.09 719 GLN A CA 1
ATOM 5743 C C . GLN A 1 719 ? 0.454 28.523 -26.152 1.00 52.09 719 GLN A C 1
ATOM 5745 O O . GLN A 1 719 ? 1.140 29.458 -26.522 1.00 52.09 719 GLN A O 1
ATOM 5750 N N . ARG A 1 720 ? 0.679 27.964 -24.955 1.00 59.28 720 ARG A N 1
ATOM 5751 C CA . ARG A 1 720 ? 1.808 28.347 -24.073 1.00 59.28 720 ARG 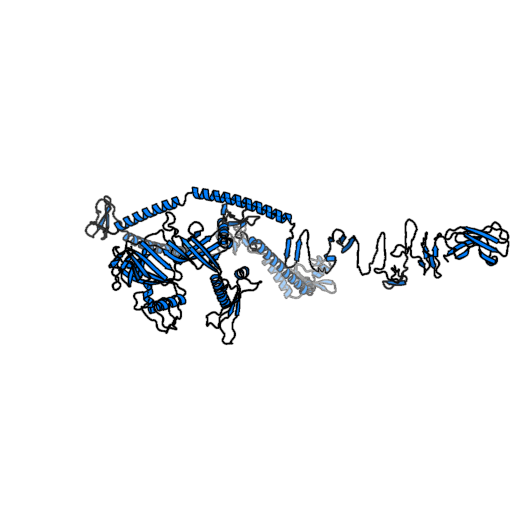A CA 1
ATOM 5752 C C . ARG A 1 720 ? 3.149 27.794 -24.570 1.00 59.28 720 ARG A C 1
ATOM 5754 O O . ARG A 1 720 ? 4.170 28.450 -24.380 1.00 59.28 720 ARG A O 1
ATOM 5761 N N . VAL A 1 721 ? 3.135 26.632 -25.215 1.00 53.41 721 VAL A N 1
ATOM 5762 C CA . VAL A 1 721 ? 4.264 25.987 -25.897 1.00 53.41 721 VAL A CA 1
ATOM 5763 C C . VAL A 1 721 ? 4.606 26.768 -27.173 1.00 53.41 721 VAL A C 1
ATOM 5765 O O . VAL A 1 721 ? 5.776 27.046 -27.417 1.00 53.41 721 VAL A O 1
ATOM 5768 N N . GLU A 1 722 ? 3.604 27.247 -27.913 1.00 52.66 722 GLU A N 1
ATOM 5769 C CA . GLU A 1 722 ? 3.756 28.118 -29.087 1.00 52.66 722 GLU A CA 1
ATOM 5770 C C . GLU A 1 722 ? 4.103 29.569 -28.703 1.00 52.66 722 GLU A C 1
ATOM 5772 O O . GLU A 1 722 ? 4.870 30.226 -29.398 1.00 52.66 722 GLU A O 1
ATOM 5777 N N . LYS A 1 723 ? 3.613 30.088 -27.569 1.00 43.34 723 LYS A N 1
ATOM 5778 C CA . LYS A 1 723 ? 3.814 31.491 -27.147 1.00 43.34 723 LYS A CA 1
ATOM 5779 C C . LYS A 1 723 ? 5.164 31.755 -26.469 1.00 43.34 723 LYS A C 1
ATOM 5781 O O . LYS A 1 723 ? 5.467 32.913 -26.198 1.00 43.34 723 LYS A O 1
ATOM 5786 N N . ASN A 1 724 ? 5.990 30.727 -26.245 1.00 42.69 724 ASN A N 1
ATOM 5787 C CA . ASN A 1 724 ? 7.333 30.868 -25.666 1.00 42.69 724 ASN A CA 1
ATOM 5788 C C . ASN A 1 724 ? 8.487 30.362 -26.560 1.00 42.69 724 ASN A C 1
ATOM 5790 O O . ASN A 1 724 ? 9.616 30.337 -26.080 1.00 42.69 724 ASN A O 1
ATOM 5794 N N . ASN A 1 725 ? 8.258 29.982 -27.827 1.00 47.34 725 ASN A N 1
ATOM 5795 C CA . ASN A 1 725 ? 9.308 29.549 -28.778 1.00 47.34 725 ASN A CA 1
ATOM 5796 C C . ASN A 1 725 ? 10.351 28.547 -28.211 1.00 47.34 725 ASN A C 1
ATOM 5798 O O . ASN A 1 725 ? 11.508 28.544 -28.633 1.00 47.34 725 ASN A O 1
ATOM 5802 N N . VAL A 1 726 ? 9.993 27.683 -27.253 1.00 49.28 726 VAL A N 1
ATOM 5803 C CA . VAL A 1 726 ? 10.924 26.675 -26.713 1.00 49.28 726 VAL A CA 1
ATOM 5804 C C . VAL A 1 726 ? 10.755 25.376 -27.492 1.00 49.28 726 VAL A C 1
ATOM 5806 O O . VAL A 1 726 ? 10.178 24.411 -27.005 1.00 49.28 726 VAL A O 1
ATOM 5809 N N . ILE A 1 727 ? 11.268 25.345 -28.719 1.00 47.75 727 ILE A N 1
ATOM 5810 C CA . ILE A 1 727 ? 11.604 24.082 -29.377 1.00 47.75 727 ILE A CA 1
ATOM 5811 C C . ILE A 1 727 ? 13.126 24.031 -29.434 1.00 47.75 727 ILE A C 1
ATOM 5813 O O . ILE A 1 727 ? 13.741 24.612 -30.323 1.00 47.75 727 ILE A O 1
ATOM 5817 N N . SER A 1 728 ? 13.734 23.373 -28.448 1.00 49.44 728 SER A N 1
ATOM 5818 C CA . SER A 1 728 ? 15.081 22.826 -28.568 1.00 49.44 728 SER A CA 1
ATOM 5819 C C . SER A 1 728 ? 14.993 21.308 -28.430 1.00 49.44 728 SER A C 1
ATOM 5821 O O . SER A 1 728 ? 14.926 20.774 -27.326 1.00 49.44 728 SER A O 1
ATOM 5823 N N . SER A 1 729 ? 14.961 20.576 -29.544 1.00 52.41 729 SER A N 1
ATOM 5824 C CA . SER A 1 729 ? 15.127 19.122 -29.473 1.00 52.41 729 SER A CA 1
ATOM 5825 C C . SER A 1 729 ? 16.605 18.834 -29.204 1.00 52.41 729 SER A C 1
ATOM 5827 O O . SER A 1 729 ? 17.457 19.124 -30.051 1.00 52.41 729 SER A O 1
ATOM 5829 N N . ILE A 1 730 ? 16.910 18.318 -28.011 1.00 58.78 730 ILE A N 1
ATOM 5830 C CA . ILE A 1 730 ? 18.246 17.854 -27.625 1.00 58.78 730 ILE A CA 1
ATOM 5831 C C . ILE A 1 730 ? 18.277 16.337 -27.826 1.00 58.78 730 ILE A C 1
ATOM 5833 O O . ILE A 1 730 ? 17.647 15.601 -27.073 1.00 58.78 730 ILE A O 1
ATOM 5837 N N . ASN A 1 731 ? 18.997 15.875 -28.847 1.00 48.59 731 ASN A N 1
ATOM 5838 C CA . ASN A 1 731 ? 19.191 14.455 -29.134 1.00 48.59 731 ASN A CA 1
ATOM 5839 C C . ASN A 1 731 ? 20.615 14.045 -28.725 1.00 48.59 731 ASN A C 1
ATOM 5841 O O . ASN A 1 731 ? 21.585 14.559 -29.287 1.00 48.59 731 ASN A O 1
ATOM 5845 N N . GLN A 1 732 ? 20.739 13.170 -27.721 1.00 56.53 732 GLN A N 1
ATOM 5846 C CA . GLN A 1 732 ? 22.018 12.675 -27.203 1.00 56.53 732 GLN A CA 1
ATOM 5847 C C . GLN A 1 732 ? 22.202 11.195 -27.532 1.00 56.53 732 GLN A C 1
ATOM 5849 O O . GLN A 1 732 ? 21.372 10.358 -27.191 1.00 56.53 732 GLN A O 1
ATOM 5854 N N . THR A 1 733 ? 23.338 10.879 -28.140 1.00 57.19 733 THR A N 1
ATOM 5855 C CA . THR A 1 733 ? 23.865 9.520 -28.289 1.00 57.19 733 THR A CA 1
ATOM 5856 C C . THR A 1 733 ? 25.180 9.410 -27.517 1.00 57.19 733 THR A C 1
ATOM 5858 O O . THR A 1 733 ? 25.734 10.423 -27.088 1.00 57.19 733 THR A O 1
ATOM 5861 N N . ALA A 1 734 ? 25.717 8.196 -27.366 1.00 56.06 734 ALA A N 1
ATOM 5862 C CA . ALA A 1 734 ? 27.027 7.987 -26.739 1.00 56.06 734 ALA A CA 1
ATOM 5863 C C . ALA A 1 734 ? 28.183 8.700 -27.481 1.00 56.06 734 ALA A C 1
ATOM 5865 O O . ALA A 1 734 ? 29.269 8.853 -26.927 1.00 56.06 734 ALA A O 1
ATOM 5866 N N . GLU A 1 735 ? 27.947 9.151 -28.717 1.00 46.66 735 GLU A N 1
ATOM 5867 C CA . GLU A 1 735 ? 28.959 9.702 -29.621 1.00 46.66 735 GLU A CA 1
ATOM 5868 C C . GLU A 1 735 ? 28.734 11.194 -29.938 1.00 46.66 735 GLU A C 1
ATOM 5870 O O . GLU A 1 735 ? 29.696 11.909 -30.221 1.00 46.66 735 GLU A O 1
ATOM 5875 N N . GLN A 1 736 ? 27.492 11.697 -29.872 1.00 51.34 736 GLN A N 1
ATOM 5876 C CA . GLN A 1 736 ? 27.157 13.078 -30.242 1.00 51.34 736 GLN A CA 1
ATOM 5877 C C . GLN A 1 736 ? 25.947 13.645 -29.484 1.00 51.34 736 GLN A C 1
ATOM 5879 O O . GLN A 1 736 ? 24.971 12.943 -29.218 1.00 51.34 736 GLN A O 1
ATOM 5884 N N . VAL A 1 737 ? 25.977 14.964 -29.243 1.00 62.62 737 VAL A N 1
ATOM 5885 C CA . VAL A 1 737 ? 24.827 15.775 -28.809 1.00 62.62 737 VAL A CA 1
ATOM 5886 C C . VAL A 1 737 ? 24.418 16.745 -29.922 1.00 62.62 737 VAL A C 1
ATOM 5888 O O . VAL A 1 737 ? 25.208 17.597 -30.328 1.00 62.62 737 VAL A O 1
ATOM 5891 N N . GLN A 1 738 ? 23.181 16.636 -30.408 1.00 57.62 738 GLN A N 1
ATOM 5892 C CA . GLN A 1 738 ? 22.592 17.528 -31.409 1.00 57.62 738 GLN A CA 1
ATOM 5893 C C . GLN A 1 738 ? 21.508 18.401 -30.765 1.00 57.62 738 GLN A C 1
ATOM 5895 O O . GLN A 1 738 ? 20.557 17.881 -30.187 1.00 57.62 738 GLN A O 1
ATOM 5900 N N . ILE A 1 739 ? 21.645 19.729 -30.873 1.00 68.25 739 ILE A N 1
ATOM 5901 C CA . ILE A 1 739 ? 20.696 20.716 -30.332 1.00 68.25 739 ILE A CA 1
ATOM 5902 C C . ILE A 1 739 ? 20.111 21.513 -31.500 1.00 68.25 739 ILE A C 1
ATOM 5904 O O . ILE A 1 739 ? 20.836 22.256 -32.160 1.00 68.25 739 ILE A O 1
ATOM 5908 N N . GLN A 1 740 ? 18.811 21.366 -31.762 1.00 53.38 740 GLN A N 1
ATOM 5909 C CA . GLN A 1 740 ? 18.106 22.124 -32.803 1.00 53.38 740 GLN A CA 1
ATOM 5910 C C . GLN A 1 740 ? 17.119 23.095 -32.165 1.00 53.38 740 GLN A C 1
ATOM 5912 O O . GLN A 1 740 ? 16.077 22.662 -31.686 1.00 53.38 740 GLN A O 1
ATOM 5917 N N . ALA A 1 741 ? 17.463 24.387 -32.148 1.00 57.44 741 ALA A N 1
ATOM 5918 C CA . ALA A 1 741 ? 16.643 25.454 -31.576 1.00 57.44 741 ALA A CA 1
ATOM 5919 C C . ALA A 1 741 ? 16.800 26.774 -32.345 1.00 57.44 741 ALA A C 1
ATOM 5921 O O . ALA A 1 741 ? 17.883 27.043 -32.864 1.00 57.44 741 ALA A O 1
ATOM 5922 N N . GLU A 1 742 ? 15.767 27.629 -32.355 1.00 51.25 742 GLU A N 1
ATOM 5923 C CA . GLU A 1 742 ? 15.845 28.970 -32.973 1.00 51.25 742 GLU A CA 1
ATOM 5924 C C . GLU A 1 742 ? 16.860 29.892 -32.275 1.00 51.25 742 GLU A C 1
ATOM 5926 O O . GLU A 1 742 ? 17.470 30.749 -32.916 1.00 51.25 742 GLU A O 1
ATOM 5931 N N . LYS A 1 743 ? 17.071 29.725 -30.962 1.00 50.12 743 LYS A N 1
ATOM 5932 C CA . LYS A 1 743 ? 18.045 30.497 -30.178 1.00 50.12 743 LYS A CA 1
ATOM 5933 C C . LYS A 1 743 ? 18.692 29.616 -29.112 1.00 50.12 743 LYS A C 1
ATOM 5935 O O . LYS A 1 743 ? 18.001 29.053 -28.270 1.00 50.12 743 LYS A O 1
ATOM 5940 N N . ILE A 1 744 ? 20.022 29.539 -29.120 1.00 61.78 744 ILE A N 1
ATOM 5941 C CA . ILE A 1 744 ? 20.811 28.785 -28.134 1.00 61.78 744 ILE A CA 1
ATOM 5942 C C . ILE A 1 744 ? 21.643 29.783 -27.323 1.00 61.78 744 ILE A C 1
ATOM 5944 O O . ILE A 1 744 ? 22.470 30.501 -27.882 1.00 61.78 744 ILE A O 1
ATOM 5948 N N . ALA A 1 745 ? 21.416 29.851 -26.008 1.00 53.75 745 ALA A N 1
ATOM 5949 C CA . ALA A 1 745 ? 22.175 30.703 -25.093 1.00 53.75 745 ALA A CA 1
ATOM 5950 C C . ALA A 1 745 ? 23.168 29.854 -24.284 1.00 53.75 745 ALA A C 1
ATOM 5952 O O . ALA A 1 745 ? 22.786 29.196 -23.319 1.00 53.75 745 ALA A O 1
ATOM 5953 N N . LEU A 1 746 ? 24.442 29.861 -24.684 1.00 65.88 746 LEU A N 1
ATOM 5954 C CA . LEU A 1 746 ? 25.530 29.211 -23.947 1.00 65.88 746 LEU A CA 1
ATOM 5955 C C . LEU A 1 746 ? 26.182 30.245 -23.020 1.00 65.88 746 LEU A C 1
ATOM 5957 O O . LEU A 1 746 ? 26.808 31.186 -23.501 1.00 65.88 746 LEU A O 1
ATOM 5961 N N . ASN A 1 747 ? 26.016 30.100 -21.702 1.00 49.97 747 ASN A N 1
ATOM 5962 C CA . ASN A 1 747 ? 26.576 31.031 -20.717 1.00 49.97 747 ASN A CA 1
ATOM 5963 C C . ASN A 1 747 ? 27.831 30.415 -20.066 1.00 49.97 747 ASN A C 1
ATOM 5965 O O . ASN A 1 747 ? 27.726 29.649 -19.110 1.00 49.97 747 ASN A O 1
ATOM 5969 N N . GLY A 1 748 ? 29.012 30.687 -20.636 1.00 49.22 748 GLY A N 1
ATOM 5970 C CA . GLY A 1 748 ? 30.303 30.125 -20.211 1.00 49.22 748 GLY A CA 1
ATOM 5971 C C . GLY A 1 748 ? 31.404 30.272 -21.273 1.00 49.22 748 GLY A C 1
ATOM 5972 O O . GLY A 1 748 ? 31.151 30.785 -22.362 1.00 49.22 748 GLY A O 1
ATOM 5973 N N . TYR A 1 749 ? 32.631 29.830 -20.968 1.00 44.72 749 TYR A N 1
ATOM 5974 C CA . TYR A 1 749 ? 33.738 29.808 -21.937 1.00 44.72 749 TYR A CA 1
ATOM 5975 C C . TYR A 1 749 ? 33.574 28.623 -22.900 1.00 44.72 749 TYR A C 1
ATOM 5977 O O . TYR A 1 749 ? 33.516 27.476 -22.461 1.00 44.72 749 TYR A O 1
ATOM 5985 N N . VAL A 1 750 ? 33.495 28.897 -24.205 1.00 61.91 750 VAL A N 1
ATOM 5986 C CA . VAL A 1 750 ? 33.342 27.879 -25.257 1.00 61.91 750 VAL A CA 1
ATOM 5987 C C . VAL A 1 750 ? 34.600 27.869 -26.121 1.00 61.91 750 VAL A C 1
ATOM 5989 O O . VAL A 1 750 ? 34.887 28.844 -26.813 1.00 61.91 750 VAL A O 1
ATOM 5992 N N . GLU A 1 751 ? 35.348 26.765 -26.093 1.00 56.78 751 GLU A N 1
ATOM 5993 C CA . GLU A 1 751 ? 36.581 26.597 -26.869 1.00 56.78 751 GLU A CA 1
ATOM 5994 C C . GLU A 1 751 ? 36.330 25.728 -28.113 1.00 56.78 751 GLU A C 1
ATOM 5996 O O . GLU A 1 751 ? 36.090 24.523 -28.014 1.00 56.78 751 GLU A O 1
ATOM 6001 N N . ALA A 1 752 ? 36.413 26.325 -29.306 1.00 60.34 752 ALA A N 1
ATOM 6002 C CA . ALA A 1 752 ? 36.412 25.589 -30.569 1.00 60.34 752 ALA A CA 1
ATOM 6003 C C . ALA A 1 752 ? 37.858 25.290 -30.994 1.00 60.34 752 ALA A C 1
ATOM 6005 O O . ALA A 1 752 ? 38.590 26.182 -31.416 1.00 60.34 752 ALA A O 1
ATOM 6006 N N . LYS A 1 753 ? 38.269 24.018 -30.918 1.00 50.69 753 LYS A N 1
ATOM 6007 C CA . LYS A 1 753 ? 39.666 23.601 -31.154 1.00 50.69 753 LYS A CA 1
ATOM 6008 C C . LYS A 1 753 ? 40.159 23.757 -32.602 1.00 50.69 753 LYS A C 1
ATOM 6010 O O . LYS A 1 753 ? 41.360 23.671 -32.839 1.00 50.69 753 LYS A O 1
ATOM 6015 N N . HIS A 1 754 ? 39.270 23.956 -33.582 1.00 58.41 754 HIS A N 1
ATOM 6016 C CA . HIS A 1 754 ? 39.657 24.125 -34.987 1.00 58.41 754 HIS A CA 1
ATOM 6017 C C . HIS A 1 754 ? 38.648 24.981 -35.778 1.00 58.41 754 HIS A C 1
ATOM 6019 O O . HIS A 1 754 ? 37.439 24.853 -35.588 1.00 58.41 754 HIS A O 1
ATOM 6025 N N . ILE A 1 755 ? 39.119 25.813 -36.716 1.00 59.03 755 ILE A N 1
ATOM 6026 C CA . ILE A 1 755 ? 38.256 26.739 -37.479 1.00 59.03 755 ILE A CA 1
ATOM 6027 C C . ILE A 1 755 ? 37.415 26.042 -38.566 1.00 59.03 755 ILE A C 1
ATOM 6029 O O . ILE A 1 755 ? 36.289 26.452 -38.826 1.00 59.03 755 ILE A O 1
ATOM 6033 N N . LYS A 1 756 ? 37.889 24.919 -39.141 1.00 55.88 756 LYS A N 1
ATOM 6034 C CA . LYS A 1 756 ? 37.092 24.108 -40.098 1.00 55.88 756 LYS A CA 1
ATOM 6035 C C . LYS A 1 756 ? 35.863 23.437 -39.466 1.00 55.88 756 LYS A C 1
ATOM 6037 O O . LYS A 1 756 ? 34.966 23.033 -40.194 1.00 55.88 756 LYS A O 1
ATOM 6042 N N . SER A 1 757 ? 35.803 23.351 -38.136 1.00 59.34 757 SER A N 1
ATOM 6043 C CA . SER A 1 757 ? 34.622 22.874 -37.394 1.00 59.34 757 SER A CA 1
ATOM 6044 C C . SER A 1 757 ? 33.468 23.886 -37.398 1.00 59.34 757 SER A C 1
ATOM 6046 O O . SER A 1 757 ? 32.387 23.568 -36.921 1.00 59.34 757 SER A O 1
ATOM 6048 N N . LEU A 1 758 ? 33.700 25.097 -37.921 1.00 61.69 758 LEU A N 1
ATOM 6049 C CA . LEU A 1 758 ? 32.737 26.198 -38.000 1.00 61.69 758 LEU A CA 1
ATOM 6050 C C . LEU A 1 758 ? 32.231 26.432 -39.437 1.00 61.69 758 LEU A C 1
ATOM 6052 O O . LEU A 1 758 ? 31.707 27.503 -39.726 1.00 61.69 758 LEU A O 1
ATOM 6056 N N . ASN A 1 759 ? 32.416 25.476 -40.356 1.00 62.16 759 ASN A N 1
ATOM 6057 C CA . ASN A 1 759 ? 31.913 25.577 -41.732 1.00 62.16 759 ASN A CA 1
ATOM 6058 C C . ASN A 1 759 ? 30.395 25.848 -41.728 1.00 62.16 759 ASN A C 1
ATOM 6060 O O . ASN A 1 759 ? 29.636 25.091 -41.123 1.00 62.16 759 ASN A O 1
ATOM 6064 N N . GLY A 1 760 ? 29.967 26.938 -42.372 1.00 64.81 760 GLY A N 1
ATOM 6065 C CA . GLY A 1 760 ? 28.573 27.386 -42.384 1.00 64.81 760 GLY A CA 1
ATOM 6066 C C . GLY A 1 760 ? 28.184 28.307 -41.223 1.00 64.81 760 GLY A C 1
ATOM 6067 O O . GLY A 1 760 ? 27.038 28.756 -41.173 1.00 64.81 760 GLY A O 1
ATOM 6068 N N . LEU A 1 761 ? 29.108 28.639 -40.311 1.00 70.69 761 LEU A N 1
ATOM 6069 C CA . LEU A 1 761 ? 28.870 29.639 -39.272 1.00 70.69 761 LEU A CA 1
ATOM 6070 C C . LEU A 1 761 ? 28.624 31.000 -39.927 1.00 70.69 761 LEU A C 1
ATOM 6072 O O . LEU A 1 761 ? 29.507 31.547 -40.585 1.00 70.69 761 LEU A O 1
ATOM 6076 N N . ASN A 1 762 ? 27.424 31.538 -39.722 1.00 68.50 762 ASN A N 1
ATOM 6077 C CA . ASN A 1 762 ? 27.018 32.860 -40.172 1.00 68.50 762 ASN A CA 1
ATOM 6078 C C . ASN A 1 762 ? 26.420 33.635 -38.993 1.00 68.50 762 ASN A C 1
ATOM 6080 O O . ASN A 1 762 ? 25.280 33.405 -38.593 1.00 68.50 762 ASN A O 1
ATOM 6084 N N . VAL A 1 763 ? 27.188 34.569 -38.439 1.00 72.12 763 VAL A N 1
ATOM 6085 C CA . VAL A 1 763 ? 26.722 35.460 -37.375 1.00 72.12 763 VAL A CA 1
ATOM 6086 C C . VAL A 1 763 ? 26.173 36.729 -38.020 1.00 72.12 763 VAL A C 1
ATOM 6088 O O . VAL A 1 763 ? 26.917 37.676 -38.276 1.00 72.12 763 VAL A O 1
ATOM 6091 N N . ASN A 1 764 ? 24.868 36.739 -38.310 1.00 65.50 764 ASN A N 1
ATOM 6092 C CA . ASN A 1 764 ? 24.125 37.897 -38.835 1.00 65.50 764 ASN A CA 1
ATOM 6093 C C . ASN A 1 764 ? 24.770 38.570 -40.062 1.00 65.50 764 ASN A C 1
ATOM 6095 O O . ASN A 1 764 ? 24.753 39.791 -40.192 1.00 65.50 764 ASN A O 1
ATOM 6099 N N . ASN A 1 765 ? 25.361 37.781 -40.959 1.00 70.25 765 ASN A N 1
ATOM 6100 C CA . ASN A 1 765 ? 26.131 38.215 -42.127 1.00 70.25 765 ASN A CA 1
ATOM 6101 C C . ASN A 1 765 ? 27.385 39.055 -41.822 1.00 70.25 765 ASN A C 1
ATOM 6103 O O . ASN A 1 765 ? 28.011 39.557 -42.758 1.00 70.25 765 ASN A O 1
ATOM 6107 N N . ASN A 1 766 ? 27.761 39.184 -40.548 1.00 70.56 766 ASN A N 1
ATOM 6108 C CA . ASN A 1 766 ? 28.920 39.942 -40.083 1.00 70.56 766 ASN A CA 1
ATOM 6109 C C . ASN A 1 766 ? 30.151 39.062 -39.847 1.00 70.56 766 ASN A C 1
ATOM 6111 O O . ASN A 1 766 ? 31.266 39.562 -39.913 1.00 70.56 766 ASN A O 1
ATOM 6115 N N . PHE A 1 767 ? 29.971 37.761 -39.622 1.00 78.19 767 PHE A N 1
ATOM 6116 C CA . PHE A 1 767 ? 31.052 36.776 -39.599 1.00 78.19 767 PHE A CA 1
ATOM 6117 C C . PHE A 1 767 ? 30.577 35.521 -40.325 1.00 78.19 767 PHE A C 1
ATOM 6119 O O . PHE A 1 767 ? 29.636 34.880 -39.862 1.00 78.19 767 PHE A O 1
ATOM 6126 N N . ILE A 1 768 ? 31.180 35.197 -41.468 1.00 77.06 768 IL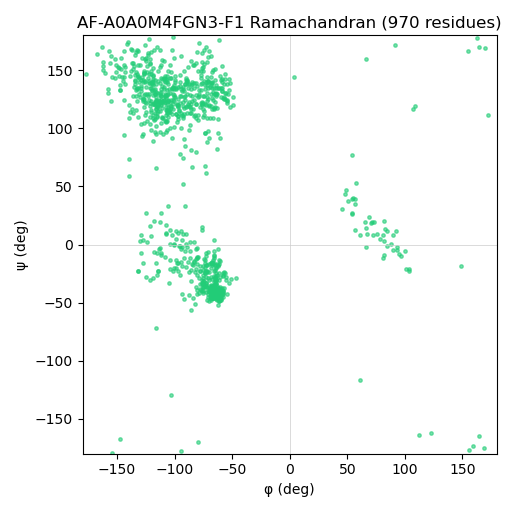E A N 1
ATOM 6127 C CA . ILE A 1 768 ? 30.791 34.056 -42.308 1.00 77.06 768 ILE A CA 1
ATOM 6128 C C . ILE A 1 768 ? 32.012 33.179 -42.564 1.00 77.06 768 ILE A C 1
ATOM 6130 O O . ILE A 1 768 ? 33.030 33.687 -43.030 1.00 77.06 768 ILE A O 1
ATOM 6134 N N . VAL A 1 769 ? 31.892 31.871 -42.330 1.00 79.50 769 VAL A N 1
ATOM 6135 C CA . VAL A 1 769 ? 32.881 30.871 -42.764 1.00 79.50 769 VAL A CA 1
ATOM 6136 C C . VAL A 1 769 ? 32.306 30.072 -43.927 1.00 79.50 769 VAL A C 1
ATOM 6138 O O . VAL A 1 769 ? 31.303 29.373 -43.768 1.00 79.50 769 VAL A O 1
ATOM 6141 N N . ASP A 1 770 ? 32.926 30.185 -45.100 1.00 75.69 770 ASP A N 1
ATOM 6142 C CA . ASP A 1 770 ? 32.484 29.458 -46.291 1.00 75.69 770 ASP A CA 1
ATOM 6143 C C . ASP A 1 770 ? 32.936 27.984 -46.296 1.00 75.69 770 ASP A C 1
ATOM 6145 O O . ASP A 1 770 ? 33.722 27.536 -45.456 1.00 75.69 770 ASP A O 1
ATOM 6149 N N . VAL A 1 771 ? 32.452 27.220 -47.281 1.00 72.62 771 VAL A N 1
ATOM 6150 C CA . VAL A 1 771 ? 32.740 25.780 -47.431 1.00 72.62 771 VAL A CA 1
ATOM 6151 C C . VAL A 1 771 ? 34.218 25.452 -47.656 1.00 72.62 771 VAL A C 1
ATOM 6153 O O . VAL A 1 771 ? 34.631 24.312 -47.450 1.00 72.62 771 VAL A O 1
ATOM 6156 N N . ASN A 1 772 ? 35.018 26.443 -48.053 1.00 73.38 772 ASN A N 1
ATOM 6157 C CA . ASN A 1 772 ? 36.457 26.317 -48.256 1.00 73.38 772 ASN A CA 1
ATOM 6158 C C . ASN A 1 772 ? 37.253 26.760 -47.013 1.00 73.38 772 ASN A C 1
ATOM 6160 O O . ASN A 1 772 ? 38.480 26.654 -47.002 1.00 73.38 772 ASN A O 1
ATOM 6164 N N . GLY A 1 773 ? 36.569 27.212 -45.955 1.00 68.31 773 GLY A N 1
ATOM 6165 C CA . GLY A 1 773 ? 37.163 27.704 -44.716 1.00 68.31 773 GLY A CA 1
ATOM 6166 C C . GLY A 1 773 ? 37.618 29.164 -44.777 1.00 68.31 773 GLY A C 1
ATOM 6167 O O . GLY A 1 773 ? 38.356 29.590 -43.888 1.00 68.31 773 GLY A O 1
ATOM 6168 N N . ASN A 1 774 ? 37.210 29.932 -45.794 1.00 74.69 774 ASN A N 1
ATOM 6169 C CA . ASN A 1 774 ? 37.497 31.363 -45.848 1.00 74.69 774 ASN A CA 1
ATOM 6170 C C . ASN A 1 774 ? 36.573 32.115 -44.892 1.00 74.69 774 ASN A C 1
ATOM 6172 O O . ASN A 1 774 ? 35.375 31.835 -44.828 1.00 74.69 774 ASN A O 1
ATOM 6176 N N . VAL A 1 775 ? 37.124 33.106 -44.192 1.00 76.00 775 VAL A N 1
ATOM 6177 C CA . VAL A 1 775 ? 36.380 33.910 -43.220 1.00 76.00 775 VAL A CA 1
ATOM 6178 C C . VAL A 1 775 ? 36.096 35.293 -43.797 1.00 76.00 775 VAL A C 1
ATOM 6180 O O . VAL A 1 775 ? 37.013 36.013 -44.187 1.00 76.00 775 VAL A O 1
ATOM 6183 N N . THR A 1 776 ? 34.823 35.674 -43.831 1.00 77.75 776 THR A N 1
ATOM 6184 C CA . THR A 1 776 ? 34.369 37.020 -44.191 1.00 77.75 776 THR A CA 1
ATOM 6185 C C . THR A 1 776 ? 33.893 37.740 -42.938 1.00 77.75 776 THR A C 1
ATOM 6187 O O . THR A 1 776 ? 32.949 37.289 -42.294 1.00 77.75 776 THR A O 1
ATOM 6190 N N . PHE A 1 777 ? 34.507 38.880 -42.630 1.00 77.94 777 PHE A N 1
ATOM 6191 C CA . PHE A 1 777 ? 34.062 39.792 -41.579 1.00 77.94 777 PHE A CA 1
ATOM 6192 C C . PHE A 1 777 ? 33.393 41.017 -42.218 1.00 77.94 777 PHE A C 1
ATOM 6194 O O . PHE A 1 777 ? 33.950 41.597 -43.150 1.00 77.94 777 PHE A O 1
ATOM 6201 N N . LYS A 1 778 ? 32.225 41.439 -41.727 1.00 70.19 778 LYS A N 1
ATOM 6202 C CA . LYS A 1 778 ? 31.643 42.759 -42.015 1.00 70.19 778 LYS A CA 1
ATOM 6203 C C . LYS A 1 778 ? 31.551 43.551 -40.711 1.00 70.19 778 LYS A C 1
ATOM 6205 O O . LYS A 1 778 ? 30.945 43.078 -39.755 1.00 70.19 778 LYS A O 1
ATOM 6210 N N . GLY A 1 779 ? 32.146 44.743 -40.686 1.00 70.06 779 GLY A N 1
ATOM 6211 C CA . GLY A 1 779 ? 32.242 45.605 -39.501 1.00 70.06 779 GLY A CA 1
ATOM 6212 C C . GLY A 1 779 ? 33.690 45.960 -39.145 1.00 70.06 779 GLY A C 1
ATOM 6213 O O . GLY A 1 779 ? 34.580 45.813 -39.981 1.00 70.06 779 GLY A O 1
ATOM 6214 N N . ASN A 1 780 ? 33.911 46.418 -37.909 1.00 70.62 780 ASN A N 1
ATOM 6215 C CA . ASN A 1 780 ? 35.238 46.760 -37.385 1.00 70.62 780 ASN A CA 1
ATOM 6216 C C . ASN A 1 780 ? 35.927 45.513 -36.809 1.00 70.62 780 ASN A C 1
ATOM 6218 O O . ASN A 1 780 ? 35.299 44.733 -36.092 1.00 70.62 780 ASN A O 1
ATOM 6222 N N . LEU A 1 781 ? 37.218 45.339 -37.094 1.00 71.06 781 LEU A N 1
ATOM 6223 C CA . LEU A 1 781 ? 38.070 44.322 -36.474 1.00 71.06 781 LEU A CA 1
ATOM 6224 C C . LEU A 1 781 ? 39.026 45.025 -35.499 1.00 71.06 781 LEU A C 1
ATOM 6226 O O . LEU A 1 781 ? 39.965 45.681 -35.937 1.00 71.06 781 LEU A O 1
ATOM 6230 N N . GLU A 1 782 ? 38.781 44.901 -34.193 1.00 66.75 782 GLU A N 1
ATOM 6231 C CA . GLU A 1 782 ? 39.551 45.571 -33.130 1.00 66.75 782 GLU A CA 1
ATOM 6232 C C . GLU A 1 782 ? 40.372 44.551 -32.316 1.00 66.75 782 GLU A C 1
ATOM 6234 O O . GLU A 1 782 ? 39.923 43.429 -32.080 1.00 66.75 782 GLU A O 1
ATOM 6239 N N . GLY A 1 783 ? 41.595 44.914 -31.908 1.00 62.75 783 GLY A N 1
ATOM 6240 C CA . GLY A 1 783 ? 42.461 44.078 -31.057 1.00 62.75 783 GLY A CA 1
ATOM 6241 C C . GLY A 1 783 ? 43.156 42.890 -31.745 1.00 62.75 783 GLY A C 1
ATOM 6242 O O . GLY A 1 783 ? 43.766 42.056 -31.073 1.00 62.75 783 GLY A O 1
ATOM 6243 N N . ALA A 1 784 ? 43.090 42.785 -33.075 1.00 66.88 784 ALA A N 1
ATOM 6244 C CA . ALA A 1 784 ? 43.787 41.736 -33.816 1.00 66.88 784 ALA A CA 1
ATOM 6245 C C . ALA A 1 784 ? 45.312 41.965 -33.801 1.00 66.88 784 ALA A C 1
ATOM 6247 O O . ALA A 1 784 ? 45.803 42.966 -34.318 1.00 66.88 784 ALA A O 1
ATOM 6248 N N . THR A 1 785 ? 46.073 41.014 -33.255 1.00 61.06 785 THR A N 1
ATOM 6249 C CA . THR A 1 785 ? 47.546 41.020 -33.280 1.00 61.06 785 THR A CA 1
ATOM 6250 C C . THR A 1 785 ? 48.046 39.921 -34.229 1.00 61.06 785 THR A C 1
ATOM 6252 O O . THR A 1 785 ? 47.653 38.763 -34.101 1.00 61.06 785 THR A O 1
ATOM 6255 N N . GLY A 1 786 ? 48.864 40.259 -35.237 1.00 63.62 786 GLY A N 1
ATOM 6256 C CA . GLY A 1 786 ? 49.395 39.273 -36.194 1.00 63.62 786 GLY A CA 1
ATOM 6257 C C . GLY A 1 786 ? 49.805 39.831 -37.565 1.00 63.62 786 GLY A C 1
ATOM 6258 O O . GLY A 1 786 ? 49.747 41.034 -37.804 1.00 63.62 786 GLY A O 1
ATOM 6259 N N . THR A 1 787 ? 50.220 38.937 -38.472 1.00 62.38 787 THR A N 1
ATOM 6260 C CA . THR A 1 787 ? 50.651 39.267 -39.845 1.00 62.38 787 THR A CA 1
ATOM 6261 C C . THR A 1 787 ? 49.559 38.913 -40.858 1.00 62.38 787 THR A C 1
ATOM 6263 O O . THR A 1 787 ? 49.242 37.736 -41.036 1.00 62.38 787 THR A O 1
ATOM 6266 N N . PHE A 1 788 ? 49.025 39.904 -41.577 1.00 66.19 788 PHE A N 1
ATOM 6267 C CA . PHE A 1 788 ? 48.132 39.679 -42.719 1.00 66.19 788 PHE A CA 1
ATOM 6268 C C . PHE A 1 788 ? 48.956 39.502 -44.001 1.00 66.19 788 PHE A C 1
ATOM 6270 O O . PHE A 1 788 ? 49.731 40.381 -44.368 1.00 66.19 788 PHE A O 1
ATOM 6277 N N . ASN A 1 789 ? 48.789 38.374 -44.694 1.00 60.22 789 ASN A N 1
ATOM 6278 C CA . ASN A 1 789 ? 49.453 38.090 -45.970 1.00 60.22 789 ASN A CA 1
ATOM 6279 C C . ASN A 1 789 ? 48.420 38.057 -47.107 1.00 60.22 789 ASN A C 1
ATOM 6281 O O . ASN A 1 789 ? 47.315 37.554 -46.919 1.00 60.22 789 ASN A O 1
ATOM 6285 N N . GLY A 1 790 ? 48.781 38.541 -48.299 1.00 65.31 790 GLY A N 1
ATOM 6286 C CA . GLY A 1 790 ? 47.911 38.535 -49.483 1.00 65.31 790 GLY A CA 1
ATOM 6287 C C . GLY A 1 790 ? 47.463 39.930 -49.935 1.00 65.31 790 GLY A C 1
ATOM 6288 O O . GLY A 1 790 ? 48.067 40.937 -49.573 1.00 65.31 790 GLY A O 1
ATOM 6289 N N . LYS A 1 791 ? 46.424 39.993 -50.781 1.00 64.88 791 LYS A N 1
ATOM 6290 C CA . LYS A 1 791 ? 45.903 41.249 -51.347 1.00 64.88 791 LYS A CA 1
ATOM 6291 C C . LYS A 1 791 ? 44.835 41.853 -50.431 1.00 64.88 791 LYS A C 1
ATOM 6293 O O . LYS A 1 791 ? 43.737 41.312 -50.340 1.00 64.88 791 LYS A O 1
ATOM 6298 N N . ILE A 1 792 ? 45.122 43.006 -49.833 1.00 70.81 792 ILE A N 1
ATOM 6299 C CA . ILE A 1 792 ? 44.138 43.825 -49.109 1.00 70.81 792 ILE A CA 1
ATOM 6300 C C . ILE A 1 792 ? 43.524 44.822 -50.100 1.00 70.81 792 ILE A C 1
ATOM 6302 O O . ILE A 1 792 ? 44.248 45.513 -50.812 1.00 70.81 792 ILE A O 1
ATOM 6306 N N . THR A 1 793 ? 42.194 44.874 -50.182 1.00 67.00 793 THR A N 1
ATOM 6307 C CA . THR A 1 793 ? 41.462 45.838 -51.022 1.00 67.00 793 THR A CA 1
ATOM 6308 C C . THR A 1 793 ? 40.558 46.663 -50.111 1.00 67.00 793 THR A C 1
ATOM 6310 O O . THR A 1 793 ? 39.645 46.104 -49.515 1.00 67.00 793 THR A O 1
ATOM 6313 N N . SER A 1 794 ? 40.823 47.964 -49.985 1.00 66.81 794 SER A N 1
ATOM 6314 C CA . SER A 1 794 ? 40.017 48.909 -49.200 1.00 66.81 794 SER A CA 1
ATOM 6315 C C . SER A 1 794 ? 39.799 50.195 -49.996 1.00 66.81 794 SER A C 1
ATOM 6317 O O . SER A 1 794 ? 40.620 50.511 -50.859 1.00 66.81 794 SER A O 1
ATOM 6319 N N . SER A 1 795 ? 38.712 50.921 -49.720 1.00 63.69 795 SER A N 1
ATOM 6320 C CA . SER A 1 795 ? 38.518 52.284 -50.235 1.00 63.69 795 SER A CA 1
ATOM 6321 C C . SER A 1 795 ? 39.429 53.282 -49.520 1.00 63.69 795 SER A C 1
ATOM 6323 O O . SER A 1 795 ? 40.048 54.096 -50.192 1.00 63.69 795 SER A O 1
ATOM 6325 N N . ASP A 1 796 ? 39.574 53.138 -48.197 1.00 61.81 796 ASP A N 1
ATOM 6326 C CA . ASP A 1 796 ? 40.473 53.920 -47.344 1.00 61.81 796 ASP A CA 1
ATOM 6327 C C . ASP A 1 796 ? 41.239 52.976 -46.402 1.00 61.81 796 ASP A C 1
ATOM 6329 O O . ASP A 1 796 ? 40.653 52.072 -45.799 1.00 61.81 796 ASP A O 1
ATOM 6333 N N . LEU A 1 797 ? 42.556 53.147 -46.277 1.00 73.75 797 LEU A N 1
ATOM 6334 C CA . LEU A 1 797 ? 43.388 52.436 -45.300 1.00 73.75 797 LEU A CA 1
ATOM 6335 C C . LEU A 1 797 ? 44.033 53.470 -44.373 1.00 73.75 797 LEU A C 1
ATOM 6337 O O . LEU A 1 797 ? 44.920 54.204 -44.802 1.00 73.75 797 LEU A O 1
ATOM 6341 N N . ILE A 1 798 ? 43.589 53.520 -43.117 1.00 64.88 798 ILE A N 1
ATOM 6342 C CA . ILE A 1 798 ? 44.069 54.462 -42.096 1.00 64.88 798 ILE A CA 1
ATOM 6343 C C . ILE A 1 798 ? 44.960 53.697 -41.109 1.00 64.88 798 ILE A C 1
ATOM 6345 O O . ILE A 1 798 ? 44.568 52.639 -40.621 1.00 64.88 798 ILE A O 1
ATOM 6349 N N . LEU A 1 799 ? 46.163 54.211 -40.834 1.00 69.19 799 LEU A N 1
ATOM 6350 C CA . LEU A 1 799 ? 47.120 53.622 -39.892 1.00 69.19 799 LEU A CA 1
ATOM 6351 C C . LEU A 1 799 ? 47.490 54.662 -38.833 1.00 69.19 799 LEU A C 1
ATOM 6353 O O . LEU A 1 799 ? 48.273 55.572 -39.102 1.00 69.19 799 LEU A O 1
ATOM 6357 N N . GLU A 1 800 ? 46.984 54.508 -37.617 1.00 62.09 800 GLU A N 1
ATOM 6358 C CA . GLU A 1 800 ? 47.227 55.419 -36.493 1.00 62.09 800 GLU A CA 1
ATOM 6359 C C . GLU A 1 800 ? 47.741 54.632 -35.276 1.00 62.09 800 GLU A C 1
ATOM 6361 O O . GLU A 1 800 ? 47.364 53.471 -35.099 1.00 62.09 800 GLU A O 1
ATOM 6366 N N . PRO A 1 801 ? 48.625 55.211 -34.446 1.00 58.12 801 PRO A N 1
ATOM 6367 C CA . PRO A 1 801 ? 49.040 54.578 -33.201 1.00 58.12 801 PRO A CA 1
ATOM 6368 C C . PRO A 1 801 ? 47.901 54.601 -32.168 1.00 58.12 801 PRO A C 1
ATOM 6370 O O . PRO A 1 801 ? 47.207 55.604 -32.028 1.00 58.12 801 PRO A O 1
ATOM 6373 N N . GLU A 1 802 ? 47.745 53.508 -31.415 1.00 55.72 802 GLU A N 1
ATOM 6374 C CA . GLU A 1 802 ? 46.668 53.313 -30.422 1.00 55.72 802 GLU A CA 1
ATOM 6375 C C . GLU A 1 802 ? 46.740 54.299 -29.238 1.00 55.72 802 GLU A C 1
ATOM 6377 O O . GLU A 1 802 ? 45.716 54.684 -28.681 1.00 55.72 802 GLU A O 1
ATOM 6382 N N . GLU A 1 803 ? 47.940 54.783 -28.899 1.00 55.66 803 GLU A N 1
ATOM 6383 C CA . GLU A 1 803 ? 48.149 55.835 -27.902 1.00 55.66 803 GLU A CA 1
ATOM 6384 C C . GLU A 1 803 ? 49.034 56.962 -28.451 1.00 55.66 803 GLU A C 1
ATOM 6386 O O . GLU A 1 803 ? 50.089 56.736 -29.059 1.00 55.66 803 GLU A O 1
ATOM 6391 N N . TYR A 1 804 ? 48.613 58.204 -28.197 1.00 52.56 804 TYR A N 1
ATOM 6392 C CA . TYR A 1 804 ? 49.318 59.414 -28.612 1.00 52.56 804 TYR A CA 1
ATOM 6393 C C . TYR A 1 804 ? 50.597 59.606 -27.783 1.00 52.56 804 TYR A C 1
ATOM 6395 O O . TYR A 1 804 ? 50.604 60.273 -26.748 1.00 52.56 804 TYR A O 1
ATOM 6403 N N . HIS A 1 805 ? 51.702 59.022 -28.244 1.00 52.03 805 HIS A N 1
ATOM 6404 C CA . HIS A 1 805 ? 53.040 59.288 -27.723 1.00 52.03 805 HIS A CA 1
ATOM 6405 C C . HIS A 1 805 ? 53.848 60.052 -28.786 1.00 52.03 805 HIS A C 1
ATOM 6407 O O . HIS A 1 805 ? 53.831 59.667 -29.954 1.00 52.03 805 HIS A O 1
ATOM 6413 N N . PRO A 1 806 ? 54.609 61.103 -28.427 1.00 52.44 806 PRO A N 1
ATOM 6414 C CA . PRO A 1 806 ? 55.278 62.002 -29.383 1.00 52.44 806 PRO A CA 1
ATOM 6415 C C . PRO A 1 806 ? 56.392 61.355 -30.234 1.00 52.44 806 PRO A C 1
ATOM 6417 O O . PRO A 1 806 ? 57.056 62.045 -31.002 1.00 52.44 806 PRO A O 1
ATOM 6420 N N . LEU A 1 807 ? 56.612 60.043 -30.095 1.00 50.19 807 LEU A N 1
ATOM 6421 C CA . LEU A 1 807 ? 57.565 59.239 -30.873 1.00 50.19 807 LEU A CA 1
ATOM 6422 C C . LEU A 1 807 ? 56.903 58.041 -31.582 1.00 50.19 807 LEU A C 1
ATOM 6424 O O . LEU A 1 807 ? 57.599 57.254 -32.219 1.00 50.19 807 LEU A O 1
ATOM 6428 N N . SER A 1 808 ? 55.582 57.880 -31.465 1.00 53.12 808 SER A N 1
ATOM 6429 C CA . SER A 1 808 ? 54.836 56.814 -32.132 1.00 53.12 808 SER A CA 1
ATOM 6430 C C . SER A 1 808 ? 54.520 57.233 -33.560 1.00 53.12 808 SER A C 1
ATOM 6432 O O . SER A 1 808 ? 53.719 58.135 -33.784 1.00 53.12 808 SER A O 1
ATOM 6434 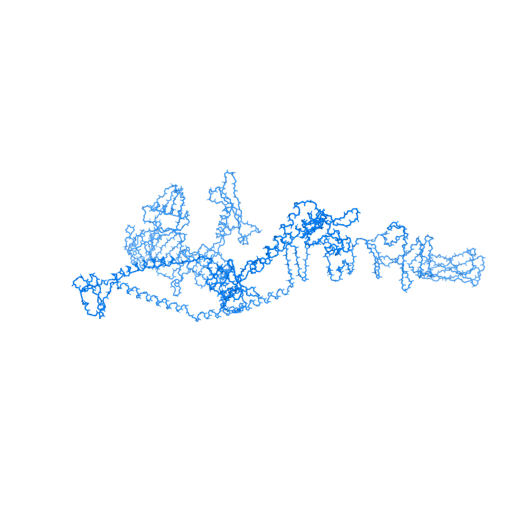N N . GLY A 1 809 ? 55.162 56.587 -34.530 1.00 53.25 809 GLY A N 1
ATOM 6435 C CA . GLY A 1 809 ? 54.861 56.757 -35.947 1.00 53.25 809 GLY A CA 1
ATOM 6436 C C . GLY A 1 809 ? 54.259 55.483 -36.524 1.00 53.25 809 GLY A C 1
ATOM 6437 O O . GLY A 1 809 ? 54.832 54.404 -36.372 1.00 53.25 809 GLY A O 1
ATOM 6438 N N . SER A 1 810 ? 53.136 55.604 -37.226 1.00 56.62 810 SER A N 1
ATOM 6439 C CA . SER A 1 810 ? 52.656 54.554 -38.124 1.00 56.62 810 SER A CA 1
ATOM 6440 C C . SER A 1 810 ? 53.524 54.548 -39.381 1.00 56.62 810 SER A C 1
ATOM 6442 O O . SER A 1 810 ? 53.715 55.592 -40.003 1.00 56.62 810 SER A O 1
ATOM 6444 N N . SER A 1 811 ? 54.067 53.395 -39.775 1.00 55.53 811 SER A N 1
ATOM 6445 C CA . SER A 1 811 ? 54.881 53.288 -40.993 1.00 55.53 811 SER A CA 1
ATOM 6446 C C . SER A 1 811 ? 54.494 52.067 -41.824 1.00 55.53 811 SER A C 1
ATOM 6448 O O . SER A 1 811 ? 54.266 50.984 -41.291 1.00 55.53 811 SER A O 1
ATOM 6450 N N . ILE A 1 812 ? 54.422 52.245 -43.147 1.00 63.06 812 ILE A N 1
ATOM 6451 C CA . ILE A 1 812 ? 54.336 51.144 -44.114 1.00 63.06 812 ILE A CA 1
ATOM 6452 C C . ILE A 1 812 ? 55.757 50.897 -44.624 1.00 63.06 812 ILE A C 1
ATOM 6454 O O . ILE A 1 812 ? 56.321 51.740 -45.322 1.00 63.06 812 ILE A O 1
ATOM 6458 N N . LEU A 1 813 ? 56.354 49.763 -44.253 1.00 56.62 813 LEU A N 1
ATOM 6459 C CA . LEU A 1 813 ? 57.719 49.406 -44.640 1.00 56.62 813 LEU A CA 1
ATOM 6460 C C . LEU A 1 813 ? 57.700 48.484 -45.866 1.00 56.62 813 LEU A C 1
ATOM 6462 O O . LEU A 1 813 ? 57.161 47.380 -45.805 1.00 56.62 813 LEU A O 1
ATOM 6466 N N . PHE A 1 814 ? 58.327 48.901 -46.965 1.00 59.72 814 PHE A N 1
ATOM 6467 C CA . PHE A 1 814 ? 58.523 48.046 -48.136 1.00 59.72 814 PHE A CA 1
ATOM 6468 C C . PHE A 1 814 ? 59.947 47.478 -48.099 1.00 59.72 814 PHE A C 1
ATOM 6470 O O . PHE A 1 814 ? 60.901 48.246 -48.232 1.00 59.72 814 PHE A O 1
ATOM 6477 N N . PRO A 1 815 ? 60.139 46.164 -47.894 1.00 54.16 815 PRO A N 1
ATOM 6478 C CA . PRO A 1 815 ? 61.477 45.598 -47.818 1.00 54.16 815 PRO A CA 1
ATOM 6479 C C . PRO A 1 815 ? 62.159 45.689 -49.188 1.00 54.16 815 PRO A C 1
ATOM 6481 O O . PRO A 1 815 ? 61.713 45.073 -50.155 1.00 54.16 815 PRO A O 1
ATOM 6484 N N . SER A 1 816 ? 63.249 46.454 -49.269 1.00 54.06 816 SER A N 1
ATOM 6485 C CA . SER A 1 816 ? 64.168 46.434 -50.406 1.00 54.06 816 SER A CA 1
ATOM 6486 C C . SER A 1 816 ? 65.453 45.717 -50.012 1.00 54.06 816 SER A C 1
ATOM 6488 O O . SER A 1 816 ? 66.150 46.152 -49.092 1.00 54.06 816 SER A O 1
ATOM 6490 N N . GLY A 1 817 ? 65.773 44.617 -50.682 1.00 56.50 817 GLY A N 1
ATOM 6491 C CA . GLY A 1 817 ? 66.917 43.793 -50.313 1.00 56.50 817 GLY A CA 1
ATOM 6492 C C . GLY A 1 817 ? 66.956 42.462 -51.044 1.00 56.50 817 GLY A C 1
ATOM 6493 O O . GLY A 1 817 ? 66.000 42.061 -51.705 1.00 56.50 817 GLY A O 1
ATOM 6494 N N . TRP A 1 818 ? 68.087 41.774 -50.928 1.00 58.34 818 TRP A N 1
ATOM 6495 C CA . TRP A 1 818 ? 68.244 40.427 -51.464 1.00 58.34 818 TRP A CA 1
ATOM 6496 C C . TRP A 1 818 ? 67.430 39.441 -50.627 1.00 58.34 818 TRP A C 1
ATOM 6498 O O . TRP A 1 818 ? 67.610 39.366 -49.413 1.00 58.34 818 TRP A O 1
ATOM 6508 N N . ALA A 1 819 ? 66.556 38.682 -51.277 1.00 57.78 819 ALA A N 1
ATOM 6509 C CA . ALA A 1 819 ? 65.830 37.572 -50.682 1.00 57.78 819 ALA A CA 1
ATOM 6510 C C . ALA A 1 819 ? 66.144 36.285 -51.435 1.00 57.78 819 ALA A C 1
ATOM 6512 O O . ALA A 1 819 ? 66.405 36.308 -52.637 1.00 57.78 819 ALA A O 1
ATOM 6513 N N . THR A 1 820 ? 66.113 35.164 -50.721 1.00 55.62 820 THR A N 1
ATOM 6514 C CA . THR A 1 820 ? 66.433 33.853 -51.283 1.00 55.62 820 THR A CA 1
ATOM 6515 C C . THR A 1 820 ? 65.239 32.927 -51.104 1.00 55.62 820 THR A C 1
ATOM 6517 O O . THR A 1 820 ? 64.836 32.641 -49.977 1.00 55.62 820 THR A O 1
ATOM 6520 N N . GLN A 1 821 ? 64.681 32.435 -52.208 1.00 52.78 821 GLN A N 1
ATOM 6521 C CA . GLN A 1 821 ? 63.618 31.426 -52.215 1.00 52.78 821 GLN A CA 1
ATOM 6522 C C . GLN A 1 821 ? 64.008 30.329 -53.200 1.00 52.78 821 GLN A C 1
ATOM 6524 O O . GLN A 1 821 ? 64.421 30.609 -54.319 1.00 52.78 821 GLN A O 1
ATOM 6529 N N . GLY A 1 822 ? 63.951 29.070 -52.759 1.00 55.06 822 GLY A N 1
ATOM 6530 C CA . GLY A 1 822 ? 64.379 27.932 -53.582 1.00 55.06 822 GLY A CA 1
ATOM 6531 C C . GLY A 1 822 ? 65.883 27.888 -53.894 1.00 55.06 822 GLY A C 1
ATOM 6532 O O . GLY A 1 822 ? 66.286 27.137 -54.772 1.00 55.06 822 GLY A O 1
ATOM 6533 N N . GLY A 1 823 ? 66.712 28.666 -53.185 1.00 58.06 823 GLY A N 1
ATOM 6534 C CA . GLY A 1 823 ? 68.169 28.696 -53.366 1.00 58.06 823 GLY A CA 1
ATOM 6535 C C . GLY A 1 823 ? 68.695 29.764 -54.333 1.00 58.06 823 GLY A C 1
ATOM 6536 O O . GLY A 1 823 ? 69.908 29.938 -54.410 1.00 58.06 823 GLY A O 1
ATOM 6537 N N . GLU A 1 824 ? 67.827 30.525 -55.007 1.00 45.28 824 GLU A N 1
ATOM 6538 C CA . GLU A 1 824 ? 68.231 31.670 -55.836 1.00 45.28 824 GLU A CA 1
ATOM 6539 C C . GLU A 1 824 ? 68.001 32.999 -55.111 1.00 45.28 824 GLU A C 1
ATOM 6541 O O . GLU A 1 824 ? 66.951 33.207 -54.500 1.00 45.28 824 GLU A O 1
ATOM 6546 N N . SER A 1 825 ? 68.990 33.897 -55.172 1.00 54.44 825 SER A N 1
ATOM 6547 C CA . SER A 1 825 ? 68.915 35.232 -54.570 1.00 54.44 825 SER A CA 1
ATOM 6548 C C . SER A 1 825 ? 68.414 36.256 -55.583 1.00 54.44 825 SER A C 1
ATOM 6550 O O . SER A 1 825 ? 69.077 36.521 -56.584 1.00 54.44 825 SER A O 1
ATOM 6552 N N . TYR A 1 826 ? 67.281 36.885 -55.288 1.00 52.69 826 TYR A N 1
ATOM 6553 C CA . TYR A 1 826 ? 66.697 37.966 -56.075 1.00 52.69 826 TYR A CA 1
ATOM 6554 C C . TYR A 1 826 ? 66.608 39.245 -55.242 1.00 52.69 826 TYR A C 1
ATOM 6556 O O . TYR A 1 826 ? 66.307 39.219 -54.050 1.00 52.69 826 TYR A O 1
ATOM 6564 N N . TYR A 1 827 ? 66.892 40.385 -55.869 1.00 51.81 827 TYR A N 1
ATOM 6565 C CA . TYR A 1 827 ? 66.738 41.687 -55.229 1.00 51.81 827 TYR A CA 1
ATOM 6566 C C . TYR A 1 827 ? 65.275 42.118 -55.324 1.00 51.81 827 TYR A C 1
ATOM 6568 O O . TYR A 1 827 ? 64.768 42.380 -56.416 1.00 51.81 827 TYR A O 1
ATOM 6576 N N . ILE A 1 828 ? 64.581 42.162 -54.190 1.00 52.66 828 ILE A N 1
ATOM 6577 C CA . ILE A 1 828 ? 63.208 42.651 -54.131 1.00 52.66 828 ILE A CA 1
ATOM 6578 C C . ILE A 1 828 ? 63.268 44.179 -54.085 1.00 52.66 828 ILE A C 1
ATOM 6580 O O . ILE A 1 828 ? 63.871 44.741 -53.174 1.00 52.66 828 ILE A O 1
ATOM 6584 N N . ASN A 1 829 ? 62.646 44.847 -55.057 1.00 50.38 829 ASN A N 1
ATOM 6585 C CA . ASN A 1 829 ? 62.378 46.282 -54.992 1.00 50.38 829 ASN A CA 1
ATOM 6586 C C . ASN A 1 829 ? 60.968 46.490 -54.444 1.00 50.38 829 ASN A C 1
ATOM 6588 O O . ASN A 1 829 ? 59.982 46.140 -55.093 1.00 50.38 829 ASN A O 1
ATOM 6592 N N . GLY A 1 830 ? 60.878 47.069 -53.251 1.00 47.88 830 GLY A N 1
ATOM 6593 C CA . GLY A 1 830 ? 59.625 47.553 -52.696 1.00 47.88 830 GLY A CA 1
ATOM 6594 C C . GLY A 1 830 ? 59.147 48.789 -53.455 1.00 47.88 830 GLY A C 1
ATOM 6595 O O . GLY A 1 830 ? 59.544 49.899 -53.121 1.00 47.88 830 GLY A O 1
ATOM 6596 N N . ASN A 1 831 ? 58.327 48.609 -54.490 1.00 48.00 831 ASN A N 1
ATOM 6597 C CA . ASN A 1 831 ? 57.780 49.716 -55.276 1.00 48.00 831 ASN A CA 1
ATOM 6598 C C . ASN A 1 831 ? 56.337 50.022 -54.844 1.00 48.00 831 ASN A C 1
ATOM 6600 O O . ASN A 1 831 ? 55.488 49.132 -54.844 1.00 48.00 831 ASN A O 1
ATOM 6604 N N . ILE A 1 832 ? 56.042 51.291 -54.551 1.00 49.50 832 ILE A N 1
ATOM 6605 C CA . ILE A 1 832 ? 54.672 51.800 -54.418 1.00 49.50 832 ILE A CA 1
ATOM 6606 C C . ILE A 1 832 ? 54.177 52.199 -55.815 1.00 49.50 832 ILE A C 1
ATOM 6608 O O . ILE A 1 832 ? 54.692 53.144 -56.408 1.00 49.50 832 ILE A O 1
ATOM 6612 N N . ALA A 1 833 ? 53.178 51.493 -56.350 1.00 45.16 833 ALA A N 1
ATOM 6613 C CA . ALA A 1 833 ? 52.502 51.860 -57.595 1.00 45.16 833 ALA A CA 1
ATOM 6614 C C . ALA A 1 833 ? 51.092 52.386 -57.282 1.00 45.16 833 ALA A C 1
ATOM 6616 O O . ALA A 1 833 ? 50.160 51.605 -57.103 1.00 45.16 833 ALA A O 1
ATOM 6617 N N . LEU A 1 834 ? 50.933 53.709 -57.205 1.00 47.28 834 LEU A N 1
ATOM 6618 C CA . LEU A 1 834 ? 49.636 54.364 -57.009 1.00 47.28 834 LEU A CA 1
ATOM 6619 C C . LEU A 1 834 ? 49.102 54.801 -58.372 1.00 47.28 834 LEU A C 1
ATOM 6621 O O . LEU A 1 834 ? 49.659 55.688 -59.013 1.00 47.28 834 LEU A O 1
ATOM 6625 N N . THR A 1 835 ? 48.043 54.146 -58.835 1.00 45.34 835 THR A N 1
ATOM 6626 C CA . THR A 1 835 ? 47.345 54.494 -60.077 1.00 45.34 835 THR A CA 1
ATOM 6627 C C . THR A 1 835 ? 45.962 55.012 -59.710 1.00 45.34 835 THR A C 1
ATOM 6629 O O . THR A 1 835 ? 45.051 54.233 -59.455 1.00 45.34 835 THR A O 1
ATOM 6632 N N . SER A 1 836 ? 45.811 56.335 -59.640 1.00 44.16 836 SER A N 1
ATOM 6633 C CA . SER A 1 836 ? 44.497 56.979 -59.577 1.00 44.16 836 SER A CA 1
ATOM 6634 C C . SER A 1 836 ? 44.127 57.485 -60.969 1.00 44.16 836 SER A C 1
ATOM 6636 O O . SER A 1 836 ? 44.993 57.921 -61.729 1.00 44.16 836 SER A O 1
ATOM 6638 N N . SER A 1 837 ? 42.844 57.439 -61.329 1.00 40.28 837 SER A N 1
ATOM 6639 C CA . SER A 1 837 ? 42.362 57.991 -62.603 1.00 40.28 837 SER A CA 1
ATOM 6640 C C . SER A 1 837 ? 42.494 59.520 -62.693 1.00 40.28 837 SER A C 1
ATOM 6642 O O . SER A 1 837 ? 42.303 60.070 -63.772 1.00 40.28 837 SER A O 1
ATOM 6644 N N . GLU A 1 838 ? 42.839 60.193 -61.586 1.00 41.72 838 GLU A N 1
ATOM 6645 C CA . GLU A 1 838 ? 42.988 61.655 -61.487 1.00 41.72 838 GLU A CA 1
ATOM 6646 C C . GLU A 1 838 ? 44.435 62.132 -61.235 1.00 41.72 838 GLU A C 1
ATOM 6648 O O . GLU A 1 838 ? 44.697 63.330 -61.259 1.00 41.72 838 GLU A O 1
ATOM 6653 N N . GLY A 1 839 ? 45.407 61.227 -61.058 1.00 42.41 839 GLY A N 1
ATOM 6654 C CA . GLY A 1 839 ? 46.840 61.557 -61.097 1.00 42.41 839 GLY A CA 1
ATOM 6655 C C . GLY A 1 839 ? 47.401 62.409 -59.944 1.00 42.41 839 GLY A C 1
ATOM 6656 O O . GLY A 1 839 ? 48.435 63.054 -60.136 1.00 42.41 839 GLY A O 1
ATOM 6657 N N . VAL A 1 840 ? 46.763 62.415 -58.765 1.00 43.94 840 VAL A N 1
ATOM 6658 C CA . VAL A 1 840 ? 47.214 63.169 -57.574 1.00 43.94 840 VAL A CA 1
ATOM 6659 C C . VAL A 1 840 ? 47.515 62.235 -56.392 1.00 43.94 840 VAL A C 1
ATOM 6661 O O . VAL A 1 840 ? 46.749 61.310 -56.118 1.00 43.94 840 VAL A O 1
ATOM 6664 N N . LEU A 1 841 ? 48.627 62.500 -55.693 1.00 45.09 841 LEU A N 1
ATOM 6665 C CA . LEU A 1 841 ? 49.015 61.915 -54.401 1.00 45.09 841 LEU A CA 1
ATOM 6666 C C . LEU A 1 841 ? 49.059 63.038 -53.350 1.00 45.09 841 LEU A C 1
ATOM 6668 O O . LEU A 1 841 ? 49.879 63.944 -53.486 1.00 45.09 841 LEU A O 1
ATOM 6672 N N . SER A 1 842 ? 48.205 62.970 -52.323 1.00 45.44 842 SER A N 1
ATOM 6673 C CA . SER A 1 842 ? 48.163 63.924 -51.200 1.00 45.44 842 SER A CA 1
ATOM 6674 C C . SER A 1 842 ? 48.681 63.262 -49.918 1.00 45.44 842 SER A C 1
ATOM 6676 O O . SER A 1 842 ? 48.305 62.127 -49.622 1.00 45.44 842 SER A O 1
ATOM 6678 N N . ILE A 1 843 ? 49.557 63.944 -49.174 1.00 48.12 843 ILE A N 1
ATOM 6679 C CA . ILE A 1 843 ? 50.086 63.510 -47.868 1.00 48.12 843 ILE A CA 1
ATOM 6680 C C . ILE A 1 843 ? 49.826 64.651 -46.875 1.00 48.12 843 ILE A C 1
ATOM 6682 O O . ILE A 1 843 ? 50.439 65.712 -46.990 1.00 48.12 843 ILE A O 1
ATOM 6686 N N . GLU A 1 844 ? 48.929 64.441 -45.908 1.00 46.62 844 GLU A N 1
ATOM 6687 C CA . GLU A 1 844 ? 48.550 65.429 -44.885 1.00 46.62 844 GLU A CA 1
ATOM 6688 C C . GLU A 1 844 ? 48.910 64.920 -43.483 1.00 46.62 844 GLU A C 1
ATOM 6690 O O . GLU A 1 844 ? 48.586 63.788 -43.130 1.00 46.62 844 GLU A O 1
ATOM 6695 N N . GLY A 1 845 ? 49.551 65.757 -42.662 1.00 43.75 845 GLY A N 1
ATOM 6696 C CA . GLY A 1 845 ? 49.678 65.528 -41.223 1.00 43.75 845 GLY A CA 1
ATOM 6697 C C . GLY A 1 845 ? 48.658 66.384 -40.472 1.00 43.75 845 GLY A C 1
ATOM 6698 O O . GLY A 1 845 ? 48.529 67.574 -40.755 1.00 43.75 845 GLY A O 1
ATOM 6699 N N . ARG A 1 846 ? 47.931 65.823 -39.502 1.00 45.50 846 ARG A N 1
ATOM 6700 C CA . ARG A 1 846 ? 47.020 66.580 -38.623 1.00 45.50 846 ARG A CA 1
ATOM 6701 C C . ARG A 1 846 ? 47.219 66.156 -37.171 1.00 45.50 846 ARG A C 1
ATOM 6703 O O . ARG A 1 846 ? 47.397 64.973 -36.902 1.00 45.50 846 ARG A O 1
ATOM 6710 N N . ASN A 1 847 ? 47.165 67.109 -36.244 1.00 41.22 847 ASN A N 1
ATOM 6711 C CA . ASN A 1 847 ? 47.014 66.818 -34.819 1.00 41.22 847 ASN A CA 1
ATOM 6712 C C . ASN A 1 847 ? 45.535 66.552 -34.490 1.00 41.22 847 ASN A C 1
ATOM 6714 O O . ASN A 1 847 ? 44.634 67.043 -35.174 1.00 41.22 847 ASN A O 1
ATOM 6718 N N . GLY A 1 848 ? 45.277 65.816 -33.403 1.00 45.38 848 GLY A N 1
ATOM 6719 C CA . GLY A 1 848 ? 43.928 65.421 -32.965 1.00 45.38 848 GLY A CA 1
ATOM 6720 C C . GLY A 1 848 ? 42.971 66.564 -32.584 1.00 45.38 848 GLY A C 1
ATOM 6721 O O . GLY A 1 848 ? 41.805 66.305 -32.306 1.00 45.38 848 GLY A O 1
ATOM 6722 N N . ASP A 1 849 ? 43.419 67.822 -32.586 1.00 45.38 849 ASP A N 1
ATOM 6723 C CA . ASP A 1 849 ? 42.587 69.017 -32.381 1.00 45.38 849 ASP A CA 1
ATOM 6724 C C . ASP A 1 849 ? 42.194 69.730 -33.691 1.00 45.38 849 ASP A C 1
ATOM 6726 O O . ASP A 1 849 ? 41.554 70.783 -33.666 1.00 45.38 849 ASP A O 1
ATOM 6730 N N . GLY A 1 850 ? 42.548 69.152 -34.845 1.00 47.72 850 GLY A N 1
ATOM 6731 C CA . GLY A 1 850 ? 42.228 69.694 -36.164 1.00 47.72 850 GLY A CA 1
ATOM 6732 C C . GLY A 1 850 ? 43.204 70.756 -36.677 1.00 47.72 850 GLY A C 1
ATOM 6733 O O . GLY A 1 850 ? 42.906 71.396 -37.684 1.00 47.72 850 GLY A O 1
ATOM 6734 N N . THR A 1 851 ? 44.365 70.943 -36.039 1.00 49.59 851 THR A N 1
ATOM 6735 C CA . THR A 1 851 ? 45.454 71.777 -36.578 1.00 49.59 851 THR A CA 1
ATOM 6736 C C . THR A 1 851 ? 46.449 70.961 -37.423 1.00 49.59 851 THR A C 1
ATOM 6738 O O . THR A 1 851 ? 46.789 69.828 -37.084 1.00 49.59 851 THR A O 1
ATOM 6741 N N . GLU A 1 852 ? 46.895 71.510 -38.561 1.00 45.28 852 GLU A N 1
ATOM 6742 C CA . GLU A 1 852 ? 47.800 70.845 -39.521 1.00 45.28 852 GLU A CA 1
ATOM 6743 C C . GLU A 1 852 ? 49.229 70.661 -38.962 1.00 45.28 852 GLU A C 1
ATOM 6745 O O . GLU A 1 852 ? 49.823 71.596 -38.420 1.00 45.28 852 GLU A O 1
ATOM 6750 N N . LEU A 1 853 ? 49.818 69.474 -39.155 1.00 45.88 853 LEU A N 1
ATOM 6751 C CA . LEU A 1 853 ? 51.259 69.242 -39.040 1.00 45.88 853 LEU A CA 1
ATOM 6752 C C . LEU A 1 853 ? 51.918 69.488 -40.400 1.00 45.88 853 LEU A C 1
ATOM 6754 O O . LEU A 1 853 ? 51.649 68.800 -41.382 1.00 45.88 853 LEU A O 1
ATOM 6758 N N . GLY A 1 854 ? 52.836 70.452 -40.426 1.00 49.62 854 GLY A N 1
ATOM 6759 C CA . GLY A 1 854 ? 53.771 70.637 -41.526 1.00 49.62 854 GLY A CA 1
ATOM 6760 C C . GLY A 1 854 ? 54.909 69.611 -41.474 1.00 49.62 854 GLY A C 1
ATOM 6761 O O . GLY A 1 854 ? 55.344 69.234 -40.393 1.00 49.62 854 GLY A O 1
ATOM 6762 N N . TYR A 1 855 ? 55.409 69.260 -42.663 1.00 48.09 855 TYR A N 1
ATOM 6763 C CA . TYR A 1 855 ? 56.668 68.574 -43.016 1.00 48.09 855 TYR A CA 1
ATOM 6764 C C . TYR A 1 855 ? 56.556 67.122 -43.527 1.00 48.09 855 TYR A C 1
ATOM 6766 O O . TYR A 1 855 ? 56.141 66.214 -42.816 1.00 48.09 855 TYR A O 1
ATOM 6774 N N . VAL A 1 856 ? 57.024 66.906 -44.768 1.00 48.53 856 VAL A N 1
ATOM 6775 C CA . VAL A 1 856 ? 57.257 65.587 -45.396 1.00 48.53 856 VAL A CA 1
ATOM 6776 C C . VAL A 1 856 ? 58.768 65.395 -45.586 1.00 48.53 856 VAL A C 1
ATOM 6778 O O . VAL A 1 856 ? 59.412 66.199 -46.267 1.00 48.53 856 VAL A O 1
ATOM 6781 N N . HIS A 1 857 ? 59.340 64.337 -44.994 1.00 47.97 857 HIS A N 1
ATOM 6782 C CA . HIS A 1 857 ? 60.786 64.055 -45.011 1.00 47.97 857 HIS A CA 1
ATOM 6783 C C . HIS A 1 857 ? 61.148 63.042 -46.104 1.00 47.97 857 HIS A C 1
ATOM 6785 O O . HIS A 1 857 ? 60.682 61.904 -46.074 1.00 47.97 857 HIS A O 1
ATOM 6791 N N . ILE A 1 858 ? 62.010 63.417 -47.054 1.00 52.34 858 ILE A N 1
ATOM 6792 C CA . ILE A 1 858 ? 62.410 62.547 -48.174 1.00 52.34 858 ILE A CA 1
ATOM 6793 C C . ILE A 1 858 ? 63.880 62.137 -48.010 1.00 52.34 858 ILE A C 1
ATOM 6795 O O . ILE A 1 858 ? 64.792 62.953 -48.160 1.00 52.34 858 ILE A O 1
ATOM 6799 N N . GLN A 1 859 ? 64.115 60.856 -47.706 1.00 44.81 859 GLN A N 1
ATOM 6800 C CA . GLN A 1 859 ? 65.456 60.287 -47.482 1.00 44.81 859 GLN A CA 1
ATOM 6801 C C . GLN A 1 859 ? 66.023 59.516 -48.695 1.00 44.81 859 GLN A C 1
ATOM 6803 O O . GLN A 1 859 ? 67.135 58.998 -48.626 1.00 44.81 859 GLN A O 1
ATOM 6808 N N . SER A 1 860 ? 65.285 59.419 -49.807 1.00 46.38 860 SER A N 1
ATOM 6809 C CA . SER A 1 860 ? 65.702 58.775 -51.071 1.00 46.38 860 SER A CA 1
ATOM 6810 C C . SER A 1 860 ? 64.975 59.412 -52.271 1.00 46.38 860 SER A C 1
ATOM 6812 O O . SER A 1 860 ? 63.952 60.057 -52.050 1.00 46.38 860 SER A O 1
ATOM 6814 N N . PRO A 1 861 ? 65.462 59.293 -53.527 1.00 51.84 861 PRO A N 1
ATOM 6815 C CA . PRO A 1 861 ? 64.862 59.989 -54.670 1.00 51.84 861 PRO A CA 1
ATOM 6816 C C . PRO A 1 861 ? 63.379 59.643 -54.875 1.00 51.84 861 PRO A C 1
ATOM 6818 O O . PRO A 1 861 ? 63.034 58.471 -55.016 1.00 51.84 861 PRO A O 1
ATOM 6821 N N . LEU A 1 862 ? 62.512 60.659 -54.938 1.00 49.81 862 LEU A N 1
ATOM 6822 C CA . LEU A 1 862 ? 61.066 60.497 -55.133 1.00 49.81 862 LEU A CA 1
ATOM 6823 C C . LEU A 1 862 ? 60.685 60.838 -56.580 1.00 49.81 862 LEU A C 1
ATOM 6825 O O . LEU A 1 862 ? 60.958 61.947 -57.046 1.00 49.81 862 LEU A O 1
ATOM 6829 N N . TRP A 1 863 ? 60.036 59.901 -57.276 1.00 51.69 863 TRP A N 1
ATOM 6830 C CA . TRP A 1 863 ? 59.568 60.060 -58.657 1.00 51.69 863 TRP A CA 1
ATOM 6831 C C . TRP A 1 863 ? 58.041 60.070 -58.696 1.00 51.69 863 TRP A C 1
ATOM 6833 O O . TRP A 1 863 ? 57.409 59.061 -58.390 1.00 51.69 863 TRP A O 1
ATOM 6843 N N . VAL A 1 864 ? 57.448 61.200 -59.085 1.00 50.50 864 VAL A N 1
ATOM 6844 C CA . VAL A 1 864 ? 55.990 61.367 -59.172 1.00 50.50 864 VAL A CA 1
ATOM 6845 C C . VAL A 1 864 ? 55.595 61.592 -60.630 1.00 50.50 864 VAL A C 1
ATOM 6847 O O . VAL A 1 864 ? 55.880 62.642 -61.206 1.00 50.50 864 VAL A O 1
ATOM 6850 N N . ASN A 1 865 ? 54.913 60.614 -61.234 1.00 44.84 865 ASN A N 1
ATOM 6851 C CA . ASN A 1 865 ? 54.309 60.745 -62.567 1.00 44.84 865 ASN A CA 1
ATOM 6852 C C . ASN A 1 865 ? 52.919 61.400 -62.452 1.00 44.84 865 ASN A C 1
ATOM 6854 O O . ASN A 1 865 ? 51.893 60.764 -62.676 1.00 44.84 865 ASN A O 1
ATOM 6858 N N . GLY A 1 866 ? 52.902 62.670 -62.042 1.00 48.97 866 GLY A N 1
ATOM 6859 C CA . GLY A 1 866 ? 51.692 63.447 -61.766 1.00 48.97 866 GLY A CA 1
ATOM 6860 C C . GLY A 1 866 ? 51.989 64.718 -60.965 1.00 48.97 866 GLY A C 1
ATOM 6861 O O . GLY A 1 866 ? 53.148 65.137 -60.866 1.00 48.97 866 GLY A O 1
ATOM 6862 N N . TYR A 1 867 ? 50.947 65.329 -60.401 1.00 42.91 867 TYR A N 1
ATOM 6863 C CA . TYR A 1 867 ? 51.081 66.465 -59.484 1.00 42.91 867 TYR A CA 1
ATOM 6864 C C . TYR A 1 867 ? 51.337 65.963 -58.055 1.00 42.91 867 TYR A C 1
ATOM 6866 O O . TYR A 1 867 ? 50.719 64.997 -57.609 1.00 42.91 867 TYR A O 1
ATOM 6874 N N . LEU A 1 868 ? 52.257 66.624 -57.350 1.00 45.88 868 LEU A N 1
ATOM 6875 C CA . LEU A 1 868 ? 52.547 66.384 -55.936 1.00 45.88 868 LEU A CA 1
ATOM 6876 C C . LEU A 1 868 ? 52.056 67.599 -55.149 1.00 45.88 868 LEU A C 1
ATOM 6878 O O . LEU A 1 868 ? 52.661 68.667 -55.249 1.00 45.88 868 LEU A O 1
ATOM 6882 N N . ASP A 1 869 ? 50.974 67.433 -54.395 1.00 44.53 869 ASP A N 1
ATOM 6883 C CA . ASP A 1 869 ? 50.404 68.497 -53.570 1.00 44.53 869 ASP A CA 1
ATOM 6884 C C . ASP A 1 869 ? 50.735 68.225 -52.098 1.00 44.53 869 ASP A C 1
ATOM 6886 O O . ASP A 1 869 ? 50.492 67.132 -51.585 1.00 44.53 869 ASP A O 1
ATOM 6890 N N . VAL A 1 870 ? 51.382 69.190 -51.442 1.00 48.44 870 VAL A N 1
ATOM 6891 C CA . VAL A 1 870 ? 51.887 69.053 -50.068 1.00 48.44 870 VAL A CA 1
ATOM 6892 C C . VAL A 1 870 ? 51.456 70.278 -49.276 1.00 48.44 870 VAL A C 1
ATOM 6894 O O . VAL A 1 870 ? 51.991 71.370 -49.481 1.00 48.44 870 VAL A O 1
ATOM 6897 N N . ASN A 1 871 ? 50.530 70.101 -48.335 1.00 43.53 871 ASN A N 1
ATOM 6898 C CA . ASN A 1 871 ? 50.178 71.140 -47.365 1.00 43.53 871 ASN A CA 1
ATOM 6899 C C . ASN A 1 871 ? 51.205 71.137 -46.220 1.00 43.53 871 ASN A C 1
ATOM 6901 O O . ASN A 1 871 ? 51.012 70.547 -45.164 1.00 43.53 871 ASN A O 1
ATOM 6905 N N . GLY A 1 872 ? 52.367 71.747 -46.485 1.00 49.31 872 GLY A N 1
ATOM 6906 C CA . GLY A 1 872 ? 53.522 71.817 -45.584 1.00 49.31 872 GLY A CA 1
ATOM 6907 C C . GLY A 1 872 ? 54.834 72.106 -46.332 1.00 49.31 872 GLY A C 1
ATOM 6908 O O . GLY A 1 872 ? 54.824 72.374 -47.533 1.00 49.31 872 GLY A O 1
ATOM 6909 N N . SER A 1 873 ? 55.986 72.058 -45.649 1.00 44.22 873 SER A N 1
ATOM 6910 C CA . SER A 1 873 ? 57.305 72.197 -46.308 1.00 44.22 873 SER A CA 1
ATOM 6911 C C . SER A 1 873 ? 57.912 70.823 -46.631 1.00 44.22 873 SER A C 1
ATOM 6913 O O . SER A 1 873 ? 57.734 69.883 -45.866 1.00 44.22 873 SER A O 1
ATOM 6915 N N . ILE A 1 874 ? 58.656 70.692 -47.734 1.00 49.22 874 ILE A N 1
ATOM 6916 C CA . ILE A 1 874 ? 59.394 69.462 -48.083 1.00 49.22 874 ILE A CA 1
ATOM 6917 C C . ILE A 1 874 ? 60.853 69.618 -47.636 1.00 49.22 874 ILE A C 1
ATOM 6919 O O . ILE A 1 874 ? 61.520 70.556 -48.075 1.00 49.22 874 ILE A O 1
ATOM 6923 N N . GLU A 1 875 ? 61.367 68.689 -46.825 1.00 46.75 875 GLU A N 1
ATOM 6924 C CA . GLU A 1 875 ? 62.802 68.586 -46.528 1.00 46.75 875 GLU A CA 1
ATOM 6925 C C . GLU A 1 875 ? 63.416 67.386 -47.259 1.00 46.75 875 GLU A C 1
ATOM 6927 O O . GLU A 1 875 ? 63.127 66.221 -46.977 1.00 46.75 875 GLU A O 1
ATOM 6932 N N . SER A 1 876 ? 64.295 67.680 -48.220 1.00 50.12 876 SER A N 1
ATOM 6933 C CA . SER A 1 876 ? 65.113 66.690 -48.918 1.00 50.12 876 SER A CA 1
ATOM 6934 C C . SER A 1 876 ? 66.556 66.797 -48.427 1.00 50.12 876 SER A C 1
ATOM 6936 O O . SER A 1 876 ? 67.271 67.730 -48.803 1.00 50.12 876 SER A O 1
ATOM 6938 N N . ASN A 1 877 ? 67.021 65.839 -47.624 1.00 44.12 877 ASN A N 1
ATOM 6939 C CA . ASN A 1 877 ? 68.419 65.757 -47.172 1.00 44.12 877 ASN A CA 1
ATOM 6940 C C . ASN A 1 877 ? 69.348 65.301 -48.321 1.00 44.12 877 ASN A C 1
ATOM 6942 O O . ASN A 1 877 ? 69.949 64.233 -48.269 1.00 44.12 877 ASN A O 1
ATOM 6946 N N . GLY A 1 878 ? 69.422 66.080 -49.405 1.00 48.59 878 GLY A N 1
ATOM 6947 C CA . GLY A 1 878 ? 70.266 65.812 -50.577 1.00 48.59 878 GLY A CA 1
ATOM 6948 C C . GLY A 1 878 ? 69.704 64.823 -51.610 1.00 48.59 878 GLY A C 1
ATOM 6949 O O . GLY A 1 878 ? 70.383 64.548 -52.595 1.00 48.59 878 GLY A O 1
ATOM 6950 N N . SER A 1 879 ? 68.481 64.310 -51.435 1.00 44.53 879 SER A N 1
ATOM 6951 C CA . SER A 1 879 ? 67.832 63.405 -52.401 1.00 44.53 879 SER A CA 1
ATOM 6952 C C . SER A 1 879 ? 66.911 64.165 -53.375 1.00 44.53 879 SER A C 1
ATOM 6954 O O . SER A 1 879 ? 66.058 64.919 -52.913 1.00 44.53 879 SER A O 1
ATOM 6956 N N . PRO A 1 880 ? 67.045 64.002 -54.707 1.00 47.41 880 PRO A N 1
ATOM 6957 C CA . PRO A 1 880 ? 66.254 64.755 -55.682 1.00 47.41 880 PRO A CA 1
ATOM 6958 C C . PRO A 1 880 ? 64.775 64.335 -55.709 1.00 47.41 880 PRO A C 1
ATOM 6960 O O . PRO A 1 880 ? 64.449 63.149 -55.652 1.00 47.41 880 PRO A O 1
ATOM 6963 N N . VAL A 1 881 ? 63.884 65.323 -55.840 1.00 51.56 881 VAL A N 1
ATOM 6964 C CA . VAL A 1 881 ? 62.439 65.133 -56.042 1.00 51.56 881 VAL A CA 1
ATOM 6965 C C . VAL A 1 881 ? 62.1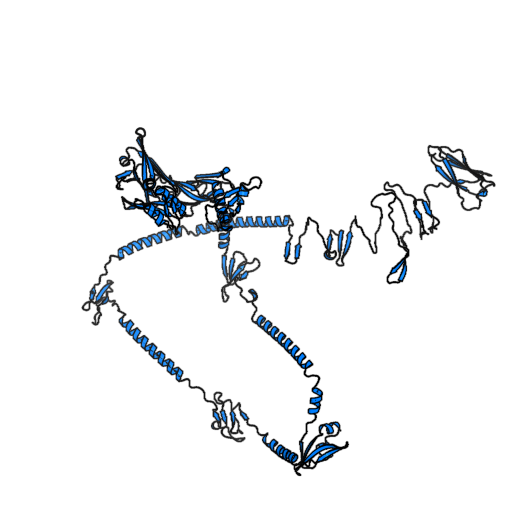07 65.471 -57.493 1.00 51.56 881 VAL A C 1
ATOM 6967 O O . VAL A 1 881 ? 62.250 66.619 -57.917 1.00 51.56 881 VAL A O 1
ATOM 6970 N N . HIS A 1 882 ? 61.665 64.476 -58.257 1.00 48.56 882 HIS A N 1
ATOM 6971 C CA . HIS A 1 882 ? 61.250 64.637 -59.646 1.00 48.56 882 HIS A CA 1
ATOM 6972 C C . HIS A 1 882 ? 59.720 64.693 -59.705 1.00 48.56 882 HIS A C 1
ATOM 6974 O O . HIS A 1 882 ? 59.048 63.665 -59.623 1.00 48.56 882 HIS A O 1
ATOM 6980 N N . THR A 1 883 ? 59.171 65.904 -59.831 1.00 49.25 883 THR A N 1
ATOM 6981 C CA . THR A 1 883 ? 57.754 66.134 -60.153 1.00 49.25 883 THR A CA 1
ATOM 6982 C C . THR A 1 883 ? 57.653 66.610 -61.592 1.00 49.25 883 THR A C 1
ATOM 6984 O O . THR A 1 883 ? 58.498 67.378 -62.058 1.00 49.25 883 THR A O 1
ATOM 6987 N N . ALA A 1 884 ? 56.628 66.164 -62.314 1.00 45.66 884 ALA A N 1
ATOM 6988 C CA . ALA A 1 884 ? 56.418 66.644 -63.671 1.00 45.66 884 ALA A CA 1
ATOM 6989 C C . ALA A 1 884 ? 55.868 68.087 -63.704 1.00 45.66 884 ALA A C 1
ATOM 6991 O O . ALA A 1 884 ? 56.100 68.743 -64.712 1.00 45.66 884 ALA A O 1
ATOM 6992 N N . ASN A 1 885 ? 55.205 68.603 -62.642 1.00 43.53 885 ASN A N 1
ATOM 6993 C CA . ASN A 1 885 ? 54.632 69.965 -62.584 1.00 43.53 885 ASN A CA 1
ATOM 6994 C C . ASN A 1 885 ? 54.399 70.524 -61.135 1.00 43.53 885 ASN A C 1
ATOM 6996 O O . ASN A 1 885 ? 53.788 69.862 -60.308 1.00 43.53 885 ASN A O 1
ATOM 7000 N N . THR A 1 886 ? 54.885 71.757 -60.883 1.00 37.03 886 THR A N 1
ATOM 7001 C CA . THR A 1 886 ? 54.688 72.800 -59.813 1.00 37.03 886 THR A CA 1
ATOM 7002 C C . THR A 1 886 ? 53.799 72.622 -58.550 1.00 37.03 886 THR A C 1
ATOM 7004 O O . THR A 1 886 ? 52.660 72.189 -58.652 1.00 37.03 886 THR A O 1
ATOM 7007 N N . ALA A 1 887 ? 54.256 73.204 -57.414 1.00 30.83 887 ALA A N 1
ATOM 7008 C CA . ALA A 1 887 ? 53.526 73.478 -56.146 1.00 30.83 887 ALA A CA 1
ATOM 7009 C C . ALA A 1 887 ? 53.591 74.975 -55.708 1.00 30.83 887 ALA A C 1
ATOM 7011 O O . ALA A 1 887 ? 54.556 75.632 -56.118 1.00 30.83 887 ALA A O 1
ATOM 7012 N N . ARG A 1 888 ? 52.633 75.471 -54.862 1.00 34.38 888 ARG A N 1
ATOM 7013 C CA . ARG A 1 888 ? 52.687 76.558 -53.801 1.00 34.38 888 ARG A CA 1
ATOM 7014 C C . ARG A 1 888 ? 51.303 77.249 -53.503 1.00 34.38 888 ARG A C 1
ATOM 7016 O O . ARG A 1 888 ? 50.519 77.311 -54.445 1.00 34.38 888 ARG A O 1
ATOM 7023 N N . PRO A 1 889 ? 51.082 78.055 -52.407 1.00 44.12 889 PRO A N 1
ATOM 7024 C CA . PRO A 1 889 ? 51.508 77.996 -50.972 1.00 44.12 889 PRO A CA 1
ATOM 7025 C C . PRO A 1 889 ? 50.589 78.731 -49.908 1.00 44.12 889 PRO A C 1
ATOM 7027 O O . PRO A 1 889 ? 49.673 79.479 -50.249 1.00 44.12 889 PRO A O 1
ATOM 7030 N N . ALA A 1 890 ? 50.968 78.692 -48.610 1.00 32.56 890 ALA A N 1
ATOM 7031 C CA . ALA A 1 890 ? 50.679 79.739 -47.602 1.00 32.56 890 ALA A CA 1
ATOM 7032 C C . ALA A 1 890 ? 51.380 81.083 -47.934 1.00 32.56 890 ALA A C 1
ATOM 7034 O O . ALA A 1 890 ? 52.424 81.113 -48.588 1.00 32.56 890 ALA A O 1
ATOM 7035 N N . GLN A 1 891 ? 50.776 82.199 -47.511 1.00 50.94 891 GLN A N 1
ATOM 7036 C CA . GLN A 1 891 ? 50.851 83.531 -48.140 1.00 50.94 891 GLN A CA 1
ATOM 7037 C C . GLN A 1 891 ? 52.239 84.208 -48.181 1.00 50.94 891 GLN A C 1
ATOM 7039 O O . GLN A 1 891 ? 52.533 85.148 -47.445 1.00 50.94 891 GLN A O 1
ATOM 7044 N N . TYR A 1 892 ? 53.053 83.827 -49.162 1.00 43.38 892 TYR A N 1
ATOM 7045 C CA . TYR A 1 892 ? 54.053 84.710 -49.756 1.00 43.38 892 TYR A CA 1
ATOM 7046 C C . TYR A 1 892 ? 53.336 85.705 -50.665 1.00 43.38 892 TYR A C 1
ATOM 7048 O O . TYR A 1 892 ? 52.836 85.324 -51.722 1.00 43.38 892 TYR A O 1
ATOM 7056 N N . THR A 1 893 ? 53.281 86.981 -50.282 1.00 50.28 893 THR A N 1
ATOM 7057 C CA . THR A 1 893 ? 52.876 88.010 -51.246 1.00 50.28 893 THR A CA 1
ATOM 7058 C C . THR A 1 893 ? 54.121 88.551 -51.917 1.00 50.28 893 THR A C 1
ATOM 7060 O O . THR A 1 893 ? 54.963 89.188 -51.284 1.00 50.28 893 THR A O 1
ATOM 7063 N N . ILE A 1 894 ? 54.236 88.252 -53.202 1.00 52.22 894 ILE A N 1
ATOM 7064 C CA . ILE A 1 894 ? 55.365 88.649 -54.024 1.00 52.22 894 ILE A CA 1
ATOM 7065 C C . ILE A 1 894 ? 55.086 90.063 -54.543 1.00 52.22 894 ILE A C 1
ATOM 7067 O O . ILE A 1 894 ? 54.130 90.280 -55.289 1.00 52.22 894 ILE A O 1
ATOM 7071 N N . TYR A 1 895 ? 55.917 91.035 -54.163 1.00 56.97 895 TYR A N 1
ATOM 7072 C CA . TYR A 1 895 ? 55.782 92.409 -54.645 1.00 56.97 895 TYR A CA 1
ATOM 7073 C C . TYR A 1 895 ? 56.838 92.708 -55.709 1.00 56.97 895 TYR A C 1
ATOM 7075 O O . TYR A 1 895 ? 58.038 92.649 -55.443 1.00 56.97 895 TYR A O 1
ATOM 7083 N N . GLY A 1 896 ? 56.380 93.048 -56.917 1.00 59.38 896 GLY A N 1
ATOM 7084 C CA . GLY A 1 896 ? 57.236 93.528 -57.999 1.00 59.38 896 GLY A CA 1
ATOM 7085 C C . GLY A 1 896 ? 57.583 95.006 -57.820 1.00 59.38 896 GLY A C 1
ATOM 7086 O O . GLY A 1 896 ? 56.701 95.856 -57.668 1.00 59.38 896 GLY A O 1
ATOM 7087 N N . LEU A 1 897 ? 58.875 95.314 -57.844 1.00 63.50 897 LEU A N 1
ATOM 7088 C CA . LEU A 1 897 ? 59.421 96.670 -57.792 1.00 63.50 897 LEU A CA 1
ATOM 7089 C C . LEU A 1 897 ? 59.840 97.126 -59.207 1.00 63.50 897 LEU A C 1
ATOM 7091 O O . LEU A 1 897 ? 60.450 96.344 -59.928 1.00 63.50 897 LEU A O 1
ATOM 7095 N N . ASN A 1 898 ? 59.516 98.365 -59.609 1.00 60.50 898 ASN A N 1
ATOM 7096 C CA . ASN A 1 898 ? 59.873 98.960 -60.916 1.00 60.50 898 ASN A CA 1
ATOM 7097 C C . ASN A 1 898 ? 60.746 100.218 -60.689 1.00 60.50 898 ASN A C 1
ATOM 7099 O O . ASN A 1 898 ? 60.474 100.957 -59.734 1.00 60.50 898 ASN A O 1
ATOM 7103 N N . PRO A 1 899 ? 61.809 100.464 -61.480 1.00 58.19 899 PRO A N 1
ATOM 7104 C CA . PRO A 1 899 ? 62.802 101.484 -61.151 1.00 58.19 899 PRO A CA 1
ATOM 7105 C C . PRO A 1 899 ? 62.371 102.950 -61.199 1.00 58.19 899 PRO A C 1
ATOM 7107 O O . PRO A 1 899 ? 61.810 103.449 -62.172 1.00 58.19 899 PRO A O 1
ATOM 7110 N N . ALA A 1 900 ? 62.860 103.668 -60.184 1.00 55.62 900 ALA A N 1
ATOM 7111 C CA . ALA A 1 900 ? 63.464 104.981 -60.353 1.00 55.62 900 ALA A CA 1
ATOM 7112 C C . ALA A 1 900 ? 64.999 104.840 -60.249 1.00 55.62 900 ALA A C 1
ATOM 7114 O O . ALA A 1 900 ? 65.527 103.892 -59.664 1.00 55.62 900 ALA A O 1
ATOM 7115 N N . ILE A 1 901 ? 65.724 105.767 -60.867 1.00 59.41 901 ILE A N 1
ATOM 7116 C CA . ILE A 1 901 ? 67.176 105.711 -61.097 1.00 59.41 901 ILE A CA 1
ATOM 7117 C C . ILE A 1 901 ? 67.938 105.428 -59.773 1.00 59.41 901 ILE A C 1
ATOM 7119 O O . ILE A 1 901 ? 67.855 106.200 -58.820 1.00 59.41 901 ILE A O 1
ATOM 7123 N N . ASN A 1 902 ? 68.659 104.295 -59.726 1.00 66.00 902 ASN A N 1
ATOM 7124 C CA . ASN A 1 902 ? 69.462 103.716 -58.622 1.00 66.00 902 ASN A CA 1
ATOM 7125 C C . ASN A 1 902 ? 68.763 103.227 -57.326 1.00 66.00 902 ASN A C 1
ATOM 7127 O O . ASN A 1 902 ? 69.445 102.657 -56.466 1.00 66.00 902 ASN A O 1
ATOM 7131 N N . ARG A 1 903 ? 67.436 103.356 -57.168 1.00 71.94 903 ARG A N 1
ATOM 7132 C CA . ARG A 1 903 ? 66.674 102.782 -56.033 1.00 71.94 903 ARG A CA 1
ATOM 7133 C C . ARG A 1 903 ? 65.254 102.378 -56.447 1.00 71.94 903 ARG A C 1
ATOM 7135 O O . ARG A 1 903 ? 64.528 103.187 -57.013 1.00 71.94 903 ARG A O 1
ATOM 7142 N N . MET A 1 904 ? 64.814 101.173 -56.080 1.00 74.06 904 MET A N 1
ATOM 7143 C CA . MET A 1 904 ? 63.411 100.760 -56.199 1.00 74.06 904 MET A CA 1
ATOM 7144 C C . MET A 1 904 ? 62.721 100.781 -54.831 1.00 74.06 904 MET A C 1
ATOM 7146 O O . MET A 1 904 ? 63.250 100.210 -53.878 1.00 74.06 904 MET A O 1
ATOM 7150 N N . ARG A 1 905 ? 61.545 101.416 -54.724 1.00 78.50 905 ARG A N 1
ATOM 7151 C CA . ARG A 1 905 ? 60.777 101.518 -53.470 1.00 78.50 905 ARG A CA 1
ATOM 7152 C C . ARG A 1 905 ? 59.306 101.155 -53.665 1.00 78.50 905 ARG A C 1
ATOM 7154 O O . ARG A 1 905 ? 58.677 101.655 -54.595 1.00 78.50 905 ARG A O 1
ATOM 7161 N N . ARG A 1 906 ? 58.734 100.350 -52.764 1.00 78.81 906 ARG A N 1
ATOM 7162 C CA . ARG A 1 906 ? 57.289 100.052 -52.722 1.00 78.81 906 ARG A CA 1
ATOM 7163 C C . ARG A 1 906 ? 56.769 100.166 -51.301 1.00 78.81 906 ARG A C 1
ATOM 7165 O O . ARG A 1 906 ? 57.295 99.511 -50.405 1.00 78.81 906 ARG A O 1
ATOM 7172 N N . LYS A 1 907 ? 55.697 100.942 -51.141 1.00 80.12 907 LYS A N 1
ATOM 7173 C CA . LYS A 1 907 ? 54.888 100.943 -49.927 1.00 80.12 907 LYS A CA 1
ATOM 7174 C C . LYS A 1 907 ? 53.956 99.741 -49.937 1.00 80.12 907 LYS A C 1
ATOM 7176 O O . LYS A 1 907 ? 53.223 99.541 -50.911 1.00 80.12 907 LYS A O 1
ATOM 7181 N N . ILE A 1 908 ? 53.971 98.969 -48.863 1.00 79.00 908 ILE A N 1
ATOM 7182 C CA . ILE A 1 908 ? 53.051 97.858 -48.647 1.00 79.00 908 ILE A CA 1
ATOM 7183 C C . ILE A 1 908 ? 52.179 98.219 -47.460 1.00 79.00 908 ILE A C 1
ATOM 7185 O O . ILE A 1 908 ? 52.673 98.463 -46.361 1.00 79.00 908 ILE A O 1
ATOM 7189 N N . ASN A 1 909 ? 50.875 98.276 -47.706 1.00 75.62 909 ASN A N 1
ATOM 7190 C CA . ASN A 1 909 ? 49.896 98.487 -46.653 1.00 75.62 909 ASN A CA 1
ATOM 7191 C C . ASN A 1 909 ? 49.508 97.132 -46.059 1.00 75.62 909 ASN A C 1
ATOM 7193 O O . ASN A 1 909 ? 49.287 96.168 -46.790 1.00 75.62 909 ASN A O 1
ATOM 7197 N N . HIS A 1 910 ? 49.394 97.090 -44.741 1.00 69.69 910 HIS A N 1
ATOM 7198 C CA . HIS A 1 910 ? 48.846 95.974 -43.981 1.00 69.69 910 HIS A CA 1
ATOM 7199 C C . HIS A 1 910 ? 47.993 96.544 -42.838 1.00 69.69 910 HIS A C 1
ATOM 7201 O O . HIS A 1 910 ? 47.927 97.752 -42.652 1.00 69.69 910 HIS A O 1
ATOM 7207 N N . ASN A 1 911 ? 47.299 95.717 -42.066 1.00 71.56 911 ASN A N 1
ATOM 7208 C CA . ASN A 1 911 ? 46.528 96.207 -40.921 1.00 71.56 911 ASN A CA 1
ATOM 7209 C C . ASN A 1 911 ? 46.687 95.231 -39.760 1.00 71.56 911 ASN A C 1
ATOM 7211 O O . ASN A 1 911 ? 45.817 94.403 -39.512 1.00 71.56 911 ASN A O 1
ATOM 7215 N N . LEU A 1 912 ? 47.866 95.256 -39.133 1.00 70.56 912 LEU A N 1
ATOM 7216 C CA . LEU A 1 912 ? 48.242 94.260 -38.125 1.00 70.56 912 LEU A CA 1
ATOM 7217 C C . LEU A 1 912 ? 48.014 94.764 -36.691 1.00 70.56 912 LEU A C 1
ATOM 7219 O O . LEU A 1 912 ? 47.970 93.956 -35.769 1.00 70.56 912 LEU A O 1
ATOM 7223 N N . GLY A 1 913 ? 47.842 96.078 -36.492 1.00 72.56 913 GLY A N 1
ATOM 7224 C CA . GLY A 1 913 ? 47.583 96.680 -35.175 1.00 72.56 913 GLY A CA 1
ATOM 7225 C C . GLY A 1 913 ? 48.794 96.700 -34.229 1.00 72.56 913 GLY A C 1
ATOM 7226 O O . GLY A 1 913 ? 48.652 97.020 -33.053 1.00 72.56 913 GLY A O 1
ATOM 7227 N N . TYR A 1 914 ? 49.981 96.348 -34.727 1.00 73.19 914 TYR A N 1
ATOM 7228 C CA . TYR A 1 914 ? 51.278 96.455 -34.055 1.00 73.19 914 TYR A CA 1
ATOM 7229 C C . TYR A 1 914 ? 52.365 96.716 -35.101 1.00 73.19 914 TYR A C 1
ATOM 7231 O O . TYR A 1 914 ? 52.226 96.250 -36.230 1.00 73.19 914 TYR A O 1
ATOM 7239 N N . THR A 1 915 ? 53.461 97.394 -34.745 1.00 77.62 915 THR A N 1
ATOM 7240 C CA . THR A 1 915 ? 54.600 97.604 -35.659 1.00 77.62 915 THR A CA 1
ATOM 7241 C C . THR A 1 915 ? 55.368 96.289 -35.849 1.00 77.62 915 THR A C 1
ATOM 7243 O O . THR A 1 915 ? 56.010 95.837 -34.899 1.00 77.62 915 THR A O 1
ATOM 7246 N N . PRO A 1 916 ? 55.306 95.632 -37.024 1.00 73.00 916 PRO A N 1
ATOM 7247 C CA . PRO A 1 916 ? 55.958 94.345 -37.232 1.00 73.00 916 PRO A CA 1
ATOM 7248 C C . PRO A 1 916 ? 57.474 94.506 -37.365 1.00 73.00 916 PRO A C 1
ATOM 7250 O O . PRO A 1 916 ? 57.969 95.532 -37.837 1.00 73.00 916 PRO A O 1
ATOM 7253 N N . ARG A 1 917 ? 58.228 93.450 -37.048 1.00 75.44 917 ARG A N 1
ATOM 7254 C CA . ARG A 1 917 ? 59.593 93.324 -37.564 1.00 75.44 917 ARG A CA 1
ATOM 7255 C C . ARG A 1 917 ? 59.500 92.771 -38.980 1.00 75.44 917 ARG A C 1
ATOM 7257 O O . ARG A 1 917 ? 58.946 91.693 -39.194 1.00 75.44 917 ARG A O 1
ATOM 7264 N N . VAL A 1 918 ? 60.019 93.523 -39.945 1.00 72.69 918 VAL A N 1
ATOM 7265 C CA . VAL A 1 918 ? 59.922 93.171 -41.362 1.00 72.69 918 VAL A CA 1
ATOM 7266 C C . VAL A 1 918 ? 61.277 92.717 -41.879 1.00 72.69 918 VAL A C 1
ATOM 7268 O O . VAL A 1 918 ? 62.273 93.425 -41.729 1.00 72.69 918 VAL A O 1
ATOM 7271 N N . ILE A 1 919 ? 61.314 91.533 -42.488 1.00 72.06 919 ILE A N 1
ATOM 7272 C CA . ILE A 1 919 ? 62.518 90.995 -43.122 1.00 72.06 919 ILE A CA 1
ATOM 7273 C C . ILE A 1 919 ? 62.227 90.826 -44.617 1.00 72.06 919 ILE A C 1
ATOM 7275 O O . ILE A 1 919 ? 61.461 89.933 -44.992 1.00 72.06 919 ILE A O 1
ATOM 7279 N N . PRO A 1 920 ? 62.793 91.688 -45.478 1.00 70.56 920 PRO A N 1
ATOM 7280 C CA . PRO A 1 920 ? 62.677 91.531 -46.917 1.00 70.56 920 PRO A CA 1
ATOM 7281 C C . PRO A 1 920 ? 63.658 90.460 -47.410 1.00 70.56 920 PRO A C 1
ATOM 7283 O O . PRO A 1 920 ? 64.855 90.523 -47.125 1.00 70.56 920 PRO A O 1
ATOM 7286 N N . VAL A 1 921 ? 63.162 89.497 -48.186 1.00 65.00 921 VAL A N 1
ATOM 7287 C CA . VAL A 1 921 ? 63.966 88.464 -48.853 1.00 65.00 921 VAL A CA 1
ATOM 7288 C C . VAL A 1 921 ? 63.811 88.622 -50.360 1.00 65.00 921 VAL A C 1
ATOM 7290 O O . VAL A 1 921 ? 62.703 88.711 -50.878 1.00 65.00 921 VAL A O 1
ATOM 7293 N N . ILE A 1 922 ? 64.925 88.674 -51.083 1.00 61.41 922 ILE A N 1
ATOM 7294 C CA . ILE A 1 922 ? 64.928 88.947 -52.523 1.00 61.41 922 ILE A CA 1
ATOM 7295 C C . ILE A 1 922 ? 64.897 87.638 -53.309 1.00 61.41 922 ILE A C 1
ATOM 7297 O O . ILE A 1 922 ? 65.684 86.732 -53.030 1.00 61.41 922 ILE A O 1
ATOM 7301 N N . ARG A 1 923 ? 64.061 87.568 -54.349 1.00 61.66 923 ARG A N 1
ATOM 7302 C CA . ARG A 1 923 ? 64.101 86.520 -55.378 1.00 61.66 923 ARG A CA 1
ATOM 7303 C C . ARG A 1 923 ? 64.084 87.126 -56.786 1.00 61.66 923 ARG A C 1
ATOM 7305 O O . ARG A 1 923 ? 63.597 88.234 -57.001 1.00 61.66 923 ARG A O 1
ATOM 7312 N N . TRP A 1 924 ? 64.632 86.391 -57.753 1.00 60.75 924 TRP A N 1
ATOM 7313 C CA . TRP A 1 924 ? 64.893 86.877 -59.113 1.00 60.75 924 TRP A CA 1
ATOM 7314 C C . TRP A 1 924 ? 64.176 86.008 -60.145 1.00 60.75 924 TRP A C 1
ATOM 7316 O O . TRP A 1 924 ? 64.315 84.786 -60.114 1.00 60.75 924 TRP A O 1
ATOM 7326 N N . GLN A 1 925 ? 63.432 86.624 -61.065 1.00 52.84 925 GLN A N 1
ATOM 7327 C CA . GLN A 1 925 ? 62.637 85.918 -62.074 1.00 52.84 925 GLN A CA 1
ATOM 7328 C C . GLN A 1 925 ? 63.147 86.313 -63.471 1.00 52.84 925 GLN A C 1
ATOM 7330 O O . GLN A 1 925 ? 62.705 87.288 -64.065 1.00 52.84 925 GLN A O 1
ATOM 7335 N N . THR A 1 926 ? 64.138 85.563 -63.968 1.00 52.88 926 THR A N 1
ATOM 7336 C CA . THR A 1 926 ? 64.511 85.460 -65.398 1.00 52.88 926 THR A CA 1
ATOM 7337 C C . THR A 1 926 ? 64.802 86.774 -66.148 1.00 52.88 926 THR A C 1
ATOM 7339 O O . THR A 1 926 ? 64.024 87.235 -66.977 1.00 52.88 926 THR A O 1
ATOM 7342 N N . GLY A 1 927 ? 65.996 87.317 -65.894 1.00 51.59 927 GLY A N 1
ATOM 7343 C CA . GLY A 1 927 ? 66.671 88.392 -66.632 1.00 51.59 927 GLY A CA 1
ATOM 7344 C C . GLY A 1 927 ? 67.919 88.799 -65.841 1.00 51.59 927 GLY A C 1
ATOM 7345 O O . GLY A 1 927 ? 67.796 89.246 -64.707 1.00 51.59 927 GLY A O 1
ATOM 7346 N N . SER A 1 928 ? 69.118 88.520 -66.355 1.00 51.19 928 SER A N 1
ATOM 7347 C CA . SER A 1 928 ? 70.361 88.420 -65.570 1.00 51.19 928 SER A CA 1
ATOM 7348 C C . SER A 1 928 ? 70.781 89.717 -64.853 1.00 51.19 928 SER A C 1
ATOM 7350 O O . SER A 1 928 ? 71.493 90.545 -65.419 1.00 51.19 928 SER A O 1
ATOM 7352 N N . VAL A 1 929 ? 70.423 89.863 -63.573 1.00 54.44 929 VAL A N 1
ATOM 7353 C CA . VAL A 1 929 ? 71.062 90.804 -62.636 1.00 54.44 929 VAL A CA 1
ATOM 7354 C C . VAL A 1 929 ? 71.777 89.990 -61.564 1.00 54.44 929 VAL A C 1
ATOM 7356 O O . VAL A 1 929 ? 71.177 89.122 -60.936 1.00 54.44 929 VAL A O 1
ATOM 7359 N N . SER A 1 930 ? 73.076 90.224 -61.385 1.00 56.88 930 SER A N 1
ATOM 7360 C CA . SER A 1 930 ? 73.888 89.485 -60.416 1.00 56.88 930 SER A CA 1
ATOM 7361 C C . SER A 1 930 ? 73.618 89.986 -58.995 1.00 56.88 930 SER A C 1
ATOM 7363 O O . SER A 1 930 ? 73.489 91.189 -58.778 1.00 56.88 930 SER A O 1
ATOM 7365 N N . VAL A 1 931 ? 73.606 89.089 -58.001 1.00 58.44 931 VAL A N 1
ATOM 7366 C CA . VAL A 1 931 ? 73.477 89.450 -56.569 1.00 58.44 931 VAL A CA 1
ATOM 7367 C C . VAL A 1 931 ? 74.557 90.458 -56.141 1.00 58.44 931 VAL A C 1
ATOM 7369 O O . VAL A 1 931 ? 74.309 91.303 -55.284 1.00 58.44 931 VAL A O 1
ATOM 7372 N N . ASN A 1 932 ? 75.721 90.439 -56.799 1.00 65.44 932 ASN A N 1
ATOM 7373 C CA . ASN A 1 932 ? 76.824 91.375 -56.558 1.00 65.44 932 ASN A CA 1
ATOM 7374 C C . ASN A 1 932 ? 76.514 92.839 -56.951 1.00 65.44 932 ASN A C 1
ATOM 7376 O O . ASN A 1 932 ? 77.261 93.742 -56.557 1.00 65.44 932 ASN A O 1
ATOM 7380 N N . ASP A 1 933 ? 75.430 93.078 -57.700 1.00 63.34 933 ASP A N 1
ATOM 7381 C CA . ASP A 1 933 ? 74.997 94.405 -58.157 1.00 63.34 933 ASP A CA 1
ATOM 7382 C C . ASP A 1 933 ? 74.022 95.091 -57.183 1.00 63.34 933 ASP A C 1
ATOM 7384 O O . ASP A 1 933 ? 73.687 96.261 -57.383 1.00 63.34 933 ASP A O 1
ATOM 7388 N N . ILE A 1 934 ? 73.579 94.410 -56.116 1.00 67.62 934 ILE A N 1
ATOM 7389 C CA . ILE A 1 934 ? 72.775 94.996 -55.033 1.00 67.62 934 ILE A CA 1
ATOM 7390 C C . ILE A 1 934 ? 73.689 95.445 -53.895 1.00 67.62 934 ILE A C 1
ATOM 7392 O O . ILE A 1 934 ? 74.558 94.705 -53.445 1.00 67.62 934 ILE A O 1
ATOM 7396 N N . ASN A 1 935 ? 73.461 96.658 -53.392 1.00 71.12 935 ASN A N 1
ATOM 7397 C CA . ASN A 1 935 ? 74.162 97.169 -52.216 1.00 71.12 935 ASN A CA 1
ATOM 7398 C C . ASN A 1 935 ? 73.393 96.922 -50.920 1.00 71.12 935 ASN A C 1
ATOM 7400 O O . ASN A 1 935 ? 74.001 96.602 -49.903 1.00 71.12 935 ASN A O 1
ATOM 7404 N N . LEU A 1 936 ? 72.075 97.142 -50.927 1.00 71.50 936 LEU A N 1
ATOM 7405 C CA . LEU A 1 936 ? 71.282 97.115 -49.703 1.00 71.50 936 LEU A CA 1
ATOM 7406 C C . LEU A 1 936 ? 69.808 96.856 -50.018 1.00 71.50 936 LEU A C 1
ATOM 7408 O O . LEU A 1 936 ? 69.237 97.519 -50.889 1.00 71.50 936 LEU A O 1
ATOM 7412 N N . VAL A 1 937 ? 69.198 95.937 -49.269 1.00 76.31 937 VAL A N 1
ATOM 7413 C CA . VAL A 1 937 ? 67.742 95.776 -49.197 1.00 76.31 937 VAL A CA 1
ATOM 7414 C C . VAL A 1 937 ? 67.321 95.802 -47.749 1.00 76.31 937 VAL A C 1
ATOM 7416 O O . VAL A 1 937 ? 67.846 95.064 -46.921 1.00 76.31 937 VAL A O 1
ATOM 7419 N N . TYR A 1 938 ? 66.400 96.702 -47.449 1.00 77.88 938 TYR A N 1
ATOM 7420 C CA . TYR A 1 938 ? 65.932 96.942 -46.100 1.00 77.88 938 TYR A CA 1
ATOM 7421 C C . TYR A 1 938 ? 64.545 97.571 -46.149 1.00 77.88 938 TYR A C 1
ATOM 7423 O O . TYR A 1 938 ? 64.078 98.029 -47.198 1.00 77.88 938 TYR A O 1
ATOM 7431 N N . THR A 1 939 ? 63.884 97.581 -45.001 1.00 79.00 939 THR A N 1
ATOM 7432 C CA . THR A 1 939 ? 62.627 98.296 -44.823 1.00 79.00 939 THR A CA 1
ATOM 7433 C C . THR A 1 939 ? 62.841 99.569 -44.034 1.00 79.00 939 THR A C 1
ATOM 7435 O O . THR A 1 939 ? 63.613 99.602 -43.077 1.00 79.00 939 THR A O 1
ATOM 7438 N N . GLU A 1 940 ? 62.110 100.604 -44.406 1.00 82.88 940 GLU A N 1
ATOM 7439 C CA . GLU A 1 940 ? 62.064 101.876 -43.696 1.00 82.88 940 GLU A CA 1
ATOM 7440 C C . GLU A 1 940 ? 60.608 102.330 -43.539 1.00 82.88 940 GLU A C 1
ATOM 7442 O O . GLU A 1 940 ? 59.701 101.775 -44.161 1.00 82.88 940 GLU A O 1
ATOM 7447 N N . ASN A 1 941 ? 60.375 103.314 -42.666 1.00 83.56 941 ASN A N 1
ATOM 7448 C CA . ASN A 1 941 ? 59.035 103.819 -42.339 1.00 83.56 941 ASN A CA 1
ATOM 7449 C C . ASN A 1 941 ? 58.045 102.729 -41.881 1.00 83.56 941 ASN A C 1
ATOM 7451 O O . ASN A 1 941 ? 56.876 102.761 -42.258 1.00 83.56 941 ASN A O 1
ATOM 7455 N N . VAL A 1 942 ? 58.509 101.752 -41.094 1.00 81.69 942 VAL A N 1
ATOM 7456 C CA . VAL A 1 942 ? 57.662 100.654 -40.606 1.00 81.69 942 VAL A CA 1
ATOM 7457 C C . VAL A 1 942 ? 56.707 101.165 -39.523 1.00 81.69 942 VAL A C 1
ATOM 7459 O O . VAL A 1 942 ? 57.148 101.646 -38.479 1.00 81.69 942 VAL A O 1
ATOM 7462 N N . SER A 1 943 ? 55.406 101.036 -39.770 1.00 82.06 943 SER A N 1
ATOM 7463 C CA . SER A 1 943 ? 54.314 101.276 -38.826 1.00 82.06 943 SER A CA 1
ATOM 7464 C C . SER A 1 943 ? 53.450 100.024 -38.665 1.00 82.06 943 SER A C 1
ATOM 7466 O O . SER A 1 943 ? 53.643 99.013 -39.334 1.00 82.06 943 SER A O 1
ATOM 7468 N N . ASP A 1 944 ? 52.460 100.092 -37.784 1.00 77.12 944 ASP A N 1
ATOM 7469 C CA . ASP A 1 944 ? 51.445 99.050 -37.597 1.00 77.12 944 ASP A CA 1
ATOM 7470 C C . ASP A 1 944 ? 50.503 98.825 -38.794 1.00 77.12 944 ASP A C 1
ATOM 7472 O O . ASP A 1 944 ? 49.749 97.843 -38.844 1.00 77.12 944 ASP A O 1
ATOM 7476 N N . THR A 1 945 ? 50.581 99.722 -39.772 1.00 80.00 945 THR A N 1
ATOM 7477 C CA . THR A 1 945 ? 49.667 99.837 -40.912 1.00 80.00 945 THR A CA 1
ATOM 7478 C C . THR A 1 945 ? 50.379 99.844 -42.268 1.00 80.00 945 THR A C 1
ATOM 7480 O O . THR A 1 945 ? 49.751 99.646 -43.309 1.00 80.00 945 THR A O 1
ATOM 7483 N N . SER A 1 946 ? 51.692 100.079 -42.321 1.00 83.19 946 SER A N 1
ATOM 7484 C CA . SER A 1 946 ? 52.449 99.997 -43.572 1.00 83.19 946 SER A CA 1
ATOM 7485 C C . SER A 1 946 ? 53.955 100.004 -43.354 1.00 83.19 946 SER A C 1
ATOM 7487 O O . SER A 1 946 ? 54.439 100.456 -42.324 1.00 83.19 946 SER A O 1
ATOM 7489 N N . PHE A 1 947 ? 54.707 99.612 -44.376 1.00 83.81 947 PHE A N 1
ATOM 7490 C CA . PHE A 1 947 ? 56.144 99.867 -44.457 1.00 83.81 947 PHE A CA 1
ATOM 7491 C C . PHE A 1 947 ? 56.578 100.087 -45.907 1.00 83.81 947 PHE A C 1
ATOM 7493 O O . PHE A 1 947 ? 55.892 99.671 -46.846 1.00 83.81 947 PHE A O 1
ATOM 7500 N N . ASP A 1 948 ? 57.737 100.719 -46.087 1.00 81.94 948 ASP A N 1
ATOM 7501 C CA . ASP A 1 948 ? 58.388 100.860 -47.385 1.00 81.94 948 ASP A CA 1
ATOM 7502 C C . ASP A 1 948 ? 59.528 99.839 -47.502 1.00 81.94 948 ASP A C 1
ATOM 7504 O O . ASP A 1 948 ? 60.400 99.773 -46.636 1.00 81.94 948 ASP A O 1
ATOM 7508 N N . ILE A 1 949 ? 59.568 99.070 -48.591 1.00 82.19 949 ILE A N 1
ATOM 7509 C CA . ILE A 1 949 ? 60.764 98.301 -48.967 1.00 82.19 949 ILE A CA 1
ATOM 7510 C C . ILE A 1 949 ? 61.604 99.148 -49.898 1.00 82.19 949 ILE A C 1
ATOM 7512 O O . ILE A 1 949 ? 61.072 99.656 -50.887 1.00 82.19 949 ILE A O 1
ATOM 7516 N N . VAL A 1 950 ? 62.908 99.229 -49.635 1.00 81.38 950 VAL A N 1
ATOM 7517 C CA . VAL A 1 950 ? 63.878 99.850 -50.538 1.00 81.38 950 VAL A CA 1
ATOM 7518 C C . VAL A 1 950 ? 64.923 98.838 -50.984 1.00 81.38 950 VAL A C 1
ATOM 7520 O O . VAL A 1 950 ? 65.573 98.193 -50.163 1.00 81.38 950 VAL A O 1
ATOM 7523 N N . VAL A 1 951 ? 65.121 98.763 -52.299 1.00 78.44 951 VAL A N 1
ATOM 7524 C CA . VAL A 1 951 ? 66.194 98.012 -52.956 1.00 78.44 951 VAL A CA 1
ATOM 7525 C C . VAL A 1 951 ? 67.117 98.993 -53.671 1.00 78.44 951 VAL A C 1
ATOM 7527 O O . VAL A 1 951 ? 66.685 99.715 -54.570 1.00 78.44 951 VAL A O 1
ATOM 7530 N N . ALA A 1 952 ? 68.391 99.038 -53.279 1.00 76.81 952 ALA A N 1
ATOM 7531 C CA . ALA A 1 952 ? 69.400 99.920 -53.868 1.00 76.81 952 ALA A CA 1
ATOM 7532 C C . ALA A 1 952 ? 70.528 99.113 -54.532 1.00 76.81 952 ALA A C 1
ATOM 7534 O O . ALA A 1 952 ? 71.061 98.175 -53.934 1.00 76.81 952 ALA A O 1
ATOM 7535 N N . GLY A 1 953 ? 70.917 99.500 -55.750 1.00 71.25 953 GLY A N 1
ATOM 7536 C CA . GLY A 1 953 ? 71.943 98.818 -56.549 1.00 71.25 953 GLY A CA 1
ATOM 7537 C C . GLY A 1 953 ? 73.221 99.637 -56.764 1.00 71.25 953 GLY A C 1
ATOM 7538 O O . GLY A 1 953 ? 73.250 100.840 -56.508 1.00 71.25 953 GLY A O 1
ATOM 7539 N N . LYS A 1 954 ? 74.285 98.980 -57.247 1.00 69.44 954 LYS A N 1
ATOM 7540 C CA . LYS A 1 954 ? 75.531 99.602 -57.750 1.00 69.44 954 LYS A CA 1
ATOM 7541 C C . LYS A 1 954 ? 75.408 100.106 -59.193 1.00 69.44 954 LYS A C 1
ATOM 7543 O O . LYS A 1 954 ? 76.277 100.844 -59.649 1.00 69.44 954 LYS A O 1
ATOM 7548 N N . ARG A 1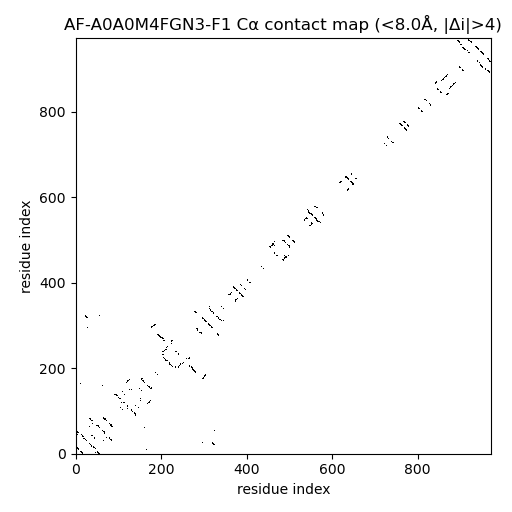 955 ? 74.346 99.712 -59.903 1.00 66.56 955 ARG A N 1
ATOM 7549 C CA . ARG A 1 955 ? 74.028 100.149 -61.267 1.00 66.56 955 ARG A CA 1
ATOM 7550 C C . ARG A 1 955 ? 72.595 100.658 -61.365 1.00 66.56 955 ARG A C 1
ATOM 7552 O O . ARG A 1 955 ? 71.746 100.296 -60.552 1.00 66.56 955 ARG A O 1
ATOM 7559 N N . ASN A 1 956 ? 72.330 101.432 -62.415 1.00 66.00 956 ASN A N 1
ATOM 7560 C CA . ASN A 1 956 ? 70.972 101.832 -62.760 1.00 66.00 956 ASN A CA 1
ATOM 7561 C C . ASN A 1 956 ? 70.176 100.593 -63.192 1.00 66.00 956 ASN A C 1
ATOM 7563 O O . ASN A 1 956 ? 70.581 99.891 -64.121 1.00 66.00 956 ASN A O 1
ATOM 7567 N N . PHE A 1 957 ? 69.051 100.346 -62.526 1.00 65.69 957 PHE A N 1
ATOM 7568 C CA . PHE A 1 957 ? 68.084 99.340 -62.947 1.00 65.69 957 PHE A CA 1
ATOM 7569 C C . PHE A 1 957 ? 67.305 99.846 -64.174 1.00 65.69 957 PHE A C 1
ATOM 7571 O O . PHE A 1 957 ? 66.860 100.997 -64.188 1.00 65.69 957 PHE A O 1
ATOM 7578 N N . SER A 1 958 ? 67.149 99.019 -65.207 1.00 59.69 958 SER A N 1
ATOM 7579 C CA . SER A 1 958 ? 66.352 99.356 -66.399 1.00 59.69 958 SER A CA 1
ATOM 7580 C C . SER A 1 958 ? 64.861 99.083 -66.172 1.00 59.69 958 SER A C 1
ATOM 7582 O O . SER A 1 958 ? 64.512 98.221 -65.372 1.00 59.69 958 SER A O 1
ATOM 7584 N N . SER A 1 959 ? 63.964 99.774 -66.885 1.00 61.09 959 SER A N 1
ATOM 7585 C CA . SER A 1 959 ? 62.502 99.645 -66.709 1.00 61.09 959 SER A CA 1
ATOM 7586 C C . SER A 1 959 ? 61.930 98.250 -66.985 1.00 61.09 959 SER A C 1
ATOM 7588 O O . SER A 1 959 ? 60.783 97.988 -66.632 1.00 61.09 959 SER A O 1
ATOM 7590 N N . SER A 1 960 ? 62.708 97.362 -67.607 1.00 58.09 960 SER A N 1
ATOM 7591 C CA . SER A 1 960 ? 62.357 95.957 -67.827 1.00 58.09 960 SER A CA 1
ATOM 7592 C C . SER A 1 960 ? 62.895 95.006 -66.750 1.00 58.09 960 SER A C 1
ATOM 7594 O O . SER A 1 960 ? 62.623 93.812 -66.818 1.00 58.09 960 SER A O 1
ATOM 7596 N N . GLU A 1 961 ? 63.672 95.492 -65.777 1.00 62.66 961 GLU A N 1
ATOM 7597 C CA . GLU A 1 961 ? 64.181 94.686 -64.662 1.00 62.66 961 GLU A CA 1
ATOM 7598 C C . GLU A 1 961 ? 63.223 94.758 -63.470 1.00 62.66 961 GLU A C 1
ATOM 7600 O O . GLU A 1 961 ? 62.898 95.840 -62.977 1.00 62.66 961 GLU A O 1
ATOM 7605 N N . TYR A 1 962 ? 62.814 93.587 -62.983 1.00 63.28 962 TYR A N 1
ATOM 7606 C CA . TYR A 1 962 ? 61.959 93.442 -61.811 1.00 63.28 962 TYR A CA 1
ATOM 7607 C C . TYR A 1 962 ? 62.689 92.645 -60.742 1.00 63.28 962 TYR A C 1
ATOM 7609 O O . TYR A 1 962 ? 63.257 91.584 -61.006 1.00 63.28 962 TYR A O 1
ATOM 7617 N N . VAL A 1 963 ? 62.647 93.161 -59.519 1.00 63.28 963 VAL A N 1
ATOM 7618 C CA . VAL A 1 963 ? 63.083 92.431 -58.333 1.00 63.28 963 VAL A CA 1
ATOM 7619 C C . VAL A 1 963 ? 61.841 92.074 -57.545 1.00 63.28 963 VAL A C 1
ATOM 7621 O O . VAL A 1 963 ? 61.016 92.943 -57.246 1.00 63.28 963 VAL A O 1
ATOM 7624 N N . PHE A 1 964 ? 61.717 90.794 -57.219 1.00 65.75 964 PHE A N 1
ATOM 7625 C CA . PHE A 1 964 ? 60.658 90.325 -56.354 1.00 65.75 964 PHE A CA 1
ATOM 7626 C C . PHE A 1 964 ? 61.184 90.315 -54.936 1.00 65.75 964 PHE A C 1
ATOM 7628 O O . PHE A 1 964 ? 62.213 89.704 -54.639 1.00 65.75 964 PHE A O 1
ATOM 7635 N N . VAL A 1 965 ? 60.492 91.039 -54.068 1.00 63.56 965 VAL A N 1
ATOM 7636 C CA . VAL A 1 965 ? 60.784 90.995 -52.645 1.00 63.56 965 VAL A CA 1
ATOM 7637 C C . VAL A 1 965 ? 59.626 90.308 -51.962 1.00 63.56 965 VAL A C 1
ATOM 7639 O O . VAL A 1 965 ? 58.489 90.785 -51.989 1.00 63.56 965 VAL A O 1
ATOM 7642 N N . ASP A 1 966 ? 59.954 89.183 -51.350 1.00 66.44 966 ASP A N 1
ATOM 7643 C CA . ASP A 1 966 ? 59.083 88.513 -50.415 1.00 66.44 966 ASP A CA 1
ATOM 7644 C C . ASP A 1 966 ? 59.228 89.214 -49.075 1.00 66.44 966 ASP A C 1
ATOM 7646 O O . ASP A 1 966 ? 60.334 89.413 -48.562 1.00 66.44 966 ASP A O 1
ATOM 7650 N N . VAL A 1 967 ? 58.098 89.593 -48.502 1.00 61.59 967 VAL A N 1
ATOM 7651 C CA . VAL A 1 967 ? 58.074 90.193 -47.177 1.00 61.59 967 VAL A CA 1
ATOM 7652 C C . VAL A 1 967 ? 57.589 89.166 -46.189 1.00 61.59 967 VAL A C 1
ATOM 7654 O O . VAL A 1 967 ? 56.460 88.691 -46.291 1.00 61.59 967 VAL A O 1
ATOM 7657 N N . ILE A 1 968 ? 58.416 88.911 -45.182 1.00 68.94 968 ILE A N 1
ATOM 7658 C CA . ILE A 1 968 ? 57.978 88.222 -43.979 1.00 68.94 968 ILE A CA 1
ATOM 7659 C C . ILE A 1 968 ? 57.712 89.291 -42.921 1.00 68.94 968 ILE A C 1
ATOM 7661 O O . ILE A 1 968 ? 58.626 89.990 -42.474 1.00 68.94 968 ILE A O 1
ATOM 7665 N N . MET A 1 969 ? 56.438 89.443 -42.562 1.00 67.25 969 MET A N 1
ATOM 7666 C CA . MET A 1 969 ? 56.018 90.271 -41.436 1.00 67.25 969 MET A CA 1
ATOM 7667 C C . MET A 1 969 ? 55.941 89.389 -40.199 1.00 67.25 969 MET A C 1
ATOM 7669 O O . MET A 1 969 ? 55.147 88.454 -40.148 1.00 67.25 969 MET A O 1
ATOM 7673 N N . MET A 1 970 ? 56.760 89.694 -39.200 1.00 61.66 970 MET A N 1
ATOM 7674 C CA . MET A 1 970 ? 56.736 89.008 -37.914 1.00 61.66 970 MET A CA 1
ATOM 7675 C C . MET A 1 970 ? 56.160 89.958 -36.865 1.00 61.66 970 MET A C 1
ATOM 7677 O O . MET A 1 970 ? 56.452 91.158 -36.875 1.00 61.66 970 MET A O 1
ATOM 7681 N N . LYS A 1 971 ? 55.323 89.439 -35.965 1.00 63.16 971 LYS A N 1
ATOM 7682 C CA . LYS A 1 971 ? 54.921 90.180 -34.763 1.00 63.16 971 LYS A CA 1
ATOM 7683 C C . LYS A 1 971 ? 56.184 90.451 -33.927 1.00 63.16 971 LYS A C 1
ATOM 7685 O O . LYS A 1 971 ? 57.024 89.552 -33.883 1.00 63.16 971 LYS A O 1
ATOM 7690 N N . PRO A 1 972 ? 56.390 91.678 -33.412 1.00 61.66 972 PRO A N 1
ATOM 7691 C CA . PRO A 1 972 ? 57.610 92.014 -32.687 1.00 61.66 972 PRO A CA 1
ATOM 7692 C C . PRO A 1 972 ? 57.827 91.118 -31.469 1.00 61.66 972 PRO A C 1
ATOM 7694 O O . PRO A 1 972 ? 56.816 90.647 -30.893 1.00 61.66 972 PRO A O 1
#

Solvent-accessible surface area (backbone atoms only — not comparable to full-atom values): 57635 Å² total; per-residue (Å²): 102,39,38,33,26,39,72,85,75,52,44,68,70,41,44,36,76,63,68,80,46,57,42,38,41,38,44,77,87,50,46,37,47,35,38,31,25,50,66,82,35,68,42,52,86,66,64,46,88,52,22,32,35,38,36,76,40,98,85,76,51,45,43,57,27,27,32,74,46,77,48,77,38,86,86,81,43,33,30,38,38,37,25,37,39,48,72,60,54,32,55,76,69,43,78,44,71,58,45,81,42,74,76,31,35,67,65,59,51,50,40,65,59,32,62,95,54,82,45,40,78,51,57,72,61,76,89,66,67,46,71,47,77,36,89,52,76,29,28,33,43,56,45,51,53,52,50,28,61,74,70,63,35,39,75,44,82,47,45,42,68,60,92,76,34,74,73,47,36,29,44,25,36,32,62,63,58,54,52,78,76,78,42,74,37,33,69,91,76,34,43,74,47,78,46,82,44,73,43,79,89,52,57,46,19,26,29,43,25,39,48,43,68,28,99,87,73,50,60,53,73,49,75,38,74,41,70,67,48,30,73,77,64,39,61,93,87,36,71,41,69,46,82,42,68,67,98,50,89,56,56,81,66,47,71,68,59,51,48,52,53,33,48,53,48,44,52,51,40,41,50,70,13,51,44,61,50,34,35,31,51,63,44,43,84,42,93,91,30,57,84,51,64,81,57,70,36,18,39,36,36,38,45,34,79,86,45,90,73,55,43,36,32,44,28,24,29,45,28,36,41,32,30,90,88,44,76,82,50,33,39,33,37,35,31,86,71,44,83,45,55,66,67,64,68,45,43,61,53,53,54,47,48,58,58,70,53,47,45,78,44,80,36,72,63,87,71,85,89,39,77,46,35,40,39,29,36,36,93,58,101,58,75,46,49,22,40,37,80,88,86,51,79,44,62,78,58,75,87,50,50,71,69,72,75,41,75,46,78,65,55,50,48,50,52,51,48,49,54,48,50,51,50,49,51,52,51,48,54,53,47,52,51,48,50,68,73,75,58,79,85,77,48,71,73,56,51,54,67,63,62,63,60,68,61,50,75,45,81,44,73,58,85,80,47,76,80,38,80,72,48,49,74,43,83,45,73,69,53,45,57,55,43,52,58,18,36,38,37,17,74,68,80,64,48,32,31,31,32,40,75,54,96,91,40,80,44,71,43,74,56,86,59,67,65,65,41,48,55,53,61,52,54,66,60,56,60,77,66,70,79,73,82,91,56,77,34,76,58,88,70,64,40,56,44,46,59,75,23,38,32,58,56,40,102,86,62,40,48,28,35,29,70,51,65,44,52,73,83,52,80,71,59,73,87,33,46,44,79,74,76,90,88,93,79,75,66,71,62,57,60,56,52,56,58,55,52,55,57,52,54,60,52,51,53,56,51,53,57,57,48,59,78,65,61,80,73,61,46,77,40,76,65,82,92,80,83,80,88,77,53,69,69,42,42,35,32,28,66,87,78,68,50,40,28,32,28,70,71,86,51,80,41,80,55,81,80,85,81,77,67,56,68,62,46,55,55,51,48,54,52,50,53,51,52,51,51,52,50,52,50,51,50,53,68,75,58,44,69,68,57,54,52,50,53,49,50,50,48,50,52,52,48,51,51,47,52,49,51,48,47,51,47,47,53,50,46,50,48,53,51,63,72,61,72,74,55,62,56,73,49,76,55,104,85,49,78,47,77,52,51,95,74,84,86,81,92,72,93,82,85,78,94,52,76,73,81,40,57,68,43,60,54,88,79,29,37,33,26,39,95,86,60,51,77,45,78,54,82,88,87,79,90,81,81,84,87,90,83,82,90,86,86,70,98,75,88,87,76,74,62,96,60,98,45,103,82,66,73,66,79,89,82,62,72,64,46,78,46,70,64,98,85,48,78,45,74,42,76,55,75,88,83,86,86,57,101,79,40,69,57,78,64,82,45,67,47,99,87,77,49,78,38,67,63,52,80,38,88,54,71,44,81,43,96,32,44,61,54,63,73,51,54,78,50,55,84,85,34,60,74,48,61,78,50,87,80,89,81,82,89,72,60,74,43,78,36,62,52,47,88,42,41,26,66,47,79,46,79,52,83,71,86,46,56,49,48,68,51,74,44,82,49,79,77,89,72,98,72,62,77,88,42,52,73,49,72,50,70,46,80,70,41,32,45,32,33,31,43,39,42,31,41,80,51,72,58,50,86,87,51,58,49,33,38,36,59,47,76,37,83,111

InterPro domains:
  IPR007119 Phage tail spike protein, N-terminal domain [TIGR01665] (29-335)
  IPR010572 Tail spike domain [PF06605] (180-335)
  IPR060058 Prophage endopeptidase tail domain [PF26674] (98-173)

Mean predicted aligned error: 24.77 Å